Protein 3T7C (pdb70)

Structure (mmCIF, N/CA/C/O backbone):
data_3T7C
#
_entry.id   3T7C
#
_cell.length_a   69.550
_cell.length_b   108.410
_cell.length_c   148.300
_cell.angle_alpha   90.000
_cell.angle_beta   90.000
_cell.angle_gamma   90.000
#
_symmetry.space_group_name_H-M   'P 21 21 21'
#
loop_
_entity.id
_entity.type
_entity.pdbx_description
1 polymer 'Carveol dehydrogenase'
2 non-polymer NICOTINAMIDE-ADENINE-DINUCLEOTIDE
3 water water
#
loop_
_atom_site.group_PDB
_atom_site.id
_atom_site.type_symbol
_atom_site.label_atom_id
_atom_site.label_alt_id
_atom_site.label_comp_id
_atom_site.label_asym_id
_atom_site.label_entity_id
_atom_site.label_seq_id
_atom_site.pdbx_PDB_ins_code
_atom_site.Cartn_x
_atom_site.Cartn_y
_atom_site.Cartn_z
_atom_site.occupancy
_atom_site.B_iso_or_equiv
_atom_site.auth_seq_id
_atom_site.auth_comp_id
_atom_site.auth_asym_id
_atom_site.auth_atom_id
_atom_site.pdbx_PDB_model_num
ATOM 1 N N . MET A 1 22 ? 48.093 -14.927 -13.494 1.00 30.37 1 MET A N 1
ATOM 2 C CA . MET A 1 22 ? 47.317 -13.861 -14.206 1.00 29.40 1 MET A CA 1
ATOM 3 C C . MET A 1 22 ? 46.058 -13.456 -13.416 1.00 28.20 1 MET A C 1
ATOM 4 O O . MET A 1 22 ? 45.325 -14.316 -12.940 1.00 28.72 1 MET A O 1
ATOM 6 N N . ALA A 1 23 ? 45.812 -12.152 -13.286 1.00 25.15 2 ALA A N 1
ATOM 7 C CA . ALA A 1 23 ? 44.707 -11.634 -12.477 1.00 24.04 2 ALA A CA 1
ATOM 8 C C . ALA A 1 23 ? 43.322 -12.037 -13.017 1.00 22.16 2 ALA A C 1
ATOM 9 O O . ALA A 1 23 ? 43.063 -11.913 -14.207 1.00 22.53 2 ALA A O 1
ATOM 11 N N . GLY A 1 24 ? 42.432 -12.516 -12.154 1.00 21.15 3 GLY A N 1
ATOM 12 C CA . GLY A 1 24 ? 41.052 -12.759 -12.592 1.00 18.70 3 GLY A CA 1
ATOM 13 C C . GLY A 1 24 ? 40.277 -11.451 -12.700 1.00 18.03 3 GLY A C 1
ATOM 14 O O . GLY A 1 24 ? 40.792 -10.372 -12.367 1.00 17.44 3 GLY A O 1
ATOM 15 N N . LYS A 1 25 ? 39.026 -11.534 -13.131 1.00 16.95 4 LYS A N 1
ATOM 16 C CA . LYS A 1 25 ? 38.232 -10.328 -13.373 1.00 18.01 4 LYS A CA 1
ATOM 17 C C . LYS A 1 25 ? 37.840 -9.516 -12.139 1.00 16.80 4 LYS A C 1
ATOM 18 O O . LYS A 1 25 ? 37.474 -8.351 -12.259 1.00 16.38 4 LYS A O 1
ATOM 24 N N . VAL A 1 26 ? 37.896 -10.131 -10.958 1.00 15.69 5 VAL A N 1
ATOM 25 C CA . VAL A 1 26 ? 37.639 -9.385 -9.705 1.00 15.20 5 VAL A CA 1
ATOM 26 C C . VAL A 1 26 ? 38.811 -9.598 -8.722 1.00 15.35 5 VAL A C 1
ATOM 27 O O . VAL A 1 26 ? 38.634 -9.675 -7.491 1.00 14.84 5 VAL A O 1
ATOM 31 N N . GLU A 1 27 ? 40.013 -9.705 -9.280 1.00 15.44 6 GLU A N 1
ATOM 32 C CA . GLU A 1 27 ? 41.195 -10.040 -8.485 1.00 16.63 6 GLU A CA 1
ATOM 33 C C . GLU A 1 27 ? 41.330 -9.084 -7.313 1.00 16.69 6 GLU A C 1
ATOM 34 O O . GLU A 1 27 ? 41.293 -7.894 -7.528 1.00 17.46 6 GLU A O 1
ATOM 40 N N . GLY A 1 28 ? 41.507 -9.597 -6.105 1.00 16.68 7 GLY A N 1
ATOM 41 C CA . GLY A 1 28 ? 41.768 -8.728 -4.953 1.00 17.03 7 GLY A CA 1
ATOM 42 C C . GLY A 1 28 ? 40.571 -8.048 -4.329 1.00 16.63 7 GLY A C 1
ATOM 43 O O . GLY A 1 28 ? 40.695 -7.374 -3.309 1.00 17.02 7 GLY A O 1
ATOM 44 N N . LYS A 1 29 ? 39.396 -8.280 -4.883 1.00 15.80 8 LYS A N 1
ATOM 45 C CA . LYS A 1 29 ? 38.178 -7.648 -4.389 1.00 16.20 8 LYS A CA 1
ATOM 46 C C . LYS A 1 29 ? 37.503 -8.553 -3.369 1.00 15.86 8 LYS A C 1
ATOM 47 O O . LYS A 1 29 ? 37.883 -9.719 -3.234 1.00 14.87 8 LYS A O 1
ATOM 53 N N . VAL A 1 30 ? 36.535 -7.979 -2.651 1.00 15.69 9 VAL A N 1
ATOM 54 C CA . VAL A 1 30 ? 35.662 -8.716 -1.710 1.00 15.80 9 VAL A CA 1
ATOM 55 C C . VAL A 1 30 ? 34.176 -8.565 -2.092 1.00 15.21 9 VAL A C 1
ATOM 56 O O . VAL A 1 30 ? 33.681 -7.438 -2.304 1.00 15.55 9 VAL A O 1
ATOM 60 N N . ALA A 1 31 ? 33.459 -9.689 -2.137 1.00 14.84 10 ALA A N 1
ATOM 61 C CA . ALA A 1 31 ? 32.026 -9.682 -2.421 1.00 14.45 10 ALA A CA 1
ATOM 62 C C . ALA A 1 31 ? 31.217 -10.178 -1.245 1.00 14.57 10 ALA A C 1
ATOM 63 O O . ALA A 1 31 ? 31.541 -11.193 -0.643 1.00 14.70 10 ALA A O 1
ATOM 65 N N . PHE A 1 32 ? 30.185 -9.416 -0.900 1.00 14.10 11 PHE A N 1
ATOM 66 C CA . PHE A 1 32 ? 29.215 -9.782 0.102 1.00 13.80 11 PHE A CA 1
ATOM 67 C C . PHE A 1 32 ? 28.041 -10.433 -0.648 1.00 13.21 11 PHE A C 1
ATOM 68 O O . PHE A 1 32 ? 27.420 -9.804 -1.508 1.00 13.16 11 PHE A O 1
ATOM 76 N N . ILE A 1 33 ? 27.721 -11.690 -0.340 1.00 12.76 12 ILE A N 1
ATOM 77 C CA . ILE A 1 33 ? 26.686 -12.406 -1.109 1.00 12.26 12 ILE A CA 1
ATOM 78 C C . ILE A 1 33 ? 25.691 -12.971 -0.129 1.00 12.24 12 ILE A C 1
ATOM 79 O O . ILE A 1 33 ? 26.068 -13.687 0.808 1.00 12.69 12 ILE A O 1
ATOM 84 N N . THR A 1 34 ? 24.429 -12.591 -0.292 1.00 11.88 13 THR A N 1
ATOM 85 C CA . THR A 1 34 ? 23.370 -13.140 0.552 1.00 12.18 13 THR A CA 1
ATOM 86 C C . THR A 1 34 ? 22.743 -14.353 -0.155 1.00 12.28 13 THR A C 1
ATOM 87 O O . THR A 1 34 ? 22.762 -14.446 -1.404 1.00 11.53 13 THR A O 1
ATOM 91 N N . GLY A 1 35 ? 22.200 -15.277 0.634 1.00 12.06 14 GLY A N 1
ATOM 92 C CA . GLY A 1 35 ? 21.621 -16.513 0.083 1.00 12.27 14 GLY A CA 1
ATOM 93 C C . GLY A 1 35 ? 22.689 -17.399 -0.521 1.00 12.38 14 GLY A C 1
ATOM 94 O O . GLY A 1 35 ? 22.441 -18.108 -1.498 1.00 12.08 14 GLY A O 1
ATOM 95 N N . ALA A 1 36 ? 23.891 -17.344 0.055 1.00 12.52 15 ALA A N 1
ATOM 96 C CA . ALA A 1 36 ? 25.041 -18.076 -0.476 1.00 13.29 15 ALA A CA 1
ATOM 97 C C . ALA A 1 36 ? 25.100 -19.608 -0.214 1.00 13.36 15 ALA A C 1
ATOM 98 O O . ALA A 1 36 ? 26.032 -20.277 -0.671 1.00 13.14 15 ALA A O 1
ATOM 100 N N . ALA A 1 37 ? 24.132 -20.170 0.504 1.00 13.89 16 ALA A N 1
ATOM 101 C CA . ALA A 1 37 ? 24.225 -21.594 0.892 1.00 14.36 16 ALA A CA 1
ATOM 102 C C . ALA A 1 37 ? 24.044 -22.615 -0.258 1.00 14.27 16 ALA A C 1
ATOM 103 O O . ALA A 1 37 ? 24.554 -23.728 -0.167 1.00 14.89 16 ALA A O 1
ATOM 105 N N . ARG A 1 38 ? 23.358 -22.236 -1.338 1.00 14.14 17 ARG A N 1
ATOM 106 C CA . ARG A 1 38 ? 23.098 -23.170 -2.451 1.00 13.81 17 ARG A CA 1
ATOM 107 C C . ARG A 1 38 ? 22.641 -22.395 -3.697 1.00 13.35 17 ARG A C 1
ATOM 108 O O . ARG A 1 38 ? 22.632 -21.179 -3.692 1.00 13.25 17 ARG A O 1
ATOM 116 N N . GLY A 1 39 ? 22.213 -23.087 -4.753 1.00 12.87 18 GLY A N 1
ATOM 117 C CA . GLY A 1 39 ? 21.579 -22.363 -5.866 1.00 12.58 18 GLY A CA 1
ATOM 118 C C . GLY A 1 39 ? 22.452 -21.235 -6.453 1.00 12.01 18 GLY A C 1
ATOM 119 O O . GLY A 1 39 ? 23.674 -21.368 -6.567 1.00 11.49 18 GLY A O 1
ATOM 120 N N . GLN A 1 40 ? 21.827 -20.123 -6.814 1.00 11.70 19 GLN A N 1
ATOM 121 C CA . GLN A 1 40 ? 22.533 -19.049 -7.500 1.00 11.96 19 GLN A CA 1
ATOM 122 C C . GLN A 1 40 ? 23.617 -18.399 -6.604 1.00 12.23 19 GLN A C 1
ATOM 123 O O . GLN A 1 40 ? 24.696 -18.052 -7.089 1.00 12.78 19 GLN A O 1
ATOM 129 N N . GLY A 1 41 ? 23.326 -18.247 -5.318 1.00 12.66 20 GLY A N 1
ATOM 130 C CA . GLY A 1 41 ? 24.253 -17.559 -4.386 1.00 12.87 20 GLY A CA 1
ATOM 131 C C . GLY A 1 41 ? 25.547 -18.345 -4.257 1.00 13.45 20 GLY A C 1
ATOM 132 O O . GLY A 1 41 ? 26.629 -17.766 -4.257 1.00 14.04 20 GLY A O 1
ATOM 133 N N . ARG A 1 42 ? 25.435 -19.660 -4.129 1.00 13.13 21 ARG A N 1
ATOM 134 C CA . ARG A 1 42 ? 26.638 -20.510 -4.183 1.00 13.36 21 ARG A CA 1
ATOM 135 C C . ARG A 1 42 ? 27.388 -20.346 -5.512 1.00 13.26 21 ARG A C 1
ATOM 136 O O . ARG A 1 42 ? 28.609 -20.199 -5.525 1.00 13.69 21 ARG A O 1
ATOM 144 N N . SER A 1 43 ? 26.669 -20.449 -6.611 1.00 12.65 22 SER A N 1
ATOM 145 C CA . SER A 1 43 ? 27.271 -20.276 -7.943 1.00 12.78 22 SER A CA 1
ATOM 146 C C . SER A 1 43 ? 28.019 -18.923 -8.076 1.00 11.90 22 SER A C 1
ATOM 147 O O . SER A 1 43 ? 29.125 -18.882 -8.632 1.00 12.08 22 SER A O 1
ATOM 150 N N . HIS A 1 44 ? 27.439 -17.838 -7.561 1.00 11.78 23 HIS A N 1
ATOM 151 C CA . HIS A 1 44 ? 28.116 -16.538 -7.601 1.00 11.64 23 HIS A CA 1
ATOM 152 C C . HIS A 1 44 ? 29.361 -16.572 -6.758 1.00 11.82 23 HIS A C 1
ATOM 153 O O . HIS A 1 44 ? 30.376 -15.988 -7.116 1.00 11.47 23 HIS A O 1
ATOM 160 N N . ALA A 1 45 ? 29.263 -17.187 -5.574 1.00 12.32 24 ALA A N 1
ATOM 161 C CA . ALA A 1 45 ? 30.437 -17.220 -4.648 1.00 12.45 24 ALA A CA 1
ATOM 162 C C . ALA A 1 45 ? 31.615 -17.924 -5.343 1.00 12.92 24 ALA A C 1
ATOM 163 O O . ALA A 1 45 ? 32.733 -17.422 -5.312 1.00 12.22 24 ALA A O 1
ATOM 165 N N . ILE A 1 46 ? 31.361 -19.069 -5.997 1.00 13.52 25 ILE A N 1
ATOM 166 C CA . ILE A 1 46 ? 32.449 -19.825 -6.630 1.00 14.76 25 ILE A CA 1
ATOM 167 C C . ILE A 1 46 ? 32.955 -19.157 -7.913 1.00 14.94 25 ILE A C 1
ATOM 168 O O . ILE A 1 46 ? 34.156 -19.200 -8.196 1.00 14.71 25 ILE A O 1
ATOM 173 N N . THR A 1 47 ? 32.053 -18.518 -8.662 1.00 14.14 26 THR A N 1
ATOM 174 C CA . THR A 1 47 ? 32.461 -17.825 -9.865 1.00 13.61 26 THR A CA 1
ATOM 175 C C . THR A 1 47 ? 33.357 -16.657 -9.496 1.00 14.13 26 THR A C 1
ATOM 176 O O . THR A 1 47 ? 34.428 -16.499 -10.085 1.00 14.63 26 THR A O 1
ATOM 180 N N . LEU A 1 48 ? 32.927 -15.825 -8.540 1.00 13.40 27 LEU A N 1
ATOM 181 C CA . LEU A 1 48 ? 33.765 -14.669 -8.150 1.00 13.62 27 LEU A CA 1
ATOM 182 C C . LEU A 1 48 ? 35.077 -15.120 -7.469 1.00 13.51 27 LEU A C 1
ATOM 183 O O . LEU A 1 48 ? 36.104 -14.497 -7.655 1.00 13.56 27 LEU A O 1
ATOM 188 N N . ALA A 1 49 ? 35.024 -16.189 -6.675 1.00 13.33 28 ALA A N 1
ATOM 189 C CA . ALA A 1 49 ? 36.252 -16.761 -6.088 1.00 14.16 28 ALA A CA 1
ATOM 190 C C . ALA A 1 49 ? 37.214 -17.276 -7.168 1.00 14.82 28 ALA A C 1
ATOM 191 O O . ALA A 1 49 ? 38.435 -17.015 -7.109 1.00 15.58 28 ALA A O 1
ATOM 193 N N . ARG A 1 50 ? 36.677 -17.967 -8.173 1.00 15.14 29 ARG A N 1
ATOM 194 C CA . ARG A 1 50 ? 37.516 -18.412 -9.285 1.00 16.37 29 ARG A CA 1
ATOM 195 C C . ARG A 1 50 ? 38.197 -17.200 -9.941 1.00 15.68 29 ARG A C 1
ATOM 196 O O . ARG A 1 50 ? 39.298 -17.310 -10.447 1.00 15.96 29 ARG A O 1
ATOM 204 N N . GLU A 1 51 ? 37.523 -16.060 -9.958 1.00 14.84 30 GLU A N 1
ATOM 205 C CA . GLU A 1 51 ? 38.029 -14.859 -10.626 1.00 15.21 30 GLU A CA 1
ATOM 206 C C . GLU A 1 51 ? 38.750 -13.881 -9.668 1.00 14.56 30 GLU A C 1
ATOM 207 O O . GLU A 1 51 ? 38.998 -12.717 -10.023 1.00 14.17 30 GLU A O 1
ATOM 213 N N . GLY A 1 52 ? 39.094 -14.356 -8.474 1.00 14.20 31 GLY A N 1
ATOM 214 C CA . GLY A 1 52 ? 40.086 -13.642 -7.634 1.00 14.27 31 GLY A CA 1
ATOM 215 C C . GLY A 1 52 ? 39.528 -12.896 -6.435 1.00 14.23 31 GLY A C 1
ATOM 216 O O . GLY A 1 52 ? 40.271 -12.169 -5.766 1.00 14.44 31 GLY A O 1
ATOM 217 N N . ALA A 1 53 ? 38.235 -13.085 -6.128 1.00 14.25 32 ALA A N 1
ATOM 218 C CA . ALA A 1 53 ? 37.618 -12.381 -5.008 1.00 14.48 32 ALA A CA 1
ATOM 219 C C . ALA A 1 53 ? 37.549 -13.246 -3.753 1.00 15.14 32 ALA A C 1
ATOM 220 O O . ALA A 1 53 ? 37.274 -14.447 -3.827 1.00 14.71 32 ALA A O 1
ATOM 222 N N . ASP A 1 54 ? 37.746 -12.613 -2.600 1.00 15.98 33 ASP A N 1
ATOM 223 C CA . ASP A 1 54 ? 37.316 -13.198 -1.335 1.00 16.73 33 ASP A CA 1
ATOM 224 C C . ASP A 1 54 ? 35.839 -12.876 -1.073 1.00 16.13 33 ASP A C 1
ATOM 225 O O . ASP A 1 54 ? 35.290 -11.922 -1.665 1.00 15.64 33 ASP A O 1
ATOM 230 N N . ILE A 1 55 ? 35.199 -13.657 -0.195 1.00 15.24 34 ILE A N 1
ATOM 231 C CA . ILE A 1 55 ? 33.738 -13.681 -0.066 1.00 14.91 34 ILE A CA 1
ATOM 232 C C . ILE A 1 55 ? 33.272 -13.479 1.373 1.00 15.39 34 ILE A C 1
ATOM 233 O O . ILE A 1 55 ? 33.809 -14.071 2.304 1.00 15.23 34 ILE A O 1
ATOM 238 N N . ILE A 1 56 ? 32.284 -12.606 1.564 1.00 15.13 35 ILE A N 1
ATOM 239 C CA . ILE A 1 56 ? 31.561 -12.595 2.802 1.00 15.51 35 ILE A CA 1
ATOM 240 C C . ILE A 1 56 ? 30.225 -13.199 2.410 1.00 15.93 35 ILE A C 1
ATOM 241 O O . ILE A 1 56 ? 29.510 -12.662 1.517 1.00 15.01 35 ILE A O 1
ATOM 246 N N . ALA A 1 57 ? 29.887 -14.315 3.048 1.00 15.38 36 ALA A N 1
ATOM 247 C CA . ALA A 1 57 ? 28.728 -15.075 2.625 1.00 16.32 36 ALA A CA 1
ATOM 248 C C . ALA A 1 57 ? 27.764 -15.254 3.782 1.00 16.12 36 ALA A C 1
ATOM 249 O O . ALA A 1 57 ? 28.174 -15.683 4.863 1.00 17.46 36 ALA A O 1
ATOM 251 N N . ILE A 1 58 ? 26.483 -14.945 3.564 1.00 16.20 37 ILE A N 1
ATOM 252 C CA . ILE A 1 58 ? 25.483 -15.209 4.597 1.00 16.08 37 ILE A CA 1
ATOM 253 C C . ILE A 1 58 ? 24.293 -15.954 4.020 1.00 16.28 37 ILE A C 1
ATOM 254 O O . ILE A 1 58 ? 23.985 -15.873 2.796 1.00 14.51 37 ILE A O 1
ATOM 259 N N . ASP A 1 59 ? 23.649 -16.713 4.907 1.00 16.08 38 ASP A N 1
ATOM 260 C CA . ASP A 1 59 ? 22.418 -17.371 4.558 1.00 16.68 38 ASP A CA 1
ATOM 261 C C . ASP A 1 59 ? 21.756 -17.677 5.875 1.00 17.11 38 ASP A C 1
ATOM 262 O O . ASP A 1 59 ? 22.420 -17.875 6.889 1.00 18.20 38 ASP A O 1
ATOM 267 N N . VAL A 1 60 ? 20.442 -17.682 5.870 1.00 17.61 39 VAL A N 1
ATOM 268 C CA . VAL A 1 60 ? 19.677 -17.890 7.089 1.00 18.57 39 VAL A CA 1
ATOM 269 C C . VAL A 1 60 ? 19.795 -19.316 7.599 1.00 19.63 39 VAL A C 1
ATOM 270 O O . VAL A 1 60 ? 19.754 -19.526 8.813 1.00 20.21 39 VAL A O 1
ATOM 274 N N . CYS A 1 61 ? 19.921 -20.283 6.685 1.00 19.11 40 CYS A N 1
ATOM 275 C CA . CYS A 1 61 ? 20.205 -21.705 7.044 1.00 21.35 40 CYS A CA 1
ATOM 276 C C . CYS A 1 61 ? 19.213 -22.282 8.075 1.00 23.47 40 CYS A C 1
ATOM 277 O O . CYS A 1 61 ? 19.618 -23.013 8.989 1.00 22.48 40 CYS A O 1
ATOM 280 N N . LYS A 1 62 ? 17.940 -21.920 7.959 1.00 24.25 41 LYS A N 1
ATOM 281 C CA . LYS A 1 62 ? 16.902 -22.540 8.769 1.00 26.03 41 LYS A CA 1
ATOM 282 C C . LYS A 1 62 ? 15.570 -22.456 8.055 1.00 26.36 41 LYS A C 1
ATOM 283 O O . LYS A 1 62 ? 15.359 -21.602 7.175 1.00 24.60 41 LYS A O 1
ATOM 289 N N . GLN A 1 63 ? 14.666 -23.341 8.439 1.00 25.22 42 GLN A N 1
ATOM 290 C CA . GLN A 1 63 ? 13.370 -23.395 7.808 1.00 27.63 42 GLN A CA 1
ATOM 291 C C . GLN A 1 63 ? 12.550 -22.310 8.461 1.00 29.31 42 GLN A C 1
ATOM 292 O O . GLN A 1 63 ? 12.194 -22.439 9.629 1.00 31.41 42 GLN A O 1
ATOM 298 N N . LEU A 1 64 ? 12.256 -21.238 7.725 1.00 30.08 43 LEU A N 1
ATOM 299 C CA . LEU A 1 64 ? 11.461 -20.124 8.265 1.00 28.92 43 LEU A CA 1
ATOM 300 C C . LEU A 1 64 ? 9.991 -20.485 8.377 1.00 31.74 43 LEU A C 1
ATOM 301 O O . LEU A 1 64 ? 9.437 -21.188 7.507 1.00 30.20 43 LEU A O 1
ATOM 306 N N . ASP A 1 65 ? 9.366 -19.935 9.417 1.00 32.84 44 ASP A N 1
ATOM 307 C CA . ASP A 1 65 ? 7.933 -20.041 9.695 1.00 36.42 44 ASP A CA 1
ATOM 308 C C . ASP A 1 65 ? 7.075 -19.873 8.480 1.00 34.64 44 ASP A C 1
ATOM 309 O O . ASP A 1 65 ? 7.126 -18.853 7.796 1.00 37.26 44 ASP A O 1
ATOM 314 N N . GLY A 1 66 ? 6.249 -20.863 8.220 1.00 33.91 45 GLY A N 1
ATOM 315 C CA . GLY A 1 66 ? 5.285 -20.715 7.151 1.00 31.61 45 GLY A CA 1
ATOM 316 C C . GLY A 1 66 ? 5.874 -20.935 5.770 1.00 30.02 45 GLY A C 1
ATOM 317 O O . GLY A 1 66 ? 5.137 -20.931 4.818 1.00 28.04 45 GLY A O 1
ATOM 318 N N . VAL A 1 67 ? 7.188 -21.134 5.649 1.00 29.14 46 VAL A N 1
ATOM 319 C CA . VAL A 1 67 ? 7.772 -21.486 4.342 1.00 27.94 46 VAL A CA 1
ATOM 320 C C . VAL A 1 67 ? 7.589 -22.980 4.049 1.00 28.78 46 VAL A C 1
ATOM 321 O O . VAL A 1 67 ? 7.987 -23.819 4.849 1.00 29.18 46 VAL A O 1
ATOM 325 N N . LYS A 1 68 ? 6.967 -23.312 2.914 1.00 31.64 47 LYS A N 1
ATOM 326 C CA . LYS A 1 68 ? 6.564 -24.724 2.626 1.00 33.23 47 LYS A CA 1
ATOM 327 C C . LYS A 1 68 ? 7.536 -25.530 1.733 1.00 33.59 47 LYS A C 1
ATOM 328 O O . LYS A 1 68 ? 7.334 -26.726 1.487 1.00 34.35 47 LYS A O 1
ATOM 330 N N . LEU A 1 69 ? 8.584 -24.866 1.254 1.00 31.86 48 LEU A N 1
ATOM 331 C CA . LEU A 1 69 ? 9.644 -25.500 0.463 1.00 30.89 48 LEU A CA 1
ATOM 332 C C . LEU A 1 69 ? 10.890 -25.640 1.345 1.00 30.45 48 LEU A C 1
ATOM 333 O O . LEU A 1 69 ? 11.137 -24.750 2.159 1.00 31.04 48 LEU A O 1
ATOM 338 N N . PRO A 1 70 ? 11.663 -26.746 1.212 1.00 30.34 49 PRO A N 1
ATOM 339 C CA . PRO A 1 70 ? 12.845 -26.868 2.072 1.00 30.64 49 PRO A CA 1
ATOM 340 C C . PRO A 1 70 ? 13.902 -25.789 1.768 1.00 29.39 49 PRO A C 1
ATOM 341 O O . PRO A 1 70 ? 14.296 -25.567 0.602 1.00 28.75 49 PRO A O 1
ATOM 345 N N . MET A 1 71 ? 14.293 -25.087 2.828 1.00 27.95 50 MET A N 1
ATOM 346 C CA . MET A 1 71 ? 15.312 -24.053 2.754 1.00 25.71 50 MET A CA 1
ATOM 347 C C . MET A 1 71 ? 16.690 -24.651 3.046 1.00 24.04 50 MET A C 1
ATOM 348 O O . MET A 1 71 ? 16.812 -25.784 3.507 1.00 23.83 50 MET A O 1
ATOM 353 N N . SER A 1 72 ? 17.728 -23.876 2.782 1.00 22.46 51 SER A N 1
ATOM 354 C CA . SER A 1 72 ? 19.099 -24.322 3.019 1.00 21.58 51 SER A CA 1
ATOM 355 C C . SER A 1 72 ? 19.355 -24.680 4.476 1.00 21.32 51 SER A C 1
ATOM 356 O O . SER A 1 72 ? 18.726 -24.140 5.379 1.00 20.20 51 SER A O 1
ATOM 359 N N . THR A 1 73 ? 20.319 -25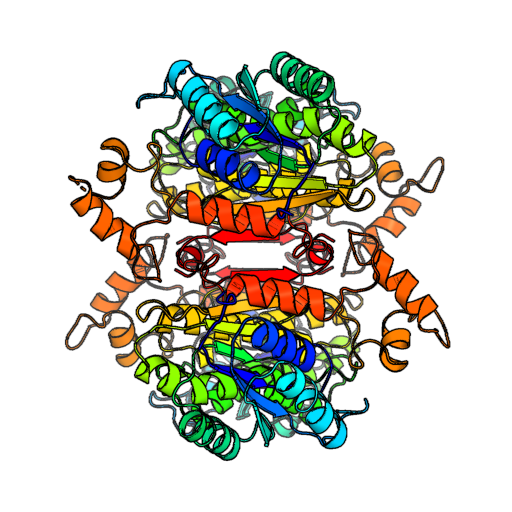.568 4.677 1.00 20.70 52 THR A N 1
ATOM 360 C CA . THR A 1 73 ? 20.756 -25.993 6.009 1.00 21.70 52 THR A CA 1
ATOM 361 C C . THR A 1 73 ? 22.180 -25.452 6.271 1.00 21.27 52 THR A C 1
ATOM 362 O O . THR A 1 73 ? 22.841 -24.966 5.344 1.00 19.91 52 THR A O 1
ATOM 366 N N . PRO A 1 74 ? 22.671 -25.550 7.531 1.00 22.49 53 PRO A N 1
ATOM 367 C CA . PRO A 1 74 ? 24.068 -25.204 7.839 1.00 22.40 53 PRO A CA 1
ATOM 368 C C . PRO A 1 74 ? 25.039 -26.034 7.001 1.00 22.66 53 PRO A C 1
ATOM 369 O O . PRO A 1 74 ? 26.054 -25.511 6.560 1.00 23.19 53 PRO A O 1
ATOM 373 N N . ASP A 1 75 ? 24.699 -27.287 6.729 1.00 23.13 54 ASP A N 1
ATOM 374 C CA . ASP A 1 75 ? 25.523 -28.128 5.842 1.00 24.11 54 ASP A CA 1
ATOM 375 C C . ASP A 1 75 ? 25.657 -27.546 4.426 1.00 21.62 54 ASP A C 1
ATOM 376 O O . ASP A 1 75 ? 26.720 -27.643 3.827 1.00 20.65 54 ASP A O 1
ATOM 381 N N . ASP A 1 76 ? 24.595 -26.952 3.895 1.00 19.39 55 ASP A N 1
ATOM 382 C CA . ASP A 1 76 ? 24.655 -26.351 2.565 1.00 18.30 55 ASP A CA 1
ATOM 383 C C . ASP A 1 76 ? 25.669 -25.213 2.548 1.00 16.84 55 ASP A C 1
ATOM 384 O O . ASP A 1 76 ? 26.489 -25.108 1.653 1.00 15.83 55 ASP A O 1
ATOM 389 N N . LEU A 1 77 ? 25.594 -24.339 3.538 1.00 16.03 56 LEU A N 1
ATOM 390 C CA . LEU A 1 77 ? 26.513 -23.213 3.592 1.00 16.55 56 LEU A CA 1
ATOM 391 C C . LEU A 1 77 ? 27.959 -23.699 3.753 1.00 17.03 56 LEU A C 1
ATOM 392 O O . LEU A 1 77 ? 28.881 -23.131 3.149 1.00 16.16 56 LEU A O 1
ATOM 397 N N . ALA A 1 78 ? 28.139 -24.765 4.562 1.00 17.48 57 ALA A N 1
ATOM 398 C CA . ALA A 1 78 ? 29.458 -25.398 4.751 1.00 17.72 57 ALA A CA 1
ATOM 399 C C . ALA A 1 78 ? 30.025 -25.911 3.403 1.00 18.11 57 ALA A C 1
ATOM 400 O O . ALA A 1 78 ? 31.242 -25.881 3.203 1.00 18.92 57 ALA A O 1
ATOM 402 N N . GLU A 1 79 ? 29.148 -26.396 2.504 1.00 17.61 58 GLU A N 1
ATOM 403 C CA . GLU A 1 79 ? 29.545 -26.843 1.176 1.00 17.38 58 GLU A CA 1
ATOM 404 C C . GLU A 1 79 ? 29.987 -25.653 0.262 1.00 16.53 58 GLU A C 1
ATOM 405 O O . GLU A 1 79 ? 30.995 -25.753 -0.455 1.00 15.07 58 GLU A O 1
ATOM 411 N N . THR A 1 80 ? 29.263 -24.526 0.321 1.00 15.42 59 THR A N 1
ATOM 412 C CA . THR A 1 80 ? 29.724 -23.326 -0.396 1.00 15.04 59 THR A CA 1
ATOM 413 C C . THR A 1 80 ? 31.129 -22.936 0.078 1.00 15.68 59 THR A C 1
ATOM 414 O O . THR A 1 80 ? 32.024 -22.621 -0.738 1.00 14.76 59 THR A O 1
ATOM 418 N N . VAL A 1 81 ? 31.326 -22.993 1.399 1.00 15.75 60 VAL A N 1
ATOM 419 C CA . VAL A 1 81 ? 32.614 -22.649 1.969 1.00 17.54 60 VAL A CA 1
ATOM 420 C C . VAL A 1 81 ? 33.739 -23.545 1.414 1.00 18.75 60 VAL A C 1
ATOM 421 O O . VAL A 1 81 ? 34.801 -23.046 0.986 1.00 18.36 60 VAL A O 1
ATOM 425 N N . ARG A 1 82 ? 33.476 -24.853 1.417 1.00 19.56 61 ARG A N 1
ATOM 426 C CA A ARG A 1 82 ? 34.437 -25.844 0.940 0.50 20.62 61 ARG A CA 1
ATOM 427 C CA B ARG A 1 82 ? 34.446 -25.841 0.955 0.50 20.53 61 ARG A CA 1
ATOM 428 C C . ARG A 1 82 ? 34.874 -25.560 -0.496 1.00 20.11 61 ARG A C 1
ATOM 429 O O . ARG A 1 82 ? 36.060 -25.563 -0.804 1.00 19.34 61 ARG A O 1
ATOM 444 N N . GLN A 1 83 ? 33.906 -25.295 -1.364 1.00 19.45 62 GLN A N 1
ATOM 445 C CA . GLN A 1 83 ? 34.175 -25.010 -2.774 1.00 19.54 62 GLN A CA 1
ATOM 446 C C . GLN A 1 83 ? 34.925 -23.692 -2.979 1.00 18.05 62 GLN A C 1
ATOM 447 O O . GLN A 1 83 ? 35.814 -23.609 -3.802 1.00 17.47 62 GLN A O 1
ATOM 453 N N . VAL A 1 84 ? 34.567 -22.655 -2.224 1.00 16.80 63 VAL A N 1
ATOM 454 C CA . VAL A 1 84 ? 35.314 -21.406 -2.282 1.00 16.44 63 VAL A CA 1
ATOM 455 C C . VAL A 1 84 ? 36.755 -21.584 -1.783 1.00 17.55 63 VAL A C 1
ATOM 456 O O . VAL A 1 84 ? 37.708 -21.095 -2.394 1.00 17.97 63 VAL A O 1
ATOM 460 N N . GLU A 1 85 ? 36.938 -22.326 -0.699 1.00 18.18 64 GLU A N 1
ATOM 461 C CA . GLU A 1 85 ? 38.302 -22.480 -0.185 1.00 18.99 64 GLU A CA 1
ATOM 462 C C . GLU A 1 85 ? 39.146 -23.387 -1.095 1.00 19.48 64 GLU A C 1
ATOM 463 O O . GLU A 1 85 ? 40.354 -23.151 -1.208 1.00 19.29 64 GLU A O 1
ATOM 469 N N . ALA A 1 86 ? 38.505 -24.342 -1.799 1.00 18.16 65 ALA A N 1
ATOM 470 C CA . ALA A 1 86 ? 39.202 -25.164 -2.805 1.00 18.86 65 ALA A CA 1
ATOM 471 C C . ALA A 1 86 ? 39.788 -24.324 -3.956 1.00 18.97 65 ALA A C 1
ATOM 472 O O . ALA A 1 86 ? 40.737 -24.740 -4.609 1.00 19.04 65 ALA A O 1
ATOM 474 N N . LEU A 1 87 ? 39.219 -23.144 -4.185 1.00 18.34 66 LEU A N 1
ATOM 475 C CA . LEU A 1 87 ? 39.722 -22.199 -5.176 1.00 18.94 66 LEU A CA 1
ATOM 476 C C . LEU A 1 87 ? 40.824 -21.278 -4.614 1.00 19.58 66 LEU A C 1
ATOM 477 O O . LEU A 1 87 ? 41.291 -20.386 -5.306 1.00 20.24 66 LEU A O 1
ATOM 482 N N . GLY A 1 88 ? 41.243 -21.492 -3.365 1.00 19.50 67 GLY A N 1
ATOM 483 C CA . GLY A 1 88 ? 42.366 -20.773 -2.807 1.00 19.33 67 GLY A CA 1
ATOM 484 C C . GLY A 1 88 ? 41.982 -19.380 -2.339 1.00 20.13 67 GLY A C 1
ATOM 485 O O . GLY A 1 88 ? 42.851 -18.541 -2.192 1.00 21.15 67 GLY A O 1
ATOM 486 N N . ARG A 1 89 ? 40.692 -19.130 -2.116 1.00 19.34 68 ARG A N 1
ATOM 487 C CA . ARG A 1 89 ? 40.227 -17.837 -1.640 1.00 19.89 68 ARG A CA 1
ATOM 488 C C . ARG A 1 89 ? 39.768 -17.923 -0.197 1.00 19.64 68 ARG A C 1
ATOM 489 O O . ARG A 1 89 ? 39.442 -19.007 0.295 1.00 19.92 68 ARG A O 1
ATOM 497 N N . ARG A 1 90 ? 39.736 -16.775 0.467 1.00 19.37 69 ARG A N 1
ATOM 498 C CA . ARG A 1 90 ? 39.123 -16.643 1.786 1.00 19.53 69 ARG A CA 1
ATOM 499 C C . ARG A 1 90 ? 37.615 -16.380 1.722 1.00 18.87 69 ARG A C 1
ATOM 500 O O . ARG A 1 90 ? 37.112 -15.669 0.812 1.00 17.34 69 ARG A O 1
ATOM 508 N N . ILE A 1 91 ? 36.898 -16.988 2.667 1.00 17.81 70 ILE A N 1
ATOM 509 C CA . ILE A 1 91 ? 35.440 -16.789 2.801 1.00 17.70 70 ILE A CA 1
ATOM 510 C C . ILE A 1 91 ? 35.100 -16.676 4.290 1.00 17.87 70 ILE A C 1
ATOM 511 O O . ILE A 1 91 ? 35.561 -17.497 5.101 1.00 18.77 70 ILE A O 1
ATOM 516 N N . ILE A 1 92 ? 34.338 -15.653 4.645 1.00 18.15 71 ILE A N 1
ATOM 517 C CA . ILE A 1 92 ? 33.781 -15.512 5.997 1.00 18.44 71 ILE A CA 1
ATOM 518 C C . ILE A 1 92 ? 32.292 -15.756 5.824 1.00 18.85 71 ILE A C 1
ATOM 519 O O . ILE A 1 92 ? 31.624 -14.993 5.127 1.00 17.99 71 ILE A O 1
ATOM 524 N N . ALA A 1 93 ? 31.784 -16.824 6.428 1.00 18.26 72 ALA A N 1
ATOM 525 C CA . ALA A 1 93 ? 30.402 -17.220 6.205 1.00 18.47 72 ALA A CA 1
ATOM 526 C C . ALA A 1 93 ? 29.681 -17.199 7.522 1.00 18.85 72 ALA A C 1
ATOM 527 O O . ALA A 1 93 ? 30.248 -17.606 8.540 1.00 19.04 72 ALA A O 1
ATOM 529 N N . SER A 1 94 ? 28.434 -16.733 7.523 1.00 18.39 73 SER A N 1
ATOM 530 C CA . SER A 1 94 ? 27.651 -16.832 8.746 1.00 18.82 73 SER A CA 1
ATOM 531 C C . SER A 1 94 ? 26.165 -16.958 8.514 1.00 18.42 73 SER A C 1
ATOM 532 O O . SER A 1 94 ? 25.658 -16.629 7.459 1.00 16.74 73 SER A O 1
ATOM 535 N N . GLN A 1 95 ? 25.463 -17.415 9.545 1.00 19.36 74 GLN A N 1
ATOM 536 C CA . GLN A 1 95 ? 24.051 -17.699 9.426 1.00 19.80 74 GLN A CA 1
ATOM 537 C C . GLN A 1 95 ? 23.342 -16.469 9.916 1.00 19.22 74 GLN A C 1
ATOM 538 O O . GLN A 1 95 ? 23.413 -16.154 11.095 1.00 19.30 74 GLN A O 1
ATOM 544 N N . VAL A 1 96 ? 22.737 -15.727 8.986 1.00 17.90 75 VAL A N 1
ATOM 545 C CA . VAL A 1 96 ? 22.142 -14.416 9.291 1.00 17.58 75 VAL A CA 1
ATOM 546 C C . VAL A 1 96 ? 20.855 -14.328 8.479 1.00 16.56 75 VAL A C 1
ATOM 547 O O . VAL A 1 96 ? 20.852 -14.716 7.317 1.00 15.95 75 VAL A O 1
ATOM 551 N N . ASP A 1 97 ? 19.781 -13.824 9.092 1.00 16.36 76 ASP A N 1
ATOM 552 C CA . ASP A 1 97 ? 18.546 -13.533 8.351 1.00 16.78 76 ASP A CA 1
ATOM 553 C C . ASP A 1 97 ? 18.672 -12.105 7.776 1.00 16.40 76 ASP A C 1
ATOM 554 O O . ASP A 1 97 ? 18.958 -11.154 8.538 1.00 16.25 76 ASP A O 1
ATOM 559 N N . VAL A 1 98 ? 18.494 -11.947 6.459 1.00 15.37 77 VAL A N 1
ATOM 560 C CA . VAL A 1 98 ? 18.591 -10.608 5.870 1.00 15.62 77 VAL A CA 1
ATOM 561 C C . VAL A 1 98 ? 17.590 -9.609 6.475 1.00 16.16 77 VAL A C 1
ATOM 562 O O . VAL A 1 98 ? 17.762 -8.417 6.284 1.00 15.27 77 VAL A O 1
ATOM 566 N N . ARG A 1 99 ? 16.557 -10.080 7.186 1.00 17.04 78 ARG A N 1
ATOM 567 C CA . ARG A 1 99 ? 15.598 -9.141 7.835 1.00 17.52 78 ARG A CA 1
ATOM 568 C C . ARG A 1 99 ? 16.150 -8.498 9.089 1.00 18.78 78 ARG A C 1
ATOM 569 O O . ARG A 1 99 ? 15.596 -7.504 9.578 1.00 19.10 78 ARG A O 1
ATOM 577 N N . ASP A 1 100 ? 17.228 -9.081 9.620 1.00 19.18 79 ASP A N 1
ATOM 578 C CA . ASP A 1 100 ? 17.720 -8.736 10.945 1.00 20.96 79 ASP A CA 1
ATOM 579 C C . ASP A 1 100 ? 18.829 -7.711 10.772 1.00 20.59 79 ASP A C 1
ATOM 580 O O . ASP A 1 100 ? 20.006 -8.046 10.540 1.00 19.93 79 ASP A O 1
ATOM 585 N N . PHE A 1 101 ? 18.436 -6.453 10.864 1.00 20.88 80 PHE A N 1
ATOM 586 C CA . PHE A 1 101 ? 19.334 -5.361 10.543 1.00 20.14 80 PHE A CA 1
ATOM 587 C C . PHE A 1 101 ? 20.593 -5.398 11.398 1.00 20.19 80 PHE A C 1
ATOM 588 O O . PHE A 1 101 ? 21.702 -5.244 10.865 1.00 19.81 80 PHE A O 1
ATOM 596 N N . ASP A 1 102 ? 20.422 -5.585 12.710 1.00 21.67 81 ASP A N 1
ATOM 597 C CA . ASP A 1 102 ? 21.572 -5.596 13.628 1.00 22.61 81 ASP A CA 1
ATOM 598 C C . ASP A 1 102 ? 22.516 -6.732 13.316 1.00 21.55 81 ASP A C 1
ATOM 599 O O . ASP A 1 102 ? 23.733 -6.554 13.359 1.00 22.27 81 ASP A O 1
ATOM 604 N N . ALA A 1 103 ? 21.978 -7.907 12.996 1.00 20.58 82 ALA A N 1
ATOM 605 C CA . ALA A 1 103 ? 22.859 -9.039 12.697 1.00 19.83 82 ALA A CA 1
ATOM 606 C C . ALA A 1 103 ? 23.511 -8.924 11.324 1.00 19.10 82 ALA A C 1
ATOM 607 O O . ALA A 1 103 ? 24.651 -9.365 11.147 1.00 18.92 82 ALA A O 1
ATOM 609 N N . MET A 1 104 ? 22.792 -8.346 10.350 1.00 17.80 83 MET A N 1
ATOM 610 C CA . MET A 1 104 ? 23.377 -8.081 9.051 1.00 17.60 83 MET A CA 1
ATOM 611 C C . MET A 1 104 ? 24.511 -7.072 9.186 1.00 18.09 83 MET A C 1
ATOM 612 O O . MET A 1 104 ? 25.593 -7.256 8.593 1.00 17.54 83 MET A O 1
ATOM 617 N N . GLN A 1 105 ? 24.275 -6.007 9.949 1.00 18.48 84 GLN A N 1
ATOM 618 C CA . GLN A 1 105 ? 25.330 -5.014 10.191 1.00 20.12 84 GLN A CA 1
ATOM 619 C C . GLN A 1 105 ? 26.579 -5.632 10.866 1.00 20.17 84 GLN A C 1
ATOM 620 O O . GLN A 1 105 ? 27.706 -5.375 10.454 1.00 20.50 84 GLN A O 1
ATOM 626 N N . ALA A 1 106 ? 26.359 -6.423 11.900 1.00 19.92 85 ALA A N 1
ATOM 627 C CA . ALA A 1 106 ? 27.429 -7.100 12.590 1.00 21.30 85 ALA A CA 1
ATOM 628 C C . ALA A 1 106 ? 28.211 -8.015 11.647 1.00 21.13 85 ALA A C 1
ATOM 629 O O . ALA A 1 106 ? 29.436 -7.985 11.662 1.00 22.02 85 ALA A O 1
ATOM 631 N N . ALA A 1 107 ? 27.503 -8.820 10.832 1.00 20.72 86 ALA A N 1
ATOM 632 C CA . ALA A 1 107 ? 28.132 -9.758 9.902 1.00 20.46 86 ALA A CA 1
ATOM 633 C C . ALA A 1 107 ? 29.053 -9.072 8.899 1.00 20.11 86 ALA A C 1
ATOM 634 O O . ALA A 1 107 ? 30.193 -9.481 8.742 1.00 20.56 86 ALA A O 1
ATOM 636 N N . VAL A 1 108 ? 28.535 -8.065 8.195 1.00 19.28 87 VAL A N 1
ATOM 637 C CA . VAL A 1 108 ? 29.322 -7.297 7.243 1.00 19.75 87 VAL A CA 1
ATOM 638 C C . VAL A 1 108 ? 30.518 -6.575 7.913 1.00 20.36 87 VAL A C 1
ATOM 639 O O . VAL A 1 108 ? 31.631 -6.604 7.389 1.00 19.28 87 VAL A O 1
ATOM 643 N N . ASP A 1 109 ? 30.286 -5.921 9.048 1.00 20.58 88 ASP A N 1
ATOM 644 C CA . ASP A 1 109 ? 31.361 -5.235 9.764 1.00 23.37 88 ASP A CA 1
ATOM 645 C C . ASP A 1 109 ? 32.477 -6.230 10.134 1.00 23.72 88 ASP A C 1
ATOM 646 O O . ASP A 1 109 ? 33.653 -5.954 9.915 1.00 24.66 88 ASP A O 1
ATOM 651 N N . ASP A 1 110 ? 32.113 -7.376 10.710 1.00 24.46 89 ASP A N 1
ATOM 652 C CA A ASP A 1 110 ? 33.128 -8.371 11.092 0.50 25.35 89 ASP A CA 1
ATOM 653 C CA B ASP A 1 110 ? 33.100 -8.387 11.094 0.50 25.62 89 ASP A CA 1
ATOM 654 C C . ASP A 1 110 ? 33.823 -8.945 9.856 1.00 25.29 89 ASP A C 1
ATOM 655 O O . ASP A 1 110 ? 35.015 -9.224 9.891 1.00 26.38 89 ASP A O 1
ATOM 664 N N . GLY A 1 111 ? 33.088 -9.098 8.757 1.00 23.81 90 GLY A N 1
ATOM 665 C CA . GLY A 1 111 ? 33.660 -9.591 7.509 1.00 23.22 90 GLY A CA 1
ATOM 666 C C . GLY A 1 111 ? 34.692 -8.616 6.943 1.00 22.82 90 GLY A C 1
ATOM 667 O O . GLY A 1 111 ? 35.785 -9.018 6.518 1.00 21.77 90 GLY A O 1
ATOM 668 N N . VAL A 1 112 ? 34.365 -7.329 6.963 1.00 22.47 91 VAL A N 1
ATOM 669 C CA . VAL A 1 112 ? 35.309 -6.314 6.431 1.00 23.21 91 VAL A CA 1
ATOM 670 C C . VAL A 1 112 ? 36.528 -6.195 7.352 1.00 24.70 91 VAL A C 1
ATOM 671 O O . VAL A 1 112 ? 37.648 -6.023 6.885 1.00 25.28 91 VAL A O 1
ATOM 675 N N . THR A 1 113 ? 36.304 -6.368 8.650 1.00 25.47 92 THR A N 1
ATOM 676 C CA . THR A 1 113 ? 37.410 -6.399 9.624 1.00 28.41 92 THR A CA 1
ATOM 677 C C . THR A 1 113 ? 38.395 -7.516 9.297 1.00 28.44 92 THR A C 1
ATOM 678 O O . THR A 1 113 ? 39.609 -7.354 9.458 1.00 29.05 92 THR A O 1
ATOM 682 N N . GLN A 1 114 ? 37.876 -8.639 8.823 1.00 27.91 93 GLN A N 1
ATOM 683 C CA . GLN A 1 114 ? 38.716 -9.780 8.496 1.00 28.19 93 GLN A CA 1
ATOM 684 C C . GLN A 1 114 ? 39.378 -9.632 7.136 1.00 27.94 93 GLN A C 1
ATOM 685 O O . GLN A 1 114 ? 40.561 -9.956 6.982 1.00 29.62 93 GLN A O 1
ATOM 691 N N . LEU A 1 115 ? 38.625 -9.158 6.144 1.00 24.17 94 LEU A N 1
ATOM 692 C CA . LEU A 1 115 ? 39.113 -9.149 4.774 1.00 22.58 94 LEU A CA 1
ATOM 693 C C . LEU A 1 115 ? 39.650 -7.779 4.352 1.00 22.31 94 LEU A C 1
ATOM 694 O O . LEU A 1 115 ? 40.395 -7.691 3.390 1.00 23.21 94 LEU A O 1
ATOM 699 N N . GLY A 1 116 ? 39.299 -6.723 5.083 1.00 21.10 95 GLY A N 1
ATOM 700 C CA . GLY A 1 116 ? 39.887 -5.414 4.855 1.00 20.37 95 GLY A CA 1
ATOM 701 C C . GLY A 1 116 ? 39.211 -4.481 3.869 1.00 19.51 95 GLY A C 1
ATOM 702 O O . GLY A 1 116 ? 39.628 -3.320 3.738 1.00 19.55 95 GLY A O 1
ATOM 703 N N . ARG A 1 117 ? 38.173 -4.956 3.174 1.00 17.72 96 ARG A N 1
ATOM 704 C CA . ARG A 1 117 ? 37.484 -4.121 2.199 1.00 18.29 96 ARG A CA 1
ATOM 705 C C . ARG A 1 117 ? 36.172 -4.793 1.766 1.00 17.58 96 ARG A C 1
ATOM 706 O O . ARG A 1 117 ? 35.921 -5.959 2.109 1.00 17.45 96 ARG A O 1
ATOM 714 N N . LEU A 1 118 ? 35.349 -4.055 1.025 1.00 17.69 97 LEU A N 1
ATOM 715 C CA . LEU A 1 118 ? 34.096 -4.568 0.449 1.00 17.81 97 LEU A CA 1
ATOM 716 C C . LEU A 1 118 ? 33.881 -3.841 -0.880 1.00 17.94 97 LEU A C 1
ATOM 717 O O . LEU A 1 118 ? 33.835 -2.605 -0.914 1.00 17.85 97 LEU A O 1
ATOM 722 N N . ASP A 1 119 ? 33.749 -4.617 -1.966 1.00 15.83 98 ASP A N 1
ATOM 723 C CA . ASP A 1 119 ? 33.673 -4.036 -3.314 1.00 15.18 98 ASP A CA 1
ATOM 724 C C . ASP A 1 119 ? 32.383 -4.317 -4.036 1.00 14.40 98 ASP A C 1
ATOM 725 O O . ASP A 1 119 ? 31.954 -3.532 -4.898 1.00 14.13 98 ASP A O 1
ATOM 730 N N . ILE A 1 120 ? 31.798 -5.472 -3.733 1.00 13.47 99 ILE A N 1
ATOM 731 C CA . ILE A 1 120 ? 30.701 -5.982 -4.542 1.00 13.65 99 ILE A CA 1
ATOM 732 C C . ILE A 1 120 ? 29.653 -6.509 -3.603 1.00 13.26 99 ILE A C 1
ATOM 733 O O . ILE A 1 120 ? 29.999 -7.172 -2.626 1.00 13.48 99 ILE A O 1
ATOM 738 N N . VAL A 1 121 ? 28.395 -6.195 -3.882 1.00 13.13 100 VAL A N 1
ATOM 739 C CA . VAL A 1 121 ? 27.282 -6.724 -3.098 1.00 13.01 100 VAL A CA 1
ATOM 740 C C . VAL A 1 121 ? 26.316 -7.415 -4.063 1.00 12.63 100 VAL A C 1
ATOM 741 O O . VAL A 1 121 ? 25.842 -6.813 -5.014 1.00 12.47 100 VAL A O 1
ATOM 745 N N . LEU A 1 122 ? 26.024 -8.677 -3.795 1.00 12.27 101 LEU A N 1
ATOM 746 C CA . LEU A 1 122 ? 25.047 -9.409 -4.574 1.00 12.39 101 LEU A CA 1
ATOM 747 C C . LEU A 1 122 ? 23.892 -9.745 -3.645 1.00 12.72 101 LEU A C 1
ATOM 748 O O . LEU A 1 122 ? 23.986 -10.673 -2.815 1.00 12.26 101 LEU A O 1
ATOM 753 N N . ALA A 1 123 ? 22.821 -8.968 -3.771 1.00 13.22 102 ALA A N 1
ATOM 754 C CA . ALA A 1 123 ? 21.590 -9.165 -2.986 1.00 13.87 102 ALA A CA 1
ATOM 755 C C . ALA A 1 123 ? 20.733 -10.252 -3.645 1.00 14.04 102 ALA A C 1
ATOM 756 O O . ALA A 1 123 ? 19.881 -9.966 -4.483 1.00 14.59 102 ALA A O 1
ATOM 758 N N . ASN A 1 124 ? 20.960 -11.497 -3.232 1.00 13.81 103 ASN A N 1
ATOM 759 C CA . ASN A 1 124 ? 20.453 -12.675 -3.920 1.00 13.97 103 ASN A CA 1
ATOM 760 C C . ASN A 1 124 ? 19.417 -13.467 -3.114 1.00 14.24 103 ASN A C 1
ATOM 761 O O . ASN A 1 124 ? 18.564 -14.139 -3.700 1.00 15.38 103 ASN A O 1
ATOM 766 N N . ALA A 1 125 ? 19.493 -13.397 -1.790 1.00 13.87 104 ALA A N 1
ATOM 767 C CA . ALA A 1 125 ? 18.566 -14.118 -0.906 1.00 14.71 104 ALA A CA 1
ATOM 768 C C . ALA A 1 125 ? 17.092 -13.744 -1.174 1.00 15.20 104 ALA A C 1
ATOM 769 O O . ALA A 1 125 ? 16.767 -12.571 -1.328 1.00 15.30 104 ALA A O 1
ATOM 771 N N . ALA A 1 126 ? 16.220 -14.745 -1.225 1.00 15.72 105 ALA A N 1
ATOM 772 C CA . ALA A 1 126 ? 14.775 -14.511 -1.369 1.00 15.87 105 ALA A CA 1
ATOM 773 C C . ALA A 1 126 ? 14.006 -15.779 -1.017 1.00 16.64 105 ALA A C 1
ATOM 774 O O . ALA A 1 126 ? 14.593 -16.855 -0.941 1.00 16.58 105 ALA A O 1
ATOM 776 N N . LEU A 1 127 ? 12.695 -15.623 -0.818 1.00 17.59 106 LEU A N 1
ATOM 777 C CA . LEU A 1 127 ? 11.753 -16.719 -0.667 1.00 18.70 106 LEU A CA 1
ATOM 778 C C . LEU A 1 127 ? 10.907 -16.752 -1.904 1.00 18.58 106 LEU A C 1
ATOM 779 O O . LEU A 1 127 ? 10.637 -15.706 -2.499 1.00 17.66 106 LEU A O 1
ATOM 784 N N . ALA A 1 128 ? 10.494 -17.942 -2.303 1.00 18.46 107 ALA A N 1
ATOM 785 C CA . ALA A 1 128 ? 9.622 -18.081 -3.466 1.00 19.91 107 ALA A CA 1
ATOM 786 C C . ALA A 1 128 ? 8.204 -18.011 -2.935 1.00 20.78 107 ALA A C 1
ATOM 787 O O . ALA A 1 128 ? 7.974 -18.332 -1.782 1.00 21.73 107 ALA A O 1
ATOM 789 N N . SER A 1 129 ? 7.250 -17.621 -3.763 1.00 23.30 108 SER A N 1
ATOM 790 C CA . SER A 1 129 ? 5.857 -17.580 -3.305 1.00 26.67 108 SER A CA 1
ATOM 791 C C . SER A 1 129 ? 5.197 -18.955 -3.127 1.00 29.15 108 SER A C 1
ATOM 792 O O . SER A 1 129 ? 5.472 -19.913 -3.867 1.00 30.12 108 SER A O 1
ATOM 795 N N . GLU A 1 130 ? 4.326 -19.021 -2.123 1.00 32.38 109 GLU A N 1
ATOM 796 C CA . GLU A 1 130 ? 3.536 -20.209 -1.792 1.00 35.00 109 GLU A CA 1
ATOM 797 C C . GLU A 1 130 ? 2.423 -20.452 -2.801 1.00 36.43 109 GLU A C 1
ATOM 798 O O . GLU A 1 130 ? 1.808 -21.511 -2.812 1.00 38.96 109 GLU A O 1
ATOM 800 N N . GLY A 1 131 ? 2.141 -19.461 -3.640 1.00 37.80 110 GLY A N 1
ATOM 801 C CA . GLY A 1 131 ? 1.104 -19.617 -4.655 1.00 35.19 110 GLY A CA 1
ATOM 802 C C . GLY A 1 131 ? -0.297 -19.488 -4.089 1.00 34.32 110 GLY A C 1
ATOM 803 O O . GLY A 1 131 ? -0.999 -20.482 -3.956 1.00 41.28 110 GLY A O 1
ATOM 804 N N . THR A 1 132 ? -0.690 -18.274 -3.734 1.00 28.66 111 THR A N 1
ATOM 805 C CA . THR A 1 132 ? -2.045 -17.977 -3.261 1.00 26.31 111 THR A CA 1
ATOM 806 C C . THR A 1 132 ? -2.467 -16.728 -4.001 1.00 23.70 111 THR A C 1
ATOM 807 O O . THR A 1 132 ? -1.656 -15.823 -4.153 1.00 21.06 111 THR A O 1
ATOM 811 N N . ARG A 1 133 ? -3.724 -16.690 -4.444 1.00 21.85 112 ARG A N 1
ATOM 812 C CA . ARG A 1 133 ? -4.303 -15.507 -5.092 1.00 21.37 112 ARG A CA 1
ATOM 813 C C . ARG A 1 133 ? -4.263 -14.343 -4.109 1.00 20.01 112 ARG A C 1
ATOM 814 O O . ARG A 1 133 ? -4.491 -14.520 -2.918 1.00 19.32 112 ARG A O 1
ATOM 822 N N . LEU A 1 134 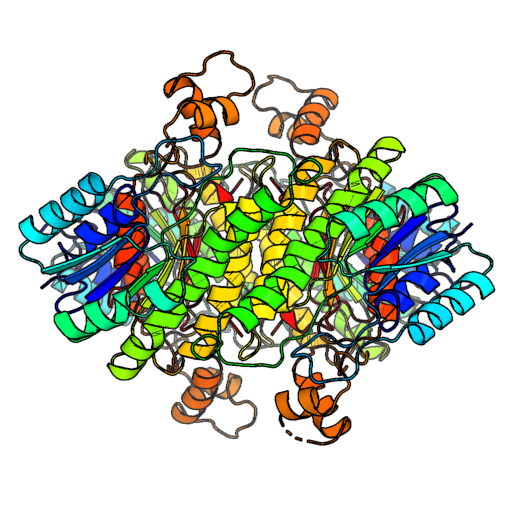? -4.023 -13.150 -4.621 1.00 18.43 113 LEU A N 1
ATOM 823 C CA . LEU A 1 134 ? -3.856 -11.984 -3.750 1.00 17.70 113 LEU A CA 1
ATOM 824 C C . LEU A 1 134 ? -5.122 -11.703 -2.960 1.00 17.89 113 LEU A C 1
ATOM 825 O O . LEU A 1 134 ? -5.056 -11.183 -1.847 1.00 17.84 113 LEU A O 1
ATOM 830 N N . ASN A 1 135 ? -6.267 -12.093 -3.504 1.00 17.42 114 ASN A N 1
ATOM 831 C CA . ASN A 1 135 ? -7.527 -11.830 -2.844 1.00 18.12 114 ASN A CA 1
ATOM 832 C C . ASN A 1 135 ? -7.881 -12.853 -1.751 1.00 18.37 114 ASN A C 1
ATOM 833 O O . ASN A 1 135 ? -8.891 -12.696 -1.038 1.00 18.43 114 ASN A O 1
ATOM 838 N N . ARG A 1 136 ? -7.043 -13.877 -1.610 1.00 18.61 115 ARG A N 1
ATOM 839 C CA . ARG A 1 136 ? -7.208 -14.912 -0.543 1.00 19.23 115 ARG A CA 1
ATOM 840 C C . ARG A 1 136 ? -6.029 -14.883 0.444 1.00 19.40 115 ARG A C 1
ATOM 841 O O . ARG A 1 136 ? -6.057 -15.536 1.479 1.00 19.65 115 ARG A O 1
ATOM 843 N N . MET A 1 137 ? -4.992 -14.122 0.136 1.00 18.99 116 MET A N 1
ATOM 844 C CA . MET A 1 137 ? -3.758 -14.142 0.959 1.00 18.94 116 MET A CA 1
ATOM 845 C C . MET A 1 137 ? -3.911 -13.549 2.375 1.00 19.90 116 MET A C 1
ATOM 846 O O . MET A 1 137 ? -4.641 -12.569 2.571 1.00 19.04 116 MET A O 1
ATOM 851 N N . ASP A 1 138 ? -3.243 -14.182 3.357 1.00 20.48 117 ASP A N 1
ATOM 852 C CA A ASP A 1 138 ? -3.152 -13.685 4.737 0.70 21.75 117 ASP A CA 1
ATOM 853 C CA B ASP A 1 138 ? -3.169 -13.664 4.718 0.30 20.51 117 ASP A CA 1
ATOM 854 C C . ASP A 1 138 ? -2.146 -12.513 4.799 1.00 20.52 117 ASP A C 1
ATOM 855 O O . ASP A 1 138 ? -1.166 -12.501 4.061 1.00 18.92 117 ASP A O 1
ATOM 864 N N . PRO A 1 139 ? -2.389 -11.518 5.682 1.00 19.72 118 PRO A N 1
ATOM 865 C CA . PRO A 1 139 ? -1.430 -10.424 5.761 1.00 19.58 118 PRO A CA 1
ATOM 866 C C . PRO A 1 139 ? -0.010 -10.853 6.157 1.00 19.27 118 PRO A C 1
ATOM 867 O O . PRO A 1 139 ? 0.929 -10.268 5.650 1.00 19.49 118 PRO A O 1
ATOM 871 N N . LYS A 1 140 ? 0.145 -11.886 6.994 1.00 19.77 119 LYS A N 1
ATOM 872 C CA . LYS A 1 140 ? 1.487 -12.400 7.347 1.00 20.49 119 LYS A CA 1
ATOM 873 C C . LYS A 1 140 ? 2.268 -12.956 6.129 1.00 19.44 119 LYS A C 1
ATOM 874 O O . LYS A 1 140 ? 3.483 -12.719 5.992 1.00 18.73 119 LYS A O 1
ATOM 880 N N . THR A 1 141 ? 1.561 -13.659 5.239 1.00 18.11 120 THR A N 1
ATOM 881 C CA . THR A 1 141 ? 2.137 -14.232 4.002 1.00 17.68 120 THR A CA 1
ATOM 882 C C . THR A 1 141 ? 2.606 -13.132 3.052 1.00 16.85 120 THR A C 1
ATOM 883 O O . THR A 1 141 ? 3.704 -13.223 2.460 1.00 17.49 120 THR A O 1
ATOM 887 N N . TRP A 1 142 ? 1.771 -12.113 2.887 1.00 15.51 121 TRP A N 1
ATOM 888 C CA . TRP A 1 142 ? 2.181 -10.913 2.163 1.00 14.70 121 TRP A CA 1
ATOM 889 C C . TRP A 1 142 ? 3.394 -10.248 2.785 1.00 14.61 121 TRP A C 1
ATOM 890 O O . TRP A 1 142 ? 4.421 -10.052 2.125 1.00 13.79 121 TRP A O 1
ATOM 901 N N . ARG A 1 143 ? 3.303 -9.886 4.068 1.00 15.15 122 ARG A N 1
ATOM 902 C CA . ARG A 1 143 ? 4.332 -9.062 4.708 1.00 15.75 122 ARG A CA 1
ATOM 903 C C . ARG A 1 143 ? 5.691 -9.743 4.784 1.00 15.78 122 ARG A C 1
ATOM 904 O O . ARG A 1 143 ? 6.734 -9.091 4.581 1.00 15.39 122 ARG A O 1
ATOM 912 N N . ASP A 1 144 ? 5.686 -11.036 5.079 1.00 15.52 123 ASP A N 1
ATOM 913 C CA . ASP A 1 144 ? 6.947 -11.752 5.242 1.00 16.06 123 ASP A CA 1
ATOM 914 C C . ASP A 1 144 ? 7.719 -11.795 3.916 1.00 15.36 123 ASP A C 1
ATOM 915 O O . ASP A 1 144 ? 8.943 -11.685 3.919 1.00 14.55 123 ASP A O 1
ATOM 920 N N . MET A 1 145 ? 6.999 -11.996 2.809 1.00 15.18 124 MET A N 1
ATOM 921 C CA . MET A 1 145 ? 7.596 -12.028 1.464 1.00 15.10 124 MET A CA 1
ATOM 922 C C . MET A 1 145 ? 8.237 -10.670 1.137 1.00 14.18 124 MET A C 1
ATOM 923 O O . MET A 1 145 ? 9.362 -10.584 0.629 1.00 13.50 124 MET A O 1
ATOM 928 N N . ILE A 1 146 ? 7.503 -9.601 1.412 1.00 13.80 125 ILE A N 1
ATOM 929 C CA . ILE A 1 146 ? 8.038 -8.270 1.164 1.00 13.83 125 ILE A CA 1
ATOM 930 C C . ILE A 1 146 ? 9.216 -8.021 2.104 1.00 13.39 125 ILE A C 1
ATOM 931 O O . ILE A 1 146 ? 10.223 -7.430 1.710 1.00 13.49 125 ILE A O 1
ATOM 936 N N . ASP A 1 147 ? 9.099 -8.474 3.341 1.00 13.75 126 ASP A N 1
ATOM 937 C CA . ASP A 1 147 ? 10.186 -8.213 4.301 1.00 14.38 126 ASP A CA 1
ATOM 938 C C . ASP A 1 147 ? 11.514 -8.870 3.879 1.00 14.11 126 ASP A C 1
ATOM 939 O O . ASP A 1 147 ? 12.598 -8.266 4.051 1.00 13.80 126 ASP A O 1
ATOM 944 N N . VAL A 1 148 ? 11.446 -10.093 3.332 1.00 13.71 127 VAL A N 1
ATOM 945 C CA . VAL A 1 148 ? 12.686 -10.812 2.921 1.00 14.04 127 VAL A CA 1
ATOM 946 C C . VAL A 1 148 ? 13.190 -10.256 1.607 1.00 13.52 127 VAL A C 1
ATOM 947 O O . VAL A 1 148 ? 14.342 -9.860 1.499 1.00 13.75 127 VAL A O 1
ATOM 951 N N . ASN A 1 149 ? 12.299 -10.171 0.622 1.00 13.57 128 ASN A N 1
ATOM 952 C CA . ASN A 1 149 ? 12.757 -10.021 -0.762 1.00 13.76 128 ASN A CA 1
ATOM 953 C C . ASN A 1 149 ? 13.057 -8.587 -1.122 1.00 14.04 128 ASN A C 1
ATOM 954 O O . ASN A 1 149 ? 13.918 -8.323 -1.979 1.00 13.95 128 ASN A O 1
ATOM 959 N N . LEU A 1 150 ? 12.347 -7.663 -0.475 1.00 13.27 129 LEU A N 1
ATOM 960 C CA . LEU A 1 150 ? 12.512 -6.243 -0.760 1.00 13.08 129 LEU A CA 1
ATOM 961 C C . LEU A 1 150 ? 13.228 -5.516 0.384 1.00 13.45 129 LEU A C 1
ATOM 962 O O . LEU A 1 150 ? 14.284 -4.932 0.176 1.00 14.08 129 LEU A O 1
ATOM 967 N N . ASN A 1 151 ? 12.639 -5.516 1.577 1.00 14.14 130 ASN A N 1
ATOM 968 C CA . ASN A 1 151 ? 13.288 -4.903 2.732 1.00 13.88 130 ASN A CA 1
ATOM 969 C C . ASN A 1 151 ? 14.648 -5.530 3.069 1.00 13.78 130 ASN A C 1
ATOM 970 O O . ASN A 1 151 ? 15.587 -4.809 3.399 1.00 13.82 130 ASN A O 1
ATOM 975 N N . GLY A 1 152 ? 14.746 -6.854 3.021 1.00 13.22 131 GLY A N 1
ATOM 976 C CA . GLY A 1 152 ? 16.031 -7.532 3.257 1.00 13.37 131 GLY A CA 1
ATOM 977 C C . GLY A 1 152 ? 17.105 -7.184 2.201 1.00 13.18 131 GLY A C 1
ATOM 978 O O . GLY A 1 152 ? 18.311 -7.125 2.488 1.00 13.60 131 GLY A O 1
ATOM 979 N N . ALA A 1 153 ? 16.650 -6.911 0.995 1.00 12.98 132 ALA A N 1
ATOM 980 C CA . ALA A 1 153 ? 17.523 -6.484 -0.106 1.00 12.87 132 ALA A CA 1
ATOM 981 C C . ALA A 1 153 ? 18.031 -5.081 0.200 1.00 12.99 132 ALA A C 1
ATOM 982 O O . ALA A 1 153 ? 19.220 -4.774 0.014 1.00 13.15 132 ALA A O 1
ATOM 984 N N . TRP A 1 154 ? 17.117 -4.212 0.610 1.00 13.20 133 TRP A N 1
ATOM 985 C CA . TRP A 1 154 ? 17.564 -2.908 1.079 1.00 14.10 133 TRP A CA 1
ATOM 986 C C . TRP A 1 154 ? 18.540 -3.014 2.245 1.00 13.94 133 TRP A C 1
ATOM 987 O O . TRP A 1 154 ? 19.598 -2.374 2.213 1.00 14.55 133 TRP A O 1
ATOM 998 N N . ILE A 1 155 ? 18.212 -3.810 3.260 1.00 13.03 134 ILE A N 1
ATOM 999 C CA . ILE A 1 155 ? 19.130 -3.983 4.404 1.00 13.68 134 ILE A CA 1
ATOM 1000 C C . ILE A 1 155 ? 20.529 -4.381 3.947 1.00 13.46 134 ILE A C 1
ATOM 1001 O O . ILE A 1 155 ? 21.535 -3.827 4.420 1.00 13.77 134 ILE A O 1
ATOM 1006 N N . THR A 1 156 ? 20.571 -5.331 3.013 1.00 13.47 135 THR A N 1
ATOM 1007 C CA . THR A 1 156 ? 21.811 -5.873 2.449 1.00 13.65 135 THR A CA 1
ATOM 1008 C C . THR A 1 156 ? 22.675 -4.740 1.902 1.00 14.17 135 THR A C 1
ATOM 1009 O O . THR A 1 156 ? 23.870 -4.622 2.244 1.00 14.14 135 THR A O 1
ATOM 1013 N N . ALA A 1 157 ? 22.084 -3.900 1.049 1.00 14.48 136 ALA A N 1
ATOM 1014 C CA . ALA A 1 157 ? 22.834 -2.780 0.464 1.00 14.95 136 ALA A CA 1
ATOM 1015 C C . ALA A 1 157 ? 23.197 -1.759 1.544 1.00 15.69 136 ALA A C 1
ATOM 1016 O O . ALA A 1 157 ? 24.331 -1.279 1.611 1.00 16.02 136 ALA A O 1
ATOM 1018 N N . ARG A 1 158 ? 22.244 -1.478 2.418 1.00 15.75 137 ARG A N 1
ATOM 1019 C CA . ARG A 1 158 ? 22.420 -0.457 3.429 1.00 16.15 137 ARG A CA 1
ATOM 1020 C C . ARG A 1 158 ? 23.609 -0.702 4.371 1.00 16.49 137 ARG A C 1
ATOM 1021 O O . ARG A 1 158 ? 24.346 0.259 4.685 1.00 16.51 137 ARG A O 1
ATOM 1029 N N . VAL A 1 159 ? 23.785 -1.951 4.831 1.00 15.70 138 VAL A N 1
ATOM 1030 C CA . VAL A 1 159 ? 24.885 -2.256 5.751 1.00 16.58 138 VAL A CA 1
ATOM 1031 C C . VAL A 1 159 ? 26.231 -2.266 5.003 1.00 16.80 138 VAL A C 1
ATOM 1032 O O . VAL A 1 159 ? 27.295 -2.069 5.636 1.00 16.97 138 VAL A O 1
ATOM 1036 N N . ALA A 1 160 ? 26.192 -2.515 3.684 1.00 15.56 139 ALA A N 1
ATOM 1037 C CA . ALA A 1 160 ? 27.431 -2.698 2.893 1.00 15.74 139 ALA A CA 1
ATOM 1038 C C . ALA A 1 160 ? 28.019 -1.394 2.353 1.00 16.14 139 ALA A C 1
ATOM 1039 O O . ALA A 1 160 ? 29.247 -1.230 2.304 1.00 16.94 139 ALA A O 1
ATOM 1041 N N . ILE A 1 161 ? 27.143 -0.466 1.955 1.00 16.41 140 ILE A N 1
ATOM 1042 C CA . ILE A 1 161 ? 27.542 0.744 1.243 1.00 17.25 140 ILE A CA 1
ATOM 1043 C C . ILE A 1 161 ? 28.592 1.609 2.012 1.00 18.13 140 ILE A C 1
ATOM 1044 O O . ILE A 1 161 ? 29.533 2.087 1.396 1.00 17.85 140 ILE A O 1
ATOM 1049 N N . PRO A 1 162 ? 28.430 1.806 3.337 1.00 18.95 141 PRO A N 1
ATOM 1050 C CA . PRO A 1 162 ? 29.447 2.553 4.096 1.00 19.48 141 PRO A CA 1
ATOM 1051 C C . PRO A 1 162 ? 30.858 1.966 3.934 1.00 20.05 141 PRO A C 1
ATOM 1052 O O . PRO A 1 162 ? 31.815 2.719 3.802 1.00 20.16 141 PRO A O 1
ATOM 1056 N N . HIS A 1 163 ? 30.964 0.633 3.881 1.00 20.10 142 HIS A N 1
ATOM 1057 C CA . HIS A 1 163 ? 32.249 -0.015 3.630 1.00 20.21 142 HIS A CA 1
ATOM 1058 C C . HIS A 1 163 ? 32.747 0.176 2.232 1.00 19.41 142 HIS A C 1
ATOM 1059 O O . HIS A 1 163 ? 33.931 0.356 2.041 1.00 19.21 142 HIS A O 1
ATOM 1066 N N . ILE A 1 164 ? 31.862 0.154 1.247 1.00 18.38 143 ILE A N 1
ATOM 1067 C CA . ILE A 1 164 ? 32.301 0.374 -0.125 1.00 18.10 143 ILE A CA 1
ATOM 1068 C C . ILE A 1 164 ? 32.839 1.803 -0.283 1.00 19.02 143 ILE A C 1
ATOM 1069 O O . ILE A 1 164 ? 33.889 2.017 -0.898 1.00 18.82 143 ILE A O 1
ATOM 1074 N N . MET A 1 165 ? 32.085 2.773 0.244 1.00 19.84 144 MET A N 1
ATOM 1075 C CA . MET A 1 165 ? 32.474 4.193 0.210 1.00 21.27 144 MET A CA 1
ATOM 1076 C C . MET A 1 165 ? 33.806 4.429 0.915 1.00 21.27 144 MET A C 1
ATOM 1077 O O . MET A 1 165 ? 34.671 5.129 0.385 1.00 20.94 144 MET A O 1
ATOM 1082 N N . ALA A 1 166 ? 33.969 3.818 2.088 1.00 20.73 145 ALA A N 1
ATOM 1083 C CA . ALA A 1 166 ? 35.192 3.962 2.860 1.00 21.61 145 ALA A CA 1
ATOM 1084 C C . ALA A 1 166 ? 36.397 3.501 2.051 1.00 21.93 145 ALA A C 1
ATOM 1085 O O . ALA A 1 166 ? 37.509 3.989 2.286 1.00 23.37 145 ALA A O 1
ATOM 1087 N N . GLY A 1 167 ? 36.194 2.580 1.102 1.00 20.93 146 GLY A N 1
ATOM 1088 C CA . GLY A 1 167 ? 37.313 2.044 0.308 1.00 20.84 146 GLY A CA 1
ATOM 1089 C C . GLY A 1 167 ? 37.801 2.962 -0.795 1.00 21.36 146 GLY A C 1
ATOM 1090 O O . GLY A 1 167 ? 38.900 2.784 -1.302 1.00 21.30 146 GLY A O 1
ATOM 1091 N N . LYS A 1 168 ? 36.967 3.943 -1.159 1.00 21.09 147 LYS A N 1
ATOM 1092 C CA . LYS A 1 168 ? 37.302 5.009 -2.110 1.00 21.83 147 LYS A CA 1
ATOM 1093 C C . LYS A 1 168 ? 37.704 4.496 -3.506 1.00 21.71 147 LYS A C 1
ATOM 1094 O O . LYS A 1 168 ? 38.378 5.205 -4.236 1.00 21.46 147 LYS A O 1
ATOM 1096 N N . ARG A 1 169 ? 37.236 3.291 -3.881 1.00 20.72 148 ARG A N 1
ATOM 1097 C CA A ARG A 1 169 ? 37.578 2.663 -5.175 0.60 21.55 148 ARG A CA 1
ATOM 1098 C CA B ARG A 1 169 ? 37.578 2.668 -5.177 0.40 20.52 148 ARG A CA 1
ATOM 1099 C C . ARG A 1 169 ? 36.330 2.364 -6.008 1.00 20.77 148 ARG A C 1
ATOM 1100 O O . ARG A 1 169 ? 36.390 1.657 -7.045 1.00 21.41 148 ARG A O 1
ATOM 1115 N N . GLY A 1 170 ? 35.199 2.908 -5.586 1.00 18.60 149 GLY A N 1
ATOM 1116 C CA . GLY A 1 170 ? 33.946 2.588 -6.223 1.00 17.45 149 GLY A CA 1
ATOM 1117 C C . GLY A 1 170 ? 33.562 1.146 -5.951 1.00 16.96 149 GLY A C 1
ATOM 1118 O O . GLY A 1 170 ? 34.133 0.494 -5.058 1.00 16.33 149 GLY A O 1
ATOM 1119 N N . GLY A 1 171 ? 32.625 0.609 -6.726 1.00 15.82 150 GLY A N 1
ATOM 1120 C CA . GLY A 1 171 ? 32.152 -0.708 -6.417 1.00 15.02 150 GLY A CA 1
ATOM 1121 C C . GLY A 1 171 ? 30.938 -1.062 -7.231 1.00 15.56 150 GLY A C 1
ATOM 1122 O O . GLY A 1 171 ? 30.588 -0.324 -8.178 1.00 15.44 150 GLY A O 1
ATOM 1123 N N . SER A 1 172 ? 30.326 -2.200 -6.898 1.00 15.17 151 SER A N 1
ATOM 1124 C CA . SER A 1 172 ? 29.200 -2.744 -7.684 1.00 16.09 151 SER A CA 1
ATOM 1125 C C . SER A 1 172 ? 28.176 -3.385 -6.798 1.00 16.36 151 SER A C 1
ATOM 1126 O O . SER A 1 172 ? 28.510 -4.222 -5.932 1.00 16.31 151 SER A O 1
ATOM 1129 N N . ILE A 1 173 ? 26.921 -3.038 -7.029 1.00 14.93 152 ILE A N 1
ATOM 1130 C CA . ILE A 1 173 ? 25.834 -3.697 -6.308 1.00 14.79 152 ILE A CA 1
ATOM 1131 C C . ILE A 1 173 ? 24.907 -4.291 -7.358 1.00 14.04 152 ILE A C 1
ATOM 1132 O O . ILE A 1 173 ? 24.514 -3.599 -8.282 1.00 13.41 152 ILE A O 1
ATOM 1137 N N . VAL A 1 174 ? 24.598 -5.576 -7.228 1.00 13.70 153 VAL A N 1
ATOM 1138 C CA . VAL A 1 174 ? 23.660 -6.213 -8.143 1.00 13.36 153 VAL A CA 1
ATOM 1139 C C . VAL A 1 174 ? 22.544 -6.822 -7.321 1.00 13.15 153 VAL A C 1
ATOM 1140 O O . VAL A 1 174 ? 22.805 -7.674 -6.442 1.00 12.96 153 VAL A O 1
ATOM 1144 N N . PHE A 1 175 ? 21.312 -6.404 -7.604 1.00 12.83 154 PHE A N 1
ATOM 1145 C CA . PHE A 1 175 ? 20.168 -7.083 -7.034 1.00 12.91 154 PHE A CA 1
ATOM 1146 C C . PHE A 1 175 ? 19.682 -8.166 -7.977 1.00 13.61 154 PHE A C 1
ATOM 1147 O O . PHE A 1 175 ? 19.553 -7.933 -9.184 1.00 13.83 154 PHE A O 1
ATOM 1155 N N . THR A 1 176 ? 19.358 -9.332 -7.425 1.00 13.34 155 THR A N 1
ATOM 1156 C CA . THR A 1 176 ? 18.683 -10.328 -8.232 1.00 13.84 155 THR A CA 1
ATOM 1157 C C . THR A 1 176 ? 17.167 -10.127 -8.195 1.00 14.07 155 THR A C 1
ATOM 1158 O O . THR A 1 176 ? 16.519 -10.320 -7.170 1.00 13.71 155 THR A O 1
ATOM 1162 N N . SER A 1 177 ? 16.617 -9.786 -9.349 1.00 14.14 156 SER A N 1
ATOM 1163 C CA . SER A 1 177 ? 15.190 -9.577 -9.481 1.00 15.03 156 SER A CA 1
ATOM 1164 C C . SER A 1 177 ? 14.681 -10.841 -10.149 1.00 15.78 156 SER A C 1
ATOM 1165 O O . SER A 1 177 ? 15.040 -11.950 -9.713 1.00 16.93 156 SER A O 1
ATOM 1168 N N . SER A 1 178 ? 13.908 -10.707 -11.224 1.00 15.90 157 SER A N 1
ATOM 1169 C CA . SER A 1 178 ? 13.261 -11.859 -11.868 1.00 15.54 157 SER A CA 1
ATOM 1170 C C . SER A 1 178 ? 12.569 -11.256 -13.089 1.00 15.84 157 SER A C 1
ATOM 1171 O O . SER A 1 178 ? 12.352 -10.044 -13.117 1.00 15.89 157 SER A O 1
ATOM 1174 N N . ILE A 1 179 ? 12.192 -12.058 -14.078 1.00 15.94 158 ILE A N 1
ATOM 1175 C CA . ILE A 1 179 ? 11.289 -11.518 -15.100 1.00 16.24 158 ILE A CA 1
ATOM 1176 C C . ILE A 1 179 ? 9.983 -11.059 -14.428 1.00 16.58 158 ILE A C 1
ATOM 1177 O O . ILE A 1 179 ? 9.275 -10.204 -14.947 1.00 17.36 158 ILE A O 1
ATOM 1182 N N . GLY A 1 180 ? 9.694 -11.643 -13.265 1.00 15.75 159 GLY A N 1
ATOM 1183 C CA . GLY A 1 180 ? 8.591 -11.214 -12.383 1.00 14.84 159 GLY A CA 1
ATOM 1184 C C . GLY A 1 180 ? 8.819 -9.878 -11.660 1.00 14.81 159 GLY A C 1
ATOM 1185 O O . GLY A 1 180 ? 7.919 -9.386 -10.970 1.00 14.67 159 GLY A O 1
ATOM 1186 N N . GLY A 1 181 ? 9.990 -9.263 -11.850 1.00 14.07 160 GLY A N 1
ATOM 1187 C CA . GLY A 1 181 ? 10.141 -7.855 -11.491 1.00 14.28 160 GLY A CA 1
ATOM 1188 C C . GLY A 1 181 ? 9.708 -6.912 -12.623 1.00 15.23 160 GLY A C 1
ATOM 1189 O O . GLY A 1 181 ? 9.656 -5.723 -12.420 1.00 14.05 160 GLY A O 1
ATOM 1190 N N . LEU A 1 182 ? 9.419 -7.464 -13.811 1.00 15.81 161 LEU A N 1
ATOM 1191 C CA . LEU A 1 182 ? 9.097 -6.667 -14.988 1.00 16.59 161 LEU A CA 1
ATOM 1192 C C . LEU A 1 182 ? 7.699 -6.977 -15.539 1.00 17.75 161 LEU A C 1
ATOM 1193 O O . LEU A 1 182 ? 7.182 -6.229 -16.369 1.00 18.72 161 LEU A O 1
ATOM 1198 N N . ARG A 1 183 ? 7.091 -8.075 -15.101 1.00 16.96 162 ARG A N 1
ATOM 1199 C CA . ARG A 1 183 ? 5.727 -8.369 -15.502 1.00 17.69 162 ARG A CA 1
ATOM 1200 C C . ARG A 1 183 ? 5.084 -9.208 -14.430 1.00 17.22 162 ARG A C 1
ATOM 1201 O O . ARG A 1 183 ? 5.789 -9.719 -13.551 1.00 17.29 162 ARG A O 1
ATOM 1209 N N . GLY A 1 184 ? 3.765 -9.348 -14.482 1.00 15.88 163 GLY A N 1
ATOM 1210 C CA . GLY A 1 184 ? 3.050 -10.054 -13.409 1.00 16.43 163 GLY A CA 1
ATOM 1211 C C . GLY A 1 184 ? 2.937 -11.536 -13.706 1.00 17.32 163 GLY A C 1
ATOM 1212 O O . GLY A 1 184 ? 3.311 -11.968 -14.797 1.00 17.57 163 GLY A O 1
ATOM 1213 N N . ALA A 1 185 ? 2.424 -12.308 -12.743 1.00 17.25 164 ALA A N 1
ATOM 1214 C CA . ALA A 1 185 ? 2.167 -13.741 -12.919 1.00 18.06 164 ALA A CA 1
ATOM 1215 C C . ALA A 1 185 ? 1.068 -14.038 -11.921 1.00 18.63 164 ALA A C 1
ATOM 1216 O O . ALA A 1 185 ? 1.094 -13.492 -10.833 1.00 19.04 164 ALA A O 1
ATOM 1218 N N . GLU A 1 186 ? 0.103 -14.880 -12.264 1.00 19.06 165 GLU A N 1
ATOM 1219 C CA . GLU A 1 186 ? -0.927 -15.284 -11.292 1.00 20.42 165 GLU A CA 1
ATOM 1220 C C . GLU A 1 186 ? -0.296 -16.131 -10.199 1.00 19.47 165 GLU A C 1
ATOM 1221 O O . GLU A 1 186 ? 0.708 -16.820 -10.437 1.00 19.05 165 GLU A O 1
ATOM 1227 N N . ASN A 1 187 ? -0.893 -16.063 -9.014 1.00 18.95 166 ASN A N 1
ATOM 1228 C CA . ASN A 1 187 ? -0.622 -16.954 -7.864 1.00 18.98 166 ASN A CA 1
ATOM 1229 C C . ASN A 1 187 ? 0.584 -16.608 -7.023 1.00 18.32 166 ASN A C 1
ATOM 1230 O O . ASN A 1 187 ? 0.700 -17.138 -5.932 1.00 17.87 166 ASN A O 1
ATOM 1235 N N . ILE A 1 188 ? 1.460 -15.730 -7.533 1.00 17.11 167 ILE A N 1
ATOM 1236 C CA . ILE A 1 188 ? 2.723 -15.402 -6.873 1.00 16.93 167 ILE A CA 1
ATOM 1237 C C . ILE A 1 188 ? 2.901 -13.881 -6.687 1.00 16.02 167 ILE A C 1
ATOM 1238 O O . ILE A 1 188 ? 4.008 -13.344 -6.728 1.00 16.29 167 ILE A O 1
ATOM 1243 N N . GLY A 1 189 ? 1.796 -13.193 -6.451 1.00 15.24 168 GLY A N 1
ATOM 1244 C CA . GLY A 1 189 ? 1.774 -11.739 -6.495 1.00 14.82 168 GLY A CA 1
ATOM 1245 C C . GLY A 1 189 ? 2.565 -11.066 -5.393 1.00 14.26 168 GLY A C 1
ATOM 1246 O O . GLY A 1 189 ? 3.063 -9.985 -5.610 1.00 13.60 168 GLY A O 1
ATOM 1247 N N . ASN A 1 190 ? 2.697 -11.688 -4.211 1.00 14.48 169 ASN A N 1
ATOM 1248 C CA . ASN A 1 190 ? 3.611 -11.134 -3.191 1.00 14.06 169 ASN A CA 1
ATOM 1249 C C . ASN A 1 190 ? 5.081 -11.102 -3.659 1.00 13.90 169 ASN A C 1
ATOM 1250 O O . ASN A 1 190 ? 5.825 -10.109 -3.461 1.00 12.38 169 ASN A O 1
ATOM 1255 N N . TYR A 1 191 ? 5.479 -12.199 -4.299 1.00 12.79 170 TYR A N 1
ATOM 1256 C CA . TYR A 1 191 ? 6.815 -12.282 -4.873 1.00 13.65 170 TYR A CA 1
ATOM 1257 C C . TYR A 1 191 ? 6.976 -11.261 -6.022 1.00 12.57 170 TYR A C 1
ATOM 1258 O O . TYR A 1 191 ? 7.978 -10.531 -6.057 1.00 11.66 170 TYR A O 1
ATOM 1267 N N . ILE A 1 192 ? 5.973 -11.179 -6.907 1.00 11.93 171 ILE A N 1
ATOM 1268 C CA . ILE A 1 192 ? 5.989 -10.202 -8.034 1.00 12.01 171 ILE A CA 1
ATOM 1269 C C . ILE A 1 192 ? 6.140 -8.745 -7.519 1.00 12.10 171 ILE A C 1
ATOM 1270 O O . ILE A 1 192 ? 7.013 -7.983 -7.972 1.00 11.36 171 ILE A O 1
ATOM 1275 N N . ALA A 1 193 ? 5.287 -8.361 -6.573 1.00 12.51 172 ALA A N 1
ATOM 1276 C CA . ALA A 1 193 ? 5.405 -7.043 -5.938 1.00 13.08 172 ALA A CA 1
ATOM 1277 C C . ALA A 1 193 ? 6.794 -6.783 -5.327 1.00 13.09 172 ALA A C 1
ATOM 1278 O O . ALA A 1 193 ? 7.386 -5.699 -5.521 1.00 12.63 172 ALA A O 1
ATOM 1280 N N . SER A 1 194 ? 7.334 -7.764 -4.595 1.00 12.88 173 SER A N 1
ATOM 1281 C CA . SER A 1 194 ? 8.628 -7.552 -3.942 1.00 13.03 173 SER A CA 1
ATOM 1282 C C . SER A 1 194 ? 9.697 -7.297 -5.011 1.00 12.97 173 SER A C 1
ATOM 1283 O O . SER A 1 194 ? 10.562 -6.403 -4.849 1.00 12.90 173 SER A O 1
ATOM 1286 N N . LYS A 1 195 ? 9.637 -8.056 -6.101 1.00 12.60 174 LYS A N 1
ATOM 1287 C CA . LYS A 1 195 ? 10.662 -7.944 -7.146 1.00 12.36 174 LYS A CA 1
ATOM 1288 C C . LYS A 1 195 ? 10.498 -6.655 -7.913 1.00 12.89 174 LYS A C 1
ATOM 1289 O O . LYS A 1 195 ? 11.493 -5.982 -8.228 1.00 14.04 174 LYS A O 1
ATOM 1295 N N . HIS A 1 196 ? 9.262 -6.257 -8.196 1.00 12.38 175 HIS A N 1
ATOM 1296 C CA . HIS A 1 196 ? 9.062 -4.929 -8.766 1.00 12.61 175 HIS A CA 1
ATOM 1297 C C . HIS A 1 196 ? 9.651 -3.848 -7.893 1.00 11.89 175 HIS A C 1
ATOM 1298 O O . HIS A 1 196 ? 10.203 -2.888 -8.411 1.00 11.18 175 HIS A O 1
ATOM 1305 N N . GLY A 1 197 ? 9.488 -3.966 -6.573 1.00 12.24 176 GLY A N 1
ATOM 1306 C CA . GLY A 1 197 ? 10.040 -2.986 -5.631 1.00 11.70 176 GLY A CA 1
ATOM 1307 C C . GLY A 1 197 ? 11.554 -2.814 -5.765 1.00 11.71 176 GLY A C 1
ATOM 1308 O O . GLY A 1 197 ? 12.070 -1.695 -5.609 1.00 11.35 176 GLY A O 1
ATOM 1309 N N . LEU A 1 198 ? 12.272 -3.914 -6.024 1.00 11.16 177 LEU A N 1
ATOM 1310 C CA . LEU A 1 198 ? 13.729 -3.861 -6.254 1.00 11.34 177 LEU A CA 1
ATOM 1311 C C . LEU A 1 198 ? 14.145 -2.909 -7.374 1.00 11.47 177 LEU A C 1
ATOM 1312 O O . LEU A 1 198 ? 15.204 -2.312 -7.307 1.00 11.29 177 LEU A O 1
ATOM 1317 N N . HIS A 1 199 ? 13.337 -2.809 -8.416 1.00 11.92 178 HIS A N 1
ATOM 1318 C CA . HIS A 1 199 ? 13.689 -1.897 -9.526 1.00 12.32 178 HIS A CA 1
ATOM 1319 C C . HIS A 1 199 ? 13.694 -0.457 -9.084 1.00 12.48 178 HIS A C 1
ATOM 1320 O O . HIS A 1 199 ? 14.532 0.339 -9.543 1.00 12.47 178 HIS A O 1
ATOM 1327 N N . GLY A 1 200 ? 12.811 -0.107 -8.137 1.00 12.18 179 GLY A N 1
ATOM 1328 C CA . GLY A 1 200 ? 12.836 1.250 -7.588 1.00 12.07 179 GLY A CA 1
ATOM 1329 C C . GLY A 1 200 ? 14.027 1.453 -6.659 1.00 12.63 179 GLY A C 1
ATOM 1330 O O . GLY A 1 200 ? 14.726 2.462 -6.751 1.00 12.08 179 GLY A O 1
ATOM 1331 N N . LEU A 1 201 ? 14.273 0.472 -5.794 1.00 12.42 180 LEU A N 1
ATOM 1332 C CA . LEU A 1 201 ? 15.465 0.467 -4.962 1.00 13.19 180 LEU A CA 1
ATOM 1333 C C . LEU A 1 201 ? 16.710 0.663 -5.804 1.00 13.30 180 LEU A C 1
ATOM 1334 O O . LEU A 1 201 ? 17.563 1.471 -5.453 1.00 13.77 180 LEU A O 1
ATOM 1339 N N . MET A 1 202 ? 16.822 -0.102 -6.892 1.00 12.83 181 MET A N 1
ATOM 1340 C CA . MET A 1 202 ? 18.039 -0.109 -7.716 1.00 13.43 181 MET A CA 1
ATOM 1341 C C . MET A 1 202 ? 18.205 1.291 -8.332 1.00 13.64 181 MET A C 1
ATOM 1342 O O . MET A 1 202 ? 19.315 1.842 -8.378 1.00 13.80 181 MET A O 1
ATOM 1347 N N . ARG A 1 203 ? 17.106 1.856 -8.834 1.00 14.22 182 ARG A N 1
ATOM 1348 C CA . ARG A 1 203 ? 17.192 3.133 -9.554 1.00 14.45 182 ARG A CA 1
ATOM 1349 C C . ARG A 1 203 ? 17.644 4.264 -8.640 1.00 14.95 182 ARG A C 1
ATOM 1350 O O . ARG A 1 203 ? 18.526 5.041 -9.014 1.00 14.19 182 ARG A O 1
ATOM 1358 N N . THR A 1 204 ? 17.062 4.327 -7.433 1.00 14.91 183 THR A N 1
ATOM 1359 C CA . THR A 1 204 ? 17.426 5.394 -6.506 1.00 15.38 183 THR A CA 1
ATOM 1360 C C . THR A 1 204 ? 18.859 5.241 -6.091 1.00 15.40 183 THR A C 1
ATOM 1361 O O . THR A 1 204 ? 19.617 6.213 -6.064 1.00 15.30 183 THR A O 1
ATOM 1365 N N . MET A 1 205 ? 19.231 4.009 -5.777 1.00 14.99 184 MET A N 1
ATOM 1366 C CA . MET A 1 205 ? 20.547 3.758 -5.295 1.00 16.07 184 MET A CA 1
ATOM 1367 C C . MET A 1 205 ? 21.598 4.059 -6.376 1.00 16.23 184 MET A C 1
ATOM 1368 O O . MET A 1 205 ? 22.649 4.678 -6.068 1.00 15.20 184 MET A O 1
ATOM 1373 N N . ALA A 1 206 ? 21.313 3.670 -7.635 1.00 14.70 185 ALA A N 1
ATOM 1374 C CA . ALA A 1 206 ? 22.194 4.012 -8.765 1.00 15.33 185 ALA A CA 1
ATOM 1375 C C . ALA A 1 206 ? 22.387 5.524 -8.897 1.00 15.76 185 ALA A C 1
ATOM 1376 O O . ALA A 1 206 ? 23.502 5.999 -9.139 1.00 15.67 185 ALA A O 1
ATOM 1378 N N . LEU A 1 207 ? 21.295 6.267 -8.725 1.00 15.73 186 LEU A N 1
ATOM 1379 C CA . LEU A 1 207 ? 21.354 7.722 -8.746 1.00 16.12 186 LEU A CA 1
ATOM 1380 C C . LEU A 1 207 ? 22.174 8.278 -7.600 1.00 16.20 186 LEU A C 1
ATOM 1381 O O . LEU A 1 207 ? 22.964 9.195 -7.809 1.00 16.22 186 LEU A O 1
ATOM 1386 N N . GLU A 1 208 ? 21.942 7.757 -6.389 1.00 15.95 187 GLU A N 1
ATOM 1387 C CA . GLU A 1 208 ? 22.613 8.255 -5.207 1.00 16.35 187 GLU A CA 1
ATOM 1388 C C . GLU A 1 208 ? 24.103 7.927 -5.188 1.00 16.72 187 GLU A C 1
ATOM 1389 O O . GLU A 1 208 ? 24.878 8.709 -4.645 1.00 16.14 187 GLU A O 1
ATOM 1395 N N . LEU A 1 209 ? 24.512 6.813 -5.796 1.00 15.90 188 LEU A N 1
ATOM 1396 C CA . LEU A 1 209 ? 25.870 6.324 -5.582 1.00 16.65 188 LEU A CA 1
ATOM 1397 C C . LEU A 1 209 ? 26.741 6.440 -6.800 1.00 17.25 188 LEU A C 1
ATOM 1398 O O . LEU A 1 209 ? 27.969 6.279 -6.701 1.00 18.29 188 LEU A O 1
ATOM 1403 N N . GLY A 1 210 ? 26.112 6.686 -7.950 1.00 17.38 189 GLY A N 1
ATOM 1404 C CA . GLY A 1 210 ? 26.827 6.870 -9.212 1.00 18.60 189 GLY A CA 1
ATOM 1405 C C . GLY A 1 210 ? 27.938 7.916 -9.175 1.00 19.22 189 GLY A C 1
ATOM 1406 O O . GLY A 1 210 ? 29.028 7.662 -9.695 1.00 19.62 189 GLY A O 1
ATOM 1407 N N . PRO A 1 211 ? 27.687 9.094 -8.567 1.00 20.73 190 PRO A N 1
ATOM 1408 C CA . PRO A 1 211 ? 28.794 10.067 -8.466 1.00 21.67 190 PRO A CA 1
ATOM 1409 C C . PRO A 1 211 ? 30.008 9.547 -7.679 1.00 22.90 190 PRO A C 1
ATOM 1410 O O . PRO A 1 211 ? 31.128 10.067 -7.849 1.00 23.95 190 PRO A O 1
ATOM 1414 N N . ARG A 1 212 ? 29.800 8.522 -6.849 1.00 20.79 191 ARG A N 1
ATOM 1415 C CA . ARG A 1 212 ? 30.904 7.876 -6.154 1.00 22.38 191 ARG A CA 1
ATOM 1416 C C . ARG A 1 212 ? 31.441 6.639 -6.876 1.00 20.52 191 ARG A C 1
ATOM 1417 O O . ARG A 1 212 ? 32.173 5.862 -6.292 1.00 20.87 191 ARG A O 1
ATOM 1425 N N . ASN A 1 213 ? 31.093 6.472 -8.153 1.00 19.18 192 ASN A N 1
ATOM 1426 C CA A ASN A 1 213 ? 31.570 5.336 -8.956 0.50 18.82 192 ASN A CA 1
ATOM 1427 C CA B ASN A 1 213 ? 31.591 5.347 -8.942 0.50 18.77 192 ASN A CA 1
ATOM 1428 C C . ASN A 1 213 ? 31.122 3.987 -8.387 1.00 18.06 192 ASN A C 1
ATOM 1429 O O . ASN A 1 213 ? 31.802 2.960 -8.530 1.00 17.65 192 ASN A O 1
ATOM 1438 N N . ILE A 1 214 ? 29.968 3.976 -7.717 1.00 16.80 193 ILE A N 1
ATOM 1439 C CA . ILE A 1 214 ? 29.374 2.684 -7.317 1.00 15.64 193 ILE A CA 1
ATOM 1440 C C . ILE A 1 214 ? 28.222 2.421 -8.290 1.00 14.63 193 ILE A C 1
ATOM 1441 O O . ILE A 1 214 ? 27.232 3.181 -8.317 1.00 14.28 193 ILE A O 1
ATOM 1446 N N . ARG A 1 215 ? 28.407 1.398 -9.120 1.00 13.79 194 ARG A N 1
ATOM 1447 C CA A ARG A 1 215 ? 27.391 1.038 -10.093 0.50 13.22 194 ARG A CA 1
ATOM 1448 C CA B ARG A 1 215 ? 27.431 0.945 -10.128 0.50 13.19 194 ARG A CA 1
ATOM 1449 C C . ARG A 1 215 ? 26.366 0.109 -9.425 1.00 12.75 194 ARG A C 1
ATOM 1450 O O . ARG A 1 215 ? 26.701 -0.696 -8.518 1.00 12.61 194 ARG A O 1
ATOM 1465 N N . VAL A 1 216 ? 25.109 0.265 -9.825 1.00 11.88 195 VAL A N 1
ATOM 1466 C CA . VAL A 1 216 ? 24.022 -0.483 -9.238 1.00 11.59 195 VAL A CA 1
ATOM 1467 C C . VAL A 1 216 ? 23.127 -1.009 -10.349 1.00 11.24 195 VAL A C 1
ATOM 1468 O O . VAL A 1 216 ? 22.599 -0.231 -11.141 1.00 11.03 195 VAL A O 1
ATOM 1472 N N . ASN A 1 217 ? 22.988 -2.335 -10.418 1.00 11.03 196 ASN A N 1
ATOM 1473 C CA . ASN A 1 217 ? 22.230 -2.974 -11.484 1.00 11.19 196 ASN A CA 1
ATOM 1474 C C . ASN A 1 217 ? 21.354 -4.106 -10.960 1.00 11.25 196 ASN A C 1
ATOM 1475 O O . ASN A 1 217 ? 21.454 -4.501 -9.783 1.00 12.09 196 ASN A O 1
ATOM 1480 N N . ILE A 1 218 ? 20.506 -4.615 -11.842 1.00 11.75 197 ILE A N 1
ATOM 1481 C CA . ILE A 1 218 ? 19.636 -5.738 -11.554 1.00 11.99 197 ILE A CA 1
ATOM 1482 C C . ILE A 1 218 ? 19.885 -6.805 -12.603 1.00 12.51 197 ILE A C 1
ATOM 1483 O O . ILE A 1 218 ? 20.138 -6.492 -13.774 1.00 12.86 197 ILE A O 1
ATOM 1488 N N . VAL A 1 219 ? 19.844 -8.067 -12.208 1.00 12.99 198 VAL A N 1
ATOM 1489 C CA . VAL A 1 219 ? 19.685 -9.128 -13.211 1.00 12.80 198 VAL A CA 1
ATOM 1490 C C . VAL A 1 219 ? 18.296 -9.735 -13.072 1.00 13.82 198 VAL A C 1
ATOM 1491 O O . VAL A 1 219 ? 17.835 -9.951 -11.942 1.00 14.93 198 VAL A O 1
ATOM 1495 N N . CYS A 1 220 ? 17.640 -10.024 -14.200 1.00 12.96 199 CYS A N 1
ATOM 1496 C CA . CYS A 1 220 ? 16.308 -10.621 -14.209 1.00 13.39 199 CYS A CA 1
ATOM 1497 C C . CYS A 1 220 ? 16.326 -12.012 -14.859 1.00 13.25 199 CYS A C 1
ATOM 1498 O O . CYS A 1 220 ? 16.102 -12.115 -16.053 1.00 13.29 199 CYS A O 1
ATOM 1501 N N . PRO A 1 221 ? 16.541 -13.084 -14.073 1.00 13.59 200 PRO A N 1
ATOM 1502 C CA . PRO A 1 221 ? 16.456 -14.462 -14.596 1.00 13.45 200 PRO A CA 1
ATOM 1503 C C . PRO A 1 221 ? 14.990 -14.833 -14.885 1.00 13.76 200 PRO A C 1
ATOM 1504 O O . PRO A 1 221 ? 14.074 -14.291 -14.232 1.00 13.93 200 PRO A O 1
ATOM 1508 N N . SER A 1 222 ? 14.757 -15.724 -15.842 1.00 14.24 201 SER A N 1
ATOM 1509 C CA . SER A 1 222 ? 13.426 -16.311 -16.011 1.00 16.27 201 SER A CA 1
ATOM 1510 C C . SER A 1 222 ? 13.164 -17.416 -14.971 1.00 17.39 201 SER A C 1
ATOM 1511 O O . SER A 1 222 ? 12.411 -17.218 -13.998 1.00 20.30 201 SER A O 1
ATOM 1514 N N . SER A 1 223 ? 13.693 -18.595 -15.235 1.00 16.66 202 SER A N 1
ATOM 1515 C CA . SER A 1 223 ? 13.611 -19.748 -14.315 1.00 15.73 202 SER A CA 1
ATOM 1516 C C . SER A 1 223 ? 15.027 -20.271 -14.267 1.00 14.30 202 SER A C 1
ATOM 1517 O O . SER A 1 223 ? 15.699 -20.285 -15.298 1.00 14.01 202 SER A O 1
ATOM 1520 N N . VAL A 1 224 ? 15.492 -20.668 -13.086 1.00 13.07 203 VAL A N 1
ATOM 1521 C CA . VAL A 1 224 ? 16.870 -21.088 -12.907 1.00 12.96 203 VAL A CA 1
ATOM 1522 C C . VAL A 1 224 ? 16.852 -22.478 -12.235 1.00 13.20 203 VAL A C 1
ATOM 1523 O O . VAL A 1 224 ? 16.053 -22.699 -11.344 1.00 12.16 203 VAL A O 1
ATOM 1527 N N . ALA A 1 225 ? 17.711 -23.399 -12.700 1.00 13.41 204 ALA A N 1
ATOM 1528 C CA . ALA A 1 225 ? 17.744 -24.747 -12.152 1.00 14.10 204 ALA A CA 1
ATOM 1529 C C . ALA A 1 225 ? 18.301 -24.803 -10.733 1.00 14.31 204 ALA A C 1
ATOM 1530 O O . ALA A 1 225 ? 19.491 -25.108 -10.545 1.00 15.30 204 ALA A O 1
ATOM 1532 N N . THR A 1 226 ? 17.461 -24.487 -9.741 1.00 14.11 205 THR A N 1
ATOM 1533 C CA . THR A 1 226 ? 17.848 -24.536 -8.318 1.00 14.72 205 THR A CA 1
ATOM 1534 C C . THR A 1 226 ? 16.689 -25.185 -7.527 1.00 14.59 205 THR A C 1
ATOM 1535 O O . THR A 1 226 ? 15.630 -25.440 -8.095 1.00 15.47 205 THR A O 1
ATOM 1539 N N . PRO A 1 227 ? 16.880 -25.477 -6.230 1.00 14.99 206 PRO A N 1
ATOM 1540 C CA . PRO A 1 227 ? 15.734 -26.104 -5.515 1.00 15.45 206 PRO A CA 1
ATOM 1541 C C . PRO A 1 227 ? 14.498 -25.194 -5.414 1.00 16.11 206 PRO A C 1
ATOM 1542 O O . PRO A 1 227 ? 13.378 -25.704 -5.187 1.00 16.54 206 PRO A O 1
ATOM 1546 N N . MET A 1 228 ? 14.670 -23.885 -5.619 1.00 15.55 207 MET A N 1
ATOM 1547 C CA . MET A 1 228 ? 13.525 -22.939 -5.583 1.00 16.75 207 MET A CA 1
ATOM 1548 C C . MET A 1 228 ? 12.545 -23.255 -6.706 1.00 16.87 207 MET A C 1
ATOM 1549 O O . MET A 1 228 ? 11.334 -23.045 -6.547 1.00 16.57 207 MET A O 1
ATOM 1554 N N . LEU A 1 229 ? 13.073 -23.748 -7.828 1.00 16.50 208 LEU A N 1
ATOM 1555 C CA . LEU A 1 229 ? 12.283 -24.055 -9.020 1.00 16.59 208 LEU A CA 1
ATOM 1556 C C . LEU A 1 229 ? 11.892 -25.546 -9.115 1.00 17.12 208 LEU A C 1
ATOM 1557 O O . LEU A 1 229 ? 10.770 -25.918 -9.523 1.00 16.77 208 LEU A O 1
ATOM 1562 N N . LEU A 1 230 ? 12.850 -26.401 -8.787 1.00 16.65 209 LEU A N 1
ATOM 1563 C CA . LEU A 1 230 ? 12.729 -27.802 -9.155 1.00 16.61 209 LEU A CA 1
ATOM 1564 C C . LEU A 1 230 ? 12.094 -28.541 -7.995 1.00 17.03 209 LEU A C 1
ATOM 1565 O O . LEU A 1 230 ? 12.764 -29.261 -7.268 1.00 17.73 209 LEU A O 1
ATOM 1570 N N . ASN A 1 231 ? 10.809 -28.287 -7.781 1.00 17.03 210 ASN A N 1
ATOM 1571 C CA . ASN A 1 231 ? 10.076 -28.939 -6.697 1.00 18.40 210 ASN A CA 1
ATOM 1572 C C . ASN A 1 231 ? 8.647 -29.190 -7.167 1.00 18.38 210 ASN A C 1
ATOM 1573 O O . ASN A 1 231 ? 8.145 -28.505 -8.056 1.00 16.46 210 ASN A O 1
ATOM 1578 N N . GLU A 1 232 ? 8.006 -30.191 -6.581 1.00 18.80 211 GLU A N 1
ATOM 1579 C CA . GLU A 1 232 ? 6.668 -30.567 -7.013 1.00 19.52 211 GLU A CA 1
ATOM 1580 C C . GLU A 1 232 ? 5.624 -29.439 -6.938 1.00 19.23 211 GLU A C 1
ATOM 1581 O O . GLU A 1 232 ? 4.875 -29.263 -7.885 1.00 19.56 211 GLU A O 1
ATOM 1587 N N . PRO A 1 233 ? 5.581 -28.646 -5.843 1.00 19.88 212 PRO A N 1
ATOM 1588 C CA . PRO A 1 233 ? 4.603 -27.536 -5.885 1.00 20.75 212 PRO A CA 1
ATOM 1589 C C . PRO A 1 233 ? 4.761 -26.612 -7.100 1.00 19.80 212 PRO A C 1
ATOM 1590 O O . PRO A 1 233 ? 3.760 -26.106 -7.622 1.00 20.24 212 PRO A O 1
ATOM 1594 N N . THR A 1 234 ? 6.006 -26.393 -7.559 1.00 19.31 213 THR A N 1
ATOM 1595 C CA . THR A 1 234 ? 6.232 -25.563 -8.755 1.00 18.55 213 THR A CA 1
ATOM 1596 C C . THR A 1 234 ? 5.721 -26.274 -10.018 1.00 17.85 213 THR A C 1
ATOM 1597 O O . THR A 1 234 ? 5.063 -25.657 -10.863 1.00 18.26 213 THR A O 1
ATOM 1601 N N . TYR A 1 235 ? 5.976 -27.572 -10.132 1.00 17.64 214 TYR A N 1
ATOM 1602 C CA . TYR A 1 235 ? 5.550 -28.309 -11.330 1.00 17.87 214 TYR A CA 1
ATOM 1603 C C . TYR A 1 235 ? 4.004 -28.272 -11.448 1.00 19.46 214 TYR A C 1
ATOM 1604 O O . TYR A 1 235 ? 3.445 -28.138 -12.570 1.00 17.76 214 TYR A O 1
ATOM 1613 N N . ARG A 1 236 ? 3.351 -28.382 -10.286 1.00 19.03 215 ARG A N 1
ATOM 1614 C CA . ARG A 1 236 ? 1.887 -28.298 -10.169 1.00 21.87 215 ARG A CA 1
ATOM 1615 C C . ARG A 1 236 ? 1.363 -26.935 -10.555 1.00 23.87 215 ARG A C 1
ATOM 1616 O O . ARG A 1 236 ? 0.334 -26.834 -11.233 1.00 25.60 215 ARG A O 1
ATOM 1624 N N . MET A 1 237 ? 2.093 -25.895 -10.161 1.00 27.41 216 MET A N 1
ATOM 1625 C CA . MET A 1 237 ? 1.746 -24.530 -10.545 1.00 31.18 216 MET A CA 1
ATOM 1626 C C . MET A 1 237 ? 1.887 -24.284 -12.042 1.00 30.61 216 MET A C 1
ATOM 1627 O O . MET A 1 237 ? 1.082 -23.563 -12.609 1.00 34.52 216 MET A O 1
ATOM 1632 N N . PHE A 1 238 ? 2.905 -24.869 -12.669 1.00 29.25 217 PHE A N 1
ATOM 1633 C CA . PHE A 1 238 ? 3.131 -24.737 -14.119 1.00 27.93 217 PHE A CA 1
ATOM 1634 C C . PHE A 1 238 ? 2.218 -25.607 -14.955 1.00 27.98 217 PHE A C 1
ATOM 1635 O O . PHE A 1 238 ? 2.063 -25.354 -16.160 1.00 26.45 217 PHE A O 1
ATOM 1643 N N . ARG A 1 239 ? 1.677 -26.679 -14.372 1.00 26.96 218 ARG A N 1
ATOM 1644 C CA . ARG A 1 239 ? 0.814 -27.551 -15.158 1.00 28.36 218 ARG A CA 1
ATOM 1645 C C . ARG A 1 239 ? -0.519 -27.754 -14.492 1.00 30.65 218 ARG A C 1
ATOM 1646 O O . ARG A 1 239 ? -0.823 -28.873 -14.081 1.00 31.49 218 ARG A O 1
ATOM 1654 N N . PRO A 1 240 ? -1.334 -26.687 -14.411 1.00 31.78 219 PRO A N 1
ATOM 1655 C CA . PRO A 1 240 ? -2.677 -26.826 -13.840 1.00 32.00 219 PRO A CA 1
ATOM 1656 C C . PRO A 1 240 ? -3.602 -27.707 -14.710 1.00 31.20 219 PRO A C 1
ATOM 1657 O O . PRO A 1 240 ? -4.696 -28.064 -14.301 1.00 31.64 219 PRO A O 1
ATOM 1661 N N . ASP A 1 241 ? -3.152 -28.081 -15.892 1.00 31.35 220 ASP A N 1
ATOM 1662 C CA . ASP A 1 241 ? -3.914 -28.993 -16.727 1.00 30.98 220 ASP A CA 1
ATOM 1663 C C . ASP A 1 241 ? -3.666 -30.461 -16.389 1.00 31.38 220 ASP A C 1
ATOM 1664 O O . ASP A 1 241 ? -4.355 -31.336 -16.917 1.00 31.30 220 ASP A O 1
ATOM 1669 N N . LEU A 1 242 ? -2.670 -30.746 -15.548 1.00 28.39 221 LEU A N 1
ATOM 1670 C CA . LEU A 1 242 ? -2.359 -32.144 -15.199 1.00 27.81 221 LEU A CA 1
ATOM 1671 C C . LEU A 1 242 ? -2.582 -32.377 -13.700 1.00 25.16 221 LEU A C 1
ATOM 1672 O O . LEU A 1 242 ? -2.356 -31.490 -12.906 1.00 24.93 221 LEU A O 1
ATOM 1677 N N . GLU A 1 243 ? -2.986 -33.585 -13.333 1.00 24.71 222 GLU A N 1
ATOM 1678 C CA . GLU A 1 243 ? -3.319 -33.890 -11.950 1.00 24.23 222 GLU A CA 1
ATOM 1679 C C . GLU A 1 243 ? -2.075 -34.062 -11.054 1.00 23.21 222 GLU A C 1
ATOM 1680 O O . GLU A 1 243 ? -2.065 -33.610 -9.910 1.00 22.71 222 GLU A O 1
ATOM 1686 N N . ASN A 1 244 ? -1.034 -34.711 -11.568 1.00 21.96 223 ASN A N 1
ATOM 1687 C CA . ASN A 1 244 ? 0.208 -34.905 -10.803 1.00 21.42 223 ASN A CA 1
ATOM 1688 C C . ASN A 1 244 ? 1.477 -34.781 -11.661 1.00 20.96 223 ASN A C 1
ATOM 1689 O O . ASN A 1 244 ? 2.147 -35.779 -11.903 1.00 20.90 223 ASN A O 1
ATOM 1694 N N . PRO A 1 245 ? 1.825 -33.551 -12.089 1.00 20.88 224 PRO A N 1
ATOM 1695 C CA . PRO A 1 245 ? 2.912 -33.362 -13.060 1.00 21.21 224 PRO A CA 1
ATOM 1696 C C . PRO A 1 245 ? 4.308 -33.817 -12.558 1.00 21.32 224 PRO A C 1
ATOM 1697 O O . PRO A 1 245 ? 4.624 -33.673 -11.381 1.00 21.74 224 PRO A O 1
ATOM 1701 N N . THR A 1 246 ? 5.138 -34.348 -13.453 1.00 21.05 225 THR A N 1
ATOM 1702 C CA . THR A 1 246 ? 6.519 -34.648 -13.122 1.00 20.19 225 THR A CA 1
ATOM 1703 C C . THR A 1 246 ? 7.392 -33.443 -13.553 1.00 19.10 225 THR A C 1
ATOM 1704 O O . THR A 1 246 ? 6.895 -32.488 -14.190 1.00 16.97 225 THR A O 1
ATOM 1708 N N . VAL A 1 247 ? 8.685 -33.478 -13.200 1.00 18.65 226 VAL A N 1
ATOM 1709 C CA . VAL A 1 247 ? 9.645 -32.483 -13.709 1.00 18.77 226 VAL A CA 1
ATOM 1710 C C . VAL A 1 247 ? 9.607 -32.387 -15.242 1.00 19.09 226 VAL A C 1
ATOM 1711 O O . VAL A 1 247 ? 9.727 -31.301 -15.794 1.00 18.09 226 VAL A O 1
ATOM 1715 N N . GLU A 1 248 ? 9.400 -33.514 -15.930 1.00 20.55 227 GLU A N 1
ATOM 1716 C CA . GLU A 1 248 ? 9.348 -33.491 -17.388 1.00 20.98 227 GLU A CA 1
ATOM 1717 C C . GLU A 1 248 ? 8.138 -32.717 -17.932 1.00 20.54 227 GLU A C 1
ATOM 1718 O O . GLU A 1 248 ? 8.264 -31.948 -18.883 1.00 18.47 227 GLU A O 1
ATOM 1724 N N . ASP A 1 249 ? 6.979 -32.895 -17.295 1.00 20.90 228 ASP A N 1
ATOM 1725 C CA . ASP A 1 249 ? 5.767 -32.152 -17.613 1.00 20.61 228 ASP A CA 1
ATOM 1726 C C . ASP A 1 249 ? 5.961 -30.639 -17.407 1.00 19.33 228 ASP A C 1
ATOM 1727 O O . ASP A 1 249 ? 5.562 -29.806 -18.235 1.00 18.86 228 ASP A O 1
ATOM 1732 N N . PHE A 1 250 ? 6.615 -30.288 -16.309 1.00 18.45 229 PHE A N 1
ATOM 1733 C CA . PHE A 1 250 ? 7.064 -28.935 -16.087 1.00 17.26 229 PHE A CA 1
ATOM 1734 C C . PHE A 1 250 ? 8.005 -28.419 -17.207 1.00 16.67 229 PHE A C 1
ATOM 1735 O O . PHE A 1 250 ? 7.778 -27.337 -17.773 1.00 15.72 229 PHE A O 1
ATOM 1743 N N . GLN A 1 251 ? 9.040 -29.186 -17.533 1.00 15.77 230 GLN A N 1
ATOM 1744 C CA . GLN A 1 251 ? 9.982 -28.749 -18.577 1.00 15.91 230 GLN A CA 1
ATOM 1745 C C . GLN A 1 251 ? 9.291 -28.474 -19.912 1.00 15.88 230 GLN A C 1
ATOM 1746 O O . GLN A 1 251 ? 9.660 -27.537 -20.617 1.00 14.70 230 GLN A O 1
ATOM 1752 N N . VAL A 1 252 ? 8.316 -29.317 -20.262 1.00 15.65 231 VAL A N 1
ATOM 1753 C CA . VAL A 1 252 ? 7.528 -29.090 -21.466 1.00 16.61 231 VAL A CA 1
ATOM 1754 C C . VAL A 1 252 ? 6.852 -27.714 -21.508 1.00 16.85 231 VAL A C 1
ATOM 1755 O O . VAL A 1 252 ? 7.024 -26.976 -22.479 1.00 18.34 231 VAL A O 1
ATOM 1759 N N . ALA A 1 253 ? 6.085 -27.376 -20.482 1.00 17.01 232 ALA A N 1
ATOM 1760 C CA . ALA A 1 253 ? 5.430 -26.075 -20.424 1.00 17.63 232 ALA A CA 1
ATOM 1761 C C . ALA A 1 253 ? 6.474 -24.976 -20.365 1.00 17.47 232 ALA A C 1
ATOM 1762 O O . ALA A 1 253 ? 6.340 -23.953 -21.041 1.00 19.04 232 ALA A O 1
ATOM 1764 N N . SER A 1 254 ? 7.498 -25.164 -19.532 1.00 16.97 233 SER A N 1
ATOM 1765 C CA . SER A 1 254 ? 8.489 -24.106 -19.331 1.00 16.12 233 SER A CA 1
ATOM 1766 C C . SER A 1 254 ? 9.240 -23.795 -20.624 1.00 16.73 233 SER A C 1
ATOM 1767 O O . SER A 1 254 ? 9.534 -22.650 -20.920 1.00 16.71 233 SER A O 1
ATOM 1770 N N . ARG A 1 255 ? 9.499 -24.825 -21.424 1.00 17.00 234 ARG A N 1
ATOM 1771 C CA . ARG A 1 255 ? 10.134 -24.619 -22.704 1.00 17.94 234 ARG A CA 1
ATOM 1772 C C . ARG A 1 255 ? 9.258 -23.769 -23.657 1.00 18.14 234 ARG A C 1
ATOM 1773 O O . ARG A 1 255 ? 9.764 -22.916 -24.412 1.00 16.81 234 ARG A O 1
ATOM 1781 N N . GLN A 1 256 ? 7.949 -23.986 -23.600 1.00 18.48 235 GLN A N 1
ATOM 1782 C CA . GLN A 1 256 ? 7.023 -23.173 -24.348 1.00 19.11 235 GLN A CA 1
ATOM 1783 C C . GLN A 1 256 ? 6.985 -21.723 -23.860 1.00 18.65 235 GLN A C 1
ATOM 1784 O O . GLN A 1 256 ? 6.702 -20.847 -24.630 1.00 17.95 235 GLN A O 1
ATOM 1790 N N . MET A 1 257 ? 7.282 -21.466 -22.592 1.00 19.30 236 MET A N 1
ATOM 1791 C CA . MET A 1 257 ? 7.307 -20.094 -22.118 1.00 20.15 236 MET A CA 1
ATOM 1792 C C . MET A 1 257 ? 8.553 -19.322 -22.553 1.00 18.50 236 MET A C 1
ATOM 1793 O O . MET A 1 257 ? 8.568 -18.111 -22.415 1.00 17.54 236 MET A O 1
ATOM 1798 N N . HIS A 1 258 ? 9.594 -20.012 -23.027 1.00 17.28 237 HIS A N 1
ATOM 1799 C CA . HIS A 1 258 ? 10.817 -19.339 -23.448 1.00 16.45 237 HIS A CA 1
ATOM 1800 C C . HIS A 1 258 ? 10.811 -19.200 -24.931 1.00 16.42 237 HIS A C 1
ATOM 1801 O O . HIS A 1 258 ? 10.026 -19.856 -25.606 1.00 17.92 237 HIS A O 1
ATOM 1808 N N . VAL A 1 259 ? 11.705 -18.377 -25.449 1.00 15.14 238 VAL A N 1
ATOM 1809 C CA . VAL A 1 259 ? 11.863 -18.198 -26.884 1.00 15.19 238 VAL A CA 1
ATOM 1810 C C . VAL A 1 259 ? 12.991 -19.101 -27.404 1.00 15.65 238 VAL A C 1
ATOM 1811 O O . VAL A 1 259 ? 12.826 -19.833 -28.395 1.00 15.18 238 VAL A O 1
ATOM 1815 N N . LEU A 1 260 ? 14.139 -19.068 -26.745 1.00 14.68 239 LEU A N 1
ATOM 1816 C CA . LEU A 1 260 ? 15.108 -20.147 -26.944 1.00 15.25 239 LEU A CA 1
ATOM 1817 C C . LEU A 1 260 ? 14.465 -21.379 -26.317 1.00 15.69 239 LEU A C 1
ATOM 1818 O O . LEU A 1 260 ? 13.897 -21.282 -25.258 1.00 14.89 239 LEU A O 1
ATOM 1823 N N . PRO A 1 261 ? 14.537 -22.542 -26.998 1.00 17.13 240 PRO A N 1
ATOM 1824 C CA . PRO A 1 261 ? 13.715 -23.650 -26.490 1.00 17.45 240 PRO A CA 1
ATOM 1825 C C . PRO A 1 261 ? 14.397 -24.333 -25.284 1.00 18.04 240 PRO A C 1
ATOM 1826 O O . PRO A 1 261 ? 14.876 -25.466 -25.390 1.00 19.07 240 PRO A O 1
ATOM 1830 N N . ILE A 1 262 ? 14.451 -23.636 -24.153 1.00 16.23 241 ILE A N 1
ATOM 1831 C CA . ILE A 1 262 ? 15.045 -24.194 -22.928 1.00 15.65 241 ILE A CA 1
ATOM 1832 C C . ILE A 1 262 ? 13.988 -24.092 -21.826 1.00 14.77 241 ILE A C 1
ATOM 1833 O O . ILE A 1 262 ? 13.105 -23.221 -21.898 1.00 13.68 241 ILE A O 1
ATOM 1838 N N . PRO A 1 263 ? 14.045 -24.996 -20.819 1.00 14.44 242 PRO A N 1
ATOM 1839 C CA . PRO A 1 263 ? 13.076 -24.947 -19.728 1.00 14.30 242 PRO A CA 1
ATOM 1840 C C . PRO A 1 263 ? 13.497 -23.961 -18.622 1.00 14.70 242 PRO A C 1
ATOM 1841 O O . PRO A 1 263 ? 12.686 -23.611 -17.758 1.00 13.80 242 PRO A O 1
ATOM 1845 N N . TYR A 1 264 ? 14.773 -23.554 -18.623 1.00 14.59 243 TYR A N 1
ATOM 1846 C CA . TYR A 1 264 ? 15.349 -22.733 -17.534 1.00 14.95 243 TYR A CA 1
ATOM 1847 C C . TYR A 1 264 ? 16.790 -22.454 -17.899 1.00 14.41 243 TYR A C 1
ATOM 1848 O O . TYR A 1 264 ? 17.360 -23.166 -18.721 1.00 14.90 243 TYR A O 1
ATOM 1857 N N . VAL A 1 265 ? 17.397 -21.489 -17.247 1.00 13.88 244 VAL A N 1
ATOM 1858 C CA . VAL A 1 265 ? 18.842 -21.287 -17.375 1.00 14.02 244 VAL A CA 1
ATOM 1859 C C . VAL A 1 265 ? 19.534 -22.022 -16.200 1.00 14.15 244 VAL A C 1
ATOM 1860 O O . VAL A 1 265 ? 18.840 -22.543 -15.316 1.00 13.78 244 VAL A O 1
ATOM 1864 N N . GLU A 1 266 ? 20.866 -22.057 -16.200 1.00 13.55 245 GLU A N 1
ATOM 1865 C CA . GLU A 1 266 ? 21.635 -22.644 -15.084 1.00 14.69 245 GLU A CA 1
ATOM 1866 C C . GLU A 1 266 ? 22.056 -21.525 -14.129 1.00 12.94 245 GLU A C 1
ATOM 1867 O O . GLU A 1 266 ? 22.110 -20.374 -14.547 1.00 11.70 245 GLU A O 1
ATOM 1873 N N . PRO A 1 267 ? 22.349 -21.865 -12.854 1.00 12.89 246 PRO A N 1
ATOM 1874 C CA . PRO A 1 267 ? 22.914 -20.838 -11.984 1.00 12.93 246 PRO A CA 1
ATOM 1875 C C . PRO A 1 267 ? 24.136 -20.162 -12.614 1.00 12.60 246 PRO A C 1
ATOM 1876 O O . PRO A 1 267 ? 24.228 -18.951 -12.512 1.00 12.51 246 PRO A O 1
ATOM 1880 N N . ALA A 1 268 ? 24.990 -20.917 -13.325 1.00 13.01 247 ALA A N 1
ATOM 1881 C CA . ALA A 1 268 ? 26.180 -20.367 -14.010 1.00 12.81 247 ALA A CA 1
ATOM 1882 C C . ALA A 1 268 ? 25.854 -19.264 -15.042 1.00 12.80 247 ALA A C 1
ATOM 1883 O O . ALA A 1 268 ? 26.653 -18.334 -15.248 1.00 11.73 247 ALA A O 1
ATOM 1885 N N . ASP A 1 269 ? 24.686 -19.343 -15.691 1.00 11.70 248 ASP A N 1
ATOM 1886 C CA . ASP A 1 269 ? 24.313 -18.270 -16.630 1.00 11.46 248 ASP A CA 1
ATOM 1887 C C . ASP A 1 269 ? 24.072 -16.984 -15.880 1.00 10.80 248 ASP A C 1
ATOM 1888 O O . ASP A 1 269 ? 24.476 -15.911 -16.332 1.00 10.93 248 ASP A O 1
ATOM 1893 N N . ILE A 1 270 ? 23.436 -17.065 -14.725 1.00 10.12 249 ILE A N 1
ATOM 1894 C CA . ILE A 1 270 ? 23.277 -15.846 -13.926 1.00 10.60 249 ILE A CA 1
ATOM 1895 C C . ILE A 1 270 ? 24.623 -15.338 -13.371 1.00 10.56 249 ILE A C 1
ATOM 1896 O O . ILE A 1 270 ? 24.919 -14.142 -13.403 1.00 10.25 249 ILE A O 1
ATOM 1901 N N . SER A 1 271 ? 25.439 -16.261 -12.871 1.00 11.05 250 SER A N 1
ATOM 1902 C CA . SER A 1 271 ? 26.775 -15.890 -12.397 1.00 11.82 250 SER A CA 1
ATOM 1903 C C . SER A 1 271 ? 27.616 -15.230 -13.481 1.00 11.94 250 SER A C 1
ATOM 1904 O O . SER A 1 271 ? 28.337 -14.298 -13.185 1.00 11.65 250 SER A O 1
ATOM 1907 N N . ASN A 1 272 ? 27.490 -15.681 -14.738 1.00 12.27 251 ASN A N 1
ATOM 1908 C CA . ASN A 1 272 ? 28.286 -15.136 -15.818 1.00 12.63 251 ASN A CA 1
ATOM 1909 C C . ASN A 1 272 ? 27.871 -13.714 -16.202 1.00 12.64 251 ASN A C 1
ATOM 1910 O O . ASN A 1 272 ? 28.734 -12.898 -16.546 1.00 11.70 251 ASN A O 1
ATOM 1915 N N . ALA A 1 273 ? 26.554 -13.442 -16.152 1.00 12.48 252 ALA A N 1
ATOM 1916 C CA . ALA A 1 273 ? 26.018 -12.115 -16.358 1.00 13.02 252 ALA A CA 1
ATOM 1917 C C . ALA A 1 273 ? 26.465 -11.193 -15.216 1.00 13.02 252 ALA A C 1
ATOM 1918 O O . ALA A 1 273 ? 26.896 -10.074 -15.455 1.00 13.41 252 ALA A O 1
ATOM 1920 N N . ILE A 1 274 ? 26.411 -11.674 -13.989 1.00 12.81 253 ILE A N 1
ATOM 1921 C CA . ILE A 1 274 ? 26.874 -10.868 -12.860 1.00 13.23 253 ILE A CA 1
ATOM 1922 C C . ILE A 1 274 ? 28.364 -10.582 -12.994 1.00 13.81 253 ILE A C 1
ATOM 1923 O O . ILE A 1 274 ? 28.809 -9.457 -12.738 1.00 13.89 253 ILE A O 1
ATOM 1928 N N . LEU A 1 275 ? 29.138 -11.614 -13.365 1.00 13.59 254 LEU A N 1
ATOM 1929 C CA . LEU A 1 275 ? 30.575 -11.448 -13.517 1.00 14.18 254 LEU A CA 1
ATOM 1930 C C . LEU A 1 275 ? 30.898 -10.348 -14.559 1.00 13.99 254 LEU A C 1
ATOM 1931 O O . LEU A 1 275 ? 31.794 -9.509 -14.345 1.00 13.94 254 LEU A O 1
ATOM 1936 N N . PHE A 1 276 ? 30.202 -10.375 -15.689 1.00 13.92 255 PHE A N 1
ATOM 1937 C CA . PHE A 1 276 ? 30.308 -9.265 -16.659 1.00 13.61 255 PHE A CA 1
ATOM 1938 C C . PHE A 1 276 ? 30.037 -7.916 -15.974 1.00 13.79 255 PHE A C 1
ATOM 1939 O O . PHE A 1 276 ? 30.865 -7.004 -16.063 1.00 13.97 255 PHE A O 1
ATOM 1947 N N . LEU A 1 277 ? 28.895 -7.809 -15.276 1.00 13.30 256 LEU A N 1
ATOM 1948 C CA . LEU A 1 277 ? 28.452 -6.528 -14.702 1.00 14.00 256 LEU A CA 1
ATOM 1949 C C . LEU A 1 277 ? 29.420 -5.959 -13.667 1.00 15.11 256 LEU A C 1
ATOM 1950 O O . LEU A 1 277 ? 29.616 -4.739 -13.612 1.00 15.51 256 LEU A O 1
ATOM 1955 N N . VAL A 1 278 ? 30.045 -6.832 -12.870 1.00 14.62 257 VAL A N 1
ATOM 1956 C CA . VAL A 1 278 ? 31.001 -6.357 -11.856 1.00 15.73 257 VAL A CA 1
ATOM 1957 C C . VAL A 1 278 ? 32.427 -6.186 -12.390 1.00 15.87 257 VAL A C 1
ATOM 1958 O O . VAL A 1 278 ? 33.292 -5.677 -11.683 1.00 17.33 257 VAL A O 1
ATOM 1962 N N . SER A 1 279 ? 32.677 -6.629 -13.610 1.00 15.81 258 SER A N 1
ATOM 1963 C CA . SER A 1 279 ? 34.015 -6.574 -14.201 1.00 16.36 258 SER A CA 1
ATOM 1964 C C . SER A 1 279 ? 34.302 -5.194 -14.837 1.00 17.18 258 SER A C 1
ATOM 1965 O O . SER A 1 279 ? 33.390 -4.394 -15.077 1.00 15.53 258 SER A O 1
ATOM 1968 N N . ASP A 1 280 ? 35.581 -4.946 -15.125 1.00 18.43 259 ASP A N 1
ATOM 1969 C CA . ASP A 1 280 ? 35.997 -3.715 -15.835 1.00 20.81 259 ASP A CA 1
ATOM 1970 C C . ASP A 1 280 ? 35.401 -3.577 -17.233 1.00 20.84 259 ASP A C 1
ATOM 1971 O O . ASP A 1 280 ? 35.229 -2.464 -17.728 1.00 20.81 259 ASP A O 1
ATOM 1976 N N . ASP A 1 281 ? 35.065 -4.694 -17.871 1.00 20.43 260 ASP A N 1
ATOM 1977 C CA . ASP A 1 281 ? 34.397 -4.619 -19.168 1.00 21.46 260 ASP A CA 1
ATOM 1978 C C . ASP A 1 281 ? 33.033 -3.909 -19.100 1.00 20.07 260 ASP A C 1
ATOM 1979 O O . ASP A 1 281 ? 32.521 -3.502 -20.142 1.00 20.88 260 ASP A O 1
ATOM 1984 N N . ALA A 1 282 ? 32.430 -3.837 -17.906 1.00 17.64 261 ALA A N 1
ATOM 1985 C CA . ALA A 1 282 ? 31.131 -3.170 -17.712 1.00 16.48 261 ALA A CA 1
ATOM 1986 C C . ALA A 1 282 ? 31.251 -1.924 -16.830 1.00 16.36 261 ALA A C 1
ATOM 1987 O O . ALA A 1 282 ? 30.284 -1.500 -16.176 1.00 16.13 261 ALA A O 1
ATOM 1989 N N . ARG A 1 283 ? 32.426 -1.291 -16.863 1.00 15.83 262 ARG A N 1
ATOM 1990 C CA . ARG A 1 283 ? 32.734 -0.156 -16.018 1.00 15.89 262 ARG A CA 1
ATOM 1991 C C . ARG A 1 283 ? 31.739 1.002 -16.067 1.00 16.37 262 ARG A C 1
ATOM 1992 O O . ARG A 1 283 ? 31.594 1.706 -15.084 1.00 15.99 262 ARG A O 1
ATOM 2000 N N . TYR A 1 284 ? 31.062 1.205 -17.199 1.00 15.78 263 TYR A N 1
ATOM 2001 C CA . TYR A 1 284 ? 30.117 2.315 -17.287 1.00 16.31 263 TYR A CA 1
ATOM 2002 C C . TYR A 1 284 ? 28.654 1.921 -17.358 1.00 15.58 263 TYR A C 1
ATOM 2003 O O . TYR A 1 284 ? 27.814 2.749 -17.755 1.00 16.37 263 TYR A O 1
ATOM 2012 N N . ILE A 1 285 ? 28.351 0.680 -17.003 1.00 14.16 264 ILE A N 1
ATOM 2013 C CA . ILE A 1 285 ? 26.977 0.210 -16.977 1.00 13.51 264 ILE A CA 1
ATOM 2014 C C . ILE A 1 285 ? 26.384 0.371 -15.569 1.00 13.42 264 ILE A C 1
ATOM 2015 O O . ILE A 1 285 ? 26.878 -0.223 -14.594 1.00 12.72 264 ILE A O 1
ATOM 2020 N N . THR A 1 286 ? 25.345 1.194 -15.451 1.00 13.10 265 THR A N 1
ATOM 2021 C CA . THR A 1 286 ? 24.637 1.332 -14.177 1.00 12.72 265 THR A CA 1
ATOM 2022 C C . THR A 1 286 ? 23.180 1.670 -14.445 1.00 12.51 265 THR A C 1
ATOM 2023 O O . THR A 1 286 ? 22.843 2.286 -15.475 1.00 12.19 265 THR A O 1
ATOM 2027 N N . GLY A 1 287 ? 22.328 1.301 -13.500 1.00 11.95 266 GLY A N 1
ATOM 2028 C CA . GLY A 1 287 ? 20.895 1.542 -13.623 1.00 12.89 266 GLY A CA 1
ATOM 2029 C C . GLY A 1 287 ? 20.150 0.570 -14.536 1.00 13.09 266 GLY A C 1
ATOM 2030 O O . GLY A 1 287 ? 18.980 0.791 -14.859 1.00 13.37 266 GLY A O 1
ATOM 2031 N N . VAL A 1 288 ? 20.803 -0.506 -14.942 1.00 13.13 267 VAL A N 1
ATOM 2032 C CA . VAL A 1 288 ? 20.159 -1.442 -15.873 1.00 13.94 267 VAL A CA 1
ATOM 2033 C C . VAL A 1 288 ? 19.544 -2.677 -15.196 1.00 13.96 267 VAL A C 1
ATOM 2034 O O . VAL A 1 288 ? 20.008 -3.137 -14.143 1.00 13.63 267 VAL A O 1
ATOM 2038 N N . SER A 1 289 ? 18.479 -3.168 -15.815 1.00 14.20 268 SER A N 1
ATOM 2039 C CA . SER A 1 289 ? 17.934 -4.486 -15.537 1.00 15.97 268 SER A CA 1
ATOM 2040 C C . SER A 1 289 ? 18.272 -5.396 -16.704 1.00 16.36 268 SER A C 1
ATOM 2041 O O . SER A 1 289 ? 17.780 -5.218 -17.809 1.00 17.74 268 SER A O 1
ATOM 2044 N N . LEU A 1 290 ? 19.111 -6.376 -16.464 1.00 15.89 269 LEU A N 1
ATOM 2045 C CA . LEU A 1 290 ? 19.545 -7.264 -17.523 1.00 16.13 269 LEU A CA 1
ATOM 2046 C C . LEU A 1 290 ? 18.796 -8.613 -17.442 1.00 15.79 269 LEU A C 1
ATOM 2047 O O . LEU A 1 290 ? 19.107 -9.427 -16.564 1.00 15.29 269 LEU A O 1
ATOM 2052 N N . PRO A 1 291 ? 17.814 -8.846 -18.356 1.00 15.70 270 PRO A N 1
ATOM 2053 C CA . PRO A 1 291 ? 17.132 -10.140 -18.339 1.00 14.98 270 PRO A CA 1
ATOM 2054 C C . PRO A 1 291 ? 18.091 -11.236 -18.806 1.00 15.03 270 PRO A C 1
ATOM 2055 O O . PRO A 1 291 ? 18.811 -11.043 -19.785 1.00 15.45 270 PRO A O 1
ATOM 2059 N N . VAL A 1 292 ? 18.139 -12.347 -18.065 1.00 13.50 271 VAL A N 1
ATOM 2060 C CA . VAL A 1 292 ? 18.827 -13.550 -18.499 1.00 13.35 271 VAL A CA 1
ATOM 2061 C C . VAL A 1 292 ? 17.754 -14.629 -18.548 1.00 13.60 271 VAL A C 1
ATOM 2062 O O . VAL A 1 292 ? 17.548 -15.409 -17.580 1.00 13.37 271 VAL A O 1
ATOM 2066 N N . ASP A 1 293 ? 17.030 -14.635 -19.662 1.00 12.83 272 ASP A N 1
ATOM 2067 C CA . ASP A 1 293 ? 15.695 -15.199 -19.625 1.00 12.88 272 ASP A CA 1
ATOM 2068 C C . ASP A 1 293 ? 15.305 -16.021 -20.816 1.00 11.94 272 ASP A C 1
ATOM 2069 O O . ASP A 1 293 ? 14.124 -16.366 -20.954 1.00 12.04 272 ASP A O 1
ATOM 2074 N N . GLY A 1 294 ? 16.254 -16.323 -21.692 1.00 11.42 273 GLY A N 1
ATOM 2075 C CA . GLY A 1 294 ? 15.914 -17.162 -22.860 1.00 11.92 273 GLY A CA 1
ATOM 2076 C C . GLY A 1 294 ? 14.820 -16.526 -23.713 1.00 11.99 273 GLY A C 1
ATOM 2077 O O . GLY A 1 294 ? 14.120 -17.222 -24.481 1.00 11.98 273 GLY A O 1
ATOM 2078 N N . GLY A 1 295 ? 14.699 -15.202 -23.617 1.00 12.04 274 GLY A N 1
ATOM 2079 C CA . GLY A 1 295 ? 13.699 -14.426 -24.390 1.00 12.29 274 GLY A CA 1
ATOM 2080 C C . GLY A 1 295 ? 12.270 -14.488 -23.808 1.00 12.74 274 GLY A C 1
ATOM 2081 O O . GLY A 1 295 ? 11.319 -14.048 -24.462 1.00 12.77 274 GLY A O 1
ATOM 2082 N N . ALA A 1 296 ? 12.102 -15.035 -22.592 1.00 12.63 275 ALA A N 1
ATOM 2083 C CA . ALA A 1 296 ? 10.740 -15.204 -21.991 1.00 13.32 275 ALA A CA 1
ATOM 2084 C C . ALA A 1 296 ? 9.900 -13.932 -21.992 1.00 14.33 275 ALA A C 1
ATOM 2085 O O . ALA A 1 296 ? 8.676 -13.996 -22.224 1.00 14.78 275 ALA A O 1
ATOM 2087 N N . LEU A 1 297 ? 10.573 -12.793 -21.769 1.00 14.96 276 LEU A N 1
ATOM 2088 C CA . LEU A 1 297 ? 9.911 -11.486 -21.736 1.00 16.33 276 LEU A CA 1
ATOM 2089 C C . LEU A 1 297 ? 9.361 -11.062 -23.087 1.00 16.39 276 LEU A C 1
ATOM 2090 O O . LEU A 1 297 ? 8.545 -10.142 -23.156 1.00 16.16 276 LEU A O 1
ATOM 2095 N N . LEU A 1 298 ? 9.818 -11.700 -24.168 1.00 15.91 277 LEU A N 1
ATOM 2096 C CA . LEU A 1 298 ? 9.328 -11.344 -25.523 1.00 16.67 277 LEU A CA 1
ATOM 2097 C C . LEU A 1 298 ? 7.903 -11.770 -25.778 1.00 18.59 277 LEU A C 1
ATOM 2098 O O . LEU A 1 298 ? 7.255 -11.289 -26.729 1.00 17.81 277 LEU A O 1
ATOM 2103 N N . LYS A 1 299 ? 7.403 -12.700 -24.968 1.00 18.90 278 LYS A N 1
ATOM 2104 C CA . LYS A 1 299 ? 6.034 -13.135 -25.192 1.00 21.59 278 LYS A CA 1
ATOM 2105 C C . LYS A 1 299 ? 5.167 -13.214 -23.943 1.00 23.69 278 LYS A C 1
ATOM 2106 O O . LYS A 1 299 ? 5.619 -12.983 -22.833 1.00 24.48 278 LYS A O 1
ATOM 2113 N N . ALA B 1 23 ? -23.057 21.142 -23.510 1.00 41.61 2 ALA B N 1
ATOM 2114 C CA . ALA B 1 23 ? -22.048 21.233 -24.612 1.00 38.19 2 ALA B CA 1
ATOM 2115 C C . ALA B 1 23 ? -21.050 20.050 -24.572 1.00 35.18 2 ALA B C 1
ATOM 2116 O O . ALA B 1 23 ? -20.611 19.630 -23.505 1.00 35.21 2 ALA B O 1
ATOM 2118 N N . GLY B 1 24 ? -20.707 19.521 -25.740 1.00 31.33 3 GLY B N 1
ATOM 2119 C CA . GLY B 1 24 ? -19.900 18.324 -25.823 1.00 27.30 3 GLY B CA 1
ATOM 2120 C C . GLY B 1 24 ? -18.444 18.509 -25.486 1.00 25.64 3 GLY B C 1
ATOM 2121 O O . GLY B 1 24 ? -17.946 19.626 -25.388 1.00 25.29 3 GLY B O 1
ATOM 2122 N N . LYS B 1 25 ? -17.743 17.391 -25.370 1.00 23.72 4 LYS B N 1
ATOM 2123 C CA . LYS B 1 25 ? -16.346 17.404 -24.971 1.00 23.36 4 LYS B CA 1
ATOM 2124 C C . LYS B 1 25 ? -15.369 18.142 -25.923 1.00 21.77 4 LYS B C 1
ATOM 2125 O O . LYS B 1 25 ? -14.296 18.573 -25.493 1.00 21.75 4 LYS B O 1
ATOM 2131 N N . VAL B 1 26 ? -15.735 18.322 -27.185 1.00 20.27 5 VAL B N 1
ATOM 2132 C CA . VAL B 1 26 ? -14.811 18.972 -28.137 1.00 19.35 5 VAL B CA 1
ATOM 2133 C C . VAL B 1 26 ? -15.579 20.010 -28.935 1.00 19.78 5 VAL B C 1
ATOM 2134 O O . VAL B 1 26 ? -15.339 20.209 -30.132 1.00 18.49 5 VAL B O 1
ATOM 2138 N N . GLU B 1 27 ? -16.517 20.653 -28.244 1.00 21.41 6 GLU B N 1
ATOM 2139 C CA . GLU B 1 27 ? -17.356 21.692 -28.824 1.00 23.52 6 GLU B CA 1
ATOM 2140 C C . GLU B 1 27 ? -16.502 22.799 -29.420 1.00 22.54 6 GLU B C 1
ATOM 2141 O O . GLU B 1 27 ? -15.559 23.269 -28.788 1.00 22.18 6 GLU B O 1
ATOM 2147 N N . GLY B 1 28 ? -16.848 23.197 -30.630 1.00 22.93 7 GLY B N 1
ATOM 2148 C CA . GLY B 1 28 ? -16.167 24.275 -31.357 1.00 22.71 7 GLY B CA 1
ATOM 2149 C C . GLY B 1 28 ? -14.823 23.898 -31.949 1.00 22.04 7 GLY B C 1
ATOM 2150 O O . GLY B 1 28 ? -14.164 24.736 -32.575 1.00 22.65 7 GLY B O 1
ATOM 2151 N N . LYS B 1 29 ? -14.379 22.659 -31.754 1.00 19.97 8 LYS B N 1
ATOM 2152 C CA . LYS B 1 29 ? -13.049 22.295 -32.264 1.00 18.79 8 LYS B CA 1
ATOM 2153 C C . LYS B 1 29 ? -13.087 21.601 -33.625 1.00 17.66 8 LYS B C 1
ATOM 2154 O O . LYS B 1 29 ? -14.156 21.279 -34.160 1.00 16.72 8 LYS B O 1
ATOM 2160 N N . VAL B 1 30 ? -11.898 21.381 -34.171 1.00 16.94 9 VAL B N 1
ATOM 2161 C CA . VAL B 1 30 ? -11.732 20.763 -35.481 1.00 16.69 9 VAL B CA 1
ATOM 2162 C C . VAL B 1 30 ? -10.688 19.654 -35.342 1.00 16.51 9 VAL B C 1
ATOM 2163 O O . VAL B 1 30 ? -9.616 19.880 -34.745 1.00 16.01 9 VAL B O 1
ATOM 2167 N N . ALA B 1 31 ? -11.013 18.453 -35.844 1.00 15.78 10 ALA B N 1
ATOM 2168 C CA . ALA B 1 31 ? -10.052 17.343 -35.847 1.00 15.82 10 ALA B CA 1
ATOM 2169 C C . ALA B 1 31 ? -9.732 16.864 -37.258 1.00 15.93 10 ALA B C 1
ATOM 2170 O O . ALA B 1 31 ? -10.636 16.670 -38.046 1.00 17.76 10 ALA B O 1
ATOM 2172 N N . PHE B 1 32 ? -8.453 16.633 -37.526 1.00 15.51 11 PHE B N 1
ATOM 2173 C CA . PHE B 1 32 ? -7.950 16.039 -38.739 1.00 15.51 11 PHE B CA 1
ATOM 2174 C C . PHE B 1 32 ? -7.734 14.537 -38.490 1.00 15.43 11 PHE B C 1
ATOM 2175 O O . PHE B 1 32 ? -7.033 14.155 -37.564 1.00 15.54 11 PHE B O 1
ATOM 2183 N N . ILE B 1 33 ? -8.354 13.683 -39.312 1.00 15.40 12 ILE B N 1
ATOM 2184 C CA . ILE B 1 33 ? -8.394 12.232 -39.053 1.00 14.83 12 ILE B CA 1
ATOM 2185 C C . ILE B 1 33 ? -7.995 11.522 -40.342 1.00 14.97 12 ILE B C 1
ATOM 2186 O O . ILE B 1 33 ? -8.597 11.764 -41.408 1.00 15.60 12 ILE B O 1
ATOM 2191 N N . THR B 1 34 ? -6.964 10.685 -40.264 1.00 14.47 13 THR B N 1
ATOM 2192 C CA . THR B 1 34 ? -6.547 9.894 -41.432 1.00 14.29 13 THR B CA 1
ATOM 2193 C C . THR B 1 34 ? -7.155 8.507 -41.359 1.00 14.44 13 THR B C 1
ATOM 2194 O O . THR B 1 34 ? -7.496 8.020 -40.266 1.00 15.35 13 THR B O 1
ATOM 2198 N N . GLY B 1 35 ? -7.349 7.901 -42.525 1.00 15.40 14 GLY B N 1
ATOM 2199 C CA . GLY B 1 35 ? -8.050 6.631 -42.654 1.00 15.48 14 GLY B CA 1
ATOM 2200 C C . GLY B 1 35 ? -9.463 6.689 -42.102 1.00 15.62 14 GLY B C 1
ATOM 2201 O O . GLY B 1 35 ? -9.929 5.748 -41.448 1.00 15.46 14 GLY B O 1
ATOM 2202 N N . ALA B 1 36 ? -10.151 7.781 -42.407 1.00 15.52 15 ALA B N 1
ATOM 2203 C CA . ALA B 1 36 ? -11.499 8.013 -41.886 1.00 15.57 15 ALA B CA 1
ATOM 2204 C C . ALA B 1 36 ? -12.620 7.327 -42.704 1.00 15.84 15 ALA B C 1
ATOM 2205 O O . ALA B 1 36 ? -13.793 7.514 -42.385 1.00 16.00 15 ALA B O 1
ATOM 2207 N N . ALA B 1 37 ? -12.283 6.556 -43.743 1.00 15.38 16 ALA B N 1
ATOM 2208 C CA . ALA B 1 37 ? -13.330 5.943 -44.553 1.00 16.32 16 ALA B CA 1
ATOM 2209 C C . ALA B 1 37 ? -14.124 4.811 -43.875 1.00 16.62 16 ALA B C 1
ATOM 2210 O O . ALA B 1 37 ? -15.273 4.563 -44.262 1.00 16.89 16 ALA B O 1
ATOM 2212 N N . ARG B 1 38 ? -13.552 4.145 -42.857 1.00 15.69 17 ARG B N 1
ATOM 2213 C CA . ARG B 1 38 ? -14.217 2.990 -42.243 1.00 16.07 17 ARG B CA 1
ATOM 2214 C C . ARG B 1 38 ? -13.481 2.685 -40.965 1.00 15.74 17 ARG B C 1
ATOM 2215 O O . ARG B 1 38 ? -12.523 3.391 -40.644 1.00 15.15 17 ARG B O 1
ATOM 2223 N N . GLY B 1 39 ? -13.935 1.645 -40.246 1.00 15.21 18 GLY B N 1
ATOM 2224 C CA . GLY B 1 39 ? -13.140 1.079 -39.174 1.00 13.74 18 GLY B CA 1
ATOM 2225 C C . GLY B 1 39 ? -12.999 2.122 -38.085 1.00 13.34 18 GLY B C 1
ATOM 2226 O O . GLY B 1 39 ? -13.944 2.901 -37.796 1.00 12.44 18 GLY B O 1
ATOM 2227 N N . GLN B 1 40 ? -11.845 2.108 -37.433 1.00 13.02 19 GLN B N 1
ATOM 2228 C CA . GLN B 1 40 ? -11.613 3.019 -36.342 1.00 13.42 19 GLN B CA 1
ATOM 2229 C C . GLN B 1 40 ? -11.660 4.492 -36.786 1.00 13.45 19 GLN B C 1
ATOM 2230 O O . GLN B 1 40 ? -12.224 5.335 -36.086 1.00 14.14 19 GLN B O 1
ATOM 2236 N N . GLY B 1 41 ? -11.098 4.808 -37.944 1.00 13.57 20 GLY B N 1
ATOM 2237 C CA . GLY B 1 41 ? -11.111 6.224 -38.432 1.00 13.46 20 GLY B CA 1
ATOM 2238 C C . GLY B 1 41 ? -12.550 6.753 -38.496 1.00 14.04 20 GLY B C 1
ATOM 2239 O O . GLY B 1 41 ? -12.854 7.861 -37.974 1.00 13.65 20 GLY B O 1
ATOM 2240 N N . ARG B 1 42 ? -13.453 5.973 -39.091 1.00 13.32 21 ARG B N 1
ATOM 2241 C CA . ARG B 1 42 ? -14.870 6.417 -39.140 1.00 13.99 21 ARG B CA 1
ATOM 2242 C C . ARG B 1 42 ? -15.503 6.587 -37.762 1.00 13.82 21 ARG B C 1
ATOM 2243 O O . ARG B 1 42 ? -16.232 7.577 -37.507 1.00 13.77 21 ARG B O 1
ATOM 2251 N N . SER B 1 43 ? -15.211 5.636 -36.868 1.00 13.28 22 SER B N 1
ATOM 2252 C CA . SER B 1 43 ? -15.690 5.686 -35.495 1.00 13.85 22 SER B CA 1
ATOM 2253 C C . SER B 1 43 ? -15.186 6.968 -34.801 1.00 14.34 22 SER B C 1
ATOM 2254 O O . SER B 1 43 ? -15.955 7.658 -34.074 1.00 14.94 22 SER B O 1
ATOM 2257 N N . HIS B 1 44 ? -13.902 7.282 -34.997 1.00 13.64 23 HIS B N 1
ATOM 2258 C CA . HIS B 1 44 ? -13.371 8.525 -34.403 1.00 14.15 23 HIS B CA 1
ATOM 2259 C C . HIS B 1 44 ? -14.110 9.767 -34.892 1.00 14.42 23 HIS B C 1
ATOM 2260 O O . HIS B 1 44 ? -14.457 10.650 -34.087 1.00 14.54 23 HIS B O 1
ATOM 2267 N N . ALA B 1 45 ? -14.286 9.856 -36.204 1.00 14.07 24 ALA B N 1
ATOM 2268 C CA . ALA B 1 45 ? -14.996 10.972 -36.814 1.00 15.16 24 ALA B CA 1
ATOM 2269 C C . ALA B 1 45 ? -16.392 11.148 -36.192 1.00 15.38 24 ALA B C 1
ATOM 2270 O O . ALA B 1 45 ? -16.760 12.249 -35.740 1.00 14.52 24 ALA B O 1
ATOM 2272 N N . ILE B 1 46 ? -17.162 10.059 -36.135 1.00 16.09 25 ILE B N 1
ATOM 2273 C CA . ILE B 1 46 ? -18.522 10.193 -35.637 1.00 17.13 25 ILE B CA 1
ATOM 2274 C C . ILE B 1 46 ? -18.571 10.479 -34.130 1.00 17.04 25 ILE B C 1
ATOM 2275 O O . ILE B 1 46 ? -19.431 11.222 -33.684 1.00 17.63 25 ILE B O 1
ATOM 2280 N N . THR B 1 47 ? -17.644 9.899 -33.363 1.00 15.90 26 THR B N 1
ATOM 2281 C CA . THR B 1 47 ? -17.560 10.147 -31.916 1.00 15.99 26 THR B CA 1
ATOM 2282 C C . THR B 1 47 ? -17.206 11.607 -31.639 1.00 15.87 26 THR B C 1
ATOM 2283 O O . THR B 1 47 ? -17.849 12.250 -30.796 1.00 16.98 26 THR B O 1
ATOM 2287 N N . LEU B 1 48 ? -16.183 12.121 -32.323 1.00 15.33 27 LEU B N 1
ATOM 2288 C CA . LEU B 1 48 ? -15.802 13.529 -32.112 1.00 16.20 27 LEU B CA 1
ATOM 2289 C C . LEU B 1 48 ? -16.884 14.463 -32.676 1.00 16.52 27 LEU B C 1
ATOM 2290 O O . LEU B 1 48 ? -17.212 15.487 -32.044 1.00 17.48 27 LEU B O 1
ATOM 2295 N N . ALA B 1 49 ? -17.491 14.096 -33.807 1.00 16.47 28 ALA B N 1
ATOM 2296 C CA . ALA B 1 49 ? -18.622 14.921 -34.335 1.00 17.31 28 ALA B CA 1
ATOM 2297 C C . ALA B 1 49 ? -19.787 14.953 -33.331 1.00 18.35 28 ALA B C 1
ATOM 2298 O O . ALA B 1 49 ? -20.344 16.020 -33.079 1.00 18.27 28 ALA B O 1
ATOM 2300 N N . ARG B 1 50 ? -20.110 13.803 -32.716 1.00 18.64 29 ARG B N 1
ATOM 2301 C CA A ARG B 1 50 ? -21.184 13.762 -31.733 0.50 19.29 29 ARG B CA 1
ATOM 2302 C CA B ARG B 1 50 ? -21.162 13.721 -31.696 0.50 18.90 29 ARG B CA 1
ATOM 2303 C C . ARG B 1 50 ? -20.877 14.714 -30.583 1.00 19.09 29 ARG B C 1
ATOM 2304 O O . ARG B 1 50 ? -21.791 15.396 -30.072 1.00 18.24 29 ARG B O 1
ATOM 2319 N N . GLU B 1 51 ? -19.588 14.801 -30.223 1.00 17.83 30 GLU B N 1
ATOM 2320 C CA . GLU B 1 51 ? -19.120 15.634 -29.125 1.00 18.17 30 GLU B CA 1
ATOM 2321 C C . GLU B 1 51 ? -18.744 17.068 -29.508 1.00 17.92 30 GLU B C 1
ATOM 2322 O O . GLU B 1 51 ? -18.159 17.775 -28.715 1.00 18.88 30 GLU B O 1
ATOM 2328 N N . GLY B 1 52 ? -19.053 17.483 -30.729 1.00 18.36 31 GLY B N 1
ATOM 2329 C CA . GLY B 1 52 ? -19.069 18.901 -31.083 1.00 19.38 31 GLY B CA 1
ATOM 2330 C C . GLY B 1 52 ? -18.038 19.335 -32.095 1.00 19.26 31 GLY B C 1
ATOM 2331 O O . GLY B 1 52 ? -18.035 20.471 -32.484 1.00 19.58 31 GLY B O 1
ATOM 2332 N N . ALA B 1 53 ? -17.171 18.430 -32.535 1.00 19.20 32 ALA B N 1
ATOM 2333 C CA . ALA B 1 53 ? -16.100 18.814 -33.449 1.00 18.99 32 ALA B CA 1
ATOM 2334 C C . ALA B 1 53 ? -16.486 18.700 -34.915 1.00 18.98 32 ALA B C 1
ATOM 2335 O O . ALA B 1 53 ? -17.198 17.771 -35.312 1.00 19.08 32 ALA B O 1
ATOM 2337 N N . ASP B 1 54 ? -15.999 19.630 -35.732 1.00 18.29 33 ASP B N 1
ATOM 2338 C CA . ASP B 1 54 ? -16.033 19.444 -37.158 1.00 18.19 33 ASP B CA 1
ATOM 2339 C C . ASP B 1 54 ? -14.781 18.668 -37.584 1.00 17.19 33 ASP B C 1
ATOM 2340 O O . ASP B 1 54 ? -13.806 18.565 -36.830 1.00 16.91 33 ASP B O 1
ATOM 2345 N N . ILE B 1 55 ? -14.808 18.106 -38.788 1.00 16.32 34 ILE B N 1
ATOM 2346 C CA . ILE B 1 55 ? -13.854 17.065 -39.161 1.00 16.20 34 ILE B CA 1
ATOM 2347 C C . ILE B 1 55 ? -13.227 17.348 -40.515 1.00 15.68 34 ILE B C 1
ATOM 2348 O O . ILE B 1 55 ? -13.927 17.760 -41.425 1.00 16.08 34 ILE B O 1
ATOM 2353 N N . ILE B 1 56 ? -11.905 17.178 -40.610 1.00 15.38 35 ILE B N 1
ATOM 2354 C CA . ILE B 1 56 ? -11.181 17.103 -41.882 1.00 15.48 35 ILE B CA 1
ATOM 2355 C C . ILE B 1 56 ? -10.809 15.636 -42.025 1.00 15.49 35 ILE B C 1
ATOM 2356 O O . ILE B 1 56 ? -9.976 15.119 -41.274 1.00 16.56 35 ILE B O 1
ATOM 2361 N N . ALA B 1 57 ? -11.443 14.959 -42.956 1.00 15.21 36 ALA B N 1
ATOM 2362 C CA . ALA B 1 57 ? -11.284 13.505 -43.084 1.00 15.07 36 ALA B CA 1
ATOM 2363 C C . ALA B 1 57 ? -10.507 13.174 -44.348 1.00 15.23 36 ALA B C 1
ATOM 2364 O O . ALA B 1 57 ? -10.851 13.684 -45.430 1.00 14.74 36 ALA B O 1
ATOM 2366 N N . ILE B 1 58 ? -9.489 12.306 -44.238 1.00 15.01 37 ILE B N 1
ATOM 2367 C CA . ILE B 1 58 ? -8.861 11.753 -45.453 1.00 15.96 37 ILE B CA 1
ATOM 2368 C C . ILE B 1 58 ? -8.777 10.242 -45.436 1.00 16.17 37 ILE B C 1
ATOM 2369 O O . ILE B 1 58 ? -8.725 9.612 -44.371 1.00 15.65 37 ILE B O 1
ATOM 2374 N N . ASP B 1 59 ? -8.736 9.663 -46.630 1.00 16.96 38 ASP B N 1
ATOM 2375 C CA . ASP B 1 59 ? -8.481 8.244 -46.764 1.00 17.35 38 ASP B CA 1
ATOM 2376 C C . ASP B 1 59 ? -7.969 8.019 -48.176 1.00 17.50 38 ASP B C 1
ATOM 2377 O O . ASP B 1 59 ? -8.314 8.769 -49.088 1.00 17.78 38 ASP B O 1
ATOM 2382 N N . VAL B 1 60 ? -7.175 6.983 -48.379 1.00 17.12 39 VAL B N 1
ATOM 2383 C CA . VAL B 1 60 ? -6.568 6.783 -49.716 1.00 18.64 39 VAL B CA 1
ATOM 2384 C C . VAL B 1 60 ? -7.632 6.328 -50.717 1.00 19.78 39 VAL B C 1
ATOM 2385 O O . VAL B 1 60 ? -7.527 6.629 -51.925 1.00 19.12 39 VAL B O 1
ATOM 2389 N N . CYS B 1 61 ? -8.661 5.626 -50.215 1.00 20.09 40 CYS B N 1
ATOM 2390 C CA . CYS B 1 61 ? -9.822 5.179 -51.049 1.00 22.12 40 CYS B CA 1
ATOM 2391 C C . CYS B 1 61 ? -9.426 4.474 -52.340 1.00 23.49 40 CYS B C 1
ATOM 2392 O O . CYS B 1 61 ? -10.044 4.694 -53.393 1.00 23.96 40 CYS B O 1
ATOM 2395 N N . LYS B 1 62 ? -8.418 3.619 -52.260 1.00 25.84 41 LYS B N 1
ATOM 2396 C CA . LYS B 1 62 ? -7.861 3.004 -53.445 1.00 28.84 41 LYS B CA 1
ATOM 2397 C C . LYS B 1 62 ? -7.239 1.692 -53.013 1.00 29.16 41 LYS B C 1
ATOM 2398 O O . LYS B 1 62 ? -6.731 1.576 -51.901 1.00 27.29 41 LYS B O 1
ATOM 2404 N N . GLN B 1 63 ? -7.270 0.700 -53.900 1.00 30.39 42 GLN B N 1
ATOM 2405 C CA . GLN B 1 63 ? -6.609 -0.564 -53.634 1.00 31.83 42 GLN B CA 1
ATOM 2406 C C . GLN B 1 63 ? -5.114 -0.429 -53.915 1.00 32.59 42 GLN B C 1
ATOM 2407 O O . GLN B 1 63 ? -4.709 -0.365 -55.073 1.00 33.26 42 GLN B O 1
ATOM 2413 N N . LEU B 1 64 ? -4.308 -0.377 -52.865 1.00 32.39 43 LEU B N 1
ATOM 2414 C CA . LEU B 1 64 ? -2.860 -0.203 -53.001 1.00 36.03 43 LEU B CA 1
ATOM 2415 C C . LEU B 1 64 ? -2.129 -1.473 -53.474 1.00 39.09 43 LEU B C 1
ATOM 2416 O O . LEU B 1 64 ? -2.460 -2.587 -53.041 1.00 37.71 43 LEU B O 1
ATOM 2421 N N . ASP B 1 65 ? -1.144 -1.292 -54.365 1.00 42.64 44 ASP B N 1
ATOM 2422 C CA . ASP B 1 65 ? -0.411 -2.417 -54.971 1.00 42.65 44 ASP B CA 1
ATOM 2423 C C . ASP B 1 65 ? 0.231 -3.226 -53.856 1.00 42.17 44 ASP B C 1
ATOM 2424 O O . ASP B 1 65 ? 0.903 -2.661 -52.998 1.00 44.77 44 ASP B O 1
ATOM 2426 N N . GLY B 1 66 ? -0.024 -4.531 -53.835 1.00 40.56 45 GLY B N 1
ATOM 2427 C CA . GLY B 1 66 ? 0.577 -5.413 -52.832 1.00 39.98 45 GLY B CA 1
ATOM 2428 C C . GLY B 1 66 ? -0.283 -5.751 -51.625 1.00 39.43 45 GLY B C 1
ATOM 2429 O O . GLY B 1 66 ? 0.111 -6.561 -50.792 1.00 39.16 45 GLY B O 1
ATOM 2430 N N . VAL B 1 67 ? -1.454 -5.130 -51.517 1.00 37.36 46 VAL B N 1
ATOM 2431 C CA . VAL B 1 67 ? -2.396 -5.438 -50.434 1.00 36.37 46 VAL B CA 1
ATOM 2432 C C . VAL B 1 67 ? -3.451 -6.392 -50.986 1.00 37.13 46 VAL B C 1
ATOM 2433 O O . VAL B 1 67 ? -4.055 -6.099 -52.023 1.00 36.92 46 VAL B O 1
ATOM 2437 N N . LYS B 1 68 ? -3.676 -7.515 -50.303 1.00 37.50 47 LYS B N 1
ATOM 2438 C CA . LYS B 1 68 ? -4.618 -8.550 -50.782 1.00 39.44 47 LYS B CA 1
ATOM 2439 C C . LYS B 1 68 ? -6.070 -8.256 -50.353 1.00 40.62 47 LYS B C 1
ATOM 2440 O O . LYS B 1 68 ? -6.999 -8.463 -51.134 1.00 40.88 47 LYS B O 1
ATOM 2442 N N . LEU B 1 69 ? -6.260 -7.762 -49.130 1.00 40.67 48 LEU B N 1
ATOM 2443 C CA . LEU B 1 69 ? -7.629 -7.498 -48.620 1.00 41.92 48 LEU B CA 1
ATOM 2444 C C . LEU B 1 69 ? -8.261 -6.185 -49.133 1.00 40.25 48 LEU B C 1
ATOM 2445 O O . LEU B 1 69 ? -7.543 -5.200 -49.361 1.00 38.28 48 LEU B O 1
ATOM 2450 N N . PRO B 1 70 ? -9.601 -6.177 -49.331 1.00 39.67 49 PRO B N 1
ATOM 2451 C CA . PRO B 1 70 ? -10.234 -5.008 -49.972 1.00 37.25 49 PRO B CA 1
ATOM 2452 C C . PRO B 1 70 ? -10.067 -3.745 -49.121 1.00 34.59 49 PRO B C 1
ATOM 2453 O O . PRO B 1 70 ? -10.374 -3.744 -47.916 1.00 32.98 49 PRO B O 1
ATOM 2457 N N . MET B 1 71 ? -9.539 -2.693 -49.733 1.00 31.26 50 MET B N 1
ATOM 2458 C CA . MET B 1 71 ? -9.339 -1.449 -49.022 1.00 28.79 50 MET B CA 1
ATOM 2459 C C . MET B 1 71 ? -10.588 -0.603 -49.167 1.00 27.21 50 MET B C 1
ATOM 2460 O O . MET B 1 71 ? -11.478 -0.957 -49.926 1.00 27.05 50 MET B O 1
ATOM 2465 N N . SER B 1 72 ? -10.652 0.509 -48.437 1.00 26.49 51 SER B N 1
ATOM 2466 C CA . SER B 1 72 ? -11.812 1.380 -48.485 1.00 25.96 51 SER B CA 1
ATOM 2467 C C . SER B 1 72 ? -11.995 1.982 -49.872 1.00 25.46 51 SER B C 1
ATOM 2468 O O . SER B 1 72 ? -11.015 2.182 -50.586 1.00 25.18 51 SER B O 1
ATOM 2471 N N . THR B 1 73 ? -13.247 2.262 -50.233 1.00 24.71 52 THR B N 1
ATOM 2472 C CA . THR B 1 73 ? -13.604 2.842 -51.527 1.00 24.20 52 THR B CA 1
ATOM 2473 C C . THR B 1 73 ? -13.975 4.318 -51.372 1.00 23.96 52 THR B C 1
ATOM 2474 O O . THR B 1 73 ? -14.214 4.770 -50.250 1.00 22.35 52 THR B O 1
ATOM 2478 N N . PRO B 1 74 ? -14.076 5.072 -52.512 1.00 23.73 53 PRO B N 1
ATOM 2479 C CA . PRO B 1 74 ? -14.675 6.415 -52.390 1.00 23.70 53 PRO B CA 1
ATOM 2480 C C . PRO B 1 74 ? -16.074 6.413 -51.710 1.00 23.52 53 PRO B C 1
ATOM 2481 O O . PRO B 1 74 ? -16.385 7.320 -50.934 1.00 22.95 53 PRO B O 1
ATOM 2485 N N . ASP B 1 75 ? -16.908 5.421 -52.005 1.00 23.54 54 ASP B N 1
ATOM 2486 C CA . ASP B 1 75 ? -18.238 5.327 -51.359 1.00 24.65 54 ASP B CA 1
ATOM 2487 C C . ASP B 1 75 ? -18.135 5.199 -49.841 1.00 22.47 54 ASP B C 1
ATOM 2488 O O . ASP B 1 75 ? -18.990 5.710 -49.104 1.00 22.09 54 ASP B O 1
ATOM 2493 N N . ASP B 1 76 ? -17.100 4.500 -49.380 1.00 21.69 55 ASP B N 1
ATOM 2494 C CA . ASP B 1 76 ? -16.867 4.345 -47.942 1.00 20.87 55 ASP B CA 1
ATOM 2495 C C . ASP B 1 76 ? -16.645 5.700 -47.276 1.00 19.09 55 ASP B C 1
ATOM 2496 O O . ASP B 1 76 ? -17.235 6.013 -46.257 1.00 18.34 55 ASP B O 1
ATOM 2501 N N . LEU B 1 77 ? -15.785 6.511 -47.868 1.00 19.08 56 LEU B N 1
ATOM 2502 C CA . LEU B 1 77 ? -15.532 7.850 -47.311 1.00 18.23 56 LEU B CA 1
ATOM 2503 C C . LEU B 1 77 ? -16.791 8.723 -47.362 1.00 17.75 56 LEU B C 1
ATOM 2504 O O . LEU B 1 77 ? -17.068 9.511 -46.434 1.00 17.06 56 LEU B O 1
ATOM 2509 N N . ALA B 1 78 ? -17.562 8.587 -48.438 1.00 18.16 57 ALA B N 1
ATOM 2510 C CA . ALA B 1 78 ? -18.837 9.338 -48.559 1.00 18.45 57 ALA B CA 1
ATOM 2511 C C . ALA B 1 78 ? -19.839 8.940 -47.437 1.00 18.07 57 ALA B C 1
ATOM 2512 O O . ALA B 1 78 ? -20.618 9.762 -46.965 1.00 17.83 57 ALA B O 1
ATOM 2514 N N . GLU B 1 79 ? -19.813 7.677 -47.031 1.00 18.71 58 GLU B N 1
ATOM 2515 C CA . GLU B 1 79 ? -20.653 7.206 -45.894 1.00 18.39 58 GLU B CA 1
ATOM 2516 C C . GLU B 1 79 ? -20.207 7.861 -44.565 1.00 18.17 58 GLU B C 1
ATOM 2517 O O . GLU B 1 79 ? -21.024 8.346 -43.777 1.00 17.62 58 GLU B O 1
ATOM 2523 N N . THR B 1 80 ? -18.900 7.910 -44.312 1.00 17.35 59 THR B N 1
ATOM 2524 C CA . THR B 1 80 ? -18.428 8.659 -43.137 1.00 16.57 59 THR B CA 1
ATOM 2525 C C . THR B 1 80 ? -18.950 10.114 -43.145 1.00 16.69 59 THR B C 1
ATOM 2526 O O . THR B 1 80 ? -19.463 10.641 -42.136 1.00 16.00 59 THR B O 1
ATOM 2530 N N . VAL B 1 81 ? -18.788 10.780 -44.284 1.00 16.86 60 VAL B N 1
ATOM 2531 C CA . VAL B 1 81 ? -19.344 12.123 -44.476 1.00 17.92 60 VAL B CA 1
ATOM 2532 C C . VAL B 1 81 ? -20.847 12.203 -44.148 1.00 18.34 60 VAL B C 1
ATOM 2533 O O . VAL B 1 81 ? -21.295 13.068 -43.380 1.00 18.84 60 VAL B O 1
ATOM 2537 N N . ARG B 1 82 ? -21.615 11.310 -44.754 1.00 18.78 61 ARG B N 1
ATOM 2538 C CA . ARG B 1 82 ? -23.052 11.268 -44.509 1.00 20.18 61 ARG B CA 1
ATOM 2539 C C . ARG B 1 82 ? -23.337 11.124 -43.011 1.00 20.17 61 ARG B C 1
ATOM 2540 O O . ARG B 1 82 ? -24.223 11.811 -42.467 1.00 20.94 61 ARG B O 1
ATOM 2548 N N . GLN B 1 83 ? -22.615 10.232 -42.327 1.00 19.44 62 GLN B N 1
ATOM 2549 C CA . GLN B 1 83 ? -22.907 10.046 -40.904 1.00 20.12 62 GLN B CA 1
ATOM 2550 C C . GLN B 1 83 ? -22.508 11.282 -40.077 1.00 19.02 62 GLN B C 1
ATOM 2551 O O . GLN B 1 83 ? -23.189 11.636 -39.110 1.00 18.11 62 GLN B O 1
ATOM 2557 N N . VAL B 1 84 ? -21.403 11.934 -40.451 1.00 17.93 63 VAL B N 1
ATOM 2558 C CA . VAL B 1 84 ? -21.005 13.158 -39.752 1.00 17.51 63 VAL B CA 1
ATOM 2559 C C . VAL B 1 84 ? -22.018 14.285 -40.016 1.00 17.74 63 VAL B C 1
ATOM 2560 O O . VAL B 1 84 ? -22.434 14.969 -39.098 1.00 17.52 63 VAL B O 1
ATOM 2564 N N . GLU B 1 85 ? -22.419 14.462 -41.266 1.00 19.10 64 GLU B N 1
ATOM 2565 C CA . GLU B 1 85 ? -23.408 15.491 -41.585 1.00 20.36 64 GLU B CA 1
ATOM 2566 C C . GLU B 1 85 ? -24.766 15.213 -40.891 1.00 21.11 64 GLU B C 1
ATOM 2567 O O . GLU B 1 85 ? -25.428 16.151 -40.408 1.00 21.15 64 GLU B O 1
ATOM 2573 N N . ALA B 1 86 ? -25.139 13.939 -40.760 1.00 21.20 65 ALA B N 1
ATOM 2574 C CA . ALA B 1 86 ? -26.370 13.580 -40.021 1.00 21.83 65 ALA B CA 1
ATOM 2575 C C . ALA B 1 86 ? -26.351 14.076 -38.569 1.00 22.24 65 ALA B C 1
ATOM 2576 O O . ALA B 1 86 ? -27.387 14.415 -38.027 1.00 23.06 65 ALA B O 1
ATOM 2578 N N . LEU B 1 87 ? -25.174 14.145 -37.953 1.00 22.61 66 LEU B N 1
ATOM 2579 C CA . LEU B 1 87 ? -25.031 14.688 -36.615 1.00 23.42 66 LEU B CA 1
ATOM 2580 C C . LEU B 1 87 ? -25.031 16.216 -36.538 1.00 24.66 66 LEU B C 1
ATOM 2581 O O . LEU B 1 87 ? -24.870 16.761 -35.457 1.00 24.95 66 LEU B O 1
ATOM 2586 N N . GLY B 1 88 ? -25.196 16.892 -37.681 1.00 25.22 67 GLY B N 1
ATOM 2587 C CA . GLY B 1 88 ? -25.252 18.351 -37.785 1.00 24.22 67 GLY B CA 1
ATOM 2588 C C . GLY B 1 88 ? -23.883 19.009 -37.736 1.00 23.89 67 GLY B C 1
ATOM 2589 O O . GLY B 1 88 ? -23.757 20.162 -37.342 1.00 22.55 67 GLY B O 1
ATOM 2590 N N . ARG B 1 89 ? -22.846 18.279 -38.124 1.00 21.91 68 ARG B N 1
ATOM 2591 C CA . ARG B 1 89 ? -21.505 18.812 -38.024 1.00 21.97 68 ARG B CA 1
ATOM 2592 C C . ARG B 1 89 ? -20.950 18.948 -39.417 1.00 20.78 68 ARG B C 1
ATOM 2593 O O . ARG B 1 89 ? -21.465 18.323 -40.334 1.00 20.39 68 ARG B O 1
ATOM 2601 N N . ARG B 1 90 ? -19.892 19.734 -39.574 1.00 19.66 69 ARG B N 1
ATOM 2602 C CA . ARG B 1 90 ? -19.292 19.930 -40.883 1.00 20.27 69 ARG B CA 1
ATOM 2603 C C . ARG B 1 90 ? -18.093 19.003 -41.064 1.00 19.60 69 ARG B C 1
ATOM 2604 O O . ARG B 1 90 ? -17.342 18.734 -40.113 1.00 19.57 69 ARG B O 1
ATOM 2612 N N . ILE B 1 91 ? -17.920 18.510 -42.285 1.00 18.93 70 ILE B N 1
ATOM 2613 C CA . ILE B 1 91 ? -16.827 17.606 -42.613 1.00 18.13 70 ILE B CA 1
ATOM 2614 C C . ILE B 1 91 ? -16.336 17.895 -44.025 1.00 18.71 70 ILE B C 1
ATOM 2615 O O . ILE B 1 91 ? -17.139 18.103 -44.935 1.00 19.51 70 ILE B O 1
ATOM 2620 N N . ILE B 1 92 ? -15.022 17.998 -44.169 1.00 17.79 71 ILE B N 1
ATOM 2621 C CA . ILE B 1 92 ? -14.381 18.248 -45.439 1.00 17.90 71 ILE B CA 1
ATOM 2622 C C . ILE B 1 92 ? -13.566 16.991 -45.685 1.00 17.58 71 ILE B C 1
ATOM 2623 O O . ILE B 1 92 ? -12.601 16.703 -44.956 1.00 17.16 71 ILE B O 1
ATOM 2628 N N . ALA B 1 93 ? -13.935 16.225 -46.698 1.00 17.76 72 ALA B N 1
ATOM 2629 C CA . ALA B 1 93 ? -13.293 14.934 -46.879 1.00 17.79 72 ALA B CA 1
ATOM 2630 C C . ALA B 1 93 ? -12.601 14.889 -48.206 1.00 18.38 72 ALA B C 1
ATOM 2631 O O . ALA B 1 93 ? -13.078 15.499 -49.129 1.00 17.74 72 ALA B O 1
ATOM 2633 N N . SER B 1 94 ? -11.482 14.171 -48.313 1.00 18.33 73 SER B N 1
ATOM 2634 C CA . SER B 1 94 ? -10.830 13.981 -49.618 1.00 19.10 73 SER B CA 1
ATOM 2635 C C . SER B 1 94 ? -10.020 12.700 -49.681 1.00 18.73 73 SER B C 1
ATOM 2636 O O . SER B 1 94 ? -9.737 12.079 -48.643 1.00 17.90 73 SER B O 1
ATOM 2639 N N . GLN B 1 95 ? -9.631 12.302 -50.891 1.00 18.92 74 GLN B N 1
ATOM 2640 C CA . GLN B 1 95 ? -8.878 11.066 -51.099 1.00 18.88 74 GLN B CA 1
ATOM 2641 C C . GLN B 1 95 ? -7.384 11.382 -51.201 1.00 19.29 74 GLN B C 1
ATOM 2642 O O . GLN B 1 95 ? -6.945 12.029 -52.135 1.00 18.66 74 GLN B O 1
ATOM 2648 N N . VAL B 1 96 ? -6.612 10.949 -50.203 1.00 18.66 75 VAL B N 1
ATOM 2649 C CA . VAL B 1 96 ? -5.238 11.395 -50.035 1.00 18.53 75 VAL B CA 1
ATOM 2650 C C . VAL B 1 96 ? -4.497 10.197 -49.467 1.00 18.64 75 VAL B C 1
ATOM 2651 O O . VAL B 1 96 ? -5.017 9.520 -48.567 1.00 17.44 75 VAL B O 1
ATOM 2655 N N . ASP B 1 97 ? -3.333 9.900 -50.041 1.00 18.84 76 ASP B N 1
ATOM 2656 C CA . ASP B 1 97 ? -2.422 8.917 -49.471 1.00 18.70 76 ASP B CA 1
ATOM 2657 C C . ASP B 1 97 ? -1.557 9.613 -48.418 1.00 18.23 76 ASP B C 1
ATOM 2658 O O . ASP B 1 97 ? -0.957 10.659 -48.702 1.00 18.73 76 ASP B O 1
ATOM 2663 N N . VAL B 1 98 ? -1.478 9.041 -47.211 1.00 16.78 77 VAL B N 1
ATOM 2664 C CA . VAL B 1 98 ? -0.662 9.636 -46.152 1.00 16.65 77 VAL B CA 1
ATOM 2665 C C . VAL B 1 98 ? 0.820 9.741 -46.515 1.00 17.18 77 VAL B C 1
ATOM 2666 O O . VAL B 1 98 ? 1.537 10.542 -45.890 1.00 16.41 77 VAL B O 1
ATOM 2670 N N . ARG B 1 99 ? 1.282 8.982 -47.527 1.00 16.80 78 ARG B N 1
ATOM 2671 C CA . ARG B 1 99 ? 2.681 9.114 -47.966 1.00 18.78 78 ARG B CA 1
ATOM 2672 C C . ARG B 1 99 ? 2.966 10.364 -48.822 1.00 20.25 78 ARG B C 1
ATOM 2673 O O . ARG B 1 99 ? 4.136 10.741 -49.057 1.00 20.89 78 ARG B O 1
ATOM 2681 N N . ASP B 1 100 ? 1.896 10.984 -49.307 1.00 20.67 79 ASP B N 1
ATOM 2682 C CA . ASP B 1 100 ? 1.993 12.032 -50.319 1.00 20.83 79 ASP B CA 1
ATOM 2683 C C . ASP B 1 100 ? 2.043 13.389 -49.612 1.00 21.49 79 ASP B C 1
ATOM 2684 O O . ASP B 1 100 ? 0.991 13.996 -49.313 1.00 21.19 79 ASP B O 1
ATOM 2689 N N . PHE B 1 101 ? 3.262 13.855 -49.331 1.00 21.16 80 PHE B N 1
ATOM 2690 C CA . PHE B 1 101 ? 3.441 15.036 -48.511 1.00 21.94 80 PHE B CA 1
ATOM 2691 C C . PHE B 1 101 ? 2.660 16.273 -49.052 1.00 22.44 80 PHE B C 1
ATOM 2692 O O . PHE B 1 101 ? 1.906 16.923 -48.323 1.00 22.42 80 PHE B O 1
ATOM 2700 N N . ASP B 1 102 ? 2.827 16.604 -50.318 1.00 22.94 81 ASP B N 1
ATOM 2701 C CA . ASP B 1 102 ? 2.138 17.782 -50.841 1.00 24.57 81 ASP B CA 1
ATOM 2702 C C . ASP B 1 102 ? 0.632 17.665 -50.801 1.00 22.89 81 ASP B C 1
ATOM 2703 O O . ASP B 1 102 ? -0.073 18.650 -50.490 1.00 22.52 81 ASP B O 1
ATOM 2708 N N . ALA B 1 103 ? 0.129 16.468 -51.082 1.00 21.63 82 ALA B N 1
ATOM 2709 C CA . ALA B 1 103 ? -1.329 16.270 -51.056 1.00 20.76 82 ALA B CA 1
ATOM 2710 C C . ALA B 1 103 ? -1.884 16.332 -49.629 1.00 19.58 82 ALA B C 1
ATOM 2711 O O . ALA B 1 103 ? -2.989 16.843 -49.405 1.00 19.17 82 ALA B O 1
ATOM 2713 N N . MET B 1 104 ? -1.128 15.810 -48.661 1.00 18.88 83 MET B N 1
ATOM 2714 C CA . MET B 1 104 ? -1.495 15.951 -47.256 1.00 18.17 83 MET B CA 1
ATOM 2715 C C . MET B 1 104 ? -1.491 17.424 -46.777 1.00 18.20 83 MET B C 1
ATOM 2716 O O . MET B 1 104 ? -2.419 17.887 -46.064 1.00 17.54 83 MET B O 1
ATOM 2721 N N . GLN B 1 105 ? -0.453 18.155 -47.176 1.00 18.66 84 GLN B N 1
ATOM 2722 C CA A GLN B 1 105 ? -0.325 19.586 -46.901 0.50 19.39 84 GLN B CA 1
ATOM 2723 C CA B GLN B 1 105 ? -0.372 19.571 -46.825 0.50 19.29 84 GLN B CA 1
ATOM 2724 C C . GLN B 1 105 ? -1.582 20.313 -47.393 1.00 19.62 84 GLN B C 1
ATOM 2725 O O . GLN B 1 105 ? -2.228 21.063 -46.652 1.00 19.35 84 GLN B O 1
ATOM 2736 N N . ALA B 1 106 ? -1.917 20.080 -48.671 1.00 19.90 85 ALA B N 1
ATOM 2737 C CA . ALA B 1 106 ? -3.065 20.723 -49.317 1.00 20.46 85 ALA B CA 1
ATOM 2738 C C . ALA B 1 106 ? -4.369 20.397 -48.588 1.00 20.85 85 ALA B C 1
ATOM 2739 O O . ALA B 1 106 ? -5.232 21.277 -48.420 1.00 21.33 85 ALA B O 1
ATOM 2741 N N . ALA B 1 107 ? -4.523 19.137 -48.170 1.00 20.21 86 ALA B N 1
ATOM 2742 C CA . ALA B 1 107 ? -5.812 18.697 -47.624 1.00 19.80 86 ALA B CA 1
ATOM 2743 C C . ALA B 1 107 ? -6.012 19.366 -46.279 1.00 19.94 86 ALA B C 1
ATOM 2744 O O . ALA B 1 107 ? -7.101 19.886 -45.984 1.00 19.40 86 ALA B O 1
ATOM 2746 N N . VAL B 1 108 ? -4.970 19.375 -45.462 1.00 18.89 87 VAL B N 1
ATOM 2747 C CA . VAL B 1 108 ? -5.134 20.027 -44.176 1.00 20.11 87 VAL B CA 1
ATOM 2748 C C . VAL B 1 108 ? -5.240 21.551 -44.322 1.00 20.23 87 VAL B C 1
ATOM 2749 O O . VAL B 1 108 ? -6.072 22.153 -43.656 1.00 20.98 87 VAL B O 1
ATOM 2753 N N . ASP B 1 109 ? -4.421 22.173 -45.177 1.00 19.59 88 ASP B N 1
ATOM 2754 C CA . ASP B 1 109 ? -4.579 23.626 -45.465 1.00 20.29 88 ASP B CA 1
ATOM 2755 C C . ASP B 1 109 ? -6.000 23.982 -45.881 1.00 19.46 88 ASP B C 1
ATOM 2756 O O . ASP B 1 109 ? -6.593 24.914 -45.340 1.00 19.68 88 ASP B O 1
ATOM 2761 N N . ASP B 1 110 ? -6.544 23.243 -46.844 1.00 19.78 89 ASP B N 1
ATOM 2762 C CA . ASP B 1 110 ? -7.884 23.502 -47.308 1.00 19.79 89 ASP B CA 1
ATOM 2763 C C . ASP B 1 110 ? -8.916 23.276 -46.212 1.00 18.91 89 ASP B C 1
ATOM 2764 O O . ASP B 1 110 ? -9.885 24.033 -46.104 1.00 18.57 89 ASP B O 1
ATOM 2769 N N . GLY B 1 111 ? -8.728 22.229 -45.405 1.00 17.76 90 GLY B N 1
ATOM 2770 C CA . GLY B 1 111 ? -9.709 21.950 -44.361 1.00 17.35 90 GLY B CA 1
ATOM 2771 C C . GLY B 1 111 ? -9.714 23.079 -43.324 1.00 17.57 90 GLY B C 1
ATOM 2772 O O . GLY B 1 111 ? -10.793 23.507 -42.872 1.00 17.42 90 GLY B O 1
ATOM 2773 N N . VAL B 1 112 ? -8.526 23.577 -42.972 1.00 17.25 91 VAL B N 1
ATOM 2774 C CA . VAL B 1 112 ? -8.422 24.667 -42.004 1.00 17.94 91 VAL B CA 1
ATOM 2775 C C . VAL B 1 112 ? -9.008 25.974 -42.587 1.00 19.11 91 VAL B C 1
ATOM 2776 O O . VAL B 1 112 ? -9.697 26.743 -41.871 1.00 19.53 91 VAL B O 1
ATOM 2780 N N . THR B 1 113 ? -8.786 26.182 -43.881 1.00 18.91 92 THR B N 1
ATOM 2781 C CA . THR B 1 113 ? -9.382 27.347 -44.589 1.00 19.75 92 THR B CA 1
ATOM 2782 C C . THR B 1 113 ? -10.901 27.317 -44.507 1.00 20.23 92 THR B C 1
ATOM 2783 O O . THR B 1 113 ? -11.535 28.333 -44.201 1.00 20.60 92 THR B O 1
ATOM 2787 N N . GLN B 1 114 ? -11.482 26.150 -44.755 1.00 19.72 93 GLN B N 1
ATOM 2788 C CA . GLN B 1 114 ? -12.921 26.044 -44.775 1.00 20.61 93 GLN B CA 1
ATOM 2789 C C . GLN B 1 114 ? -13.514 26.064 -43.382 1.00 20.99 93 GLN B C 1
ATOM 2790 O O . GLN B 1 114 ? -14.603 26.596 -43.202 1.00 21.42 93 GLN B O 1
ATOM 2796 N N . LEU B 1 115 ? -12.808 25.482 -42.407 1.00 19.62 94 LEU B N 1
ATOM 2797 C CA . LEU B 1 115 ? -13.372 25.290 -41.079 1.00 19.83 94 LEU B CA 1
ATOM 2798 C C . LEU B 1 115 ? -12.908 26.320 -40.042 1.00 20.12 94 LEU B C 1
ATOM 2799 O O . LEU B 1 115 ? -13.618 26.563 -39.052 1.00 22.95 94 LEU B O 1
ATOM 2804 N N . GLY B 1 116 ? -11.744 26.909 -40.254 1.00 19.78 95 GLY B N 1
ATOM 2805 C CA . GLY B 1 116 ? -11.269 28.051 -39.462 1.00 19.45 95 GLY B CA 1
ATOM 2806 C C . GLY B 1 116 ? -10.147 27.804 -38.461 1.00 19.40 95 GLY B C 1
ATOM 2807 O O . GLY B 1 116 ? -9.529 28.757 -37.988 1.00 18.90 95 GLY B O 1
ATOM 2808 N N . ARG B 1 117 ? -9.892 26.537 -38.100 1.00 18.32 96 ARG B N 1
ATOM 2809 C CA . ARG B 1 117 ? -8.934 26.240 -37.024 1.00 17.84 96 ARG B CA 1
ATOM 2810 C C . ARG B 1 117 ? -8.588 24.760 -37.085 1.00 17.35 96 ARG B C 1
ATOM 2811 O O . ARG B 1 117 ? -9.217 24.028 -37.835 1.00 16.75 96 ARG B O 1
ATOM 2819 N N . LEU B 1 118 ? -7.593 24.335 -36.304 1.00 16.88 97 LEU B N 1
ATOM 2820 C CA . LEU B 1 118 ? -7.266 22.916 -36.123 1.00 17.27 97 LEU B CA 1
ATOM 2821 C C . LEU B 1 118 ? -6.804 22.729 -34.691 1.00 17.25 97 LEU B C 1
ATOM 2822 O O . LEU B 1 118 ? -5.945 23.492 -34.197 1.00 16.83 97 LEU B O 1
ATOM 2827 N N . ASP B 1 119 ? -7.362 21.698 -34.064 1.00 16.95 98 ASP B N 1
ATOM 2828 C CA . ASP B 1 119 ? -7.169 21.431 -32.640 1.00 16.76 98 ASP B CA 1
ATOM 2829 C C . ASP B 1 119 ? -6.629 20.026 -32.368 1.00 16.93 98 ASP B C 1
ATOM 2830 O O . ASP B 1 119 ? -5.871 19.831 -31.400 1.00 16.53 98 ASP B O 1
ATOM 2835 N N . ILE B 1 120 ? -7.070 19.058 -33.185 1.00 16.28 99 ILE B N 1
ATOM 2836 C CA . ILE B 1 120 ? -6.892 17.623 -32.902 1.00 16.11 99 ILE B CA 1
ATOM 2837 C C . ILE B 1 120 ? -6.456 16.936 -34.193 1.00 15.49 99 ILE B C 1
ATOM 2838 O O . ILE B 1 120 ? -7.003 17.221 -35.261 1.00 15.80 99 ILE B O 1
ATOM 2843 N N . VAL B 1 121 ? -5.440 16.076 -34.091 1.00 15.40 100 VAL B N 1
ATOM 2844 C CA . VAL B 1 121 ? -4.960 15.244 -35.209 1.00 14.49 100 VAL B CA 1
ATOM 2845 C C . VAL B 1 121 ? -4.977 13.798 -34.750 1.00 14.48 100 VAL B C 1
ATOM 2846 O O . VAL B 1 121 ? -4.367 13.471 -33.723 1.00 14.79 100 VAL B O 1
ATOM 2850 N N . LEU B 1 122 ? -5.678 12.950 -35.496 1.00 14.18 101 LEU B N 1
ATOM 2851 C CA . LEU B 1 122 ? -5.691 11.531 -35.204 1.00 14.07 101 LEU B CA 1
ATOM 2852 C C . LEU B 1 122 ? -4.980 10.854 -36.355 1.00 14.14 101 LEU B C 1
ATOM 2853 O O . LEU B 1 122 ? -5.557 10.721 -37.420 1.00 13.68 101 LEU B O 1
ATOM 2858 N N . ALA B 1 123 ? -3.721 10.459 -36.130 1.00 14.51 102 ALA B N 1
ATOM 2859 C CA . ALA B 1 123 ? -2.947 9.684 -37.118 1.00 14.61 102 ALA B CA 1
ATOM 2860 C C . ALA B 1 123 ? -3.349 8.206 -37.057 1.00 15.02 102 ALA B C 1
ATOM 2861 O O . ALA B 1 123 ? -2.753 7.419 -36.313 1.00 14.40 102 ALA B O 1
ATOM 2863 N N . ASN B 1 124 ? -4.322 7.818 -37.881 1.00 15.34 103 ASN B N 1
ATOM 2864 C CA . ASN B 1 124 ? -4.961 6.516 -37.731 1.00 15.59 103 ASN B CA 1
ATOM 2865 C C . ASN B 1 124 ? -4.750 5.548 -38.902 1.00 16.61 103 ASN B C 1
ATOM 2866 O O . ASN B 1 124 ? -4.761 4.338 -38.672 1.00 17.64 103 ASN B O 1
ATOM 2871 N N . ALA B 1 125 ? -4.569 6.075 -40.118 1.00 15.69 104 ALA B N 1
ATOM 2872 C CA . ALA B 1 125 ? -4.323 5.265 -41.318 1.00 17.29 104 ALA B CA 1
ATOM 2873 C C . ALA B 1 125 ? -3.109 4.352 -41.176 1.00 17.33 104 ALA B C 1
ATOM 2874 O O . ALA B 1 125 ? -2.071 4.769 -40.647 1.00 16.52 104 ALA B O 1
ATOM 2876 N N . ALA B 1 126 ? -3.230 3.145 -41.728 1.00 17.53 105 ALA B N 1
ATOM 2877 C CA . ALA B 1 126 ? -2.183 2.146 -41.665 1.00 17.91 105 ALA B CA 1
ATOM 2878 C C . ALA B 1 126 ? -2.551 0.969 -42.528 1.00 18.81 105 ALA B C 1
ATOM 2879 O O . ALA B 1 126 ? -3.738 0.748 -42.811 1.00 17.81 105 ALA B O 1
ATOM 2881 N N . LEU B 1 127 ? -1.501 0.249 -42.955 1.00 20.23 106 LEU B N 1
ATOM 2882 C CA . LEU B 1 127 ? -1.599 -1.072 -43.611 1.00 22.56 106 LEU B CA 1
ATOM 2883 C C . LEU B 1 127 ? -1.328 -2.211 -42.629 1.00 22.99 106 LEU B C 1
ATOM 2884 O O . LEU B 1 127 ? -0.503 -2.064 -41.720 1.00 22.15 106 LEU B O 1
ATOM 2889 N N . ALA B 1 128 ? -2.031 -3.336 -42.802 1.00 23.56 107 ALA B N 1
ATOM 2890 C CA . ALA B 1 128 ? -1.801 -4.531 -41.991 1.00 24.61 107 ALA B CA 1
ATOM 2891 C C . ALA B 1 128 ? -0.667 -5.322 -42.649 1.00 25.72 107 ALA B C 1
ATOM 2892 O O . ALA B 1 128 ? -0.523 -5.238 -43.871 1.00 23.52 107 ALA B O 1
ATOM 2894 N N . SER B 1 129 ? 0.133 -6.072 -41.871 1.00 25.70 108 SER B N 1
ATOM 2895 C CA . SER B 1 129 ? 1.133 -6.951 -42.496 1.00 28.65 108 SER B CA 1
ATOM 2896 C C . SER B 1 129 ? 0.444 -8.179 -43.084 1.00 32.75 108 SER B C 1
ATOM 2897 O O . SER B 1 129 ? -0.478 -8.742 -42.486 1.00 32.89 108 SER B O 1
ATOM 2900 N N . GLU B 1 130 ? 0.886 -8.564 -44.274 1.00 36.01 109 GLU B N 1
ATOM 2901 C CA . GLU B 1 130 ? 0.403 -9.778 -44.908 1.00 39.64 109 GLU B CA 1
ATOM 2902 C C . GLU B 1 130 ? 0.951 -11.014 -44.177 1.00 40.19 109 GLU B C 1
ATOM 2903 O O . GLU B 1 130 ? 0.259 -12.024 -44.086 1.00 44.06 109 GLU B O 1
ATOM 2909 N N . GLY B 1 131 ? 2.170 -10.940 -43.643 1.00 34.92 110 GLY B N 1
ATOM 2910 C CA . GLY B 1 131 ? 2.724 -12.069 -42.907 1.00 31.66 110 GLY B CA 1
ATOM 2911 C C . GLY B 1 131 ? 3.838 -12.722 -43.699 1.00 31.46 110 GLY B C 1
ATOM 2912 O O . GLY B 1 131 ? 3.595 -13.413 -44.688 1.00 31.98 110 GLY B O 1
ATOM 2913 N N . THR B 1 132 ? 5.066 -12.461 -43.287 1.00 28.22 111 THR B N 1
ATOM 2914 C CA . THR B 1 132 ? 6.261 -12.985 -43.933 1.00 28.13 111 THR B CA 1
ATOM 2915 C C . THR B 1 132 ? 7.352 -12.808 -42.903 1.00 25.44 111 THR B C 1
ATOM 2916 O O . THR B 1 132 ? 7.447 -11.743 -42.298 1.00 23.96 111 THR B O 1
ATOM 2920 N N . ARG B 1 133 ? 8.110 -13.871 -42.661 1.00 24.88 112 ARG B N 1
ATOM 2921 C CA . ARG B 1 133 ? 9.317 -13.842 -41.819 1.00 23.90 112 ARG B CA 1
ATOM 2922 C C . ARG B 1 133 ? 10.278 -12.773 -42.319 1.00 22.76 112 ARG B C 1
ATOM 2923 O O . ARG B 1 133 ? 10.475 -12.624 -43.540 1.00 22.13 112 ARG B O 1
ATOM 2931 N N . LEU B 1 134 ? 10.922 -12.085 -41.380 1.00 21.32 113 LEU B N 1
ATOM 2932 C CA . LEU B 1 134 ? 11.820 -10.981 -41.723 1.00 21.17 113 LEU B CA 1
ATOM 2933 C C . LEU B 1 134 ? 13.030 -11.447 -42.532 1.00 21.94 113 LEU B C 1
ATOM 2934 O O . LEU B 1 134 ? 13.583 -10.679 -43.345 1.00 22.73 113 LEU B O 1
ATOM 2939 N N . ASN B 1 135 ? 13.438 -12.696 -42.338 1.00 21.90 114 ASN B N 1
ATOM 2940 C CA . ASN B 1 135 ? 14.556 -13.239 -43.086 1.00 22.80 114 ASN B CA 1
ATOM 2941 C C . ASN B 1 135 ? 14.173 -13.681 -44.502 1.00 23.68 114 ASN B C 1
ATOM 2942 O O . ASN B 1 135 ? 15.045 -14.045 -45.283 1.00 23.94 114 ASN B O 1
ATOM 2947 N N . ARG B 1 136 ? 12.884 -13.633 -44.828 1.00 23.45 115 ARG B N 1
ATOM 2948 C CA . ARG B 1 136 ? 12.404 -13.933 -46.196 1.00 24.77 115 ARG B CA 1
ATOM 2949 C C . ARG B 1 136 ? 11.748 -12.730 -46.907 1.00 23.46 115 ARG B C 1
ATOM 2950 O O . ARG B 1 136 ? 11.494 -12.777 -48.101 1.00 23.73 115 ARG B O 1
ATOM 2958 N N . MET B 1 137 ? 11.487 -11.655 -46.178 1.00 22.13 116 MET B N 1
ATOM 2959 C CA . MET B 1 137 ? 10.756 -10.510 -46.711 1.00 21.51 116 MET B CA 1
ATOM 2960 C C . MET B 1 137 ? 11.503 -9.771 -47.837 1.00 22.02 116 MET B C 1
ATOM 2961 O O . MET B 1 137 ? 12.740 -9.688 -47.831 1.00 21.92 116 MET B O 1
ATOM 2966 N N . ASP B 1 138 ? 10.749 -9.287 -48.822 1.00 23.03 117 ASP B N 1
ATOM 2967 C CA A ASP B 1 138 ? 11.263 -8.433 -49.907 0.50 23.79 117 ASP B CA 1
ATOM 2968 C CA B ASP B 1 138 ? 11.325 -8.450 -49.883 0.50 23.60 117 ASP B CA 1
ATOM 2969 C C . ASP B 1 138 ? 11.450 -6.987 -49.414 1.00 23.16 117 ASP B C 1
ATOM 2970 O O . ASP B 1 138 ? 10.672 -6.515 -48.587 1.00 22.22 117 ASP B O 1
ATOM 2979 N N . PRO B 1 139 ? 12.475 -6.271 -49.918 1.00 23.34 118 PRO B N 1
ATOM 2980 C CA . PRO B 1 139 ? 12.658 -4.902 -49.411 1.00 22.11 118 PRO B CA 1
ATOM 2981 C C . PRO B 1 139 ? 11.493 -3.930 -49.709 1.00 22.08 118 PRO B C 1
ATOM 2982 O O . PRO B 1 139 ? 11.271 -2.999 -48.937 1.00 20.71 118 PRO B O 1
ATOM 2986 N N . LYS B 1 140 ? 10.759 -4.130 -50.810 1.00 22.42 119 LYS B N 1
ATOM 2987 C CA . LYS B 1 140 ? 9.557 -3.316 -51.061 1.00 22.76 119 LYS B CA 1
ATOM 2988 C C . LYS B 1 140 ? 8.480 -3.603 -50.010 1.00 21.85 119 LYS B C 1
ATOM 2989 O O . LYS B 1 140 ? 7.838 -2.681 -49.463 1.00 22.25 119 LYS B O 1
ATOM 2995 N N . THR B 1 141 ? 8.295 -4.875 -49.690 1.00 21.35 120 THR B N 1
ATOM 2996 C CA . THR B 1 141 ? 7.321 -5.246 -48.666 1.00 20.67 120 THR B CA 1
ATOM 2997 C C . THR B 1 141 ? 7.643 -4.581 -47.327 1.00 19.54 120 THR B C 1
ATOM 2998 O O . THR B 1 141 ? 6.753 -4.076 -46.626 1.00 18.37 120 THR B O 1
ATOM 3002 N N . TRP B 1 142 ? 8.923 -4.600 -46.985 1.00 18.55 121 TRP B N 1
ATOM 3003 C CA . TRP B 1 142 ? 9.380 -3.920 -45.791 1.00 17.49 121 TRP B CA 1
ATOM 3004 C C . TRP B 1 142 ? 9.191 -2.404 -45.859 1.00 17.25 121 TRP B C 1
ATOM 3005 O O . TRP B 1 142 ? 8.566 -1.813 -44.960 1.00 16.96 121 TRP B O 1
ATOM 3016 N N . ARG B 1 143 ? 9.737 -1.765 -46.901 1.00 17.62 122 ARG B N 1
ATOM 3017 C CA . ARG B 1 143 ? 9.741 -0.308 -47.019 1.00 18.15 122 ARG B CA 1
ATOM 3018 C C . ARG B 1 143 ? 8.352 0.318 -47.156 1.00 18.46 122 ARG B C 1
ATOM 3019 O O . ARG B 1 143 ? 8.095 1.363 -46.557 1.00 18.47 122 ARG B O 1
ATOM 3027 N N . ASP B 1 144 ? 7.464 -0.298 -47.936 1.00 18.89 123 ASP B N 1
ATOM 3028 C CA . ASP B 1 144 ? 6.094 0.259 -48.099 1.00 19.89 123 ASP B CA 1
ATOM 3029 C C . ASP B 1 144 ? 5.373 0.326 -46.766 1.00 18.77 123 ASP B C 1
ATOM 3030 O O . ASP B 1 144 ? 4.571 1.234 -46.525 1.00 18.78 123 ASP B O 1
ATOM 3035 N N . MET B 1 145 ? 5.638 -0.659 -45.911 1.00 19.10 124 MET B N 1
ATOM 3036 C CA . MET B 1 145 ? 4.988 -0.744 -44.614 1.00 18.36 124 MET B CA 1
ATOM 3037 C C . MET B 1 145 ? 5.475 0.371 -43.686 1.00 18.19 124 MET B C 1
ATOM 3038 O O . MET B 1 145 ? 4.653 1.056 -43.040 1.00 17.61 124 MET B O 1
ATOM 3043 N N . ILE B 1 146 ? 6.793 0.575 -43.650 1.00 18.05 125 ILE B N 1
ATOM 3044 C CA . ILE B 1 146 ? 7.400 1.701 -42.922 1.00 17.42 125 ILE B CA 1
ATOM 3045 C C . ILE B 1 146 ? 6.860 3.028 -43.461 1.00 17.26 125 ILE B C 1
ATOM 3046 O O . ILE B 1 146 ? 6.521 3.960 -42.702 1.00 16.45 125 ILE B O 1
ATOM 3051 N N . ASP B 1 147 ? 6.778 3.119 -44.784 1.00 18.01 126 ASP B N 1
ATOM 3052 C CA . ASP B 1 147 ? 6.394 4.391 -45.411 1.00 18.17 126 ASP B CA 1
ATOM 3053 C C . ASP B 1 147 ? 4.988 4.820 -45.043 1.00 16.77 126 ASP B C 1
ATOM 3054 O O . ASP B 1 147 ? 4.749 5.990 -44.684 1.00 17.01 126 ASP B O 1
ATOM 3059 N N . VAL B 1 148 ? 4.054 3.881 -45.084 1.00 16.04 127 VAL B N 1
ATOM 3060 C CA . VAL B 1 148 ? 2.679 4.195 -44.704 1.00 15.79 127 VAL B CA 1
ATOM 3061 C C . VAL B 1 148 ? 2.559 4.404 -43.206 1.00 15.73 127 VAL B C 1
ATOM 3062 O O . VAL B 1 148 ? 2.051 5.456 -42.746 1.00 15.86 127 VAL B O 1
ATOM 3066 N N . ASN B 1 149 ? 3.025 3.412 -42.443 1.00 15.67 128 ASN B N 1
ATOM 3067 C CA . ASN B 1 149 ? 2.686 3.351 -41.020 1.00 15.10 128 ASN B CA 1
ATOM 3068 C C . ASN B 1 149 ? 3.496 4.310 -40.137 1.00 15.15 128 ASN B C 1
ATOM 3069 O O . ASN B 1 149 ? 2.985 4.792 -39.129 1.00 15.05 128 ASN B O 1
ATOM 3074 N N . LEU B 1 150 ? 4.744 4.576 -40.519 1.00 14.23 129 LEU B N 1
ATOM 3075 C CA . LEU B 1 150 ? 5.622 5.394 -39.723 1.00 14.02 129 LEU B CA 1
ATOM 3076 C C . LEU B 1 150 ? 5.822 6.753 -40.421 1.00 14.13 129 LEU B C 1
ATOM 3077 O O . LEU B 1 150 ? 5.485 7.780 -39.834 1.00 14.99 129 LEU B O 1
ATOM 3082 N N . ASN B 1 151 ? 6.352 6.762 -41.641 1.00 14.36 130 ASN B N 1
ATOM 3083 C CA . ASN B 1 151 ? 6.595 8.027 -42.363 1.00 15.04 130 ASN B CA 1
ATOM 3084 C C . ASN B 1 151 ? 5.301 8.808 -42.612 1.00 14.56 130 ASN B C 1
ATOM 3085 O O . ASN B 1 151 ? 5.259 10.013 -42.413 1.00 14.45 130 ASN B O 1
ATOM 3090 N N . GLY B 1 152 ? 4.233 8.093 -42.955 1.00 14.74 131 GLY B N 1
ATOM 3091 C CA . GLY B 1 152 ? 2.922 8.717 -43.153 1.00 14.35 131 GLY B CA 1
ATOM 3092 C C . GLY B 1 152 ? 2.351 9.307 -41.883 1.00 14.19 131 GLY B C 1
ATOM 3093 O O . GLY B 1 152 ? 1.604 10.292 -41.923 1.00 14.14 131 GLY B O 1
ATOM 3094 N N . ALA B 1 153 ? 2.686 8.699 -40.740 1.00 13.77 132 ALA B N 1
ATOM 3095 C CA . ALA B 1 153 ? 2.190 9.215 -39.466 1.00 14.13 132 ALA B CA 1
ATOM 3096 C C . ALA B 1 153 ? 2.938 10.519 -39.168 1.00 14.79 132 ALA B C 1
ATOM 3097 O O . ALA B 1 153 ? 2.348 11.487 -38.673 1.00 14.85 132 ALA B O 1
ATOM 3099 N N . TRP B 1 154 ? 4.242 10.523 -39.453 1.00 15.19 133 TRP B N 1
ATOM 3100 C CA . TRP B 1 154 ? 5.022 11.743 -39.289 1.00 15.47 133 TRP B CA 1
ATOM 3101 C C . TRP B 1 154 ? 4.486 12.861 -40.186 1.00 15.52 133 TRP B C 1
ATOM 3102 O O . TRP B 1 154 ? 4.270 13.976 -39.694 1.00 15.42 133 TRP B O 1
ATOM 3113 N N . ILE B 1 155 ? 4.284 12.570 -41.477 1.00 15.64 134 ILE B N 1
ATOM 3114 C CA . ILE B 1 155 ? 3.647 13.504 -42.444 1.00 15.66 134 ILE B CA 1
ATOM 3115 C C . ILE B 1 155 ? 2.329 14.073 -41.948 1.00 15.52 134 ILE B C 1
ATOM 3116 O O . ILE B 1 155 ? 2.119 15.279 -42.035 1.00 15.22 134 ILE B O 1
ATOM 3121 N N . THR B 1 156 ? 1.453 13.199 -41.438 1.00 14.76 135 THR B N 1
ATOM 3122 C CA . THR B 1 156 ? 0.186 13.604 -40.858 1.00 15.07 135 THR B CA 1
ATOM 3123 C C . THR B 1 156 ? 0.334 14.701 -39.798 1.00 15.74 135 THR B C 1
ATOM 3124 O O . THR B 1 156 ? -0.351 15.743 -39.872 1.00 16.18 135 THR B O 1
ATOM 3128 N N . ALA B 1 157 ? 1.210 14.466 -38.820 1.00 16.03 136 ALA B N 1
ATOM 3129 C CA . ALA B 1 157 ? 1.475 15.463 -37.771 1.00 16.50 136 ALA B CA 1
ATOM 3130 C C . ALA B 1 157 ? 2.168 16.733 -38.296 1.00 16.90 136 ALA B C 1
ATOM 3131 O O . ALA B 1 157 ? 1.778 17.858 -37.944 1.00 17.38 136 ALA B O 1
ATOM 3133 N N . ARG B 1 158 ? 3.208 16.532 -39.093 1.00 16.44 137 ARG B N 1
ATOM 3134 C CA . ARG B 1 158 ? 3.974 17.611 -39.676 1.00 17.27 137 ARG B CA 1
ATOM 3135 C C . ARG B 1 158 ? 3.142 18.637 -40.483 1.00 17.50 137 ARG B C 1
ATOM 3136 O O . ARG B 1 158 ? 3.341 19.840 -40.320 1.00 18.66 137 ARG B O 1
ATOM 3144 N N . VAL B 1 159 ? 2.204 18.199 -41.320 1.00 16.84 138 VAL B N 1
ATOM 3145 C CA . VAL B 1 159 ? 1.387 19.170 -42.071 1.00 17.77 138 VAL B CA 1
ATOM 3146 C C . VAL B 1 159 ? 0.327 19.896 -41.194 1.00 18.27 138 VAL B C 1
ATOM 3147 O O . VAL B 1 159 ? -0.136 20.991 -41.539 1.00 18.49 138 VAL B O 1
ATOM 3151 N N . ALA B 1 160 ? -0.029 19.296 -40.061 1.00 16.98 139 ALA B N 1
ATOM 3152 C CA . ALA B 1 160 ? -1.098 19.818 -39.209 1.00 17.49 139 ALA B CA 1
ATOM 3153 C C . ALA B 1 160 ? -0.574 20.787 -38.140 1.00 17.63 139 ALA B C 1
ATOM 3154 O O . ALA B 1 160 ? -1.230 21.794 -37.802 1.00 17.45 139 ALA B O 1
ATOM 3156 N N . ILE B 1 161 ? 0.598 20.466 -37.599 1.00 17.74 140 ILE B N 1
ATOM 3157 C CA . ILE B 1 161 ? 1.153 21.243 -36.474 1.00 18.60 140 ILE B CA 1
ATOM 3158 C C . ILE B 1 161 ? 1.154 22.762 -36.698 1.00 19.19 140 ILE B C 1
ATOM 3159 O O . ILE B 1 161 ? 0.770 23.519 -35.793 1.00 19.26 140 ILE B O 1
ATOM 3164 N N . PRO B 1 162 ? 1.585 23.224 -37.895 1.00 20.88 141 PRO B N 1
ATOM 3165 C CA . PRO B 1 162 ? 1.597 24.706 -38.074 1.00 20.81 141 PRO B CA 1
ATOM 3166 C C . PRO B 1 162 ? 0.258 25.387 -37.794 1.00 21.06 141 PRO B C 1
ATOM 3167 O O . PRO B 1 162 ? 0.224 26.483 -37.190 1.00 20.49 141 PRO B O 1
ATOM 3171 N N . HIS B 1 163 ? -0.829 24.734 -38.204 1.00 20.88 142 HIS B N 1
ATOM 3172 C CA . HIS B 1 163 ? -2.202 25.256 -38.000 1.00 20.81 142 HIS B CA 1
ATOM 3173 C C . HIS B 1 163 ? -2.648 25.172 -36.567 1.00 21.10 142 HIS B C 1
ATOM 3174 O O . HIS B 1 163 ? -3.386 26.049 -36.109 1.00 20.97 142 HIS B O 1
ATOM 3181 N N . ILE B 1 164 ? -2.241 24.103 -35.844 1.00 19.59 143 ILE B N 1
ATOM 3182 C CA . ILE B 1 164 ? -2.470 24.049 -34.400 1.00 19.31 143 ILE B CA 1
ATOM 3183 C C . ILE B 1 164 ? -1.676 25.153 -33.685 1.00 19.97 143 ILE B C 1
ATOM 3184 O O . ILE B 1 164 ? -2.239 25.906 -32.878 1.00 20.44 143 ILE B O 1
ATOM 3189 N N . MET B 1 165 ? -0.387 25.263 -33.999 1.00 21.09 144 MET B N 1
ATOM 3190 C CA . MET B 1 165 ? 0.467 26.338 -33.465 1.00 23.23 144 MET B CA 1
ATOM 3191 C C . MET B 1 165 ? -0.176 27.715 -33.656 1.00 22.93 144 MET B C 1
ATOM 3192 O O . MET B 1 165 ? -0.225 28.515 -32.719 1.00 22.57 144 MET B O 1
ATOM 3197 N N . ALA B 1 166 ? -0.677 27.979 -34.862 1.00 22.81 145 ALA B N 1
ATOM 3198 C CA . ALA B 1 166 ? -1.190 29.320 -35.189 1.00 23.79 145 ALA B CA 1
ATOM 3199 C C . ALA B 1 166 ? -2.494 29.637 -34.463 1.00 24.44 145 ALA B C 1
ATOM 3200 O O . ALA B 1 166 ? -2.840 30.799 -34.309 1.00 25.12 145 ALA B O 1
ATOM 3202 N N . GLY B 1 167 ? -3.232 28.605 -34.045 1.00 23.20 146 GLY B N 1
ATOM 3203 C CA . GLY B 1 167 ? -4.468 28.817 -33.320 1.00 24.15 146 GLY B CA 1
ATOM 3204 C C . GLY B 1 167 ? -4.228 29.389 -31.936 1.00 24.94 146 GLY B C 1
ATOM 3205 O O . GLY B 1 167 ? -5.119 30.039 -31.375 1.00 25.21 146 GLY B O 1
ATOM 3206 N N . LYS B 1 168 ? -3.024 29.159 -31.393 1.00 24.62 147 LYS B N 1
ATOM 3207 C CA . LYS B 1 168 ? -2.610 29.646 -30.053 1.00 26.04 147 LYS B CA 1
ATOM 3208 C C . LYS B 1 168 ? -3.493 29.171 -28.887 1.00 25.49 147 LYS B C 1
ATOM 3209 O O . LYS B 1 168 ? -3.617 29.865 -27.879 1.00 25.20 147 LYS B O 1
ATOM 3215 N N . ARG B 1 169 ? -4.145 28.024 -29.038 1.00 24.66 148 ARG B N 1
ATOM 3216 C CA . ARG B 1 169 ? -4.971 27.477 -27.954 1.00 24.12 148 ARG B CA 1
ATOM 3217 C C . ARG B 1 169 ? -4.519 26.088 -27.583 1.00 22.57 148 ARG B C 1
ATOM 3218 O O . ARG B 1 169 ? -5.240 25.375 -26.904 1.00 23.70 148 ARG B O 1
ATOM 3226 N N . GLY B 1 170 ? -3.337 25.684 -28.030 1.00 21.59 149 GLY B N 1
ATOM 3227 C CA . GLY B 1 170 ? -2.877 24.321 -27.795 1.00 20.06 149 GLY B CA 1
ATOM 3228 C C . GLY B 1 170 ? -3.645 23.327 -28.656 1.00 18.75 149 GLY B C 1
ATOM 3229 O O . GLY B 1 170 ? -4.378 23.696 -29.581 1.00 18.05 149 GLY B O 1
ATOM 3230 N N . GLY B 1 171 ? -3.493 22.055 -28.335 1.00 18.42 150 GLY B N 1
ATOM 3231 C CA . GLY B 1 171 ? -4.158 21.025 -29.102 1.00 17.44 150 GLY B CA 1
ATOM 3232 C C . GLY B 1 171 ? -3.708 19.653 -28.660 1.00 17.47 150 GLY B C 1
ATOM 3233 O O . GLY B 1 171 ? -2.960 19.516 -27.686 1.00 16.05 150 GLY B O 1
ATOM 3234 N N . SER B 1 172 ? -4.175 18.631 -29.385 1.00 18.06 151 SER B N 1
ATOM 3235 C CA . SER B 1 172 ? -3.802 17.254 -29.089 1.00 17.86 151 SER B CA 1
ATOM 3236 C C . SER B 1 172 ? -3.525 16.521 -30.386 1.00 17.64 151 SER B C 1
ATOM 3237 O O . SER B 1 172 ? -4.249 16.693 -31.372 1.00 18.53 151 SER B O 1
ATOM 3240 N N . ILE B 1 173 ? -2.507 15.674 -30.354 1.00 15.86 152 ILE B N 1
ATOM 3241 C CA . ILE B 1 173 ? -2.180 14.802 -31.457 1.00 14.74 152 ILE B CA 1
ATOM 3242 C C . ILE B 1 173 ? -2.168 13.389 -30.876 1.00 14.95 152 ILE B C 1
ATOM 3243 O O . ILE B 1 173 ? -1.492 13.158 -29.857 1.00 13.79 152 ILE B O 1
ATOM 3248 N N . VAL B 1 174 ? -2.882 12.455 -31.522 1.00 14.89 153 VAL B N 1
ATOM 3249 C CA . VAL B 1 174 ? -2.931 11.054 -31.042 1.00 14.54 153 VAL B CA 1
ATOM 3250 C C . VAL B 1 174 ? -2.527 10.130 -32.205 1.00 14.38 153 VAL B C 1
ATOM 3251 O O . VAL B 1 174 ? -3.143 10.165 -33.263 1.00 15.98 153 VAL B O 1
ATOM 3255 N N . PHE B 1 175 ? -1.465 9.353 -32.020 1.00 13.89 154 PHE B N 1
ATOM 3256 C CA . PHE B 1 175 ? -1.078 8.350 -32.987 1.00 14.07 154 PHE B CA 1
ATOM 3257 C C . PHE B 1 175 ? -1.696 7.035 -32.571 1.00 14.39 154 PHE B C 1
ATOM 3258 O O . PHE B 1 175 ? -1.696 6.686 -31.378 1.00 13.73 154 PHE B O 1
ATOM 3266 N N . THR B 1 176 ? -2.239 6.306 -33.539 1.00 14.62 155 THR B N 1
ATOM 3267 C CA . THR B 1 176 ? -2.721 4.961 -33.215 1.00 15.38 155 THR B CA 1
ATOM 3268 C C . THR B 1 176 ? -1.572 3.990 -33.458 1.00 15.49 155 THR B C 1
ATOM 3269 O O . THR B 1 176 ? -1.134 3.787 -34.587 1.00 15.69 155 THR B O 1
ATOM 3273 N N . SER B 1 177 ? -1.071 3.427 -32.364 1.00 16.51 156 SER B N 1
ATOM 3274 C CA . SER B 1 177 ? -0.030 2.401 -32.437 1.00 15.55 156 SER B CA 1
ATOM 3275 C C . SER B 1 177 ? -0.720 1.049 -32.409 1.00 15.83 156 SER B C 1
ATOM 3276 O O . SER B 1 177 ? -1.651 0.809 -33.187 1.00 16.87 156 SER B O 1
ATOM 3279 N N . SER B 1 178 ? -0.337 0.201 -31.464 1.00 15.38 157 SER B N 1
ATOM 3280 C CA . SER B 1 178 ? -0.737 -1.191 -31.461 1.00 16.21 157 SER B CA 1
ATOM 3281 C C . SER B 1 178 ? -0.059 -1.786 -30.237 1.00 15.76 157 SER B C 1
ATOM 3282 O O . SER B 1 178 ? 1.006 -1.314 -29.854 1.00 15.55 157 SER B O 1
ATOM 3285 N N . ILE B 1 179 ? -0.619 -2.829 -29.631 1.00 16.47 158 ILE B N 1
ATOM 3286 C CA . ILE B 1 179 ? 0.212 -3.580 -28.667 1.00 17.39 158 ILE B CA 1
ATOM 3287 C C . ILE B 1 179 ? 1.503 -4.056 -29.377 1.00 17.31 158 ILE B C 1
ATOM 3288 O O . ILE B 1 179 ? 2.506 -4.274 -28.730 1.00 18.16 158 ILE B O 1
ATOM 3293 N N . GLY B 1 180 ? 1.473 -4.155 -30.713 1.00 16.39 159 GLY B N 1
ATOM 3294 C CA . GLY B 1 180 ? 2.669 -4.413 -31.523 1.00 16.54 159 GLY B CA 1
ATOM 3295 C C . GLY B 1 180 ? 3.656 -3.239 -31.628 1.00 16.49 159 GLY B C 1
ATOM 3296 O O . GLY B 1 180 ? 4.694 -3.361 -32.248 1.00 16.89 159 GLY B O 1
ATOM 3297 N N . GLY B 1 181 ? 3.339 -2.112 -31.015 1.00 15.96 160 GLY B N 1
ATOM 3298 C CA . GLY B 1 181 ? 4.317 -1.026 -30.841 1.00 16.88 160 GLY B CA 1
ATOM 3299 C C . GLY B 1 181 ? 5.115 -1.192 -29.552 1.00 16.90 160 GLY B C 1
ATOM 3300 O O . GLY B 1 181 ? 6.079 -0.477 -29.317 1.00 16.32 160 GLY B O 1
ATOM 3301 N N . LEU B 1 182 ? 4.676 -2.109 -28.707 1.00 17.44 161 LEU B N 1
ATOM 3302 C CA . LEU B 1 182 ? 5.279 -2.318 -27.393 1.00 18.41 161 LEU B CA 1
ATOM 3303 C C . LEU B 1 182 ? 5.790 -3.740 -27.187 1.00 19.91 161 LEU B C 1
ATOM 3304 O O . LEU B 1 182 ? 6.395 -4.060 -26.137 1.00 20.46 161 LEU B O 1
ATOM 3309 N N . ARG B 1 183 ? 5.526 -4.608 -28.162 1.00 19.27 162 ARG B N 1
ATOM 3310 C CA . ARG B 1 183 ? 6.088 -5.955 -28.138 1.00 19.62 162 ARG B CA 1
ATOM 3311 C C . ARG B 1 183 ? 6.114 -6.533 -29.536 1.00 18.24 162 ARG B C 1
ATOM 3312 O O . ARG B 1 183 ? 5.375 -6.067 -30.404 1.00 16.78 162 ARG B O 1
ATOM 3320 N N . GLY B 1 184 ? 6.942 -7.561 -29.727 1.00 17.22 163 GLY B N 1
ATOM 3321 C CA . GLY B 1 184 ? 7.136 -8.165 -31.016 1.00 17.48 163 GLY B CA 1
ATOM 3322 C C . GLY B 1 184 ? 6.080 -9.215 -31.262 1.00 17.80 163 GLY B C 1
ATOM 3323 O O . GLY B 1 184 ? 5.387 -9.641 -30.323 1.00 17.71 163 GLY B O 1
ATOM 3324 N N . ALA B 1 185 ? 5.988 -9.648 -32.517 1.00 18.31 164 ALA B N 1
ATOM 3325 C CA . ALA B 1 185 ? 5.130 -10.783 -32.944 1.00 19.46 164 ALA B CA 1
ATOM 3326 C C . ALA B 1 185 ? 5.718 -11.403 -34.210 1.00 20.73 164 ALA B C 1
ATOM 3327 O O . ALA B 1 185 ? 6.182 -10.690 -35.085 1.00 19.54 164 ALA B O 1
ATOM 3329 N N . GLU B 1 186 ? 5.700 -12.729 -34.311 1.00 21.74 165 GLU B N 1
ATOM 3330 C CA . GLU B 1 186 ? 6.171 -13.389 -35.528 1.00 24.04 165 GLU B CA 1
ATOM 3331 C C . GLU B 1 186 ? 5.367 -12.962 -36.766 1.00 22.48 165 GLU B C 1
ATOM 3332 O O . GLU B 1 186 ? 4.178 -12.604 -36.651 1.00 22.17 165 GLU B O 1
ATOM 3338 N N . ASN B 1 187 ? 6.029 -13.009 -37.926 1.00 22.14 166 ASN B N 1
ATOM 3339 C CA . ASN B 1 187 ? 5.383 -12.892 -39.254 1.00 21.54 166 ASN B CA 1
ATOM 3340 C C . ASN B 1 187 ? 4.948 -11.490 -39.675 1.00 21.04 166 ASN B C 1
ATOM 3341 O O . ASN B 1 187 ? 4.604 -11.283 -40.850 1.00 22.27 166 ASN B O 1
ATOM 3346 N N . ILE B 1 188 ? 4.952 -10.540 -38.742 1.00 19.08 167 ILE B N 1
ATOM 3347 C CA . ILE B 1 188 ? 4.437 -9.194 -39.022 1.00 18.35 167 ILE B CA 1
ATOM 3348 C C . ILE B 1 188 ? 5.442 -8.124 -38.597 1.00 17.23 167 ILE B C 1
ATOM 3349 O O . ILE B 1 188 ? 5.061 -7.023 -38.272 1.00 17.50 167 ILE B O 1
ATOM 3354 N N . GLY B 1 189 ? 6.727 -8.466 -38.646 1.00 16.99 168 GLY B N 1
ATOM 3355 C CA . GLY B 1 189 ? 7.813 -7.612 -38.138 1.00 17.21 168 GLY B CA 1
ATOM 3356 C C . GLY B 1 189 ? 7.946 -6.249 -38.809 1.00 16.97 168 GLY B C 1
ATOM 3357 O O . GLY B 1 189 ? 8.426 -5.306 -38.164 1.00 15.66 168 GLY B O 1
ATOM 3358 N N . ASN B 1 190 ? 7.546 -6.135 -40.093 1.00 16.95 169 ASN B N 1
ATOM 3359 C CA . ASN B 1 190 ? 7.513 -4.795 -40.740 1.00 17.04 169 ASN B CA 1
ATOM 3360 C C . ASN B 1 190 ? 6.466 -3.912 -40.054 1.00 16.75 169 ASN B C 1
ATOM 3361 O O . ASN B 1 190 ? 6.719 -2.723 -39.793 1.00 17.21 169 ASN B O 1
ATOM 3366 N N . TYR B 1 191 ? 5.330 -4.505 -39.673 1.00 16.16 170 TYR B N 1
ATOM 3367 C CA . TYR B 1 191 ? 4.280 -3.759 -38.943 1.00 16.07 170 TYR B CA 1
ATOM 3368 C C . TYR B 1 191 ? 4.764 -3.446 -37.531 1.00 15.08 170 TYR B C 1
ATOM 3369 O O . TYR B 1 191 ? 4.638 -2.319 -37.069 1.00 16.01 170 TYR B O 1
ATOM 3378 N N . ILE B 1 192 ? 5.322 -4.443 -36.848 1.00 14.50 171 ILE B N 1
ATOM 3379 C CA . ILE B 1 192 ? 5.929 -4.238 -35.536 1.00 14.04 171 ILE B CA 1
ATOM 3380 C C . ILE B 1 192 ? 6.941 -3.078 -35.530 1.00 13.99 171 ILE B C 1
ATOM 3381 O O . ILE B 1 192 ? 6.889 -2.160 -34.686 1.00 13.68 171 ILE B O 1
ATOM 3386 N N . ALA B 1 193 ? 7.878 -3.110 -36.459 1.00 14.22 172 ALA B N 1
ATOM 3387 C CA . ALA B 1 193 ? 8.910 -2.046 -36.462 1.00 14.08 172 ALA B CA 1
ATOM 3388 C C . ALA B 1 193 ? 8.255 -0.690 -36.670 1.00 13.77 172 ALA B C 1
ATOM 3389 O O . ALA B 1 193 ? 8.624 0.267 -36.019 1.00 13.83 172 ALA B O 1
ATOM 3391 N N . SER B 1 194 ? 7.291 -0.617 -37.587 1.00 13.91 173 SER B N 1
ATOM 3392 C CA . SER B 1 194 ? 6.696 0.661 -37.922 1.00 14.44 173 SER B CA 1
ATOM 3393 C C . SER B 1 194 ? 5.949 1.253 -36.721 1.00 13.97 173 SER B C 1
ATOM 3394 O O . SER B 1 194 ? 6.028 2.460 -36.435 1.00 13.37 173 SER B O 1
ATOM 3397 N N . LYS B 1 195 ? 5.264 0.379 -35.991 1.00 14.27 174 LYS B N 1
ATOM 3398 C CA . LYS B 1 195 ? 4.518 0.784 -34.811 1.00 14.37 174 LYS B CA 1
ATOM 3399 C C . LYS B 1 195 ? 5.448 1.207 -33.654 1.00 14.27 174 LYS B C 1
ATOM 3400 O O . LYS B 1 195 ? 5.168 2.201 -32.974 1.00 14.09 174 LYS B O 1
ATOM 3406 N N . HIS B 1 196 ? 6.524 0.452 -33.416 1.00 14.07 175 HIS B N 1
ATOM 3407 C CA . HIS B 1 196 ? 7.583 0.854 -32.441 1.00 13.90 175 HIS B CA 1
ATOM 3408 C C . HIS B 1 196 ? 8.169 2.195 -32.772 1.00 14.07 175 HIS B C 1
ATOM 3409 O O . HIS B 1 196 ? 8.397 3.012 -31.874 1.00 14.25 175 HIS B O 1
ATOM 3416 N N . GLY B 1 197 ? 8.432 2.446 -34.061 1.00 14.18 176 GLY B N 1
ATOM 3417 C CA . GLY B 1 197 ? 8.923 3.780 -34.504 1.00 13.54 176 GLY B CA 1
ATOM 3418 C C . GLY B 1 197 ? 8.011 4.948 -34.074 1.00 13.51 176 GLY B C 1
ATOM 3419 O O . GLY B 1 197 ? 8.489 6.047 -33.769 1.00 12.75 176 GLY B O 1
ATOM 3420 N N . LEU B 1 198 ? 6.698 4.733 -34.071 1.00 13.26 177 LEU B N 1
ATOM 3421 C CA . LEU B 1 198 ? 5.742 5.794 -33.615 1.00 13.40 177 LEU B CA 1
ATOM 3422 C C . LEU B 1 198 ? 6.004 6.251 -32.205 1.00 13.69 177 LEU B C 1
ATOM 3423 O O . LEU B 1 198 ? 5.745 7.416 -31.864 1.00 13.51 177 LEU B O 1
ATOM 3428 N N . HIS B 1 199 ? 6.474 5.324 -31.357 1.00 13.84 178 HIS B N 1
ATOM 3429 C CA . HIS B 1 199 ? 6.723 5.686 -29.965 1.00 14.13 178 HIS B CA 1
ATOM 3430 C C . HIS B 1 199 ? 7.808 6.704 -29.835 1.00 14.98 178 HIS B C 1
ATOM 3431 O O . HIS B 1 199 ? 7.709 7.600 -29.008 1.00 16.63 178 HIS B O 1
ATOM 3438 N N . GLY B 1 200 ? 8.828 6.623 -30.674 1.00 14.60 179 GLY B N 1
ATOM 3439 C CA . GLY B 1 200 ? 9.887 7.622 -30.630 1.00 14.82 179 GLY B CA 1
ATOM 3440 C C . GLY B 1 200 ? 9.433 8.923 -31.308 1.00 14.87 179 GLY B C 1
ATOM 3441 O O . GLY B 1 200 ? 9.781 10.016 -30.848 1.00 14.85 179 GLY B O 1
ATOM 3442 N N . LEU B 1 201 ? 8.660 8.817 -32.394 1.00 14.53 180 LEU B N 1
ATOM 3443 C CA . LEU B 1 201 ? 8.101 10.018 -33.023 1.00 14.74 180 LEU B CA 1
ATOM 3444 C C . LEU B 1 201 ? 7.225 10.749 -31.997 1.00 15.37 180 LEU B C 1
ATOM 3445 O O . LEU B 1 201 ? 7.336 11.962 -31.827 1.00 16.50 180 LEU B O 1
ATOM 3450 N N . MET B 1 202 ? 6.414 9.993 -31.250 1.00 15.15 181 MET B N 1
ATOM 3451 C CA . MET B 1 202 ? 5.506 10.577 -30.274 1.00 15.72 181 MET B CA 1
ATOM 3452 C C . MET B 1 202 ? 6.305 11.280 -29.162 1.00 15.93 181 MET B C 1
ATOM 3453 O O . MET B 1 202 ? 5.989 12.400 -28.790 1.00 15.63 181 MET B O 1
ATOM 3458 N N . ARG B 1 203 ? 7.330 10.622 -28.616 1.00 15.79 182 ARG B N 1
ATOM 3459 C CA . ARG B 1 203 ? 8.081 11.208 -27.498 1.00 16.44 182 ARG B CA 1
ATOM 3460 C C . ARG B 1 203 ? 8.824 12.492 -27.908 1.00 16.80 182 ARG B C 1
ATOM 3461 O O . ARG B 1 203 ? 8.781 13.496 -27.183 1.00 16.89 182 ARG B O 1
ATOM 3469 N N . THR B 1 204 ? 9.527 12.456 -29.030 1.00 16.24 183 THR B N 1
ATOM 3470 C CA . THR B 1 204 ? 10.118 13.680 -29.566 1.00 17.11 183 THR B CA 1
ATOM 3471 C C . THR B 1 204 ? 9.113 14.804 -29.757 1.00 16.98 183 THR B C 1
ATOM 3472 O O . THR B 1 204 ? 9.326 15.928 -29.279 1.00 16.70 183 THR B O 1
ATOM 3476 N N . MET B 1 205 ? 8.021 14.511 -30.447 1.00 16.34 184 MET B N 1
ATOM 3477 C CA . MET B 1 205 ? 7.043 15.527 -30.690 1.00 16.93 184 MET B CA 1
ATOM 3478 C C . MET B 1 205 ? 6.377 16.049 -29.376 1.00 16.23 184 MET B C 1
ATOM 3479 O O . MET B 1 205 ? 6.171 17.261 -29.222 1.00 15.77 184 MET B O 1
ATOM 3484 N N . ALA B 1 206 ? 6.032 15.157 -28.441 1.00 14.07 185 ALA B N 1
ATOM 3485 C CA . ALA B 1 206 ? 5.600 15.604 -27.094 1.00 14.27 185 ALA B CA 1
ATOM 3486 C C . ALA B 1 206 ? 6.576 16.600 -26.427 1.00 14.07 185 ALA B C 1
ATOM 3487 O O . ALA B 1 206 ? 6.152 17.605 -25.863 1.00 13.43 185 ALA B O 1
ATOM 3489 N N . LEU B 1 207 ? 7.869 16.272 -26.438 1.00 14.16 186 LEU B N 1
ATOM 3490 C CA . LEU B 1 207 ? 8.897 17.173 -25.915 1.00 15.23 186 LEU B CA 1
ATOM 3491 C C . LEU B 1 207 ? 8.947 18.503 -26.688 1.00 15.93 186 LEU B C 1
ATOM 3492 O O . LEU B 1 207 ? 9.124 19.553 -26.077 1.00 15.99 186 LEU B O 1
ATOM 3497 N N . GLU B 1 208 ? 8.867 18.453 -28.016 1.00 16.34 187 GLU B N 1
ATOM 3498 C CA . GLU B 1 208 ? 9.061 19.706 -28.810 1.00 17.79 187 GLU B CA 1
ATOM 3499 C C . GLU B 1 208 ? 7.863 20.636 -28.725 1.00 18.07 187 GLU B C 1
ATOM 3500 O O . GLU B 1 208 ? 8.015 21.880 -28.773 1.00 18.82 187 GLU B O 1
ATOM 3506 N N . LEU B 1 209 ? 6.675 20.049 -28.604 1.00 16.97 188 LEU B N 1
ATOM 3507 C CA . LEU B 1 209 ? 5.437 20.843 -28.702 1.00 17.04 188 LEU B CA 1
ATOM 3508 C C . LEU B 1 209 ? 4.787 21.122 -27.357 1.00 17.04 188 LEU B C 1
ATOM 3509 O O . LEU B 1 209 ? 3.864 21.926 -27.273 1.00 16.57 188 LEU B O 1
ATOM 3514 N N . GLY B 1 210 ? 5.208 20.387 -26.326 1.00 17.09 189 GLY B N 1
ATOM 3515 C CA . GLY B 1 210 ? 4.683 20.565 -24.969 1.00 17.99 189 GLY B CA 1
ATOM 3516 C C . GLY B 1 210 ? 4.693 22.016 -24.467 1.00 19.13 189 GLY B C 1
ATOM 3517 O O . GLY B 1 210 ? 3.696 22.496 -23.882 1.00 19.12 189 GLY B O 1
ATOM 3518 N N . PRO B 1 211 ? 5.812 22.742 -24.694 1.00 19.70 190 PRO B N 1
ATOM 3519 C CA . PRO B 1 211 ? 5.806 24.123 -24.227 1.00 19.90 190 PRO B CA 1
ATOM 3520 C C . PRO B 1 211 ? 4.759 25.036 -24.884 1.00 19.76 190 PRO B C 1
ATOM 3521 O O . PRO B 1 211 ? 4.426 26.065 -24.307 1.00 20.40 190 PRO B O 1
ATOM 3525 N N . ARG B 1 212 ? 4.208 24.655 -26.035 1.00 18.70 191 ARG B N 1
ATOM 3526 C CA . ARG B 1 212 ? 3.099 25.412 -26.661 1.00 18.94 191 ARG B CA 1
ATOM 3527 C C . ARG B 1 212 ? 1.720 24.752 -26.383 1.00 18.91 191 ARG B C 1
ATOM 3528 O O . ARG B 1 212 ? 0.747 24.995 -27.098 1.00 18.54 191 ARG B O 1
ATOM 3530 N N . ASN B 1 213 ? 1.655 23.915 -25.335 1.00 18.68 192 ASN B N 1
ATOM 3531 C CA A ASN B 1 213 ? 0.413 23.273 -24.890 0.50 18.22 192 ASN B CA 1
ATOM 3532 C CA B ASN B 1 213 ? 0.399 23.284 -24.891 0.50 18.15 192 ASN B CA 1
ATOM 3533 C C . ASN B 1 213 ? -0.216 22.340 -25.934 1.00 17.39 192 ASN B C 1
ATOM 3534 O O . ASN B 1 213 ? -1.434 22.177 -25.989 1.00 17.70 192 ASN B O 1
ATOM 3543 N N . ILE B 1 214 ? 0.622 21.724 -26.761 1.00 16.33 193 ILE B N 1
ATOM 3544 C CA . ILE B 1 214 ? 0.151 20.726 -27.683 1.00 15.66 193 ILE B CA 1
ATOM 3545 C C . ILE B 1 214 ? 0.533 19.365 -27.093 1.00 15.41 193 ILE B C 1
ATOM 3546 O O . ILE B 1 214 ? 1.723 19.064 -26.954 1.00 15.99 193 ILE B O 1
ATOM 3551 N N . ARG B 1 215 ? -0.470 18.572 -26.714 1.00 14.75 194 ARG B N 1
ATOM 3552 C CA A ARG B 1 215 ? -0.190 17.297 -26.097 0.50 14.51 194 ARG B CA 1
ATOM 3553 C CA B ARG B 1 215 ? -0.266 17.246 -26.088 0.50 14.68 194 ARG B CA 1
ATOM 3554 C C . ARG B 1 215 ? -0.127 16.226 -27.194 1.00 14.52 194 ARG B C 1
ATOM 3555 O O . ARG B 1 215 ? -0.816 16.325 -28.203 1.00 15.11 194 ARG B O 1
ATOM 3570 N N . VAL B 1 216 ? 0.736 15.232 -26.999 1.00 13.71 195 VAL B N 1
ATOM 3571 C CA . VAL B 1 216 ? 1.007 14.230 -28.046 1.00 13.31 195 VAL B CA 1
ATOM 3572 C C . VAL B 1 216 ? 1.041 12.871 -27.364 1.00 12.60 195 VAL B C 1
ATOM 3573 O O . VAL B 1 216 ? 1.865 12.666 -26.472 1.00 12.24 195 VAL B O 1
ATOM 3577 N N . ASN B 1 217 ? 0.145 11.964 -27.777 1.00 12.15 196 ASN B N 1
ATOM 3578 C CA . ASN B 1 217 ? -0.015 10.693 -27.098 1.00 12.50 196 ASN B CA 1
ATOM 3579 C C . ASN B 1 217 ? -0.237 9.580 -28.077 1.00 12.51 196 ASN B C 1
ATOM 3580 O O . ASN B 1 217 ? -0.418 9.823 -29.274 1.00 12.24 196 ASN B O 1
ATOM 3585 N N . ILE B 1 218 ? -0.194 8.358 -27.552 1.00 12.57 197 ILE B N 1
ATOM 3586 C CA . ILE B 1 218 ? -0.418 7.191 -28.364 1.00 13.26 197 ILE B CA 1
ATOM 3587 C C . ILE B 1 218 ? -1.526 6.364 -27.747 1.00 13.52 197 ILE B C 1
ATOM 3588 O O . ILE B 1 218 ? -1.620 6.290 -26.529 1.00 13.95 197 ILE B O 1
ATOM 3593 N N . VAL B 1 219 ? -2.369 5.745 -28.582 1.00 14.39 198 VAL B N 1
ATOM 3594 C CA . VAL B 1 219 ? -3.214 4.642 -28.077 1.00 14.59 198 VAL B CA 1
ATOM 3595 C C . VAL B 1 219 ? -2.753 3.314 -28.730 1.00 14.91 198 VAL B C 1
ATOM 3596 O O . VAL B 1 219 ? -2.377 3.293 -29.914 1.00 16.09 198 VAL B O 1
ATOM 3600 N N . CYS B 1 220 ? -2.758 2.229 -27.948 1.00 14.29 199 CYS B N 1
ATOM 3601 C CA . CYS B 1 220 ? -2.258 0.922 -28.397 1.00 14.45 199 CYS B CA 1
ATOM 3602 C C . CYS B 1 220 ? -3.377 -0.097 -28.300 1.00 13.91 199 CYS B C 1
ATOM 3603 O O . CYS B 1 220 ? -3.519 -0.767 -27.276 1.00 13.72 199 CYS B O 1
ATOM 3606 N N . PRO B 1 221 ? -4.190 -0.232 -29.360 1.00 14.12 200 PRO B N 1
ATOM 3607 C CA . PRO B 1 221 ? -5.221 -1.301 -29.325 1.00 14.86 200 PRO B CA 1
ATOM 3608 C C . PRO B 1 221 ? -4.604 -2.702 -29.419 1.00 15.57 200 PRO B C 1
ATOM 3609 O O . PRO B 1 221 ? -3.532 -2.862 -30.004 1.00 15.97 200 PRO B O 1
ATOM 3613 N N . SER B 1 222 ? -5.279 -3.714 -28.865 1.00 16.51 201 SER B N 1
ATOM 3614 C CA . SER B 1 222 ? -4.858 -5.085 -29.106 1.00 17.96 201 SER B CA 1
ATOM 3615 C C . SER B 1 222 ? -5.351 -5.585 -30.486 1.00 19.14 201 SER B C 1
ATOM 3616 O O . SER B 1 222 ? -4.564 -5.692 -31.430 1.00 23.72 201 SER B O 1
ATOM 3619 N N . SER B 1 223 ? -6.615 -5.951 -30.560 1.00 17.51 202 SER B N 1
ATOM 3620 C CA . SER B 1 223 ? -7.302 -6.362 -31.800 1.00 16.89 202 SER B CA 1
ATOM 3621 C C . SER B 1 223 ? -8.633 -5.639 -31.753 1.00 15.89 202 SER B C 1
ATOM 3622 O O . SER B 1 223 ? -9.231 -5.529 -30.659 1.00 15.02 202 SER B O 1
ATOM 3625 N N . VAL B 1 224 ? -9.072 -5.124 -32.907 1.00 14.67 203 VAL B N 1
ATOM 3626 C CA . VAL B 1 224 ? -10.280 -4.276 -32.993 1.00 14.15 203 VAL B CA 1
ATOM 3627 C C . VAL B 1 224 ? -11.184 -4.818 -34.103 1.00 14.32 203 VAL B C 1
ATOM 3628 O O . VAL B 1 224 ? -10.696 -5.147 -35.188 1.00 14.02 203 VAL B O 1
ATOM 3632 N N . ALA B 1 225 ? -12.482 -4.924 -33.822 1.00 14.27 204 ALA B N 1
ATOM 3633 C CA . ALA B 1 225 ? -13.438 -5.473 -34.777 1.00 14.90 204 ALA B CA 1
ATOM 3634 C C . ALA B 1 225 ? -13.631 -4.486 -35.943 1.00 15.48 204 ALA B C 1
ATOM 3635 O O . ALA B 1 225 ? -14.504 -3.619 -35.898 1.00 16.04 204 ALA B O 1
ATOM 3637 N N . THR B 1 226 ? -12.755 -4.590 -36.940 1.00 16.01 205 THR B N 1
ATOM 3638 C CA . THR B 1 226 ? -12.805 -3.819 -38.197 1.00 16.77 205 THR B CA 1
ATOM 3639 C C . THR B 1 226 ? -12.408 -4.812 -39.308 1.00 18.18 205 THR B C 1
ATOM 3640 O O . THR B 1 226 ? -11.970 -5.942 -38.990 1.00 18.38 205 THR B O 1
ATOM 3644 N N . PRO B 1 227 ? -12.566 -4.434 -40.605 1.00 18.43 206 PRO B N 1
ATOM 3645 C CA . PRO B 1 227 ? -12.157 -5.309 -41.721 1.00 18.94 206 PRO B CA 1
ATOM 3646 C C . PRO B 1 227 ? -10.679 -5.679 -41.718 1.00 18.89 206 PRO B C 1
ATOM 3647 O O . PRO B 1 227 ? -10.330 -6.723 -42.258 1.00 18.80 206 PRO B O 1
ATOM 3651 N N . MET B 1 228 ? -9.829 -4.850 -41.109 1.00 18.39 207 MET B N 1
ATOM 3652 C CA . MET B 1 228 ? -8.396 -5.190 -40.931 1.00 19.29 207 MET B CA 1
ATOM 3653 C C . MET B 1 228 ? -8.179 -6.466 -40.071 1.00 19.03 207 MET B C 1
ATOM 3654 O O . MET B 1 228 ? -7.182 -7.151 -40.201 1.00 18.58 207 MET B O 1
ATOM 3659 N N . LEU B 1 229 ? -9.110 -6.777 -39.195 1.00 17.78 208 LEU B N 1
ATOM 3660 C CA . LEU B 1 229 ? -8.961 -7.936 -38.313 1.00 18.01 208 LEU B CA 1
ATOM 3661 C C . LEU B 1 229 ? -9.873 -9.093 -38.732 1.00 19.06 208 LEU B C 1
ATOM 3662 O O . LEU B 1 229 ? -9.462 -10.255 -38.717 1.00 19.00 208 LEU B O 1
ATOM 3667 N N . LEU B 1 230 ? -11.101 -8.774 -39.130 1.00 18.85 209 LEU B N 1
ATOM 3668 C CA . LEU B 1 230 ? -12.106 -9.798 -39.333 1.00 19.79 209 LEU B CA 1
ATOM 3669 C C . LEU B 1 230 ? -12.127 -10.226 -40.791 1.00 21.82 209 LEU B C 1
ATOM 3670 O O . LEU B 1 230 ? -12.974 -9.805 -41.567 1.00 22.81 209 LEU B O 1
ATOM 3675 N N . ASN B 1 231 ? -11.152 -11.041 -41.156 1.00 24.51 210 ASN B N 1
ATOM 3676 C CA . ASN B 1 231 ? -11.020 -11.570 -42.525 1.00 25.79 210 ASN B CA 1
ATOM 3677 C C . ASN B 1 231 ? -10.326 -12.935 -42.462 1.00 27.32 210 ASN B C 1
ATOM 3678 O O . ASN B 1 231 ? -9.590 -13.225 -41.497 1.00 24.89 210 ASN B O 1
ATOM 3683 N N . GLU B 1 232 ? -10.538 -13.767 -43.489 1.00 29.89 211 GLU B N 1
ATOM 3684 C CA . GLU B 1 232 ? -9.994 -15.126 -43.488 1.00 31.14 211 GLU B CA 1
ATOM 3685 C C . GLU B 1 232 ? -8.489 -15.196 -43.366 1.00 29.02 211 GLU B C 1
ATOM 3686 O O . GLU B 1 232 ? -7.972 -16.013 -42.594 1.00 27.24 211 GLU B O 1
ATOM 3692 N N . PRO B 1 233 ? -7.761 -14.347 -44.108 1.00 29.18 212 PRO B N 1
ATOM 3693 C CA . PRO B 1 233 ? -6.310 -14.441 -43.885 1.00 28.12 212 PRO B CA 1
ATOM 3694 C C . PRO B 1 233 ? -5.893 -14.241 -42.422 1.00 27.39 212 PRO B C 1
ATOM 3695 O O . PRO B 1 233 ? -4.922 -14.880 -41.969 1.00 27.99 212 PRO B O 1
ATOM 3699 N N . THR B 1 234 ? -6.590 -13.373 -41.684 1.00 24.87 213 THR B N 1
ATOM 3700 C CA . THR B 1 234 ? -6.272 -13.175 -40.252 1.00 24.33 213 THR B CA 1
ATOM 3701 C C . THR B 1 234 ? -6.639 -14.401 -39.437 1.00 22.33 213 THR B C 1
ATOM 3702 O O . THR B 1 234 ? -5.856 -14.823 -38.578 1.00 22.44 213 THR B O 1
ATOM 3706 N N . TYR B 1 235 ? -7.800 -14.997 -39.725 1.00 22.16 214 TYR B N 1
ATOM 3707 C CA . TYR B 1 235 ? -8.205 -16.211 -39.002 1.00 22.63 214 TYR B CA 1
ATOM 3708 C C . TYR B 1 235 ? -7.134 -17.325 -39.161 1.00 23.34 214 TYR B C 1
ATOM 3709 O O . TYR B 1 235 ? -6.756 -17.973 -38.185 1.00 22.99 214 TYR B O 1
ATOM 3718 N N . ARG B 1 236 ? -6.628 -17.481 -40.384 1.00 25.71 215 ARG B N 1
ATOM 3719 C CA . ARG B 1 236 ? -5.556 -18.431 -40.687 1.00 27.99 215 ARG B CA 1
ATOM 3720 C C . ARG B 1 236 ? -4.297 -18.164 -39.901 1.00 28.48 215 ARG B C 1
ATOM 3721 O O . ARG B 1 236 ? -3.668 -19.112 -39.429 1.00 30.41 215 ARG B O 1
ATOM 3729 N N . MET B 1 237 ? -3.912 -16.884 -39.768 1.00 27.22 216 MET B N 1
ATOM 3730 C CA . MET B 1 237 ? -2.742 -16.511 -38.978 1.00 26.04 216 MET B CA 1
ATOM 3731 C C . MET B 1 237 ? -2.933 -16.820 -37.487 1.00 25.64 216 MET B C 1
ATOM 3732 O O . MET B 1 237 ? -1.979 -17.250 -36.803 1.00 25.74 216 MET B O 1
ATOM 3734 N N . PHE B 1 238 ? -4.145 -16.619 -36.975 1.00 24.57 217 PHE B N 1
ATOM 3735 C CA . PHE B 1 238 ? -4.449 -17.009 -35.591 1.00 24.53 217 PHE B CA 1
ATOM 3736 C C . PHE B 1 238 ? -4.643 -18.516 -35.403 1.00 24.34 217 PHE B C 1
ATOM 3737 O O . PHE B 1 238 ? -4.428 -19.029 -34.300 1.00 24.12 217 PHE B O 1
ATOM 3745 N N . ARG B 1 239 ? -5.108 -19.208 -36.448 1.00 23.51 218 ARG B N 1
ATOM 3746 C CA . ARG B 1 239 ? -5.358 -20.639 -36.348 1.00 24.98 218 ARG B CA 1
ATOM 3747 C C . ARG B 1 239 ? -4.601 -21.413 -37.432 1.00 24.59 218 ARG B C 1
ATOM 3748 O O . ARG B 1 239 ? -5.219 -22.048 -38.282 1.00 24.99 218 ARG B O 1
ATOM 3756 N N . PRO B 1 240 ? -3.253 -21.353 -37.393 1.00 25.89 219 PRO B N 1
ATOM 3757 C CA . PRO B 1 240 ? -2.460 -22.031 -38.434 1.00 26.84 219 PRO B CA 1
ATOM 3758 C C . PRO B 1 240 ? -2.586 -23.573 -38.330 1.00 26.77 219 PRO B C 1
ATOM 3759 O O . PRO B 1 240 ? -2.121 -24.296 -39.206 1.00 27.87 219 PRO B O 1
ATOM 3763 N N . ASP B 1 241 ? -3.216 -24.053 -37.266 1.00 25.47 220 ASP B N 1
ATOM 3764 C CA . ASP B 1 241 ? -3.391 -25.488 -37.065 1.00 26.34 220 ASP B CA 1
ATOM 3765 C C . ASP B 1 241 ? -4.599 -26.038 -37.869 1.00 26.04 220 ASP B C 1
ATOM 3766 O O . ASP B 1 241 ? -4.715 -27.248 -38.053 1.00 26.19 220 ASP B O 1
ATOM 3771 N N . LEU B 1 242 ? -5.482 -25.150 -38.349 1.00 24.65 221 LEU B N 1
ATOM 3772 C CA . LEU B 1 242 ? -6.737 -25.592 -38.984 1.00 24.87 221 LEU B CA 1
ATOM 3773 C C . LEU B 1 242 ? -6.747 -25.255 -40.454 1.00 25.41 221 LEU B C 1
ATOM 3774 O O . LEU B 1 242 ? -6.101 -24.296 -40.868 1.00 25.75 221 LEU B O 1
ATOM 3779 N N . GLU B 1 243 ? -7.521 -26.014 -41.231 1.00 27.36 222 GLU B N 1
ATOM 3780 C CA . GLU B 1 243 ? -7.616 -25.822 -42.685 1.00 29.35 222 GLU B CA 1
ATOM 3781 C C . GLU B 1 243 ? -8.354 -24.565 -43.137 1.00 30.94 222 GLU B C 1
ATOM 3782 O O . GLU B 1 243 ? -7.790 -23.753 -43.880 1.00 33.32 222 GLU B O 1
ATOM 3788 N N . ASN B 1 244 ? -9.612 -24.421 -42.723 1.00 30.64 223 ASN B N 1
ATOM 3789 C CA . ASN B 1 244 ? -10.393 -23.245 -43.103 1.00 30.62 223 ASN B CA 1
ATOM 3790 C C . ASN B 1 244 ? -11.001 -22.596 -41.877 1.00 27.87 223 ASN B C 1
ATOM 3791 O O . ASN B 1 244 ? -12.214 -22.633 -41.711 1.00 27.11 223 ASN B O 1
ATOM 3796 N N . PRO B 1 245 ? -10.155 -21.997 -41.010 1.00 26.24 224 PRO B N 1
ATOM 3797 C CA . PRO B 1 245 ? -10.680 -21.518 -39.719 1.00 25.73 224 PRO B CA 1
ATOM 3798 C C . PRO B 1 245 ? -11.806 -20.482 -39.881 1.00 24.80 224 PRO B C 1
ATOM 3799 O O . PRO B 1 245 ? -11.689 -19.593 -40.708 1.00 25.32 224 PRO B O 1
ATOM 3803 N N . THR B 1 246 ? -12.886 -20.621 -39.109 1.00 24.70 225 THR B N 1
ATOM 3804 C CA . THR B 1 246 ? -13.977 -19.629 -39.073 1.00 24.62 225 THR B CA 1
ATOM 3805 C C . THR B 1 246 ? -13.675 -18.477 -38.054 1.00 24.08 225 THR B C 1
ATOM 3806 O O . THR B 1 246 ? -12.717 -18.573 -37.275 1.00 22.15 225 THR B O 1
ATOM 3810 N N . VAL B 1 247 ? -14.499 -17.421 -38.054 1.00 22.03 226 VAL B N 1
ATOM 3811 C CA . VAL B 1 247 ? -14.394 -16.346 -37.056 1.00 22.65 226 VAL B CA 1
ATOM 3812 C C . VAL B 1 247 ? -14.496 -16.895 -35.622 1.00 22.91 226 VAL B C 1
ATOM 3813 O O . VAL B 1 247 ? -13.850 -16.386 -34.706 1.00 22.82 226 VAL B O 1
ATOM 3817 N N . GLU B 1 248 ? -15.302 -17.932 -35.431 1.00 23.81 227 GLU B N 1
ATOM 3818 C CA . GLU B 1 248 ? -15.369 -18.623 -34.145 1.00 25.63 227 GLU B CA 1
ATOM 3819 C C . GLU B 1 248 ? -14.054 -19.273 -33.727 1.00 24.68 227 GLU B C 1
ATOM 3820 O O . GLU B 1 248 ? -13.610 -19.106 -32.578 1.00 24.86 227 GLU B O 1
ATOM 3826 N N . ASP B 1 249 ? -13.426 -20.013 -34.640 1.00 24.10 228 ASP B N 1
ATOM 3827 C CA . ASP B 1 249 ? -12.094 -20.587 -34.371 1.00 23.84 228 ASP B CA 1
ATOM 3828 C C . ASP B 1 249 ? -11.101 -19.498 -33.992 1.00 23.01 228 ASP B C 1
ATOM 3829 O O . ASP B 1 249 ? -10.296 -19.656 -33.060 1.00 21.60 228 ASP B O 1
ATOM 3834 N N . PHE B 1 250 ? -11.153 -18.404 -34.751 1.00 21.93 229 PHE B N 1
ATOM 3835 C CA . PHE B 1 250 ? -10.325 -17.252 -34.493 1.00 21.86 229 PHE B CA 1
ATOM 3836 C C . PHE B 1 250 ? -10.600 -16.699 -33.091 1.00 21.87 229 PHE B C 1
ATOM 3837 O O . PHE B 1 250 ? -9.666 -16.452 -32.300 1.00 20.46 229 PHE B O 1
ATOM 3845 N N . GLN B 1 251 ? -11.878 -16.544 -32.759 1.00 22.38 230 GLN B N 1
ATOM 3846 C CA . GLN B 1 251 ? -12.224 -15.965 -31.436 1.00 22.57 230 GLN B CA 1
ATOM 3847 C C . GLN B 1 251 ? -11.708 -16.771 -30.240 1.00 23.11 230 GLN B C 1
ATOM 3848 O O . GLN B 1 251 ? -11.312 -16.189 -29.236 1.00 22.96 230 GLN B O 1
ATOM 3854 N N . VAL B 1 252 ? -11.674 -18.089 -30.365 1.00 23.31 231 VAL B N 1
ATOM 3855 C CA . VAL B 1 252 ? -11.060 -18.947 -29.341 1.00 25.30 231 VAL B CA 1
ATOM 3856 C C . VAL B 1 252 ? -9.583 -18.580 -29.111 1.00 24.73 231 VAL B C 1
ATOM 3857 O O . VAL B 1 252 ? -9.180 -18.361 -27.955 1.00 24.93 231 VAL B O 1
ATOM 3861 N N . ALA B 1 253 ? -8.804 -18.503 -30.197 1.00 22.83 232 ALA B N 1
ATOM 3862 C CA . ALA B 1 253 ? -7.395 -18.163 -30.138 1.00 23.26 232 ALA B CA 1
ATOM 3863 C C . ALA B 1 253 ? -7.253 -16.781 -29.567 1.00 22.66 232 ALA B C 1
ATOM 3864 O O . ALA B 1 253 ? -6.440 -16.559 -28.670 1.00 23.04 232 ALA B O 1
ATOM 3866 N N . SER B 1 254 ? -8.071 -15.859 -30.086 1.00 22.25 233 SER B N 1
ATOM 3867 C CA . SER B 1 254 ? -7.978 -14.443 -29.728 1.00 22.94 233 SER B CA 1
ATOM 3868 C C . SER B 1 254 ? -8.299 -14.159 -28.255 1.00 21.08 233 SER B C 1
ATOM 3869 O O . SER B 1 254 ? -7.601 -13.376 -27.595 1.00 20.40 233 SER B O 1
ATOM 3872 N N . ARG B 1 255 ? -9.312 -14.846 -27.724 1.00 20.89 234 ARG B N 1
ATOM 3873 C CA . ARG B 1 255 ? -9.690 -14.735 -26.328 1.00 21.63 234 ARG B CA 1
ATOM 3874 C C . ARG B 1 255 ? -8.560 -15.177 -25.426 1.00 21.70 234 ARG B C 1
ATOM 3875 O O . ARG B 1 255 ? -8.379 -14.612 -24.358 1.00 19.57 234 ARG B O 1
ATOM 3883 N N . GLN B 1 256 ? -7.771 -16.145 -25.885 1.00 21.59 235 GLN B N 1
ATOM 3884 C CA . GLN B 1 256 ? -6.674 -16.640 -25.086 1.00 23.41 235 GLN B CA 1
ATOM 3885 C C . GLN B 1 256 ? -5.573 -15.617 -24.951 1.00 21.58 235 GLN B C 1
ATOM 3886 O O . GLN B 1 256 ? -4.848 -15.651 -23.955 1.00 21.69 235 GLN B O 1
ATOM 3892 N N . MET B 1 257 ? -5.466 -14.705 -25.918 1.00 20.41 236 MET B N 1
ATOM 3893 C CA . MET B 1 257 ? -4.484 -13.619 -25.847 1.00 21.50 236 MET B CA 1
ATOM 3894 C C . MET B 1 257 ? -4.872 -12.510 -24.871 1.00 18.74 236 MET B C 1
ATOM 3895 O O . MET B 1 257 ? -4.021 -11.686 -24.473 1.00 17.08 236 MET B O 1
ATOM 3900 N N . HIS B 1 258 ? -6.164 -12.422 -24.565 1.00 16.87 237 HIS B N 1
ATOM 3901 C CA . HIS B 1 258 ? -6.653 -11.359 -23.708 1.00 16.14 237 HIS B CA 1
ATOM 3902 C C . HIS B 1 258 ? -6.783 -11.798 -22.306 1.00 15.59 237 HIS B C 1
ATOM 3903 O O . HIS B 1 258 ? -6.871 -12.966 -22.039 1.00 16.19 237 HIS B O 1
ATOM 3910 N N . VAL B 1 259 ? -6.794 -10.841 -21.385 1.00 15.33 238 VAL B N 1
ATOM 3911 C CA . VAL B 1 259 ? -6.959 -11.151 -19.975 1.00 15.18 238 VAL B CA 1
ATOM 3912 C C . VAL B 1 259 ? -8.431 -10.984 -19.544 1.00 15.10 238 VAL B C 1
ATOM 3913 O O . VAL B 1 259 ? -9.000 -11.835 -18.847 1.00 14.64 238 VAL B O 1
ATOM 3917 N N . LEU B 1 260 ? -9.052 -9.899 -19.974 1.00 13.58 239 LEU B N 1
ATOM 3918 C CA . LEU B 1 260 ? -10.493 -9.807 -19.890 1.00 14.02 239 LEU B CA 1
ATOM 3919 C C . LEU B 1 260 ? -11.086 -10.811 -20.886 1.00 14.42 239 LEU B C 1
ATOM 3920 O O . LEU B 1 260 ? -10.429 -11.124 -21.883 1.00 14.03 239 LEU B O 1
ATOM 3925 N N . PRO B 1 261 ? -12.296 -11.343 -20.608 1.00 15.00 240 PRO B N 1
ATOM 3926 C CA . PRO B 1 261 ? -12.830 -12.436 -21.438 1.00 15.60 240 PRO B CA 1
ATOM 3927 C C . PRO B 1 261 ? -13.469 -11.910 -22.762 1.00 16.36 240 PRO B C 1
ATOM 3928 O O . PRO B 1 261 ? -14.694 -11.954 -22.960 1.00 17.31 240 PRO B O 1
ATOM 3932 N N . ILE B 1 262 ? -12.624 -11.410 -23.665 1.00 15.47 241 ILE B N 1
ATOM 3933 C CA . ILE B 1 262 ? -13.088 -10.788 -24.914 1.00 15.21 241 ILE B CA 1
ATOM 3934 C C . ILE B 1 262 ? -12.128 -11.237 -26.004 1.00 15.26 241 ILE B C 1
ATOM 3935 O O . ILE B 1 262 ? -10.965 -11.507 -25.697 1.00 14.45 241 ILE B O 1
ATOM 3940 N N . PRO B 1 263 ? -12.602 -11.319 -27.278 1.00 15.72 242 PRO B N 1
ATOM 3941 C CA . PRO B 1 263 ? -11.690 -11.721 -28.357 1.00 16.27 242 PRO B CA 1
ATOM 3942 C C . PRO B 1 263 ? -11.043 -10.511 -29.012 1.00 15.81 242 PRO B C 1
ATOM 3943 O O . PRO B 1 263 ? -10.107 -10.661 -29.792 1.00 16.00 242 PRO B O 1
ATOM 3947 N N . TYR B 1 264 ? -11.565 -9.325 -28.716 1.00 15.46 243 TYR B N 1
ATOM 3948 C CA . TYR B 1 264 ? -11.097 -8.063 -29.290 1.00 15.04 243 TYR B CA 1
ATOM 3949 C C . TYR B 1 264 ? -11.913 -6.916 -28.748 1.00 14.71 243 TYR B C 1
ATOM 3950 O O . TYR B 1 264 ? -12.959 -7.134 -28.111 1.00 14.18 243 TYR B O 1
ATOM 3959 N N . VAL B 1 265 ? -11.451 -5.699 -28.991 1.00 13.97 244 VAL B N 1
ATOM 3960 C CA . VAL B 1 265 ? -12.210 -4.524 -28.532 1.00 14.41 244 VAL B CA 1
ATOM 3961 C C . VAL B 1 265 ? -13.029 -3.964 -29.717 1.00 14.83 244 VAL B C 1
ATOM 3962 O O . VAL B 1 265 ? -12.841 -4.393 -30.851 1.00 15.14 244 VAL B O 1
ATOM 3966 N N . GLU B 1 266 ? -13.965 -3.061 -29.456 1.00 15.29 245 GLU B N 1
ATOM 3967 C CA . GLU B 1 266 ? -14.734 -2.460 -30.563 1.00 16.39 245 GLU B CA 1
ATOM 3968 C C . GLU B 1 266 ? -14.091 -1.164 -31.046 1.00 14.98 245 GLU B C 1
ATOM 3969 O O . GLU B 1 266 ? -13.386 -0.513 -30.276 1.00 13.80 245 GLU B O 1
ATOM 3975 N N . PRO B 1 267 ? -14.340 -0.764 -32.311 1.00 14.54 246 PRO B N 1
ATOM 3976 C CA . PRO B 1 267 ? -13.841 0.573 -32.660 1.00 14.30 246 PRO B CA 1
ATOM 3977 C C . PRO B 1 267 ? -14.243 1.638 -31.622 1.00 14.04 246 PRO B C 1
ATOM 3978 O O . PRO B 1 267 ? -13.421 2.508 -31.254 1.00 12.37 246 PRO B O 1
ATOM 3982 N N . ALA B 1 268 ? -15.478 1.553 -31.131 1.00 14.32 247 ALA B N 1
ATOM 3983 C CA . ALA B 1 268 ? -15.919 2.533 -30.139 1.00 14.60 247 ALA B CA 1
ATOM 3984 C C . ALA B 1 268 ? -14.991 2.582 -28.914 1.00 14.02 247 ALA B C 1
ATOM 3985 O O . ALA B 1 268 ? -14.773 3.666 -28.351 1.00 13.84 247 ALA B O 1
ATOM 3987 N N . ASP B 1 269 ? -14.407 1.447 -28.508 1.00 13.17 248 ASP B N 1
ATOM 3988 C CA . ASP B 1 269 ? -13.489 1.502 -27.322 1.00 12.68 248 ASP B CA 1
ATOM 3989 C C . ASP B 1 269 ? -12.252 2.378 -27.547 1.00 12.32 248 ASP B C 1
ATOM 3990 O O . ASP B 1 269 ? -11.794 3.077 -26.637 1.00 11.93 248 ASP B O 1
ATOM 3995 N N . ILE B 1 270 ? -11.728 2.318 -28.754 1.00 12.10 249 ILE B N 1
ATOM 3996 C CA . ILE B 1 270 ? -10.612 3.189 -29.171 1.00 12.21 249 ILE B CA 1
ATOM 3997 C C . ILE B 1 270 ? -11.067 4.638 -29.262 1.00 11.96 249 ILE B C 1
ATOM 3998 O O . ILE B 1 270 ? -10.422 5.536 -28.712 1.00 12.30 249 ILE B O 1
ATOM 4003 N N . SER B 1 271 ? -12.205 4.880 -29.911 1.00 12.04 250 SER B N 1
ATOM 4004 C CA . SER B 1 271 ? -12.716 6.265 -29.997 1.00 12.00 250 SER B CA 1
ATOM 4005 C C . SER B 1 271 ? -12.961 6.858 -28.615 1.00 11.89 250 SER B C 1
ATOM 4006 O O . SER B 1 271 ? -12.760 8.027 -28.419 1.00 11.84 250 SER B O 1
ATOM 4009 N N . ASN B 1 272 ? -13.414 6.050 -27.657 1.00 12.06 251 ASN B N 1
ATOM 4010 C CA . ASN B 1 272 ? -13.693 6.565 -26.311 1.00 12.37 251 ASN B CA 1
ATOM 4011 C C . ASN B 1 272 ? -12.408 6.939 -25.589 1.00 12.05 251 ASN B C 1
ATOM 4012 O O . ASN B 1 272 ? -12.373 7.938 -24.870 1.00 12.34 251 ASN B O 1
ATOM 4017 N N . ALA B 1 273 ? -11.350 6.148 -25.794 1.00 11.45 252 ALA B N 1
ATOM 4018 C CA . ALA B 1 273 ? -10.056 6.418 -25.184 1.00 11.42 252 ALA B CA 1
ATOM 4019 C C . ALA B 1 273 ? -9.497 7.723 -25.799 1.00 11.79 252 ALA B C 1
ATOM 4020 O O . ALA B 1 273 ? -8.987 8.618 -25.102 1.00 12.22 252 ALA B O 1
ATOM 4022 N N . ILE B 1 274 ? -9.629 7.831 -27.111 1.00 12.02 253 ILE B N 1
ATOM 4023 C CA . ILE B 1 274 ? -9.220 9.060 -27.831 1.00 12.03 253 ILE B CA 1
ATOM 4024 C C . ILE B 1 274 ? -9.998 10.306 -27.342 1.00 12.53 253 ILE B C 1
ATOM 4025 O O . ILE B 1 274 ? -9.400 11.374 -27.126 1.00 12.74 253 ILE B O 1
ATOM 4030 N N . LEU B 1 275 ? -11.298 10.159 -27.147 1.00 12.46 254 LEU B N 1
ATOM 4031 C CA . LEU B 1 275 ? -12.141 11.270 -26.700 1.00 13.55 254 LEU B CA 1
ATOM 4032 C C . LEU B 1 275 ? -11.649 11.768 -25.361 1.00 14.01 254 LEU B C 1
ATOM 4033 O O . LEU B 1 275 ? -11.542 12.981 -25.141 1.00 14.60 254 LEU B O 1
ATOM 4038 N N . PHE B 1 276 ? -11.356 10.833 -24.456 1.00 14.04 255 PHE B N 1
ATOM 4039 C CA . PHE B 1 276 ? -10.822 11.213 -23.162 1.00 14.37 255 PHE B CA 1
ATOM 4040 C C . PHE B 1 276 ? -9.540 12.008 -23.358 1.00 14.50 255 PHE B C 1
ATOM 4041 O O . PHE B 1 276 ? -9.425 13.113 -22.848 1.00 14.94 255 PHE B O 1
ATOM 4049 N N . LEU B 1 277 ? -8.590 11.448 -24.099 1.00 14.60 256 LEU B N 1
ATOM 4050 C CA . LEU B 1 277 ? -7.285 12.101 -24.314 1.00 15.45 256 LEU B CA 1
ATOM 4051 C C . LEU B 1 277 ? -7.375 13.503 -24.921 1.00 15.67 256 LEU B C 1
ATOM 4052 O O . LEU B 1 277 ? -6.592 14.377 -24.543 1.00 16.13 256 LEU B O 1
ATOM 4057 N N . VAL B 1 278 ? -8.348 13.732 -25.797 1.00 15.27 257 VAL B N 1
ATOM 4058 C CA . VAL B 1 278 ? -8.492 15.073 -26.395 1.00 16.64 257 VAL B CA 1
ATOM 4059 C C . VAL B 1 278 ? -9.397 16.043 -25.609 1.00 17.31 257 VAL B C 1
ATOM 4060 O O . VAL B 1 278 ? -9.497 17.203 -25.941 1.00 18.56 257 VAL B O 1
ATOM 4064 N N . SER B 1 279 ? -10.051 15.556 -24.572 1.00 17.55 258 SER B N 1
ATOM 4065 C CA . SER B 1 279 ? -10.961 16.369 -23.778 1.00 17.81 258 SER B CA 1
ATOM 4066 C C . SER B 1 279 ? -10.161 17.155 -22.736 1.00 18.68 258 SER B C 1
ATOM 4067 O O . SER B 1 279 ? -8.966 16.886 -22.511 1.00 17.81 258 SER B O 1
ATOM 4070 N N . ASP B 1 280 ? -10.825 18.124 -22.110 1.00 19.96 259 ASP B N 1
ATOM 4071 C CA . ASP B 1 280 ? -10.260 18.879 -20.981 1.00 21.52 259 ASP B CA 1
ATOM 4072 C C . ASP B 1 280 ? -9.959 17.967 -19.789 1.00 21.28 259 ASP B C 1
ATOM 4073 O O . ASP B 1 280 ? -9.117 18.313 -18.951 1.00 21.75 259 ASP B O 1
ATOM 4078 N N . ASP B 1 281 ? -10.619 16.808 -19.697 1.00 20.14 260 ASP B N 1
ATOM 4079 C CA . ASP B 1 281 ? -10.339 15.884 -18.582 1.00 21.64 260 ASP B CA 1
ATOM 4080 C C . ASP B 1 281 ? -8.946 15.261 -18.640 1.00 19.42 260 ASP B C 1
ATOM 4081 O O . ASP B 1 281 ? -8.503 14.680 -17.654 1.00 20.31 260 ASP B O 1
ATOM 4086 N N . ALA B 1 282 ? -8.284 15.369 -19.789 1.00 17.56 261 ALA B N 1
ATOM 4087 C CA . ALA B 1 282 ? -6.919 14.858 -19.992 1.00 16.79 261 ALA B CA 1
ATOM 4088 C C . ALA B 1 282 ? -5.967 16.008 -20.365 1.00 15.99 261 ALA B C 1
ATOM 4089 O O . ALA B 1 282 ? -4.954 15.785 -21.036 1.00 16.20 261 ALA B O 1
ATOM 4091 N N . ARG B 1 283 ? -6.283 17.226 -19.909 1.00 16.04 262 ARG B N 1
ATOM 4092 C CA . ARG B 1 283 ? -5.528 18.446 -20.279 1.00 16.19 262 ARG B CA 1
ATOM 4093 C C . ARG B 1 283 ? -4.010 18.365 -19.991 1.00 16.21 262 ARG B C 1
ATOM 4094 O O . ARG B 1 283 ? -3.197 18.973 -20.704 1.00 16.75 262 ARG B O 1
ATOM 4102 N N . TYR B 1 284 ? -3.618 17.604 -18.982 1.00 15.42 263 TYR B N 1
ATOM 4103 C CA . TYR B 1 284 ? -2.180 17.534 -18.649 1.00 16.28 263 TYR B CA 1
ATOM 4104 C C . TYR B 1 284 ? -1.538 16.189 -18.962 1.00 15.37 263 TYR B C 1
ATOM 4105 O O . TYR B 1 284 ? -0.460 15.884 -18.453 1.00 14.84 263 TYR B O 1
ATOM 4114 N N . ILE B 1 285 ? -2.204 15.377 -19.783 1.00 14.15 264 ILE B N 1
ATOM 4115 C CA . ILE B 1 285 ? -1.645 14.082 -20.150 1.00 14.14 264 ILE B CA 1
ATOM 4116 C C . ILE B 1 285 ? -0.899 14.232 -21.484 1.00 14.23 264 ILE B C 1
ATOM 4117 O O . ILE B 1 285 ? -1.488 14.581 -22.509 1.00 14.07 264 ILE B O 1
ATOM 4122 N N . THR B 1 286 ? 0.410 13.994 -21.463 1.00 13.96 265 THR B N 1
ATOM 4123 C CA . THR B 1 286 ? 1.149 13.999 -22.700 1.00 14.54 265 THR B CA 1
ATOM 4124 C C . THR B 1 286 ? 2.324 13.015 -22.656 1.00 14.71 265 THR B C 1
ATOM 4125 O O . THR B 1 286 ? 2.828 12.692 -21.567 1.00 14.86 265 THR B O 1
ATOM 4129 N N . GLY B 1 287 ? 2.715 12.520 -23.828 1.00 14.43 266 GLY B N 1
ATOM 4130 C CA . GLY B 1 287 ? 3.841 11.586 -23.918 1.00 14.76 266 GLY B CA 1
ATOM 4131 C C . GLY B 1 287 ? 3.488 10.185 -23.442 1.00 14.84 266 GLY B C 1
ATOM 4132 O O . GLY B 1 287 ? 4.370 9.397 -23.204 1.00 15.61 266 GLY B O 1
ATOM 4133 N N . VAL B 1 288 ? 2.208 9.842 -23.351 1.00 15.09 267 VAL B N 1
ATOM 4134 C CA . VAL B 1 288 ? 1.865 8.501 -22.848 1.00 15.70 267 VAL B CA 1
ATOM 4135 C C . VAL B 1 288 ? 1.454 7.546 -23.980 1.00 15.79 267 VAL B C 1
ATOM 4136 O O . VAL B 1 288 ? 0.957 7.956 -25.050 1.00 16.02 267 VAL B O 1
ATOM 4140 N N . SER B 1 289 ? 1.653 6.270 -23.724 1.00 15.69 268 SER B N 1
ATOM 4141 C CA . SER B 1 289 ? 1.117 5.229 -24.593 1.00 16.75 268 SER B CA 1
ATOM 4142 C C . SER B 1 289 ? 0.017 4.548 -23.773 1.00 16.36 268 SER B C 1
ATOM 4143 O O . SER B 1 289 ? 0.315 3.933 -22.746 1.00 15.59 268 SER B O 1
ATOM 4146 N N . LEU B 1 290 ? -1.222 4.615 -24.253 1.00 15.92 269 LEU B N 1
ATOM 4147 C CA . LEU B 1 290 ? -2.356 4.054 -23.528 1.00 15.70 269 LEU B CA 1
ATOM 4148 C C . LEU B 1 290 ? -2.854 2.763 -24.203 1.00 15.53 269 LEU B C 1
ATOM 4149 O O . LEU B 1 290 ? -3.458 2.824 -25.264 1.00 15.10 269 LEU B O 1
ATOM 4154 N N . PRO B 1 291 ? -2.535 1.573 -23.619 1.00 15.29 270 PRO B N 1
ATOM 4155 C CA . PRO B 1 291 ? -3.117 0.330 -24.149 1.00 14.79 270 PRO B CA 1
ATOM 4156 C C . PRO B 1 291 ? -4.622 0.282 -23.929 1.00 14.64 270 PRO B C 1
ATOM 4157 O O . PRO B 1 291 ? -5.102 0.707 -22.873 1.00 14.30 270 PRO B O 1
ATOM 4161 N N . VAL B 1 292 ? -5.351 -0.173 -24.945 1.00 14.10 271 VAL B N 1
ATOM 4162 C CA . VAL B 1 292 ? -6.786 -0.492 -24.852 1.00 13.80 271 VAL B CA 1
ATOM 4163 C C . VAL B 1 292 ? -6.829 -1.893 -25.418 1.00 13.77 271 VAL B C 1
ATOM 4164 O O . VAL B 1 292 ? -7.035 -2.084 -26.619 1.00 13.18 271 VAL B O 1
ATOM 4168 N N . ASP B 1 293 ? -6.575 -2.872 -24.567 1.00 13.15 272 ASP B N 1
ATOM 4169 C CA . ASP B 1 293 ? -6.067 -4.127 -25.082 1.00 14.27 272 ASP B CA 1
ATOM 4170 C C . ASP B 1 293 ? -6.575 -5.303 -24.269 1.00 13.55 272 ASP B C 1
ATOM 4171 O O . ASP B 1 293 ? -6.100 -6.406 -24.446 1.00 13.70 272 ASP B O 1
ATOM 4176 N N . GLY B 1 294 ? -7.511 -5.028 -23.349 1.00 13.25 273 GLY B N 1
ATOM 4177 C CA . GLY B 1 294 ? -8.139 -6.069 -22.529 1.00 12.56 273 GLY B CA 1
ATOM 4178 C C . GLY B 1 294 ? -7.108 -6.857 -21.744 1.00 12.55 273 GLY B C 1
ATOM 4179 O O . GLY B 1 294 ? -7.332 -8.033 -21.467 1.00 12.30 273 GLY B O 1
ATOM 4180 N N . GLY B 1 295 ? -5.969 -6.207 -21.431 1.00 12.03 274 GLY B N 1
ATOM 4181 C CA . GLY B 1 295 ? -4.904 -6.826 -20.649 1.00 12.22 274 GLY B CA 1
ATOM 4182 C C . GLY B 1 295 ? -3.910 -7.658 -21.436 1.00 12.34 274 GLY B C 1
ATOM 4183 O O . GLY B 1 295 ? -3.035 -8.309 -20.857 1.00 12.09 274 GLY B O 1
ATOM 4184 N N . ALA B 1 296 ? -4.017 -7.639 -22.759 1.00 12.57 275 ALA B N 1
ATOM 4185 C CA . ALA B 1 296 ? -3.164 -8.511 -23.592 1.00 13.42 275 ALA B CA 1
ATOM 4186 C C . ALA B 1 296 ? -1.677 -8.324 -23.280 1.00 13.81 275 ALA B C 1
ATOM 4187 O O . ALA B 1 296 ? -0.893 -9.293 -23.328 1.00 14.41 275 ALA B O 1
ATOM 4189 N N . LEU B 1 297 ? -1.273 -7.093 -22.964 1.00 13.98 276 LEU B N 1
ATOM 4190 C CA . LEU B 1 297 ? 0.157 -6.851 -22.688 1.00 14.85 276 LEU B CA 1
ATOM 4191 C C . LEU B 1 297 ? 0.662 -7.477 -21.412 1.00 14.67 276 LEU B C 1
ATOM 4192 O O . LEU B 1 297 ? 1.877 -7.549 -21.223 1.00 14.02 276 LEU B O 1
ATOM 4197 N N . LEU B 1 298 ? -0.241 -7.936 -20.544 1.00 14.52 277 LEU B N 1
ATOM 4198 C CA . LEU B 1 298 ? 0.158 -8.474 -19.230 1.00 14.92 277 LEU B CA 1
ATOM 4199 C C . LEU B 1 298 ? 0.744 -9.870 -19.326 1.00 16.62 277 LEU B C 1
ATOM 4200 O O . LEU B 1 298 ? 1.343 -10.380 -18.354 1.00 16.95 277 LEU B O 1
ATOM 4205 N N . LYS B 1 299 ? 0.529 -10.525 -20.473 1.00 17.51 278 LYS B N 1
ATOM 4206 C CA . LYS B 1 299 ? 1.089 -11.864 -20.652 1.00 19.69 278 LYS B CA 1
ATOM 4207 C C . LYS B 1 299 ? 1.750 -12.105 -22.012 1.00 21.57 278 LYS B C 1
ATOM 4208 O O . LYS B 1 299 ? 1.644 -11.307 -22.947 1.00 20.66 278 LYS B O 1
ATOM 4215 N N . MET C 1 22 ? -29.224 12.987 -16.827 1.00 49.42 1 MET C N 1
ATOM 4216 C CA . MET C 1 22 ? -28.377 11.802 -17.115 1.00 47.06 1 MET C CA 1
ATOM 4217 C C . MET C 1 22 ? -28.213 10.947 -15.857 1.00 47.49 1 MET C C 1
ATOM 4218 O O . MET C 1 22 ? -28.352 11.437 -14.731 1.00 51.50 1 MET C O 1
ATOM 4220 N N . ALA C 1 23 ? -27.941 9.660 -16.044 1.00 43.93 2 ALA C N 1
ATOM 4221 C CA . ALA C 1 23 ? -27.315 8.892 -14.994 1.00 38.35 2 ALA C CA 1
ATOM 4222 C C . ALA C 1 23 ? -25.862 9.408 -15.042 1.00 33.98 2 ALA C C 1
ATOM 4223 O O . ALA C 1 23 ? -25.367 9.797 -16.107 1.00 33.64 2 ALA C O 1
ATOM 4225 N N . GLY C 1 24 ? -25.181 9.455 -13.904 1.00 30.37 3 GLY C N 1
ATOM 4226 C CA . GLY C 1 24 ? -23.746 9.734 -13.937 1.00 26.61 3 GLY C CA 1
ATOM 4227 C C . GLY C 1 24 ? -22.954 8.539 -14.457 1.00 23.81 3 GLY C C 1
ATOM 4228 O O . GLY C 1 24 ? -23.471 7.437 -14.565 1.00 22.37 3 GLY C O 1
ATOM 4229 N N . LYS C 1 25 ? -21.687 8.770 -14.750 1.00 22.85 4 LYS C N 1
ATOM 4230 C CA . LYS C 1 25 ? -20.778 7.734 -15.249 1.00 22.54 4 LYS C CA 1
ATOM 4231 C C . LYS C 1 25 ? -20.567 6.565 -14.258 1.00 20.81 4 LYS C C 1
ATOM 4232 O O . LYS C 1 25 ? -20.166 5.485 -14.664 1.00 19.89 4 LYS C O 1
ATOM 4238 N N . VAL C 1 26 ? -20.831 6.783 -12.974 1.00 18.88 5 VAL C N 1
ATOM 4239 C CA . VAL C 1 26 ? -20.732 5.692 -11.969 1.00 19.66 5 VAL C CA 1
ATOM 4240 C C . VAL C 1 26 ? -22.037 5.551 -11.154 1.00 19.87 5 VAL C C 1
ATOM 4241 O O . VAL C 1 26 ? -22.052 5.157 -9.962 1.00 19.14 5 VAL C O 1
ATOM 4245 N N . GLU C 1 27 ? -23.137 5.868 -11.829 1.00 20.89 6 GLU C N 1
ATOM 4246 C CA . GLU C 1 27 ? -24.458 5.860 -11.213 1.00 21.75 6 GLU C CA 1
ATOM 4247 C C . GLU C 1 27 ? -24.766 4.557 -10.489 1.00 20.59 6 GLU C C 1
ATOM 4248 O O . GLU C 1 27 ? -24.674 3.501 -11.070 1.00 19.88 6 GLU C O 1
ATOM 4254 N N . GLY C 1 28 ? -25.152 4.647 -9.227 1.00 20.04 7 GLY C N 1
ATOM 4255 C CA . GLY C 1 28 ? -25.541 3.475 -8.451 1.00 20.26 7 GLY C CA 1
ATOM 4256 C C . GLY C 1 28 ? -24.369 2.640 -7.937 1.00 20.45 7 GLY C C 1
ATOM 4257 O O . GLY C 1 28 ? -24.584 1.686 -7.182 1.00 21.02 7 GLY C O 1
ATOM 4258 N N . LYS C 1 29 ? -23.133 2.990 -8.320 1.00 19.34 8 LYS C N 1
ATOM 4259 C CA . LYS C 1 29 ? -21.969 2.214 -7.888 1.00 18.64 8 LYS C CA 1
ATOM 4260 C C . LYS C 1 29 ? -21.451 2.656 -6.499 1.00 18.22 8 LYS C C 1
ATOM 4261 O O . LYS C 1 29 ? -21.895 3.649 -5.962 1.00 18.10 8 LYS C O 1
ATOM 4267 N N . VAL C 1 30 ? -20.579 1.864 -5.895 1.00 16.96 9 VAL C N 1
ATOM 4268 C CA . VAL C 1 30 ? -20.060 2.164 -4.574 1.00 16.33 9 VAL C CA 1
ATOM 4269 C C . VAL C 1 30 ? -18.535 2.095 -4.690 1.00 15.66 9 VAL C C 1
ATOM 4270 O O . VAL C 1 30 ? -17.994 1.152 -5.295 1.00 15.12 9 VAL C O 1
ATOM 4274 N N . ALA C 1 31 ? -17.850 3.102 -4.142 1.00 14.51 10 ALA C N 1
ATOM 4275 C CA . ALA C 1 31 ? -16.411 3.156 -4.214 1.00 14.29 10 ALA C CA 1
ATOM 4276 C C . ALA C 1 31 ? -15.819 3.197 -2.825 1.00 14.46 10 ALA C C 1
ATOM 4277 O O . ALA C 1 31 ? -16.280 3.993 -1.969 1.00 15.06 10 ALA C O 1
ATOM 4279 N N . PHE C 1 32 ? -14.812 2.362 -2.612 1.00 13.68 11 PHE C N 1
ATOM 4280 C CA . PHE C 1 32 ? -14.027 2.332 -1.379 1.00 14.70 11 PHE C CA 1
ATOM 4281 C C . PHE C 1 32 ? -12.735 3.138 -1.619 1.00 14.57 11 PHE C C 1
ATOM 4282 O O . PHE C 1 32 ? -11.978 2.809 -2.523 1.00 14.58 11 PHE C O 1
ATOM 4290 N N . ILE C 1 33 ? -12.523 4.207 -0.844 1.00 14.07 12 ILE C N 1
ATOM 4291 C CA . ILE C 1 33 ? -11.400 5.131 -1.076 1.00 14.20 12 ILE C CA 1
ATOM 4292 C C . ILE C 1 33 ? -10.568 5.328 0.202 1.00 14.29 12 ILE C C 1
ATOM 4293 O O . ILE C 1 33 ? -11.085 5.768 1.223 1.00 14.27 12 ILE C O 1
ATOM 4298 N N . THR C 1 34 ? -9.278 5.029 0.131 1.00 14.00 13 THR C N 1
ATOM 4299 C CA . THR C 1 34 ? -8.412 5.266 1.288 1.00 13.94 13 THR C CA 1
ATOM 4300 C C . THR C 1 34 ? -7.781 6.631 1.225 1.00 14.11 13 THR C C 1
ATOM 4301 O O . THR C 1 34 ? -7.583 7.168 0.138 1.00 13.69 13 THR C O 1
ATOM 4305 N N . GLY C 1 35 ? -7.455 7.201 2.390 1.00 13.72 14 GLY C N 1
ATOM 4306 C CA . GLY C 1 35 ? -6.828 8.532 2.389 1.00 14.02 14 GLY C CA 1
ATOM 4307 C C . GLY C 1 35 ? -7.821 9.591 1.903 1.00 14.12 14 GLY C C 1
ATOM 4308 O O . GLY C 1 35 ? -7.456 10.588 1.256 1.00 13.77 14 GLY C O 1
ATOM 4309 N N . ALA C 1 36 ? -9.079 9.389 2.279 1.00 14.63 15 ALA C N 1
ATOM 4310 C CA . ALA C 1 36 ? -10.193 10.227 1.816 1.00 15.31 15 ALA C CA 1
ATOM 4311 C C . ALA C 1 36 ? -10.376 11.566 2.539 1.00 15.77 15 ALA C C 1
ATOM 4312 O O . ALA C 1 36 ? -11.246 12.359 2.163 1.00 16.22 15 ALA C O 1
ATOM 4314 N N . ALA C 1 37 ? -9.558 11.846 3.557 1.00 16.62 16 ALA C N 1
ATOM 4315 C CA . ALA C 1 37 ? -9.797 13.045 4.387 1.00 17.38 16 ALA C CA 1
ATOM 4316 C C . ALA C 1 37 ? -9.414 14.343 3.688 1.00 17.48 16 ALA C C 1
ATOM 4317 O O . ALA C 1 37 ? -9.910 15.416 4.061 1.00 17.44 16 ALA C O 1
ATOM 4319 N N . ARG C 1 38 ? -8.566 14.270 2.656 1.00 16.94 17 ARG C N 1
ATOM 4320 C CA . ARG C 1 38 ? -8.100 15.521 2.068 1.00 17.53 17 ARG C CA 1
ATOM 4321 C C . ARG C 1 38 ? -7.453 15.243 0.744 1.00 17.27 17 ARG C C 1
ATOM 4322 O O . ARG C 1 38 ? -7.389 14.082 0.324 1.00 16.84 17 ARG C O 1
ATOM 4330 N N . GLY C 1 39 ? -7.024 16.295 0.045 1.00 16.92 18 GLY C N 1
ATOM 4331 C CA . GLY C 1 39 ? -6.146 16.105 -1.099 1.00 15.57 18 GLY C CA 1
ATOM 4332 C C . GLY C 1 39 ? -6.784 15.269 -2.206 1.00 14.81 18 GLY C C 1
ATOM 4333 O O . GLY C 1 39 ? -7.966 15.429 -2.532 1.00 14.55 18 GLY C O 1
ATOM 4334 N N . GLN C 1 40 ? -6.023 14.359 -2.787 1.00 14.06 19 GLN C N 1
ATOM 4335 C CA . GLN C 1 40 ? -6.564 13.578 -3.908 1.00 13.44 19 GLN C CA 1
ATOM 4336 C C . GLN C 1 40 ? -7.723 12.685 -3.508 1.00 13.25 19 GLN C C 1
ATOM 4337 O O . GLN C 1 40 ? -8.690 12.561 -4.255 1.00 13.15 19 GLN C O 1
ATOM 4343 N N . GLY C 1 41 ? -7.609 12.016 -2.349 1.00 13.87 20 GLY C N 1
ATOM 4344 C CA . GLY C 1 41 ? -8.648 11.072 -1.913 1.00 13.41 20 GLY C CA 1
ATOM 4345 C C . GLY C 1 41 ? -9.978 11.799 -1.772 1.00 14.19 20 GLY C C 1
ATOM 4346 O O . GLY C 1 41 ? -11.059 11.289 -2.164 1.00 14.63 20 GLY C O 1
ATOM 4347 N N . ARG C 1 42 ? -9.924 12.995 -1.195 1.00 13.98 21 ARG C N 1
ATOM 4348 C CA . ARG C 1 42 ? -11.134 13.817 -1.101 1.00 14.52 21 ARG C CA 1
ATOM 4349 C C . ARG C 1 42 ? -11.687 14.175 -2.475 1.00 14.54 21 ARG C C 1
ATOM 4350 O O . ARG C 1 42 ? -12.892 14.098 -2.674 1.00 14.70 21 ARG C O 1
ATOM 4358 N N . SER C 1 43 ? -10.810 14.581 -3.393 1.00 14.29 22 SER C N 1
ATOM 4359 C CA . SER C 1 43 ? -11.199 14.900 -4.756 1.00 14.96 22 SER C CA 1
ATOM 4360 C C . SER C 1 43 ? -11.835 13.695 -5.467 1.00 14.31 22 SER C C 1
ATOM 4361 O O . SER C 1 43 ? -12.840 13.848 -6.139 1.00 14.48 22 SER C O 1
ATOM 4364 N N . HIS C 1 44 ? -11.259 12.492 -5.321 1.00 13.87 23 HIS C N 1
ATOM 4365 C CA . HIS C 1 44 ? -11.910 11.273 -5.864 1.00 13.65 23 HIS C CA 1
ATOM 4366 C C . HIS C 1 44 ? -13.305 11.049 -5.338 1.00 14.13 23 HIS C C 1
ATOM 4367 O O . HIS C 1 44 ? -14.217 10.751 -6.105 1.00 14.14 23 HIS C O 1
ATOM 4374 N N . ALA C 1 45 ? -13.479 11.216 -4.034 1.00 14.73 24 ALA C N 1
ATOM 4375 C CA . ALA C 1 45 ? -14.758 10.942 -3.384 1.00 15.88 24 ALA C CA 1
ATOM 4376 C C . ALA C 1 45 ? -15.838 11.873 -3.927 1.00 16.68 24 ALA C C 1
ATOM 4377 O O . ALA C 1 45 ? -16.922 11.406 -4.283 1.00 17.07 24 ALA C O 1
ATOM 4379 N N . ILE C 1 46 ? -15.541 13.176 -3.999 1.00 17.48 25 ILE C N 1
ATOM 4380 C CA . ILE C 1 46 ? -16.527 14.157 -4.527 1.00 18.43 25 ILE C CA 1
ATOM 4381 C C . ILE C 1 46 ? -16.774 13.974 -6.025 1.00 17.57 25 ILE C C 1
ATOM 4382 O O . ILE C 1 46 ? -17.908 14.094 -6.480 1.00 17.48 25 ILE C O 1
ATOM 4387 N N . THR C 1 47 ? -15.731 13.622 -6.781 1.00 16.91 26 THR C N 1
ATOM 4388 C CA . THR C 1 47 ? -15.880 13.431 -8.217 1.00 16.63 26 THR C CA 1
ATOM 4389 C C . THR C 1 47 ? -16.760 12.202 -8.500 1.00 16.60 26 THR C C 1
ATOM 4390 O O . THR C 1 47 ? -1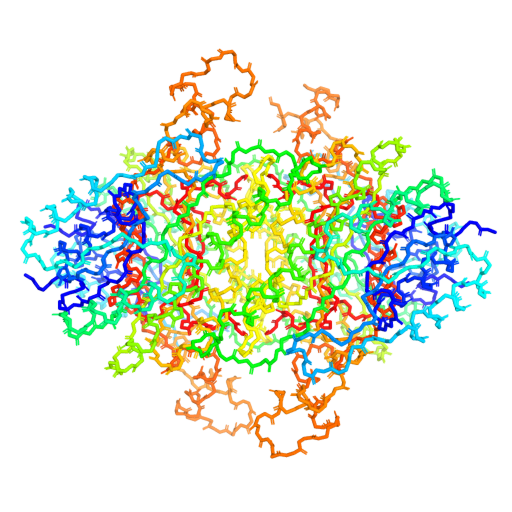7.652 12.248 -9.350 1.00 16.54 26 THR C O 1
ATOM 4394 N N . LEU C 1 48 ? -16.507 11.107 -7.798 1.00 16.19 27 LEU C N 1
ATOM 4395 C CA . LEU C 1 48 ? -17.332 9.909 -7.999 1.00 16.62 27 LEU C CA 1
ATOM 4396 C C . LEU C 1 48 ? -18.760 10.092 -7.520 1.00 16.54 27 LEU C C 1
ATOM 4397 O O . LEU C 1 48 ? -19.697 9.627 -8.201 1.00 16.61 27 LEU C O 1
ATOM 4402 N N . ALA C 1 49 ? -18.904 10.745 -6.358 1.00 16.59 28 ALA C N 1
ATOM 4403 C CA . ALA C 1 49 ? -20.200 11.198 -5.846 1.00 17.49 28 ALA C CA 1
ATOM 4404 C C . ALA C 1 49 ? -20.973 12.049 -6.875 1.00 18.25 28 ALA C C 1
ATOM 4405 O O . ALA C 1 49 ? -22.146 11.784 -7.130 1.00 19.21 28 ALA C O 1
ATOM 4407 N N . ARG C 1 50 ? -20.328 13.052 -7.465 1.00 18.76 29 ARG C N 1
ATOM 4408 C CA A ARG C 1 50 ? -20.999 13.895 -8.450 0.50 19.83 29 ARG C CA 1
ATOM 4409 C CA B ARG C 1 50 ? -20.965 13.899 -8.475 0.50 19.71 29 ARG C CA 1
ATOM 4410 C C . ARG C 1 50 ? -21.502 13.029 -9.610 1.00 19.95 29 ARG C C 1
ATOM 4411 O O . ARG C 1 50 ? -22.492 13.346 -10.225 1.00 19.25 29 ARG C O 1
ATOM 4426 N N . GLU C 1 51 ? -20.819 11.914 -9.875 1.00 19.03 30 GLU C N 1
ATOM 4427 C CA . GLU C 1 51 ? -21.156 11.042 -11.004 1.00 18.98 30 GLU C CA 1
ATOM 4428 C C . GLU C 1 51 ? -21.997 9.850 -10.595 1.00 17.98 30 GLU C C 1
ATOM 4429 O O . GLU C 1 51 ? -22.100 8.891 -11.331 1.00 17.78 30 GLU C O 1
ATOM 4435 N N . GLY C 1 52 ? -22.560 9.904 -9.393 1.00 18.22 31 GLY C N 1
ATOM 4436 C CA . GLY C 1 52 ? -23.584 8.960 -8.971 1.00 17.93 31 GLY C CA 1
ATOM 4437 C C . GLY C 1 52 ? -23.187 7.861 -7.999 1.00 17.72 31 GLY C C 1
ATOM 4438 O O . GLY C 1 52 ? -24.011 6.981 -7.718 1.00 17.77 31 GLY C O 1
ATOM 4439 N N . ALA C 1 53 ? -21.954 7.881 -7.493 1.00 16.25 32 ALA C N 1
ATOM 4440 C CA . ALA C 1 53 ? -21.506 6.791 -6.624 1.00 16.80 32 ALA C CA 1
ATOM 4441 C C . ALA C 1 53 ? -21.677 7.122 -5.150 1.00 17.25 32 ALA C C 1
ATOM 4442 O O . ALA C 1 53 ? -21.513 8.282 -4.749 1.00 17.40 32 ALA C O 1
ATOM 4444 N N . ASP C 1 54 ? -21.972 6.103 -4.343 1.00 17.62 33 ASP C N 1
ATOM 4445 C CA . ASP C 1 54 ? -21.843 6.232 -2.873 1.00 17.22 33 ASP C CA 1
ATOM 4446 C C . ASP C 1 54 ? -20.434 5.822 -2.446 1.00 16.63 33 ASP C C 1
ATOM 4447 O O . ASP C 1 54 ? -19.728 5.115 -3.201 1.00 15.63 33 ASP C O 1
ATOM 4452 N N . ILE C 1 55 ? -20.018 6.235 -1.241 1.00 15.72 34 ILE C N 1
ATOM 4453 C CA . ILE C 1 55 ? -18.606 6.141 -0.865 1.00 15.11 34 ILE C CA 1
ATOM 4454 C C . ILE C 1 55 ? -18.393 5.477 0.467 1.00 15.63 34 ILE C C 1
ATOM 4455 O O . ILE C 1 55 ? -19.062 5.831 1.476 1.00 16.19 34 ILE C O 1
ATOM 4460 N N . ILE C 1 56 ? -17.429 4.552 0.492 1.00 15.38 35 ILE C N 1
ATOM 4461 C CA . ILE C 1 56 ? -16.839 4.094 1.748 1.00 15.51 35 ILE C CA 1
ATOM 4462 C C . ILE C 1 56 ? -15.486 4.795 1.846 1.00 15.45 35 ILE C C 1
ATOM 4463 O O . ILE C 1 56 ? -14.580 4.551 1.039 1.00 15.38 35 ILE C O 1
ATOM 4468 N N . ALA C 1 57 ? -15.339 5.673 2.830 1.00 15.47 36 ALA C N 1
ATOM 4469 C CA . ALA C 1 57 ? -14.102 6.471 2.953 1.00 16.02 36 ALA C CA 1
ATOM 4470 C C . ALA C 1 57 ? -13.356 6.154 4.263 1.00 16.53 36 ALA C C 1
ATOM 4471 O O . ALA C 1 57 ? -13.963 6.131 5.324 1.00 16.67 36 ALA C O 1
ATOM 4473 N N . ILE C 1 58 ? -12.056 5.894 4.176 1.00 16.66 37 ILE C N 1
ATOM 4474 C CA . ILE C 1 58 ? -11.233 5.855 5.372 1.00 16.37 37 ILE C CA 1
ATOM 4475 C C . ILE C 1 58 ? -10.023 6.779 5.280 1.00 16.48 37 ILE C C 1
ATOM 4476 O O . ILE C 1 58 ? -9.600 7.173 4.191 1.00 15.62 37 ILE C O 1
ATOM 4481 N N . ASP C 1 59 ? -9.528 7.184 6.450 1.00 16.60 38 ASP C N 1
ATOM 4482 C CA . ASP C 1 59 ? -8.286 7.918 6.564 1.00 17.13 38 ASP C CA 1
ATOM 4483 C C . ASP C 1 59 ? -7.816 7.707 7.991 1.00 18.39 38 ASP C C 1
ATOM 4484 O O . ASP C 1 59 ? -8.637 7.541 8.884 1.00 18.40 38 ASP C O 1
ATOM 4489 N N . VAL C 1 60 ? -6.507 7.719 8.214 1.00 18.19 39 VAL C N 1
ATOM 4490 C CA . VAL C 1 60 ? -6.002 7.402 9.529 1.00 19.23 39 VAL C CA 1
ATOM 4491 C C . VAL C 1 60 ? -6.300 8.547 10.526 1.00 20.76 39 VAL C C 1
ATOM 4492 O O . VAL C 1 60 ? -6.468 8.287 11.722 1.00 20.89 39 VAL C O 1
ATOM 4496 N N . CYS C 1 61 ? -6.336 9.790 10.025 1.00 20.38 40 CYS C N 1
ATOM 4497 C CA . CYS C 1 61 ? -6.754 10.981 10.813 1.00 23.06 40 CYS C CA 1
ATOM 4498 C C . CYS C 1 61 ? -5.961 11.174 12.121 1.00 25.04 40 CYS C C 1
ATOM 4499 O O . CYS C 1 61 ? -6.517 11.579 13.137 1.00 24.12 40 CYS C O 1
ATOM 4502 N N . LYS C 1 62 ? -4.678 10.850 12.067 1.00 26.32 41 LYS C N 1
ATOM 4503 C CA . LYS C 1 62 ? -3.779 10.860 13.211 1.00 28.89 41 LYS C CA 1
ATOM 4504 C C . LYS C 1 62 ? -2.434 11.267 12.668 1.00 29.34 41 LYS C C 1
ATOM 4505 O O . LYS C 1 62 ? -2.099 10.946 11.512 1.00 27.81 41 LYS C O 1
ATOM 4511 N N . GLN C 1 63 ? -1.630 11.908 13.505 1.00 29.73 42 GLN C N 1
ATOM 4512 C CA . GLN C 1 63 ? -0.245 12.124 13.152 1.00 31.73 42 GLN C CA 1
ATOM 4513 C C . GLN C 1 63 ? 0.504 10.824 13.404 1.00 32.27 42 GLN C C 1
ATOM 4514 O O . GLN C 1 63 ? 0.577 10.357 14.538 1.00 32.34 42 GLN C O 1
ATOM 4520 N N . LEU C 1 64 ? 1.065 10.243 12.353 1.00 32.43 43 LEU C N 1
ATOM 4521 C CA . LEU C 1 64 ? 1.878 9.038 12.502 1.00 35.58 43 LEU C CA 1
ATOM 4522 C C . LEU C 1 64 ? 3.320 9.358 12.929 1.00 39.87 43 LEU C C 1
ATOM 4523 O O . LEU C 1 64 ? 3.902 10.365 12.502 1.00 40.38 43 LEU C O 1
ATOM 4528 N N . ASP C 1 65 ? 3.895 8.486 13.757 1.00 43.21 44 ASP C N 1
ATOM 4529 C CA . ASP C 1 65 ? 5.232 8.721 14.303 1.00 45.89 44 ASP C CA 1
ATOM 4530 C C . ASP C 1 65 ? 6.211 8.900 13.175 1.00 43.63 44 ASP C C 1
ATOM 4531 O O . ASP C 1 65 ? 6.073 8.270 12.129 1.00 42.38 44 ASP C O 1
ATOM 4536 N N . GLY C 1 66 ? 7.165 9.805 13.378 1.00 42.64 45 GLY C N 1
ATOM 4537 C CA . GLY C 1 66 ? 8.189 10.080 12.374 1.00 41.29 45 GLY C CA 1
ATOM 4538 C C . GLY C 1 66 ? 7.743 10.902 11.171 1.00 39.13 45 GLY C C 1
ATOM 4539 O O . GLY C 1 66 ? 8.554 11.193 10.303 1.00 39.93 45 GLY C O 1
ATOM 4540 N N . VAL C 1 67 ? 6.468 11.280 11.112 1.00 37.77 46 VAL C N 1
ATOM 4541 C CA . VAL C 1 67 ? 5.973 12.172 10.051 1.00 36.98 46 VAL C CA 1
ATOM 4542 C C . VAL C 1 67 ? 5.931 13.597 10.596 1.00 38.44 46 VAL C C 1
ATOM 4543 O O . VAL C 1 67 ? 5.304 13.851 11.633 1.00 36.19 46 VAL C O 1
ATOM 4547 N N . LYS C 1 68 ? 6.591 14.498 9.867 1.00 40.69 47 LYS C N 1
ATOM 4548 C CA . LYS C 1 68 ? 6.871 15.876 10.287 1.00 42.72 47 LYS C CA 1
ATOM 4549 C C . LYS C 1 68 ? 5.758 16.888 9.958 1.00 43.72 47 LYS C C 1
ATOM 4550 O O . LYS C 1 68 ? 5.415 17.744 10.786 1.00 44.90 47 LYS C O 1
ATOM 4552 N N . LEU C 1 69 ? 5.199 16.794 8.758 1.00 41.91 48 LEU C N 1
ATOM 4553 C CA . LEU C 1 69 ? 4.155 17.736 8.324 1.00 43.18 48 LEU C CA 1
ATOM 4554 C C . LEU C 1 69 ? 2.768 17.311 8.820 1.00 41.21 48 LEU C C 1
ATOM 4555 O O . LEU C 1 69 ? 2.519 16.130 9.003 1.00 41.73 48 LEU C O 1
ATOM 4560 N N . PRO C 1 70 ? 1.864 18.272 9.051 1.00 41.01 49 PRO C N 1
ATOM 4561 C CA . PRO C 1 70 ? 0.612 17.878 9.701 1.00 40.07 49 PRO C CA 1
ATOM 4562 C C . PRO C 1 70 ? -0.184 16.948 8.797 1.00 37.08 49 PRO C C 1
ATOM 4563 O O . PRO C 1 70 ? -0.333 17.228 7.612 1.00 35.67 49 PRO C O 1
ATOM 4567 N N . MET C 1 71 ? -0.664 15.837 9.347 1.00 34.53 50 MET C N 1
ATOM 4568 C CA . MET C 1 71 ? -1.487 14.918 8.565 1.00 31.15 50 MET C CA 1
ATOM 4569 C C . MET C 1 71 ? -2.956 15.274 8.757 1.00 29.07 50 MET C C 1
ATOM 4570 O O . MET C 1 71 ? -3.277 16.133 9.563 1.00 28.89 50 MET C O 1
ATOM 4575 N N . SER C 1 72 ? -3.839 14.626 8.005 1.00 25.99 51 SER C N 1
ATOM 4576 C CA . SER C 1 72 ? -5.279 14.847 8.138 1.00 24.60 51 SER C CA 1
ATOM 4577 C C . SER C 1 72 ? -5.816 14.671 9.548 1.00 24.06 51 SER C C 1
ATOM 4578 O O . SER C 1 72 ? -5.306 13.848 10.324 1.00 22.61 51 SER C O 1
ATOM 4581 N N . THR C 1 73 ? -6.882 15.415 9.843 1.00 24.22 52 THR C N 1
ATOM 4582 C CA . THR C 1 73 ? -7.552 15.337 11.139 1.00 25.10 52 THR C CA 1
ATOM 4583 C C . THR C 1 73 ? -8.933 14.727 10.953 1.00 25.37 52 THR C C 1
ATOM 4584 O O . THR C 1 73 ? -9.413 14.656 9.814 1.00 27.17 52 THR C O 1
ATOM 4588 N N . PRO C 1 74 ? -9.592 14.312 12.064 1.00 26.22 53 PRO C N 1
ATOM 4589 C CA . PRO C 1 74 ? -11.002 13.913 11.999 1.00 26.10 53 PRO C CA 1
ATOM 4590 C C . PRO C 1 74 ? -11.910 14.948 11.307 1.00 25.75 53 PRO C C 1
ATOM 4591 O O . PRO C 1 74 ? -12.839 14.581 10.572 1.00 24.74 53 PRO C O 1
ATOM 4595 N N . ASP C 1 75 ? -11.631 16.224 11.549 1.00 25.05 54 ASP C N 1
ATOM 4596 C CA . ASP C 1 75 ? -12.392 17.330 10.968 1.00 25.36 54 ASP C CA 1
ATOM 4597 C C . ASP C 1 75 ? -12.245 17.403 9.443 1.00 22.67 54 ASP C C 1
ATOM 4598 O O . ASP C 1 75 ? -13.197 17.740 8.766 1.00 21.14 54 ASP C O 1
ATOM 4603 N N . ASP C 1 76 ? -11.048 17.109 8.917 1.00 21.69 55 ASP C N 1
ATOM 4604 C CA . ASP C 1 76 ? -10.852 16.967 7.453 1.00 21.34 55 ASP C CA 1
ATOM 4605 C C . ASP C 1 76 ? -11.752 15.898 6.852 1.00 20.42 55 ASP C C 1
ATOM 4606 O O . ASP C 1 76 ? -12.344 16.109 5.792 1.00 21.39 55 ASP C O 1
ATOM 4611 N N . LEU C 1 77 ? -11.831 14.747 7.532 1.00 20.48 56 LEU C N 1
ATOM 4612 C CA . LEU C 1 77 ? -12.660 13.627 7.076 1.00 20.15 56 LEU C CA 1
ATOM 4613 C C . LEU C 1 77 ? -14.139 14.014 7.117 1.00 20.66 56 LEU C C 1
ATOM 4614 O O . LEU C 1 77 ? -14.874 13.714 6.188 1.00 20.03 56 LEU C O 1
ATOM 4619 N N . ALA C 1 78 ? -14.560 14.709 8.180 1.00 20.75 57 ALA C N 1
ATOM 4620 C CA . ALA C 1 78 ? -15.933 15.220 8.263 1.00 20.36 57 ALA C CA 1
ATOM 4621 C C . ALA C 1 78 ? -16.199 16.210 7.156 1.00 20.16 57 ALA C C 1
ATOM 4622 O O . ALA C 1 78 ? -17.322 16.326 6.722 1.00 20.70 57 ALA C O 1
ATOM 4624 N N . GLU C 1 79 ? -15.181 16.946 6.710 1.00 19.63 58 GLU C N 1
ATOM 4625 C CA . GLU C 1 79 ? -15.374 17.878 5.603 1.00 20.05 58 GLU C CA 1
ATOM 4626 C C . GLU C 1 79 ? -15.569 17.152 4.272 1.00 19.40 58 GLU C C 1
ATOM 4627 O O . GLU C 1 79 ? -16.335 17.596 3.398 1.00 19.76 58 GLU C O 1
ATOM 4633 N N . THR C 1 80 ? -14.862 16.039 4.091 1.00 18.12 59 THR C N 1
ATOM 4634 C CA . THR C 1 80 ? -15.105 15.210 2.906 1.00 17.17 59 THR C CA 1
ATOM 4635 C C . THR C 1 80 ? -16.542 14.683 2.937 1.00 17.30 59 THR C C 1
ATOM 4636 O O . THR C 1 80 ? -17.265 14.742 1.944 1.00 16.66 59 THR C O 1
ATOM 4640 N N . VAL C 1 81 ? -16.946 14.203 4.103 1.00 17.77 60 VAL C N 1
ATOM 4641 C CA . VAL C 1 81 ? -18.309 13.757 4.311 1.00 18.84 60 VAL C CA 1
ATOM 4642 C C . VAL C 1 81 ? -19.318 14.848 3.945 1.00 19.69 60 VAL C C 1
ATOM 4643 O O . VAL C 1 81 ? -20.278 14.584 3.208 1.00 19.40 60 VAL C O 1
ATOM 4647 N N . ARG C 1 82 ? -19.086 16.074 4.432 1.00 20.14 61 ARG C N 1
ATOM 4648 C CA . ARG C 1 82 ? -20.005 17.178 4.134 1.00 20.96 61 ARG C CA 1
ATOM 4649 C C . ARG C 1 82 ? -20.151 17.387 2.634 1.00 20.83 61 ARG C C 1
ATOM 4650 O O . ARG C 1 82 ? -21.264 17.515 2.129 1.00 20.25 61 ARG C O 1
ATOM 4658 N N . GLN C 1 83 ? -19.024 17.382 1.922 1.00 21.46 62 GLN C N 1
ATOM 4659 C CA . GLN C 1 83 ? -19.074 17.613 0.481 1.00 22.82 62 GLN C CA 1
ATOM 4660 C C . GLN C 1 83 ? -19.799 16.500 -0.285 1.00 22.05 62 GLN C C 1
ATOM 4661 O O . GLN C 1 83 ? -20.551 16.776 -1.216 1.00 22.74 62 GLN C O 1
ATOM 4667 N N . VAL C 1 84 ? -19.596 15.243 0.119 1.00 21.63 63 VAL C N 1
ATOM 4668 C CA . VAL C 1 84 ? -20.247 14.113 -0.562 1.00 20.67 63 VAL C CA 1
ATOM 4669 C C . VAL C 1 84 ? -21.767 14.155 -0.292 1.00 21.97 63 VAL C C 1
ATOM 4670 O O . VAL C 1 84 ? -22.594 14.024 -1.223 1.00 19.82 63 VAL C O 1
ATOM 4674 N N . GLU C 1 85 ? -22.135 14.371 0.967 1.00 21.61 64 GLU C N 1
ATOM 4675 C CA . GLU C 1 85 ? -23.559 14.490 1.311 1.00 23.84 64 GLU C CA 1
ATOM 4676 C C . GLU C 1 85 ? -24.259 15.706 0.649 1.00 24.33 64 GLU C C 1
ATOM 4677 O O . GLU C 1 85 ? -25.438 15.625 0.301 1.00 25.13 64 GLU C O 1
ATOM 4683 N N . ALA C 1 86 ? -23.538 16.810 0.453 1.00 24.09 65 ALA C N 1
ATOM 4684 C CA . ALA C 1 86 ? -24.071 17.969 -0.295 1.00 24.93 65 ALA C CA 1
ATOM 4685 C C . ALA C 1 86 ? -24.373 17.615 -1.746 1.00 25.13 65 ALA C C 1
ATOM 4686 O O . ALA C 1 86 ? -25.209 18.259 -2.393 1.00 25.19 65 ALA C O 1
ATOM 4688 N N . LEU C 1 87 ? -23.682 16.617 -2.278 1.00 25.24 66 LEU C N 1
ATOM 4689 C CA . LEU C 1 87 ? -23.968 16.157 -3.653 1.00 25.47 66 LEU C CA 1
ATOM 4690 C C . LEU C 1 87 ? -25.109 15.144 -3.663 1.00 26.15 66 LEU C C 1
ATOM 4691 O O . LEU C 1 87 ? -25.416 14.557 -4.702 1.00 26.80 66 LEU C O 1
ATOM 4696 N N . GLY C 1 88 ? -25.711 14.919 -2.501 1.00 25.83 67 GLY C N 1
ATOM 4697 C CA . GLY C 1 88 ? -26.856 14.018 -2.380 1.00 26.53 67 GLY C CA 1
ATOM 4698 C C . GLY C 1 88 ? -26.518 12.528 -2.328 1.00 26.69 67 GLY C C 1
ATOM 4699 O O . GLY C 1 88 ? -27.386 11.703 -2.512 1.00 28.42 67 GLY C O 1
ATOM 4700 N N . ARG C 1 89 ? -25.269 12.163 -2.069 1.00 25.85 68 ARG C N 1
ATOM 4701 C CA . ARG C 1 89 ? -24.908 10.743 -2.024 1.00 24.72 68 ARG C CA 1
ATOM 4702 C C . ARG C 1 89 ? -24.698 10.284 -0.583 1.00 24.48 68 ARG C C 1
ATOM 4703 O O . ARG C 1 89 ? -24.564 11.107 0.320 1.00 23.79 68 ARG C O 1
ATOM 4711 N N . ARG C 1 90 ? -24.605 8.967 -0.389 1.00 23.34 69 ARG C N 1
ATOM 4712 C CA . ARG C 1 90 ? -24.282 8.402 0.926 1.00 22.90 69 ARG C CA 1
ATOM 4713 C C . ARG C 1 90 ? -22.789 8.186 1.032 1.00 21.54 69 ARG C C 1
ATOM 4714 O O . ARG C 1 90 ? -22.116 7.882 0.018 1.00 20.25 69 ARG C O 1
ATOM 4722 N N . ILE C 1 91 ? -22.264 8.397 2.242 1.00 19.86 70 ILE C N 1
ATOM 4723 C CA . ILE C 1 91 ? -20.866 8.131 2.530 1.00 18.70 70 ILE C CA 1
ATOM 4724 C C . ILE C 1 91 ? -20.746 7.501 3.923 1.00 18.86 70 ILE C C 1
ATOM 4725 O O . ILE C 1 91 ? -21.387 7.961 4.865 1.00 19.75 70 ILE C O 1
ATOM 4730 N N . ILE C 1 92 ? -19.981 6.419 4.046 1.00 18.01 71 ILE C N 1
ATOM 4731 C CA . ILE C 1 92 ? -19.706 5.848 5.377 1.00 18.66 71 ILE C CA 1
ATOM 4732 C C . ILE C 1 92 ? -18.230 6.107 5.602 1.00 18.56 71 ILE C C 1
ATOM 4733 O O . ILE C 1 92 ? -17.404 5.550 4.895 1.00 18.27 71 ILE C O 1
ATOM 4738 N N . ALA C 1 93 ? -17.888 6.979 6.549 1.00 18.65 72 ALA C N 1
ATOM 4739 C CA . ALA C 1 93 ? -16.486 7.368 6.734 1.00 18.40 72 ALA C CA 1
ATOM 4740 C C . ALA C 1 93 ? -15.956 6.906 8.090 1.00 19.33 72 ALA C C 1
ATOM 4741 O O . ALA C 1 93 ? -16.682 6.923 9.099 1.00 19.60 72 ALA C O 1
ATOM 4743 N N . SER C 1 94 ? -14.704 6.469 8.139 1.00 19.08 73 SER C N 1
ATOM 4744 C CA . SER C 1 94 ? -14.128 6.144 9.452 1.00 20.22 73 SER C CA 1
ATOM 4745 C C . SER C 1 94 ? -12.625 6.267 9.521 1.00 19.54 73 SER C C 1
ATOM 4746 O O . SER C 1 94 ? -11.939 6.404 8.484 1.00 18.79 73 SER C O 1
ATOM 4749 N N . GLN C 1 95 ? -12.120 6.212 10.748 1.00 19.33 74 GLN C N 1
ATOM 4750 C CA . GLN C 1 95 ? -10.707 6.419 11.006 1.00 18.98 74 GLN C CA 1
ATOM 4751 C C . GLN C 1 95 ? -10.027 5.074 11.098 1.00 18.49 74 GLN C C 1
ATOM 4752 O O . GLN C 1 95 ? -10.193 4.351 12.071 1.00 18.33 74 GLN C O 1
ATOM 4758 N N . VAL C 1 96 ? -9.296 4.717 10.045 1.00 18.08 75 VAL C N 1
ATOM 4759 C CA . VAL C 1 96 ? -8.646 3.424 9.931 1.00 17.18 75 VAL C CA 1
ATOM 4760 C C . VAL C 1 96 ? -7.250 3.643 9.337 1.00 16.78 75 VAL C C 1
ATOM 4761 O O . VAL C 1 96 ? -7.083 4.470 8.458 1.00 15.87 75 VAL C O 1
ATOM 4765 N N . ASP C 1 97 ? -6.258 2.904 9.827 1.00 16.79 76 ASP C N 1
ATOM 4766 C CA . ASP C 1 97 ? -4.922 2.866 9.225 1.00 17.15 76 ASP C CA 1
ATOM 4767 C C . ASP C 1 97 ? -4.917 1.721 8.211 1.00 15.99 76 ASP C C 1
ATOM 4768 O O . ASP C 1 97 ? -5.269 0.594 8.558 1.00 16.18 76 ASP C O 1
ATOM 4773 N N . VAL C 1 98 ? -4.492 1.989 6.967 1.00 15.80 77 VAL C N 1
ATOM 4774 C CA . VAL C 1 98 ? -4.454 0.934 5.915 1.00 15.90 77 VAL C CA 1
ATOM 4775 C C . VAL C 1 98 ? -3.572 -0.272 6.273 1.00 16.18 77 VAL C C 1
ATOM 4776 O O . VAL C 1 98 ? -3.762 -1.355 5.716 1.00 15.89 77 VAL C O 1
ATOM 4780 N N . ARG C 1 99 ? -2.642 -0.080 7.210 1.00 17.25 78 ARG C N 1
ATOM 4781 C CA . ARG C 1 99 ? -1.769 -1.146 7.655 1.00 17.28 78 ARG C CA 1
ATOM 4782 C C . ARG C 1 99 ? -2.495 -2.141 8.569 1.00 18.30 78 ARG C C 1
ATOM 4783 O O . ARG C 1 99 ? -1.987 -3.243 8.801 1.00 17.40 78 ARG C O 1
ATOM 4791 N N . ASP C 1 100 ? -3.640 -1.720 9.114 1.00 19.28 79 ASP C N 1
ATOM 4792 C CA . ASP C 1 100 ? -4.405 -2.485 10.115 1.00 20.17 79 ASP C CA 1
ATOM 4793 C C . ASP C 1 100 ? -5.408 -3.416 9.422 1.00 19.70 79 ASP C C 1
ATOM 4794 O O . ASP C 1 100 ? -6.537 -3.023 9.108 1.00 18.52 79 ASP C O 1
ATOM 4799 N N . PHE C 1 101 ? -4.998 -4.660 9.205 1.00 19.41 80 PHE C N 1
ATOM 4800 C CA . PHE C 1 101 ? -5.803 -5.561 8.414 1.00 19.72 80 PHE C CA 1
ATOM 4801 C C . PHE C 1 101 ? -7.233 -5.768 8.951 1.00 19.78 80 PHE C C 1
ATOM 4802 O O . PHE C 1 101 ? -8.214 -5.627 8.217 1.00 18.82 80 PHE C O 1
ATOM 4810 N N . ASP C 1 102 ? -7.345 -6.115 10.225 1.00 20.67 81 ASP C N 1
ATOM 4811 C CA . ASP C 1 102 ? -8.685 -6.333 10.824 1.00 22.42 81 ASP C CA 1
ATOM 4812 C C . ASP C 1 102 ? -9.584 -5.089 10.757 1.00 21.40 81 ASP C C 1
ATOM 4813 O O . ASP C 1 102 ? -10.753 -5.193 10.395 1.00 20.85 81 ASP C O 1
ATOM 4818 N N . ALA C 1 103 ? -9.032 -3.930 11.090 1.00 20.06 82 ALA C N 1
ATOM 4819 C CA . ALA C 1 103 ? -9.801 -2.690 11.031 1.00 20.30 82 ALA C CA 1
ATOM 4820 C C . ALA C 1 103 ? -10.239 -2.345 9.606 1.00 19.17 82 ALA C C 1
ATOM 4821 O O . ALA C 1 103 ? -11.370 -1.894 9.389 1.00 18.10 82 ALA C O 1
ATOM 4823 N N . MET C 1 104 ? -9.336 -2.555 8.657 1.00 18.02 83 MET C N 1
ATOM 4824 C CA . MET C 1 104 ? -9.635 -2.378 7.229 1.00 18.20 83 MET C CA 1
ATOM 4825 C C . MET C 1 104 ? -10.720 -3.346 6.735 1.00 18.11 83 MET C C 1
ATOM 4826 O O . MET C 1 104 ? -11.648 -2.955 6.027 1.00 17.75 83 MET C O 1
ATOM 4831 N N . GLN C 1 105 ? -10.659 -4.587 7.189 1.00 19.06 84 GLN C N 1
ATOM 4832 C CA . GLN C 1 105 ? -11.701 -5.553 6.849 1.00 20.16 84 GLN C CA 1
ATOM 4833 C C . GLN C 1 105 ? -13.056 -5.150 7.446 1.00 19.92 84 GLN C C 1
ATOM 4834 O O . GLN C 1 105 ? -14.072 -5.197 6.758 1.00 19.62 84 GLN C O 1
ATOM 4840 N N . ALA C 1 106 ? -13.045 -4.740 8.715 1.00 19.81 85 ALA C N 1
ATOM 4841 C CA . ALA C 1 106 ? -14.279 -4.306 9.405 1.00 19.70 85 ALA C CA 1
ATOM 4842 C C . ALA C 1 106 ? -14.902 -3.076 8.720 1.00 19.59 85 ALA C C 1
ATOM 4843 O O . ALA C 1 106 ? -16.128 -3.017 8.559 1.00 20.10 85 ALA C O 1
ATOM 4845 N N . ALA C 1 107 ? -14.062 -2.123 8.268 1.00 18.74 86 ALA C N 1
ATOM 4846 C CA . ALA C 1 107 ? -14.552 -0.923 7.583 1.00 18.70 86 ALA C CA 1
ATOM 4847 C C . ALA C 1 107 ? -15.248 -1.250 6.283 1.00 18.35 86 ALA C C 1
ATOM 4848 O O . ALA C 1 107 ? -16.323 -0.726 5.988 1.00 18.50 86 ALA C O 1
ATOM 4850 N N . VAL C 1 108 ? -14.606 -2.058 5.453 1.00 17.92 87 VAL C N 1
ATOM 4851 C CA A VAL C 1 108 ? -15.215 -2.367 4.179 0.70 17.78 87 VAL C CA 1
ATOM 4852 C CA B VAL C 1 108 ? -15.193 -2.421 4.167 0.30 17.82 87 VAL C CA 1
ATOM 4853 C C . VAL C 1 108 ? -16.431 -3.277 4.368 1.00 18.22 87 VAL C C 1
ATOM 4854 O O . VAL C 1 108 ? -17.448 -3.086 3.679 1.00 18.35 87 VAL C O 1
ATOM 4861 N N . ASP C 1 109 ? -16.361 -4.236 5.304 1.00 18.90 88 ASP C N 1
ATOM 4862 C CA . ASP C 1 109 ? -17.539 -5.105 5.553 1.00 20.47 88 ASP C CA 1
ATOM 4863 C C . ASP C 1 109 ? -18.756 -4.275 6.006 1.00 21.76 88 ASP C C 1
ATOM 4864 O O . ASP C 1 109 ? -19.887 -4.483 5.526 1.00 22.32 88 ASP C O 1
ATOM 4869 N N . ASP C 1 110 ? -18.508 -3.341 6.917 1.00 22.24 89 ASP C N 1
ATOM 4870 C CA . ASP C 1 110 ? -19.554 -2.495 7.458 1.00 24.53 89 ASP C CA 1
ATOM 4871 C C . ASP C 1 110 ? -20.109 -1.561 6.366 1.00 22.93 89 ASP C C 1
ATOM 4872 O O . ASP C 1 110 ? -21.319 -1.352 6.284 1.00 22.65 89 ASP C O 1
ATOM 4877 N N . GLY C 1 111 ? -19.226 -1.020 5.515 1.00 22.01 90 GLY C N 1
ATOM 4878 C CA . GLY C 1 111 ? -19.634 -0.107 4.443 1.00 21.27 90 GLY C CA 1
ATOM 4879 C C . GLY C 1 111 ? -20.503 -0.792 3.412 1.00 22.05 90 GLY C C 1
ATOM 4880 O O . GLY C 1 111 ? -21.486 -0.228 2.937 1.00 22.26 90 GLY C O 1
ATOM 4881 N N . VAL C 1 112 ? -20.124 -2.010 3.038 1.00 22.39 91 VAL C N 1
ATOM 4882 C CA . VAL C 1 112 ? -20.921 -2.799 2.114 1.00 21.59 91 VAL C CA 1
ATOM 4883 C C . VAL C 1 112 ? -22.266 -3.207 2.743 1.00 22.81 91 VAL C C 1
ATOM 4884 O O . VAL C 1 112 ? -23.313 -3.117 2.096 1.00 23.81 91 VAL C O 1
ATOM 4888 N N . THR C 1 113 ? -22.258 -3.652 3.995 1.00 24.39 92 THR C N 1
ATOM 4889 C CA . THR C 1 113 ? -23.537 -3.897 4.684 1.00 24.62 92 THR C CA 1
ATOM 4890 C C . THR C 1 113 ? -24.470 -2.674 4.525 1.00 25.51 92 THR C C 1
ATOM 4891 O O . THR C 1 113 ? -25.630 -2.822 4.139 1.00 25.37 92 THR C O 1
ATOM 4895 N N . GLN C 1 114 ? -23.940 -1.475 4.760 1.00 25.56 93 GLN C N 1
ATOM 4896 C CA . GLN C 1 114 ? -24.751 -0.264 4.731 1.00 26.15 93 GLN C CA 1
ATOM 4897 C C . GLN C 1 114 ? -25.097 0.238 3.343 1.00 24.65 93 GLN C C 1
ATOM 4898 O O . GLN C 1 114 ? -26.182 0.766 3.150 1.00 23.10 93 GLN C O 1
ATOM 4904 N N . LEU C 1 115 ? -24.180 0.114 2.382 1.00 23.31 94 LEU C N 1
ATOM 4905 C CA . LEU C 1 115 ? -24.441 0.629 1.031 1.00 22.12 94 LEU C CA 1
ATOM 4906 C C . LEU C 1 115 ? -24.862 -0.414 -0.032 1.00 22.64 94 LEU C C 1
ATOM 4907 O O . LEU C 1 115 ? -25.269 -0.035 -1.147 1.00 23.31 94 LEU C O 1
ATOM 4912 N N . GLY C 1 116 ? -24.747 -1.698 0.297 1.00 21.94 95 GLY C N 1
ATOM 4913 C CA . GLY C 1 116 ? -25.328 -2.766 -0.544 1.00 21.39 95 GLY C CA 1
ATOM 4914 C C . GLY C 1 116 ? -24.442 -3.484 -1.570 1.00 21.13 95 GLY C C 1
ATOM 4915 O O . GLY C 1 116 ? -24.845 -4.505 -2.139 1.00 21.51 95 GLY C O 1
ATOM 4916 N N . ARG C 1 117 ? -23.244 -2.971 -1.837 1.00 18.80 96 ARG C N 1
ATOM 4917 C CA . ARG C 1 117 ? -22.407 -3.526 -2.898 1.00 18.19 96 ARG C CA 1
ATOM 4918 C C . ARG C 1 117 ? -21.045 -2.836 -2.852 1.00 17.50 96 ARG C C 1
ATOM 4919 O O . ARG C 1 117 ? -20.856 -1.915 -2.047 1.00 17.28 96 ARG C O 1
ATOM 4927 N N . LEU C 1 118 ? -20.117 -3.285 -3.707 1.00 16.54 97 LEU C N 1
ATOM 4928 C CA . LEU C 1 118 ? -18.812 -2.647 -3.885 1.00 16.73 97 LEU C CA 1
ATOM 4929 C C . LEU C 1 118 ? -18.321 -2.876 -5.319 1.00 16.31 97 LEU C C 1
ATOM 4930 O O . LEU C 1 118 ? -18.295 -4.010 -5.789 1.00 16.04 97 LEU C O 1
ATOM 4935 N N . ASP C 1 119 ? -17.961 -1.799 -6.002 1.00 15.69 98 ASP C N 1
ATOM 4936 C CA . ASP C 1 119 ? -17.586 -1.853 -7.427 1.00 15.91 98 ASP C CA 1
ATOM 4937 C C . ASP C 1 119 ? -16.200 -1.306 -7.728 1.00 14.83 98 ASP C C 1
ATOM 4938 O O . ASP C 1 119 ? -15.556 -1.687 -8.731 1.00 14.09 98 ASP C O 1
ATOM 4943 N N . ILE C 1 120 ? -15.751 -0.384 -6.876 1.00 14.49 99 ILE C N 1
ATOM 4944 C CA . ILE C 1 120 ? -14.558 0.422 -7.180 1.00 13.68 99 ILE C CA 1
ATOM 4945 C C . ILE C 1 120 ? -13.720 0.558 -5.932 1.00 14.13 99 ILE C C 1
ATOM 4946 O O . ILE C 1 120 ? -14.270 0.836 -4.833 1.00 13.50 99 ILE C O 1
ATOM 4951 N N . VAL C 1 121 ? -12.408 0.364 -6.104 1.00 13.12 100 VAL C N 1
ATOM 4952 C CA . VAL C 1 121 ? -11.423 0.620 -5.055 1.00 13.10 100 VAL C CA 1
ATOM 4953 C C . VAL C 1 121 ? -10.353 1.595 -5.545 1.00 12.78 100 VAL C C 1
ATOM 4954 O O . VAL C 1 121 ? -9.704 1.371 -6.587 1.00 12.72 100 VAL C O 1
ATOM 4958 N N . LEU C 1 122 ? -10.139 2.660 -4.762 1.00 12.08 101 LEU C N 1
ATOM 4959 C CA . LEU C 1 122 ? -9.058 3.595 -5.031 1.00 12.02 101 LEU C CA 1
ATOM 4960 C C . LEU C 1 122 ? -8.128 3.557 -3.838 1.00 12.50 101 LEU C C 1
ATOM 4961 O O . LEU C 1 122 ? -8.435 4.118 -2.781 1.00 12.70 101 LEU C O 1
ATOM 4966 N N . ALA C 1 123 ? -7.018 2.859 -4.008 1.00 12.89 102 ALA C N 1
ATOM 4967 C CA . ALA C 1 123 ? -5.959 2.829 -2.997 1.00 13.50 102 ALA C CA 1
ATOM 4968 C C . ALA C 1 123 ? -5.051 4.054 -3.171 1.00 14.35 102 ALA C C 1
ATOM 4969 O O . ALA C 1 123 ? -4.104 4.060 -3.996 1.00 14.60 102 ALA C O 1
ATOM 4971 N N . ASN C 1 124 ? -5.335 5.063 -2.355 1.00 14.59 103 ASN C N 1
ATOM 4972 C CA . ASN C 1 124 ? -4.785 6.391 -2.525 1.00 15.52 103 ASN C CA 1
ATOM 4973 C C . ASN C 1 124 ? -3.917 6.829 -1.316 1.00 16.61 103 ASN C C 1
ATOM 4974 O O . ASN C 1 124 ? -2.975 7.641 -1.480 1.00 17.19 103 ASN C O 1
ATOM 4979 N N . ALA C 1 125 ? -4.193 6.269 -0.141 1.00 16.39 104 ALA C N 1
ATOM 4980 C CA . ALA C 1 125 ? -3.464 6.663 1.081 1.00 17.20 104 ALA C CA 1
ATOM 4981 C C . ALA C 1 125 ? -1.966 6.386 0.881 1.00 18.66 104 ALA C C 1
ATOM 4982 O O . ALA C 1 125 ? -1.598 5.385 0.239 1.00 17.98 104 ALA C O 1
ATOM 4984 N N . ALA C 1 126 ? -1.117 7.268 1.420 1.00 17.74 105 ALA C N 1
ATOM 4985 C CA . ALA C 1 126 ? 0.313 7.073 1.357 1.00 18.68 105 ALA C CA 1
ATOM 4986 C C . ALA C 1 126 ? 1.004 8.095 2.250 1.00 20.25 105 ALA C C 1
ATOM 4987 O O . ALA C 1 126 ? 0.412 9.117 2.600 1.00 19.64 105 ALA C O 1
ATOM 4989 N N . LEU C 1 127 ? 2.247 7.780 2.619 1.00 20.93 106 LEU C N 1
ATOM 4990 C CA . LEU C 1 127 ? 3.146 8.723 3.285 1.00 23.34 106 LEU C CA 1
ATOM 4991 C C . LEU C 1 127 ? 4.155 9.235 2.281 1.00 23.03 106 LEU C C 1
ATOM 4992 O O . LEU C 1 127 ? 4.564 8.48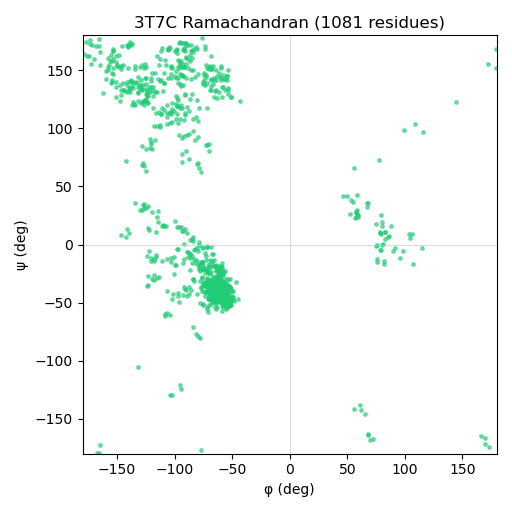8 1.382 1.00 21.34 106 LEU C O 1
ATOM 4997 N N . ALA C 1 128 ? 4.579 10.487 2.430 1.00 24.16 107 ALA C N 1
ATOM 4998 C CA . ALA C 1 128 ? 5.650 11.016 1.575 1.00 25.82 107 ALA C CA 1
ATOM 4999 C C . ALA C 1 128 ? 6.947 10.830 2.310 1.00 29.14 107 ALA C C 1
ATOM 5000 O O . ALA C 1 128 ? 6.970 10.959 3.531 1.00 29.54 107 ALA C O 1
ATOM 5002 N N . SER C 1 129 ? 8.031 10.555 1.578 1.00 31.31 108 SER C N 1
ATOM 5003 C CA . SER C 1 129 ? 9.329 10.351 2.217 1.00 32.68 108 SER C CA 1
ATOM 5004 C C . SER C 1 129 ? 9.825 11.643 2.883 1.00 35.21 108 SER C C 1
ATOM 5005 O O . SER C 1 129 ? 9.622 12.754 2.367 1.00 36.31 108 SER C O 1
ATOM 5008 N N . GLU C 1 130 ? 10.450 11.484 4.043 1.00 36.54 109 GLU C N 1
ATOM 5009 C CA . GLU C 1 130 ? 11.065 12.610 4.743 1.00 40.88 109 GLU C CA 1
ATOM 5010 C C . GLU C 1 130 ? 12.290 13.083 3.944 1.00 42.31 109 GLU C C 1
ATOM 5011 O O . GLU C 1 130 ? 12.481 14.279 3.709 1.00 47.53 109 GLU C O 1
ATOM 5013 N N . GLY C 1 131 ? 13.092 12.139 3.480 1.00 38.64 110 GLY C N 1
ATOM 5014 C CA . GLY C 1 131 ? 14.237 12.482 2.652 1.00 36.47 110 GLY C CA 1
ATOM 5015 C C . GLY C 1 131 ? 15.522 12.120 3.361 1.00 34.27 110 GLY C C 1
ATOM 5016 O O . GLY C 1 131 ? 16.000 12.864 4.214 1.00 32.74 110 GLY C O 1
ATOM 5017 N N . THR C 1 132 ? 16.055 10.955 3.020 1.00 30.95 111 THR C N 1
ATOM 5018 C CA . THR C 1 132 ? 17.290 10.433 3.580 1.00 29.33 111 THR C CA 1
ATOM 5019 C C . THR C 1 132 ? 17.919 9.558 2.500 1.00 27.58 111 THR C C 1
ATOM 5020 O O . THR C 1 132 ? 17.210 8.804 1.824 1.00 26.00 111 THR C O 1
ATOM 5024 N N . ARG C 1 133 ? 19.239 9.641 2.357 1.00 26.14 112 ARG C N 1
ATOM 5025 C CA . ARG C 1 133 ? 19.978 8.743 1.468 1.00 25.56 112 ARG C CA 1
ATOM 5026 C C . ARG C 1 133 ? 19.772 7.286 1.925 1.00 23.24 112 ARG C C 1
ATOM 5027 O O . ARG C 1 133 ? 19.696 7.010 3.133 1.00 21.64 112 ARG C O 1
ATOM 5035 N N . LEU C 1 134 ? 19.637 6.374 0.952 1.00 20.85 113 LEU C N 1
ATOM 5036 C CA . LEU C 1 134 ? 19.377 4.971 1.249 1.00 19.79 113 LEU C CA 1
ATOM 5037 C C . LEU C 1 134 ? 20.508 4.297 2.002 1.00 20.87 113 LEU C C 1
ATOM 5038 O O . LEU C 1 134 ? 20.269 3.293 2.663 1.00 20.76 113 LEU C O 1
ATOM 5043 N N . ASN C 1 135 ? 21.733 4.828 1.900 1.00 20.63 114 ASN C N 1
ATOM 5044 C CA . ASN C 1 135 ? 22.873 4.282 2.674 1.00 21.99 114 ASN C CA 1
ATOM 5045 C C . ASN C 1 135 ? 22.966 4.814 4.128 1.00 22.98 114 ASN C C 1
ATOM 5046 O O . ASN C 1 135 ? 23.798 4.338 4.934 1.00 22.51 114 ASN C O 1
ATOM 5051 N N . ARG C 1 136 ? 22.079 5.759 4.459 1.00 23.34 115 ARG C N 1
ATOM 5052 C CA . ARG C 1 136 ? 22.022 6.370 5.800 1.00 23.95 115 ARG C CA 1
ATOM 5053 C C . ARG C 1 136 ? 20.683 6.123 6.517 1.00 22.66 115 ARG C C 1
ATOM 5054 O O . ARG C 1 136 ? 20.563 6.329 7.730 1.00 22.67 115 ARG C O 1
ATOM 5062 N N . MET C 1 137 ? 19.691 5.634 5.782 1.00 20.84 116 MET C N 1
ATOM 5063 C CA . MET C 1 137 ? 18.338 5.490 6.313 1.00 20.44 116 MET C CA 1
ATOM 5064 C C . MET C 1 137 ? 18.287 4.411 7.374 1.00 21.49 116 MET C C 1
ATOM 5065 O O . MET C 1 137 ? 18.959 3.387 7.252 1.00 20.11 116 MET C O 1
ATOM 5070 N N . ASP C 1 138 ? 17.496 4.621 8.423 1.00 22.52 117 ASP C N 1
ATOM 5071 C CA . ASP C 1 138 ? 17.373 3.560 9.415 1.00 23.57 117 ASP C CA 1
ATOM 5072 C C . ASP C 1 138 ? 16.236 2.599 9.022 1.00 21.35 117 ASP C C 1
ATOM 5073 O O . ASP C 1 138 ? 15.367 2.983 8.236 1.00 20.34 117 ASP C O 1
ATOM 5078 N N . PRO C 1 139 ? 16.252 1.358 9.566 1.00 20.35 118 PRO C N 1
ATOM 5079 C CA . PRO C 1 139 ? 15.297 0.346 9.104 1.00 20.02 118 PRO C CA 1
ATOM 5080 C C . PRO C 1 139 ? 13.826 0.669 9.367 1.00 19.55 118 PRO C C 1
ATOM 5081 O O . PRO C 1 139 ? 12.983 0.268 8.560 1.00 18.15 118 PRO C O 1
ATOM 5085 N N . LYS C 1 140 ? 13.512 1.386 10.442 1.00 19.33 119 LYS C N 1
ATOM 5086 C CA . LYS C 1 140 ? 12.111 1.705 10.721 1.00 20.40 119 LYS C CA 1
ATOM 5087 C C . LYS C 1 140 ? 11.586 2.677 9.670 1.00 19.83 119 LYS C C 1
ATOM 5088 O O . LYS C 1 140 ? 10.444 2.564 9.243 1.00 20.41 119 LYS C O 1
ATOM 5094 N N . THR C 1 141 ? 12.426 3.632 9.266 1.00 19.21 120 THR C N 1
ATOM 5095 C CA . THR C 1 141 ? 12.079 4.636 8.246 1.00 18.71 120 THR C CA 1
ATOM 5096 C C . THR C 1 141 ? 11.788 3.966 6.889 1.00 17.60 120 THR C C 1
ATOM 5097 O O . THR C 1 141 ? 10.823 4.303 6.181 1.00 16.98 120 THR C O 1
ATOM 5101 N N . TRP C 1 142 ? 12.624 2.998 6.535 1.00 16.49 121 TRP C N 1
ATOM 5102 C CA . TRP C 1 142 ? 12.366 2.210 5.343 1.00 15.17 121 TRP C CA 1
ATOM 5103 C C . TRP C 1 142 ? 11.093 1.390 5.498 1.00 14.78 121 TRP C C 1
ATOM 5104 O O . TRP C 1 142 ? 10.196 1.463 4.645 1.00 14.24 121 TRP C O 1
ATOM 5115 N N . ARG C 1 143 ? 10.994 0.592 6.569 1.00 14.75 122 ARG C N 1
ATOM 5116 C CA . ARG C 1 143 ? 9.875 -0.357 6.717 1.00 15.92 122 ARG C CA 1
ATOM 5117 C C . ARG C 1 143 ? 8.506 0.302 6.815 1.00 15.99 122 ARG C C 1
ATOM 5118 O O . ARG C 1 143 ? 7.530 -0.202 6.253 1.00 15.67 122 ARG C O 1
ATOM 5126 N N . ASP C 1 144 ? 8.415 1.398 7.569 1.00 16.48 123 ASP C N 1
ATOM 5127 C CA . ASP C 1 144 ? 7.117 2.062 7.757 1.00 17.64 123 ASP C CA 1
ATOM 5128 C C . ASP C 1 144 ? 6.568 2.611 6.456 1.00 16.95 123 ASP C C 1
ATOM 5129 O O . ASP C 1 144 ? 5.348 2.646 6.260 1.00 17.25 123 ASP C O 1
ATOM 5134 N N . MET C 1 145 ? 7.459 3.100 5.590 1.00 16.86 124 MET C N 1
ATOM 5135 C CA . MET C 1 145 ? 7.082 3.603 4.270 1.00 16.29 124 MET C CA 1
ATOM 5136 C C . MET C 1 145 ? 6.547 2.460 3.354 1.00 15.76 124 MET C C 1
ATOM 5137 O O . MET C 1 145 ? 5.502 2.616 2.710 1.00 15.04 124 MET C O 1
ATOM 5142 N N . ILE C 1 146 ? 7.265 1.333 3.305 1.00 14.87 125 ILE C N 1
ATOM 5143 C CA . ILE C 1 146 ? 6.793 0.147 2.569 1.00 14.72 125 ILE C CA 1
ATOM 5144 C C . ILE C 1 146 ? 5.466 -0.360 3.157 1.00 14.36 125 ILE C C 1
ATOM 5145 O O . ILE C 1 146 ? 4.583 -0.777 2.430 1.00 12.99 125 ILE C O 1
ATOM 5150 N N . ASP C 1 147 ? 5.353 -0.337 4.489 1.00 15.01 126 ASP C N 1
ATOM 5151 C CA . ASP C 1 147 ? 4.176 -0.875 5.127 1.00 15.67 126 ASP C CA 1
ATOM 5152 C C . ASP C 1 147 ? 2.934 -0.028 4.777 1.00 15.90 126 ASP C C 1
ATOM 5153 O O . ASP C 1 147 ? 1.912 -0.582 4.388 1.00 15.42 126 ASP C O 1
ATOM 5158 N N . VAL C 1 148 ? 3.040 1.296 4.824 1.00 15.19 127 VAL C N 1
ATOM 5159 C CA . VAL C 1 148 ? 1.890 2.117 4.427 1.00 15.67 127 VAL C CA 1
ATOM 5160 C C . VAL C 1 148 ? 1.628 2.051 2.912 1.00 15.25 127 VAL C C 1
ATOM 5161 O O . VAL C 1 148 ? 0.508 1.777 2.470 1.00 14.47 127 VAL C O 1
ATOM 5165 N N . ASN C 1 149 ? 2.657 2.308 2.118 1.00 15.06 128 ASN C N 1
ATOM 5166 C CA . ASN C 1 149 ? 2.432 2.631 0.713 1.00 14.16 128 ASN C CA 1
ATOM 5167 C C . ASN C 1 149 ? 2.271 1.394 -0.140 1.00 14.36 128 ASN C C 1
ATOM 5168 O O . ASN C 1 149 ? 1.534 1.437 -1.137 1.00 13.91 128 ASN C O 1
ATOM 5173 N N . LEU C 1 150 ? 2.949 0.300 0.237 1.00 13.03 129 LEU C N 1
ATOM 5174 C CA . LEU C 1 150 ? 2.873 -0.920 -0.572 1.00 12.75 129 LEU C CA 1
ATOM 5175 C C . LEU C 1 150 ? 1.988 -1.979 0.147 1.00 12.61 129 LEU C C 1
ATOM 5176 O O . LEU C 1 150 ? 0.979 -2.422 -0.395 1.00 12.77 129 LEU C O 1
ATOM 5181 N N . ASN C 1 151 ? 2.350 -2.378 1.367 1.00 12.69 130 ASN C N 1
ATOM 5182 C CA . ASN C 1 151 ? 1.513 -3.356 2.092 1.00 12.44 130 ASN C CA 1
ATOM 5183 C C . ASN C 1 151 ? 0.069 -2.884 2.341 1.00 12.31 130 ASN C C 1
ATOM 5184 O O . ASN C 1 151 ? -0.874 -3.653 2.182 1.00 12.06 130 ASN C O 1
ATOM 5189 N N . GLY C 1 152 ? -0.079 -1.609 2.699 1.00 12.38 131 GLY C N 1
ATOM 5190 C CA . GLY C 1 152 ? -1.389 -1.012 2.964 1.00 12.98 131 GLY C CA 1
ATOM 5191 C C . GLY C 1 152 ? -2.240 -1.013 1.685 1.00 12.43 131 GLY C C 1
ATOM 5192 O O . GLY C 1 152 ? -3.455 -1.176 1.748 1.00 12.32 131 GLY C O 1
ATOM 5193 N N . ALA C 1 153 ? -1.592 -0.822 0.541 1.00 11.99 132 ALA C N 1
ATOM 5194 C CA . ALA C 1 153 ? -2.298 -0.820 -0.736 1.00 12.10 132 ALA C CA 1
ATOM 5195 C C . ALA C 1 153 ? -2.805 -2.223 -1.061 1.00 12.17 132 ALA C C 1
ATOM 5196 O O . ALA C 1 153 ? -3.947 -2.418 -1.571 1.00 12.67 132 ALA C O 1
ATOM 5198 N N . TRP C 1 154 ? -1.960 -3.214 -0.784 1.00 12.27 133 TRP C N 1
ATOM 5199 C CA . TRP C 1 154 ? -2.401 -4.602 -0.900 1.00 12.13 133 TRP C CA 1
ATOM 5200 C C . TRP C 1 154 ? -3.558 -4.886 0.046 1.00 12.21 133 TRP C C 1
ATOM 5201 O O . TRP C 1 154 ? -4.581 -5.506 -0.344 1.00 11.32 133 TRP C O 1
ATOM 5212 N N . ILE C 1 155 ? -3.420 -4.470 1.311 1.00 12.34 134 ILE C N 1
ATOM 5213 C CA . ILE C 1 155 ? -4.522 -4.683 2.288 1.00 12.50 134 ILE C CA 1
ATOM 5214 C C . ILE C 1 155 ? -5.829 -4.070 1.759 1.00 12.67 134 ILE C C 1
ATOM 5215 O O . ILE C 1 155 ? -6.916 -4.683 1.850 1.00 12.63 134 ILE C O 1
ATOM 5220 N N . THR C 1 156 ? -5.722 -2.876 1.183 1.00 12.65 135 THR C N 1
ATOM 5221 C CA . THR C 1 156 ? -6.886 -2.171 0.633 1.00 12.65 135 THR C CA 1
ATOM 5222 C C . THR C 1 156 ? -7.625 -3.038 -0.412 1.00 12.72 135 THR C C 1
ATOM 5223 O O . THR C 1 156 ? -8.859 -3.196 -0.338 1.00 12.67 135 THR C O 1
ATOM 5227 N N . ALA C 1 157 ? -6.881 -3.577 -1.389 1.00 12.92 136 ALA C N 1
ATOM 5228 C CA . ALA C 1 157 ? -7.468 -4.422 -2.436 1.00 12.94 136 ALA C CA 1
ATOM 5229 C C . ALA C 1 157 ? -7.941 -5.751 -1.849 1.00 13.26 136 ALA C C 1
ATOM 5230 O O . ALA C 1 157 ? -9.072 -6.199 -2.111 1.00 13.75 136 ALA C O 1
ATOM 5232 N N . ARG C 1 158 ? -7.096 -6.359 -1.009 1.00 13.48 137 ARG C N 1
ATOM 5233 C CA . ARG C 1 158 ? -7.402 -7.645 -0.389 1.00 13.48 137 ARG C CA 1
ATOM 5234 C C . ARG C 1 158 ? -8.761 -7.677 0.371 1.00 13.70 137 ARG C C 1
ATOM 5235 O O . ARG C 1 158 ? -9.549 -8.634 0.215 1.00 13.29 137 ARG C O 1
ATOM 5243 N N . VAL C 1 159 ? -9.054 -6.651 1.165 1.00 12.76 138 VAL C N 1
ATOM 5244 C CA . VAL C 1 159 ? -10.303 -6.690 1.941 1.00 13.61 138 VAL C CA 1
ATOM 5245 C C . VAL C 1 159 ? -11.525 -6.333 1.073 1.00 14.32 138 VAL C C 1
ATOM 5246 O O . VAL C 1 159 ? -12.661 -6.685 1.408 1.00 15.12 138 VAL C O 1
ATOM 5250 N N . ALA C 1 160 ? -11.290 -5.669 -0.065 1.00 13.52 139 ALA C N 1
ATOM 5251 C CA . ALA C 1 160 ? -12.366 -5.213 -0.918 1.00 13.92 139 ALA C CA 1
ATOM 5252 C C . ALA C 1 160 ? -12.757 -6.247 -1.964 1.00 14.21 139 ALA C C 1
ATOM 5253 O O . ALA C 1 160 ? -13.931 -6.388 -2.269 1.00 14.28 139 ALA C O 1
ATOM 5255 N N . ILE C 1 161 ? -11.774 -6.951 -2.535 1.00 14.19 140 ILE C N 1
ATOM 5256 C CA . ILE C 1 161 ? -12.025 -7.843 -3.671 1.00 14.54 140 ILE C CA 1
ATOM 5257 C C . ILE C 1 161 ? -13.175 -8.845 -3.461 1.00 15.47 140 ILE C C 1
ATOM 5258 O O . ILE C 1 161 ? -14.006 -8.986 -4.359 1.00 15.86 140 ILE C O 1
ATOM 5263 N N . PRO C 1 162 ? -13.241 -9.528 -2.290 1.00 16.00 141 PRO C N 1
ATOM 5264 C CA . PRO C 1 162 ? -14.348 -10.475 -2.088 1.00 16.09 141 PRO C CA 1
ATOM 5265 C C . PRO C 1 162 ? -15.754 -9.860 -2.332 1.00 16.86 141 PRO C C 1
ATOM 5266 O O . PRO C 1 162 ? -16.615 -10.533 -2.860 1.00 16.70 141 PRO C O 1
ATOM 5270 N N . HIS C 1 163 ? -15.963 -8.595 -1.950 1.00 16.63 142 HIS C N 1
ATOM 5271 C CA . HIS C 1 163 ? -17.244 -7.911 -2.162 1.00 16.54 142 HIS C CA 1
ATOM 5272 C C . HIS C 1 163 ? -17.511 -7.584 -3.617 1.00 16.68 142 HIS C C 1
ATOM 5273 O O . HIS C 1 163 ? -18.650 -7.687 -4.085 1.00 17.05 142 HIS C O 1
ATOM 5280 N N . ILE C 1 164 ? -16.473 -7.175 -4.350 1.00 16.18 143 ILE C N 1
ATOM 5281 C CA . ILE C 1 164 ? -16.609 -6.941 -5.791 1.00 15.88 143 ILE C CA 1
ATOM 5282 C C . ILE C 1 164 ? -16.935 -8.286 -6.492 1.00 16.44 143 ILE C C 1
ATOM 5283 O O . ILE C 1 164 ? -17.899 -8.373 -7.255 1.00 16.55 143 ILE C O 1
ATOM 5288 N N . MET C 1 165 ? -16.154 -9.337 -6.211 1.00 15.75 144 MET C N 1
ATOM 5289 C CA . MET C 1 165 ? -16.410 -10.627 -6.823 1.00 17.05 144 MET C CA 1
ATOM 5290 C C . MET C 1 165 ? -17.828 -11.129 -6.523 1.00 16.93 144 MET C C 1
ATOM 5291 O O . MET C 1 165 ? -18.512 -11.667 -7.413 1.00 17.14 144 MET C O 1
ATOM 5296 N N . ALA C 1 166 ? -18.278 -10.899 -5.287 1.00 17.17 145 ALA C N 1
ATOM 5297 C CA . ALA C 1 166 ? -19.620 -11.330 -4.859 1.00 17.24 145 ALA C CA 1
ATOM 5298 C C . ALA C 1 166 ? -20.710 -10.655 -5.690 1.00 17.72 145 ALA C C 1
ATOM 5299 O O . ALA C 1 166 ? -21.732 -11.262 -5.949 1.00 17.63 145 ALA C O 1
ATOM 5301 N N . GLY C 1 167 ? -20.476 -9.424 -6.147 1.00 16.80 146 GLY C N 1
ATOM 5302 C CA . GLY C 1 167 ? -21.468 -8.721 -6.975 1.00 17.25 146 GLY C CA 1
ATOM 5303 C C . GLY C 1 167 ? -21.620 -9.305 -8.377 1.00 17.60 146 GLY C C 1
ATOM 5304 O O . GLY C 1 167 ? -22.640 -9.062 -9.028 1.00 17.70 146 GLY C O 1
ATOM 5305 N N . LYS C 1 168 ? -20.618 -10.070 -8.835 1.00 17.14 147 LYS C N 1
ATOM 5306 C CA . LYS C 1 168 ? -20.623 -10.734 -10.153 1.00 18.31 147 LYS C CA 1
ATOM 5307 C C . LYS C 1 168 ? -20.824 -9.764 -11.309 1.00 18.19 147 LYS C C 1
ATOM 5308 O O . LYS C 1 168 ? -21.308 -10.160 -12.375 1.00 18.92 147 LYS C O 1
ATOM 5314 N N . ARG C 1 169 ? -20.501 -8.494 -11.094 1.00 17.78 148 ARG C N 1
ATOM 5315 C CA . ARG C 1 169 ? -20.700 -7.478 -12.146 1.00 18.55 148 ARG C CA 1
ATOM 5316 C C . ARG C 1 169 ? -19.366 -6.866 -12.614 1.00 17.14 148 ARG C C 1
ATOM 5317 O O . ARG C 1 169 ? -19.352 -5.869 -13.360 1.00 16.89 148 ARG C O 1
ATOM 5325 N N . GLY C 1 170 ? -18.259 -7.474 -12.187 1.00 14.89 149 GLY C N 1
ATOM 5326 C CA . GLY C 1 170 ? -16.926 -6.910 -12.398 1.00 14.36 149 GLY C CA 1
ATOM 5327 C C . GLY C 1 170 ? -16.737 -5.639 -11.590 1.00 14.13 149 GLY C C 1
ATOM 5328 O O . GLY C 1 170 ? -17.516 -5.359 -10.645 1.00 14.67 149 GLY C O 1
ATOM 5329 N N . GLY C 1 171 ? -15.727 -4.851 -11.944 1.00 13.03 150 GLY C N 1
ATOM 5330 C CA . GLY C 1 171 ? -15.439 -3.629 -11.201 1.00 12.98 150 GLY C CA 1
ATOM 5331 C C . GLY C 1 171 ? -14.068 -3.098 -11.571 1.00 12.88 150 GLY C C 1
ATOM 5332 O O . GLY C 1 171 ? -13.482 -3.515 -12.584 1.00 12.61 150 GLY C O 1
ATOM 5333 N N . SER C 1 172 ? -13.551 -2.189 -10.760 1.00 12.54 151 SER C N 1
ATOM 5334 C CA . SER C 1 172 ? -12.300 -1.531 -11.088 1.00 13.04 151 SER C CA 1
ATOM 5335 C C . SER C 1 172 ? -11.527 -1.268 -9.826 1.00 13.70 151 SER C C 1
ATOM 5336 O O . SER C 1 172 ? 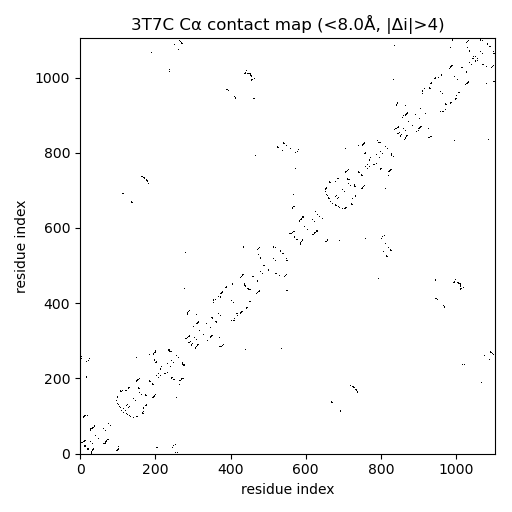-12.088 -0.740 -8.853 1.00 12.75 151 SER C O 1
ATOM 5339 N N . ILE C 1 173 ? -10.225 -1.495 -9.911 1.00 12.96 152 ILE C N 1
ATOM 5340 C CA . ILE C 1 173 ? -9.334 -1.160 -8.847 1.00 13.51 152 ILE C CA 1
ATOM 5341 C C . ILE C 1 173 ? -8.268 -0.235 -9.446 1.00 12.89 152 ILE C C 1
ATOM 5342 O O . ILE C 1 173 ? -7.738 -0.511 -10.510 1.00 13.75 152 ILE C O 1
ATOM 5347 N N . VAL C 1 174 ? -7.986 0.880 -8.784 1.00 12.31 153 VAL C N 1
ATOM 5348 C CA . VAL C 1 174 ? -6.968 1.829 -9.243 1.00 12.35 153 VAL C CA 1
ATOM 5349 C C . VAL C 1 174 ? -6.034 2.111 -8.071 1.00 12.75 153 VAL C C 1
ATOM 5350 O O . VAL C 1 174 ? -6.490 2.530 -6.991 1.00 13.14 153 VAL C O 1
ATOM 5354 N N . PHE C 1 175 ? -4.745 1.840 -8.278 1.00 12.10 154 PHE C N 1
ATOM 5355 C CA . PHE C 1 175 ? -3.741 2.196 -7.279 1.00 12.79 154 PHE C CA 1
ATOM 5356 C C . PHE C 1 175 ? -3.141 3.518 -7.703 1.00 13.18 154 PHE C C 1
ATOM 5357 O O . PHE C 1 175 ? -2.881 3.706 -8.901 1.00 13.05 154 PHE C O 1
ATOM 5365 N N . THR C 1 176 ? -2.903 4.439 -6.761 1.00 13.56 155 THR C N 1
ATOM 5366 C CA . THR C 1 176 ? -2.196 5.639 -7.115 1.00 13.22 155 THR C CA 1
ATOM 5367 C C . THR C 1 176 ? -0.722 5.423 -6.903 1.00 13.67 155 THR C C 1
ATOM 5368 O O . THR C 1 176 ? -0.255 5.248 -5.773 1.00 14.09 155 THR C O 1
ATOM 5372 N N . SER C 1 177 ? 0.017 5.421 -7.997 1.00 13.30 156 SER C N 1
ATOM 5373 C CA . SER C 1 177 ? 1.444 5.307 -7.922 1.00 14.30 156 SER C CA 1
ATOM 5374 C C . SER C 1 177 ? 2.000 6.753 -7.952 1.00 15.50 156 SER C C 1
ATOM 5375 O O . SER C 1 177 ? 1.585 7.593 -7.131 1.00 16.33 156 SER C O 1
ATOM 5378 N N . SER C 1 178 ? 2.838 7.058 -8.943 1.00 16.72 157 SER C N 1
ATOM 5379 C CA . SER C 1 178 ? 3.653 8.252 -8.994 1.00 16.86 157 SER C CA 1
ATOM 5380 C C . SER C 1 178 ? 4.580 8.052 -10.202 1.00 17.07 157 SER C C 1
ATOM 5381 O O . SER C 1 178 ? 4.884 6.901 -10.586 1.00 16.18 157 SER C O 1
ATOM 5384 N N . ILE C 1 179 ? 5.078 9.140 -10.803 1.00 16.77 158 ILE C N 1
ATOM 5385 C CA . ILE C 1 179 ? 6.164 8.980 -11.755 1.00 16.57 158 ILE C CA 1
ATOM 5386 C C . ILE C 1 179 ? 7.389 8.271 -11.083 1.00 16.55 158 ILE C C 1
ATOM 5387 O O . ILE C 1 179 ? 8.195 7.623 -11.754 1.00 16.10 158 ILE C O 1
ATOM 5392 N N . GLY C 1 180 ? 7.458 8.381 -9.764 1.00 16.06 159 GLY C N 1
ATOM 5393 C CA . GLY C 1 180 ? 8.428 7.664 -8.898 1.00 18.07 159 GLY C CA 1
ATOM 5394 C C . GLY C 1 180 ? 8.156 6.169 -8.752 1.00 17.58 159 GLY C C 1
ATOM 5395 O O . GLY C 1 180 ? 8.897 5.477 -8.075 1.00 17.44 159 GLY C O 1
ATOM 5396 N N . GLY C 1 181 ? 7.067 5.695 -9.367 1.00 17.84 160 GLY C N 1
ATOM 5397 C CA . GLY C 1 181 ? 6.806 4.256 -9.554 1.00 16.98 160 GLY C CA 1
ATOM 5398 C C . GLY C 1 181 ? 7.470 3.755 -10.835 1.00 17.89 160 GLY C C 1
ATOM 5399 O O . GLY C 1 181 ? 7.561 2.546 -11.044 1.00 17.94 160 GLY C O 1
ATOM 5400 N N . LEU C 1 182 ? 7.950 4.684 -11.677 1.00 18.76 161 LEU C N 1
ATOM 5401 C CA . LEU C 1 182 ? 8.531 4.362 -12.999 1.00 20.25 161 LEU C CA 1
ATOM 5402 C C . LEU C 1 182 ? 9.987 4.808 -13.169 1.00 21.04 161 LEU C C 1
ATOM 5403 O O . LEU C 1 182 ? 10.671 4.410 -14.143 1.00 20.56 161 LEU C O 1
ATOM 5408 N N . ARG C 1 183 ? 10.470 5.625 -12.241 1.00 20.13 162 ARG C N 1
ATOM 5409 C CA . ARG C 1 183 ? 11.858 6.060 -12.314 1.00 21.22 162 ARG C CA 1
ATOM 5410 C C . ARG C 1 183 ? 12.300 6.422 -10.904 1.00 20.75 162 ARG C C 1
ATOM 5411 O O . ARG C 1 183 ? 11.448 6.600 -10.053 1.00 20.75 162 ARG C O 1
ATOM 5419 N N . GLY C 1 184 ? 13.613 6.511 -10.672 1.00 19.14 163 GLY C N 1
ATOM 5420 C CA . GLY C 1 184 ? 14.146 6.771 -9.338 1.00 18.65 163 GLY C CA 1
ATOM 5421 C C . GLY C 1 184 ? 14.314 8.258 -9.103 1.00 18.13 163 GLY C C 1
ATOM 5422 O O . GLY C 1 184 ? 14.147 9.072 -10.018 1.00 18.78 163 GLY C O 1
ATOM 5423 N N . ALA C 1 185 ? 14.658 8.612 -7.881 1.00 18.68 164 ALA C N 1
ATOM 5424 C CA . ALA C 1 185 ? 14.963 10.010 -7.476 1.00 19.90 164 ALA C CA 1
ATOM 5425 C C . ALA C 1 185 ? 15.787 9.932 -6.205 1.00 21.22 164 ALA C C 1
ATOM 5426 O O . ALA C 1 185 ? 15.497 9.102 -5.326 1.00 19.46 164 ALA C O 1
ATOM 5428 N N . GLU C 1 186 ? 16.769 10.816 -6.053 1.00 21.14 165 GLU C N 1
ATOM 5429 C CA . GLU C 1 186 ? 17.604 10.775 -4.851 1.00 22.30 165 GLU C CA 1
ATOM 5430 C C . GLU C 1 186 ? 16.799 11.189 -3.623 1.00 22.26 165 GLU C C 1
ATOM 5431 O O . GLU C 1 186 ? 15.818 11.948 -3.731 1.00 21.84 165 GLU C O 1
ATOM 5437 N N . ASN C 1 187 ? 17.231 10.691 -2.473 1.00 20.23 166 ASN C N 1
ATOM 5438 C CA . ASN C 1 187 ? 16.695 11.061 -1.151 1.00 20.83 166 ASN C CA 1
ATOM 5439 C C . ASN C 1 187 ? 15.356 10.482 -0.753 1.00 19.51 166 ASN C C 1
ATOM 5440 O O . ASN C 1 187 ? 15.024 10.504 0.429 1.00 20.73 166 ASN C O 1
ATOM 5445 N N . ILE C 1 188 ? 14.599 9.932 -1.700 1.00 17.87 167 ILE C N 1
ATOM 5446 C CA . ILE C 1 188 ? 13.264 9.402 -1.381 1.00 16.49 167 ILE C CA 1
ATOM 5447 C C . ILE C 1 188 ? 13.100 7.911 -1.752 1.00 16.11 167 ILE C C 1
ATOM 5448 O O . ILE C 1 188 ? 11.989 7.449 -2.112 1.00 15.32 167 ILE C O 1
ATOM 5453 N N . GLY C 1 189 ? 14.203 7.161 -1.637 1.00 15.55 168 GLY C N 1
ATOM 5454 C CA . GLY C 1 189 ? 14.267 5.772 -2.093 1.00 15.16 168 GLY C CA 1
ATOM 5455 C C . GLY C 1 189 ? 13.235 4.826 -1.500 1.00 14.92 168 GLY C C 1
ATOM 5456 O O . GLY C 1 189 ? 12.786 3.904 -2.178 1.00 14.60 168 GLY C O 1
ATOM 5457 N N . ASN C 1 190 ? 12.863 5.032 -0.243 1.00 15.27 169 ASN C N 1
ATOM 5458 C CA . ASN C 1 190 ? 11.800 4.213 0.342 1.00 15.78 169 ASN C CA 1
ATOM 5459 C C . ASN C 1 190 ? 10.450 4.471 -0.347 1.00 15.46 169 ASN C C 1
ATOM 5460 O O . ASN C 1 190 ? 9.712 3.539 -0.687 1.00 15.22 169 ASN C O 1
ATOM 5465 N N . TYR C 1 191 ? 10.133 5.738 -0.575 1.00 15.29 170 TYR C N 1
ATOM 5466 C CA . TYR C 1 191 ? 8.942 6.062 -1.362 1.00 15.34 170 TYR C CA 1
ATOM 5467 C C . TYR C 1 191 ? 8.987 5.446 -2.781 1.00 14.69 170 TYR C C 1
ATOM 5468 O O . TYR C 1 191 ? 7.995 4.863 -3.243 1.00 14.42 170 TYR C O 1
ATOM 5477 N N . ILE C 1 192 ? 10.118 5.599 -3.468 1.00 13.91 171 ILE C N 1
ATOM 5478 C CA . ILE C 1 192 ? 10.282 5.106 -4.853 1.00 13.67 171 ILE C CA 1
ATOM 5479 C C . ILE C 1 192 ? 10.078 3.580 -4.931 1.00 13.04 171 ILE C C 1
ATOM 5480 O O . ILE C 1 192 ? 9.353 3.065 -5.811 1.00 13.07 171 ILE C O 1
ATOM 5485 N N . ALA C 1 193 ? 10.733 2.861 -4.022 1.00 12.63 172 ALA C N 1
ATOM 5486 C CA . ALA C 1 193 ? 10.615 1.391 -3.955 1.00 12.41 172 ALA C CA 1
ATOM 5487 C C . ALA C 1 193 ? 9.175 1.038 -3.714 1.00 11.88 172 ALA C C 1
ATOM 5488 O O . ALA C 1 193 ? 8.651 0.137 -4.357 1.00 11.63 172 ALA C O 1
ATOM 5490 N N . SER C 1 194 ? 8.520 1.730 -2.779 1.00 12.52 173 SER C N 1
ATOM 5491 C CA . SER C 1 194 ? 7.136 1.395 -2.464 1.00 12.41 173 SER C CA 1
ATOM 5492 C C . SER C 1 194 ? 6.214 1.566 -3.675 1.00 12.45 173 SER C C 1
ATOM 5493 O O . SER C 1 194 ? 5.348 0.720 -3.926 1.00 12.02 173 SER C O 1
ATOM 5496 N N . LYS C 1 195 ? 6.416 2.642 -4.433 1.00 12.67 174 LYS C N 1
ATOM 5497 C CA . LYS C 1 195 ? 5.589 2.899 -5.606 1.00 12.04 174 LYS C CA 1
ATOM 5498 C C . LYS C 1 195 ? 5.911 1.915 -6.731 1.00 12.17 174 LYS C C 1
ATOM 5499 O O . LYS C 1 195 ? 4.983 1.435 -7.406 1.00 12.47 174 LYS C O 1
ATOM 5505 N N . HIS C 1 196 ? 7.183 1.582 -6.939 1.00 12.00 175 HIS C N 1
ATOM 5506 C CA . HIS C 1 196 ? 7.520 0.540 -7.928 1.00 11.94 175 HIS C CA 1
ATOM 5507 C C . HIS C 1 196 ? 6.845 -0.767 -7.598 1.00 12.08 175 HIS C C 1
ATOM 5508 O O . HIS C 1 196 ? 6.318 -1.445 -8.476 1.00 11.40 175 HIS C O 1
ATOM 5515 N N . GLY C 1 197 ? 6.812 -1.122 -6.310 1.00 12.36 176 GLY C N 1
ATOM 5516 C CA . GLY C 1 197 ? 6.139 -2.366 -5.869 1.00 11.90 176 GLY C CA 1
ATOM 5517 C C . GLY C 1 197 ? 4.675 -2.419 -6.252 1.00 11.89 176 GLY C C 1
ATOM 5518 O O . GLY C 1 197 ? 4.152 -3.494 -6.578 1.00 12.42 176 GLY C O 1
ATOM 5519 N N . LEU C 1 198 ? 4.009 -1.265 -6.288 1.00 12.28 177 LEU C N 1
ATOM 5520 C CA . LEU C 1 198 ? 2.606 -1.205 -6.728 1.00 11.42 177 LEU C CA 1
ATOM 5521 C C . LEU C 1 198 ? 2.388 -1.760 -8.126 1.00 11.56 177 LEU C C 1
ATOM 5522 O O . LEU C 1 198 ? 1.343 -2.368 -8.416 1.00 10.76 177 LEU C O 1
ATOM 5527 N N . HIS C 1 199 ? 3.345 -1.511 -9.012 1.00 11.59 178 HIS C N 1
ATOM 5528 C CA . HIS C 1 199 ? 3.178 -1.949 -10.405 1.00 12.20 178 HIS C CA 1
ATOM 5529 C C . HIS C 1 199 ? 3.149 -3.438 -10.525 1.00 12.31 178 HIS C C 1
ATOM 5530 O O . HIS C 1 199 ? 2.457 -3.983 -11.395 1.00 13.09 178 HIS C O 1
ATOM 5537 N N . GLY C 1 200 ? 3.918 -4.111 -9.663 1.00 12.21 179 GLY C N 1
ATOM 5538 C CA . GLY C 1 200 ? 3.866 -5.566 -9.527 1.00 11.83 179 GLY C CA 1
ATOM 5539 C C . GLY C 1 200 ? 2.544 -6.063 -8.978 1.00 11.66 179 GLY C C 1
ATOM 5540 O O . GLY C 1 200 ? 1.960 -7.001 -9.511 1.00 11.15 179 GLY C O 1
ATOM 5541 N N . LEU C 1 201 ? 2.092 -5.457 -7.883 1.00 11.46 180 LEU C N 1
ATOM 5542 C CA . LEU C 1 201 ? 0.802 -5.764 -7.285 1.00 11.23 180 LEU C CA 1
ATOM 5543 C C . LEU C 1 201 ? -0.302 -5.590 -8.319 1.00 11.23 180 LEU C C 1
ATOM 5544 O O . LEU C 1 201 ? -1.152 -6.461 -8.469 1.00 11.08 180 LEU C O 1
ATOM 5549 N N . MET C 1 202 ? -0.253 -4.480 -9.056 1.00 11.55 181 MET C N 1
ATOM 5550 C CA . MET C 1 202 ? -1.268 -4.173 -10.060 1.00 12.07 181 MET C CA 1
ATOM 5551 C C . MET C 1 202 ? -1.313 -5.224 -11.175 1.00 12.41 181 MET C C 1
ATOM 5552 O O . MET C 1 202 ? -2.380 -5.718 -11.507 1.00 11.89 181 MET C O 1
ATOM 5557 N N . ARG C 1 203 ? -0.151 -5.569 -11.728 1.00 11.91 182 ARG C N 1
ATOM 5558 C CA . ARG C 1 203 ? -0.071 -6.572 -12.776 1.00 13.08 182 ARG C CA 1
ATOM 5559 C C . ARG C 1 203 ? -0.567 -7.928 -12.381 1.00 13.25 182 ARG C C 1
ATOM 5560 O O . ARG C 1 203 ? -1.342 -8.531 -13.120 1.00 13.19 182 ARG C O 1
ATOM 5568 N N . THR C 1 204 ? -0.147 -8.433 -11.220 1.00 13.21 183 THR C N 1
ATOM 5569 C CA . THR C 1 204 ? -0.656 -9.721 -10.798 1.00 13.06 183 THR C CA 1
ATOM 5570 C C . THR C 1 204 ? -2.164 -9.698 -10.556 1.00 13.07 183 THR C C 1
ATOM 5571 O O . THR C 1 204 ? -2.905 -10.617 -10.968 1.00 12.25 183 THR C O 1
ATOM 5575 N N . MET C 1 205 ? -2.627 -8.658 -9.878 1.00 12.76 184 MET C N 1
ATOM 5576 C CA . MET C 1 205 ? -4.048 -8.561 -9.604 1.00 13.04 184 MET C CA 1
ATOM 5577 C C . MET C 1 205 ? -4.874 -8.434 -10.895 1.00 12.12 184 MET C C 1
ATOM 5578 O O . MET C 1 205 ? -5.950 -9.042 -11.008 1.00 11.33 184 MET C O 1
ATOM 5583 N N . ALA C 1 206 ? -4.388 -7.630 -11.860 1.00 11.38 185 ALA C N 1
ATOM 5584 C CA . ALA C 1 206 ? -5.035 -7.547 -13.172 1.00 11.51 185 ALA C CA 1
ATOM 5585 C C . ALA C 1 206 ? -5.159 -8.924 -13.812 1.00 11.96 185 ALA C C 1
ATOM 5586 O O . ALA C 1 206 ? -6.231 -9.267 -14.371 1.00 12.54 185 ALA C O 1
ATOM 5588 N N . LEU C 1 207 ? -4.074 -9.713 -13.760 1.00 12.38 186 LEU C N 1
ATOM 5589 C CA . LEU C 1 207 ? -4.109 -11.066 -14.332 1.00 12.86 186 LEU C CA 1
ATOM 5590 C C . LEU C 1 207 ? -5.069 -11.982 -13.569 1.00 13.16 186 LEU C C 1
ATOM 5591 O O . LEU C 1 207 ? -5.818 -12.747 -14.183 1.00 13.73 186 LEU C O 1
ATOM 5596 N N . GLU C 1 208 ? -5.051 -11.917 -12.249 1.00 13.35 187 GLU C N 1
ATOM 5597 C CA . GLU C 1 208 ? -5.910 -12.801 -11.421 1.00 13.91 187 GLU C CA 1
ATOM 5598 C C . GLU C 1 208 ? -7.398 -12.485 -11.504 1.00 14.24 187 GLU C C 1
ATOM 5599 O O . GLU C 1 208 ? -8.223 -13.386 -11.373 1.00 14.06 187 GLU C O 1
ATOM 5605 N N . LEU C 1 209 ? -7.737 -11.209 -11.697 1.00 13.46 188 LEU C N 1
ATOM 5606 C CA . LEU C 1 209 ? -9.143 -10.770 -11.602 1.00 13.67 188 LEU C CA 1
ATOM 5607 C C . LEU C 1 209 ? -9.773 -10.453 -12.944 1.00 13.77 188 LEU C C 1
ATOM 5608 O O . LEU C 1 209 ? -10.974 -10.303 -13.037 1.00 14.77 188 LEU C O 1
ATOM 5613 N N . GLY C 1 210 ? -8.964 -10.353 -13.985 1.00 14.02 189 GLY C N 1
ATOM 5614 C CA . GLY C 1 210 ? -9.474 -10.055 -15.332 1.00 14.10 189 GLY C CA 1
ATOM 5615 C C . GLY C 1 210 ? -10.552 -11.037 -15.844 1.00 14.48 189 GLY C C 1
ATOM 5616 O O . GLY C 1 210 ? -11.543 -10.597 -16.392 1.00 14.60 189 GLY C O 1
ATOM 5617 N N . PRO C 1 211 ? -10.386 -12.357 -15.629 1.00 15.71 190 PRO C N 1
ATOM 5618 C CA . PRO C 1 211 ? -11.461 -13.269 -16.083 1.00 16.49 190 PRO C CA 1
ATOM 5619 C C . PRO C 1 211 ? -12.779 -13.013 -15.361 1.00 16.61 190 PRO C C 1
ATOM 5620 O O . PRO C 1 211 ? -13.827 -13.369 -15.890 1.00 17.74 190 PRO C O 1
ATOM 5624 N N . ARG C 1 212 ? -12.735 -12.364 -14.198 1.00 16.94 191 ARG C N 1
ATOM 5625 C CA . ARG C 1 212 ? -13.962 -11.889 -13.535 1.00 18.20 191 ARG C CA 1
ATOM 5626 C C . ARG C 1 212 ? -14.410 -10.473 -13.887 1.00 16.81 191 ARG C C 1
ATOM 5627 O O . ARG C 1 212 ? -15.261 -9.880 -13.178 1.00 16.71 191 ARG C O 1
ATOM 5635 N N . ASN C 1 213 ? -13.826 -9.905 -14.947 1.00 15.13 192 ASN C N 1
ATOM 5636 C CA A ASN C 1 213 ? -14.189 -8.566 -15.396 0.50 14.70 192 ASN C CA 1
ATOM 5637 C CA B ASN C 1 213 ? -14.236 -8.567 -15.389 0.50 14.56 192 ASN C CA 1
ATOM 5638 C C . ASN C 1 213 ? -13.891 -7.491 -14.343 1.00 14.18 192 ASN C C 1
ATOM 5639 O O . ASN C 1 213 ? -14.557 -6.436 -14.276 1.00 13.72 192 ASN C O 1
ATOM 5648 N N . ILE C 1 214 ? -12.879 -7.747 -13.516 1.00 12.48 193 ILE C N 1
ATOM 5649 C CA . ILE C 1 214 ? -12.388 -6.689 -12.629 1.00 12.46 193 ILE C CA 1
ATOM 5650 C C . ILE C 1 214 ? -11.099 -6.124 -13.230 1.00 12.02 193 ILE C C 1
ATOM 5651 O O . ILE C 1 214 ? -10.099 -6.850 -13.374 1.00 12.47 193 ILE C O 1
ATOM 5656 N N . ARG C 1 215 ? -11.148 -4.845 -13.586 1.00 11.51 194 ARG C N 1
ATOM 5657 C CA A ARG C 1 215 ? -10.009 -4.193 -14.181 0.70 11.44 194 ARG C CA 1
ATOM 5658 C CA B ARG C 1 215 ? -10.040 -4.110 -14.197 0.30 11.10 194 ARG C CA 1
ATOM 5659 C C . ARG C 1 215 ? -9.170 -3.576 -13.092 1.00 10.78 194 ARG C C 1
ATOM 5660 O O . ARG C 1 215 ? -9.702 -3.069 -12.073 1.00 10.23 194 ARG C O 1
ATOM 5675 N N . VAL C 1 216 ? -7.863 -3.631 -13.309 1.00 10.18 195 VAL C N 1
ATOM 5676 C CA . VAL C 1 216 ? -6.900 -3.175 -12.288 1.00 10.51 195 VAL C CA 1
ATOM 5677 C C . VAL C 1 216 ? -5.834 -2.346 -13.000 1.00 10.57 195 VAL C C 1
ATOM 5678 O O . VAL C 1 216 ? -5.192 -2.824 -13.986 1.00 10.80 195 VAL C O 1
ATOM 5682 N N . ASN C 1 217 ? -5.680 -1.094 -12.550 1.00 10.07 196 ASN C N 1
ATOM 5683 C CA . ASN C 1 217 ? -4.869 -0.123 -13.239 1.00 10.56 196 ASN C CA 1
ATOM 5684 C C . ASN C 1 217 ? -4.205 0.787 -12.207 1.00 11.02 196 ASN C C 1
ATOM 5685 O O . ASN C 1 217 ? -4.510 0.728 -10.985 1.00 10.28 196 ASN C O 1
ATOM 5690 N N . ILE C 1 218 ? -3.280 1.594 -12.698 1.00 10.76 197 ILE C N 1
ATOM 5691 C CA . ILE C 1 218 ? -2.503 2.478 -11.844 1.00 11.70 197 ILE C CA 1
ATOM 5692 C C . ILE C 1 218 ? -2.559 3.856 -12.508 1.00 11.98 197 ILE C C 1
ATOM 5693 O O . ILE C 1 218 ? -2.565 3.963 -13.738 1.00 11.35 197 ILE C O 1
ATOM 5698 N N . VAL C 1 219 ? -2.608 4.908 -11.697 1.00 13.09 198 VAL C N 1
ATOM 5699 C CA . VAL C 1 219 ? -2.377 6.238 -12.241 1.00 13.69 198 VAL C CA 1
ATOM 5700 C C . VAL C 1 219 ? -1.071 6.753 -11.669 1.00 14.13 198 VAL C C 1
ATOM 5701 O O . VAL C 1 219 ? -0.790 6.524 -10.472 1.00 14.55 198 VAL C O 1
ATOM 5705 N N . CYS C 1 220 ? -0.268 7.451 -12.483 1.00 14.58 199 CYS C N 1
ATOM 5706 C CA . CYS C 1 220 ? 1.057 7.926 -12.021 1.00 15.70 199 CYS C CA 1
ATOM 5707 C C . CYS C 1 220 ? 1.134 9.449 -12.130 1.00 15.48 199 CYS C C 1
ATOM 5708 O O . CYS C 1 220 ? 1.572 9.973 -13.142 1.00 15.46 199 CYS C O 1
ATOM 5711 N N . PRO C 1 221 ? 0.766 10.161 -11.070 1.00 15.27 200 PRO C N 1
ATOM 5712 C CA . PRO C 1 221 ? 0.850 11.635 -11.109 1.00 15.24 200 PRO C CA 1
ATOM 5713 C C . PRO C 1 221 ? 2.304 12.060 -11.025 1.00 15.82 200 PRO C C 1
ATOM 5714 O O . PRO C 1 221 ? 3.132 11.313 -10.483 1.00 15.25 200 PRO C O 1
ATOM 5718 N N . SER C 1 222 ? 2.620 13.244 -11.546 1.00 17.13 201 SER C N 1
ATOM 5719 C CA . SER C 1 222 ? 3.957 13.839 -11.318 1.00 18.02 201 SER C CA 1
ATOM 5720 C C . SER C 1 222 ? 3.981 14.529 -9.946 1.00 19.07 201 SER C C 1
ATOM 5721 O O . SER C 1 222 ? 4.540 13.990 -8.975 1.00 21.50 201 SER C O 1
ATOM 5724 N N . SER C 1 223 ? 3.384 15.701 -9.856 1.00 18.63 202 SER C N 1
ATOM 5725 C CA . SER C 1 223 ? 3.311 16.451 -8.606 1.00 17.73 202 SER C CA 1
ATOM 5726 C C . SER C 1 223 ? 1.907 16.950 -8.631 1.00 16.87 202 SER C C 1
ATOM 5727 O O . SER C 1 223 ? 1.419 17.347 -9.689 1.00 16.15 202 SER C O 1
ATOM 5730 N N . VAL C 1 224 ? 1.248 16.927 -7.473 1.00 16.31 203 VAL C N 1
ATOM 5731 C CA . VAL C 1 224 ? -0.168 17.307 -7.383 1.00 15.79 203 VAL C CA 1
ATOM 5732 C C . VAL C 1 224 ? -0.332 18.334 -6.263 1.00 16.27 203 VAL C C 1
ATOM 5733 O O . VAL C 1 224 ? 0.231 18.157 -5.175 1.00 15.69 203 VAL C O 1
ATOM 5737 N N . ALA C 1 225 ? -1.130 19.368 -6.518 1.00 16.46 204 ALA C N 1
ATOM 5738 C CA . ALA C 1 225 ? -1.291 20.484 -5.576 1.00 18.03 204 ALA C CA 1
ATOM 5739 C C . ALA C 1 225 ? -2.119 20.053 -4.337 1.00 18.77 204 ALA C C 1
ATOM 5740 O O . ALA C 1 225 ? -3.338 20.210 -4.324 1.00 19.95 204 ALA C O 1
ATOM 5742 N N . THR C 1 226 ? -1.452 19.482 -3.335 1.00 18.94 205 THR C N 1
ATOM 5743 C CA . THR C 1 226 ? -2.070 19.012 -2.082 1.00 18.30 205 THR C CA 1
ATOM 5744 C C . THR C 1 226 ? -1.057 19.362 -0.975 1.00 19.14 205 THR C C 1
ATOM 5745 O O . THR C 1 226 ? 0.078 19.756 -1.285 1.00 19.56 205 THR C O 1
ATOM 5749 N N . PRO C 1 227 ? -1.435 19.198 0.309 1.00 18.85 206 PRO C N 1
ATOM 5750 C CA . 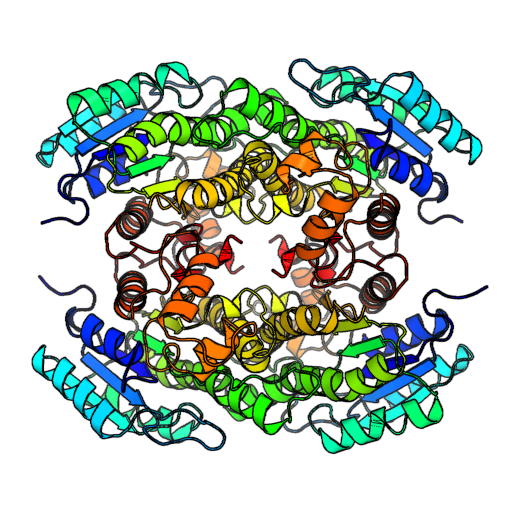PRO C 1 227 ? -0.453 19.424 1.388 1.00 19.69 206 PRO C CA 1
ATOM 5751 C C . PRO C 1 227 ? 0.780 18.530 1.322 1.00 19.30 206 PRO C C 1
ATOM 5752 O O . PRO C 1 227 ? 1.833 18.922 1.829 1.00 18.57 206 PRO C O 1
ATOM 5756 N N . MET C 1 228 ? 0.684 17.376 0.660 1.00 19.05 207 MET C N 1
ATOM 5757 C CA . MET C 1 228 ? 1.866 16.500 0.530 1.00 19.33 207 MET C CA 1
ATOM 5758 C C . MET C 1 228 ? 2.980 17.203 -0.285 1.00 19.67 207 MET C C 1
ATOM 5759 O O . MET C 1 228 ? 4.174 17.023 -0.007 1.00 20.67 207 MET C O 1
ATOM 5764 N N . LEU C 1 229 ? 2.583 17.945 -1.324 1.00 19.24 208 LEU C N 1
ATOM 5765 C CA . LEU C 1 229 ? 3.522 18.657 -2.201 1.00 19.34 208 LEU C CA 1
ATOM 5766 C C . LEU C 1 229 ? 3.851 20.097 -1.725 1.00 20.76 208 LEU C C 1
ATOM 5767 O O . LEU C 1 229 ? 5.009 20.543 -1.738 1.00 19.89 208 LEU C O 1
ATOM 5772 N N . LEU C 1 230 ? 2.824 20.839 -1.324 1.00 21.48 209 LEU C N 1
ATOM 5773 C CA . LEU C 1 230 ? 3.009 22.279 -1.085 1.00 22.37 209 LEU C CA 1
ATOM 5774 C C . LEU C 1 230 ? 3.407 22.567 0.365 1.00 23.44 209 LEU C C 1
ATOM 5775 O O . LEU C 1 230 ? 2.586 22.896 1.219 1.00 22.87 209 LEU C O 1
ATOM 5780 N N . ASN C 1 231 ? 4.690 22.384 0.626 1.00 24.89 210 ASN C N 1
ATOM 5781 C CA . ASN C 1 231 ? 5.255 22.568 1.952 1.00 26.00 210 ASN C CA 1
ATOM 5782 C C . ASN C 1 231 ? 6.748 22.854 1.830 1.00 26.73 210 ASN C C 1
ATOM 5783 O O . ASN C 1 231 ? 7.416 22.427 0.884 1.00 25.78 210 ASN C O 1
ATOM 5788 N N . GLU C 1 232 ? 7.271 23.540 2.837 1.00 28.75 211 GLU C N 1
ATOM 5789 C CA . GLU C 1 232 ? 8.627 24.043 2.815 1.00 30.41 211 GLU C CA 1
ATOM 5790 C C . GLU C 1 232 ? 9.717 22.959 2.671 1.00 28.51 211 GLU C C 1
ATOM 5791 O O . GLU C 1 232 ? 10.651 23.156 1.923 1.00 28.09 211 GLU C O 1
ATOM 5797 N N . PRO C 1 233 ? 9.568 21.788 3.323 1.00 28.68 212 PRO C N 1
ATOM 5798 C CA . PRO C 1 233 ? 10.546 20.711 3.064 1.00 28.13 212 PRO C CA 1
ATOM 5799 C C . PRO C 1 233 ? 10.592 20.228 1.601 1.00 27.81 212 PRO C C 1
ATOM 5800 O O . PRO C 1 233 ? 11.656 19.831 1.121 1.00 27.28 212 PRO C O 1
ATOM 5804 N N . THR C 1 234 ? 9.450 20.267 0.905 1.00 26.26 213 THR C N 1
ATOM 5805 C CA . THR C 1 234 ? 9.398 19.891 -0.503 1.00 24.71 213 THR C CA 1
ATOM 5806 C C . THR C 1 234 ? 10.013 21.003 -1.334 1.00 24.68 213 THR C C 1
ATOM 5807 O O . THR C 1 234 ? 10.768 20.733 -2.271 1.00 25.44 213 THR C O 1
ATOM 5811 N N . TYR C 1 235 ? 9.717 22.251 -0.976 1.00 24.92 214 TYR C N 1
ATOM 5812 C CA . TYR C 1 235 ? 10.361 23.379 -1.635 1.00 26.02 214 TYR C CA 1
ATOM 5813 C C . TYR C 1 235 ? 11.884 23.216 -1.554 1.00 26.97 214 TYR C C 1
ATOM 5814 O O . TYR C 1 235 ? 12.572 23.330 -2.576 1.00 27.48 214 TYR C O 1
ATOM 5823 N N . ARG C 1 236 ? 12.394 22.912 -0.356 1.00 28.00 215 ARG C N 1
ATOM 5824 C CA . ARG C 1 236 ? 13.831 22.730 -0.161 1.00 31.08 215 ARG C CA 1
ATOM 5825 C C . ARG C 1 236 ? 14.379 21.577 -1.002 1.00 31.07 215 ARG C C 1
ATOM 5826 O O . ARG C 1 236 ? 15.491 21.676 -1.538 1.00 29.54 215 ARG C O 1
ATOM 5834 N N . MET C 1 237 ? 13.612 20.490 -1.124 1.00 31.38 216 MET C N 1
ATOM 5835 C CA . MET C 1 237 ? 14.066 19.363 -1.955 1.00 32.84 216 MET C CA 1
ATOM 5836 C C . MET C 1 237 ? 14.190 19.759 -3.418 1.00 30.86 216 MET C C 1
ATOM 5837 O O . MET C 1 237 ? 15.128 19.353 -4.093 1.00 32.01 216 MET C O 1
ATOM 5842 N N . PHE C 1 238 ? 13.273 20.596 -3.895 1.00 29.69 217 PHE C N 1
ATOM 5843 C CA . PHE C 1 238 ? 13.307 21.030 -5.297 1.00 28.73 217 PHE C CA 1
ATOM 5844 C C . PHE C 1 238 ? 14.380 22.079 -5.595 1.00 28.53 217 PHE C C 1
ATOM 5845 O O . PHE C 1 238 ? 14.868 22.184 -6.713 1.00 26.78 217 PHE C O 1
ATOM 5853 N N . ARG C 1 239 ? 14.725 22.871 -4.587 1.00 28.61 218 ARG C N 1
ATOM 5854 C CA . ARG C 1 239 ? 15.713 23.933 -4.743 1.00 29.04 218 ARG C CA 1
ATOM 5855 C C . ARG C 1 239 ? 16.758 23.776 -3.675 1.00 28.84 218 ARG C C 1
ATOM 5856 O O . ARG C 1 239 ? 16.784 24.582 -2.736 1.00 29.64 218 ARG C O 1
ATOM 5864 N N . PRO C 1 240 ? 17.589 22.724 -3.772 1.00 29.69 219 PRO C N 1
ATOM 5865 C CA . PRO C 1 240 ? 18.596 22.560 -2.733 1.00 30.70 219 PRO C CA 1
ATOM 5866 C C . PRO C 1 240 ? 19.679 23.621 -2.911 1.00 32.41 219 PRO C C 1
ATOM 5867 O O . PRO C 1 240 ? 20.508 23.798 -2.028 1.00 35.52 219 PRO C O 1
ATOM 5871 N N . ASP C 1 241 ? 19.650 24.334 -4.040 1.00 32.94 220 ASP C N 1
ATOM 5872 C CA . ASP C 1 241 ? 20.558 25.470 -4.278 1.00 34.13 220 ASP C CA 1
ATOM 5873 C C . ASP C 1 241 ? 20.205 26.732 -3.473 1.00 33.81 220 ASP C C 1
ATOM 5874 O O . ASP C 1 241 ? 20.958 27.696 -3.481 1.00 35.10 220 ASP C O 1
ATOM 5879 N N . LEU C 1 242 ? 19.072 26.739 -2.779 1.00 32.02 221 LEU C N 1
ATOM 5880 C CA . LEU C 1 242 ? 18.559 27.994 -2.233 1.00 31.77 221 LEU C CA 1
ATOM 5881 C C . LEU C 1 242 ? 18.349 27.998 -0.718 1.00 31.55 221 LEU C C 1
ATOM 5882 O O . LEU C 1 242 ? 17.836 27.036 -0.153 1.00 33.46 221 LEU C O 1
ATOM 5887 N N . GLU C 1 243 ? 18.775 29.081 -0.079 1.00 32.15 222 GLU C N 1
ATOM 5888 C CA . GLU C 1 243 ? 18.416 29.380 1.292 1.00 31.99 222 GLU C CA 1
ATOM 5889 C C . GLU C 1 243 ? 16.947 29.799 1.282 1.00 31.83 222 GLU C C 1
ATOM 5890 O O . GLU C 1 243 ? 16.592 30.803 0.643 1.00 30.74 222 GLU C O 1
ATOM 5892 N N . ASN C 1 244 ? 16.106 29.016 1.973 1.00 31.55 223 ASN C N 1
ATOM 5893 C CA . ASN C 1 244 ? 14.676 29.336 2.187 1.00 31.96 223 ASN C CA 1
ATOM 5894 C C . ASN C 1 244 ? 13.879 29.574 0.892 1.00 29.76 223 ASN C C 1
ATOM 5895 O O . ASN C 1 244 ? 13.401 30.671 0.617 1.00 28.33 223 ASN C O 1
ATOM 5900 N N . PRO C 1 245 ? 13.741 28.512 0.087 1.00 28.76 224 PRO C N 1
ATOM 5901 C CA . PRO C 1 245 ? 13.018 28.616 -1.190 1.00 27.76 224 PRO C CA 1
ATOM 5902 C C . PRO C 1 245 ? 11.541 28.951 -0.970 1.00 26.94 224 PRO C C 1
ATOM 5903 O O . PRO C 1 245 ? 10.943 28.437 -0.024 1.00 26.83 224 PRO C O 1
ATOM 5907 N N . THR C 1 246 ? 10.960 29.799 -1.821 1.00 24.68 225 THR C N 1
ATOM 5908 C CA . THR C 1 246 ? 9.522 30.090 -1.732 1.00 24.73 225 THR C CA 1
ATOM 5909 C C . THR C 1 246 ? 8.725 29.067 -2.571 1.00 24.12 225 THR C C 1
ATOM 5910 O O . THR C 1 246 ? 9.323 28.279 -3.307 1.00 22.86 225 THR C O 1
ATOM 5914 N N . VAL C 1 247 ? 7.393 29.088 -2.464 1.00 24.14 226 VAL C N 1
ATOM 5915 C CA . VAL C 1 247 ? 6.542 28.289 -3.383 1.00 23.72 226 VAL C CA 1
ATOM 5916 C C . VAL C 1 247 ? 6.785 28.686 -4.856 1.00 24.43 226 VAL C C 1
ATOM 5917 O O . VAL C 1 247 ? 6.788 27.824 -5.745 1.00 24.02 226 VAL C O 1
ATOM 5921 N N . GLU C 1 248 ? 7.021 29.976 -5.112 1.00 25.23 227 GLU C N 1
ATOM 5922 C CA . GLU C 1 248 ? 7.368 30.419 -6.452 1.00 25.78 227 GLU C CA 1
ATOM 5923 C C . GLU C 1 248 ? 8.702 29.841 -6.949 1.00 25.06 227 GLU C C 1
ATOM 5924 O O . GLU C 1 248 ? 8.822 29.460 -8.134 1.00 24.60 227 GLU C O 1
ATOM 5930 N N . ASP C 1 249 ? 9.686 29.751 -6.058 1.00 24.67 228 ASP C N 1
ATOM 5931 C CA . ASP C 1 249 ? 10.979 29.147 -6.404 1.00 25.48 228 ASP C CA 1
ATOM 5932 C C . ASP C 1 249 ? 10.796 27.677 -6.715 1.00 24.51 228 ASP C C 1
ATOM 5933 O O . ASP C 1 249 ? 11.426 27.149 -7.625 1.00 24.77 228 ASP C O 1
ATOM 5938 N N . PHE C 1 250 ? 9.981 27.005 -5.912 1.00 23.55 229 PHE C N 1
ATOM 5939 C CA . PHE C 1 250 ? 9.649 25.621 -6.199 1.00 23.91 229 PHE C CA 1
ATOM 5940 C C . PHE C 1 250 ? 8.963 25.490 -7.577 1.00 23.56 229 PHE C C 1
ATOM 5941 O O . PHE C 1 250 ? 9.333 24.614 -8.369 1.00 23.41 229 PHE C O 1
ATOM 5949 N N . GLN C 1 251 ? 8.008 26.372 -7.865 1.00 23.41 230 GLN C N 1
ATOM 5950 C CA . GLN C 1 251 ? 7.232 26.281 -9.113 1.00 23.70 230 GLN C CA 1
ATOM 5951 C C . GLN C 1 251 ? 8.131 26.448 -10.330 1.00 24.04 230 GLN C C 1
ATOM 5952 O O . GLN C 1 251 ? 7.927 25.790 -11.338 1.00 23.74 230 GLN C O 1
ATOM 5958 N N . VAL C 1 252 ? 9.157 27.286 -10.209 1.00 24.69 231 VAL C N 1
ATOM 5959 C CA . VAL C 1 252 ? 10.135 27.474 -11.280 1.00 25.04 231 VAL C CA 1
ATOM 5960 C C . VAL C 1 252 ? 10.877 26.154 -11.567 1.00 25.03 231 VAL C C 1
ATOM 5961 O O . VAL C 1 252 ? 10.959 25.725 -12.719 1.00 25.67 231 VAL C O 1
ATOM 5965 N N . ALA C 1 253 ? 11.381 25.486 -10.528 1.00 23.91 232 ALA C N 1
ATOM 5966 C CA . ALA C 1 253 ? 12.096 24.227 -10.718 1.00 23.66 232 ALA C CA 1
ATOM 5967 C C . ALA C 1 253 ? 11.151 23.085 -11.125 1.00 23.65 232 ALA C C 1
ATOM 5968 O O . ALA C 1 253 ? 11.490 22.229 -11.950 1.00 23.99 232 ALA C O 1
ATOM 5970 N N . SER C 1 254 ? 9.967 23.074 -10.544 1.00 22.96 233 SER C N 1
ATOM 5971 C CA . SER C 1 254 ? 9.012 22.048 -10.898 1.00 23.53 233 SER C CA 1
ATOM 5972 C C . SER C 1 254 ? 8.559 22.152 -12.366 1.00 23.05 233 SER C C 1
ATOM 5973 O O . SER C 1 254 ? 8.517 21.139 -13.072 1.00 22.51 233 SER C O 1
ATOM 5976 N N . ARG C 1 255 ? 8.237 23.365 -12.822 1.00 24.06 234 ARG C N 1
ATOM 5977 C CA . ARG C 1 255 ? 7.981 23.612 -14.246 1.00 25.44 234 ARG C CA 1
ATOM 5978 C C . ARG C 1 255 ? 9.098 23.100 -15.158 1.00 25.43 234 ARG C C 1
ATOM 5979 O O . ARG C 1 255 ? 8.810 22.501 -16.207 1.00 25.02 234 ARG C O 1
ATOM 5987 N N . GLN C 1 256 ? 10.357 23.282 -14.759 1.00 26.68 235 GLN C N 1
ATOM 5988 C CA . GLN C 1 256 ? 11.480 22.772 -15.557 1.00 27.31 235 GLN C CA 1
ATOM 5989 C C . GLN C 1 256 ? 11.406 21.272 -15.779 1.00 26.59 235 GLN C C 1
ATOM 5990 O O . GLN C 1 256 ? 11.825 20.774 -16.820 1.00 26.61 235 GLN C O 1
ATOM 5996 N N . MET C 1 257 ? 10.873 20.566 -14.793 1.00 25.54 236 MET C N 1
ATOM 5997 C CA . MET C 1 257 ? 10.771 19.116 -14.817 1.00 26.57 236 MET C CA 1
ATOM 5998 C C . MET C 1 257 ? 9.545 18.620 -15.588 1.00 24.33 236 MET C C 1
ATOM 5999 O O . MET C 1 257 ? 9.452 17.440 -15.898 1.00 23.89 236 MET C O 1
ATOM 6004 N N . HIS C 1 258 ? 8.617 19.516 -15.904 1.00 21.68 237 HIS C N 1
ATOM 6005 C CA . HIS C 1 258 ? 7.489 19.168 -16.748 1.00 20.71 237 HIS C CA 1
ATOM 6006 C C . HIS C 1 258 ? 7.771 19.597 -18.156 1.00 20.88 237 HIS C C 1
ATOM 6007 O O . HIS C 1 258 ? 8.703 20.369 -18.412 1.00 21.63 237 HIS C O 1
ATOM 6014 N N . VAL C 1 259 ? 6.989 19.078 -19.096 1.00 20.03 238 VAL C N 1
ATOM 6015 C CA . VAL C 1 259 ? 7.139 19.426 -20.500 1.00 19.81 238 VAL C CA 1
ATOM 6016 C C . VAL C 1 259 ? 6.022 20.434 -20.860 1.00 20.18 238 VAL C C 1
ATOM 6017 O O . VAL C 1 259 ? 6.267 21.446 -21.489 1.00 20.23 238 VAL C O 1
ATOM 6021 N N . LEU C 1 260 ? 4.789 20.144 -20.458 1.00 19.48 239 LEU C N 1
ATOM 6022 C CA . LEU C 1 260 ? 3.755 21.175 -20.441 1.00 20.21 239 LEU C CA 1
ATOM 6023 C C . LEU C 1 260 ? 4.154 22.316 -19.475 1.00 20.88 239 LEU C C 1
ATOM 6024 O O . LEU C 1 260 ? 4.825 22.065 -18.474 1.00 21.05 239 LEU C O 1
ATOM 6029 N N . PRO C 1 261 ? 3.752 23.558 -19.778 1.00 21.81 240 PRO C N 1
ATOM 6030 C CA . PRO C 1 261 ? 4.220 24.678 -18.944 1.00 22.49 240 PRO C CA 1
ATOM 6031 C C . PRO C 1 261 ? 3.475 24.787 -17.595 1.00 22.19 240 PRO C C 1
ATOM 6032 O O . PRO C 1 261 ? 2.802 25.785 -17.346 1.00 22.93 240 PRO C O 1
ATOM 6036 N N . ILE C 1 262 ? 3.596 23.763 -16.747 1.00 22.01 241 ILE C N 1
ATOM 6037 C CA . ILE C 1 262 ? 2.886 23.688 -15.455 1.00 21.45 241 ILE C CA 1
ATOM 6038 C C . ILE C 1 262 ? 3.847 23.252 -14.352 1.00 20.88 241 ILE C C 1
ATOM 6039 O O . ILE C 1 262 ? 4.805 22.532 -14.630 1.00 21.87 241 ILE C O 1
ATOM 6044 N N . PRO C 1 263 ? 3.585 23.678 -13.096 1.00 20.77 242 PRO C N 1
ATOM 6045 C CA . PRO C 1 263 ? 4.421 23.245 -11.959 1.00 21.06 242 PRO C CA 1
ATOM 6046 C C . PRO C 1 263 ? 3.888 21.997 -11.249 1.00 20.79 242 PRO C C 1
ATOM 6047 O O . PRO C 1 263 ? 4.632 21.348 -10.497 1.00 20.79 242 PRO C O 1
ATOM 6051 N N . TYR C 1 264 ? 2.616 21.663 -11.507 1.00 20.04 243 TYR C N 1
ATOM 6052 C CA . TYR C 1 264 ? 1.959 20.485 -10.916 1.00 19.55 243 TYR C CA 1
ATOM 6053 C C . TYR C 1 264 ? 0.584 20.341 -11.568 1.00 18.99 243 TYR C C 1
ATOM 6054 O O . TYR C 1 264 ? 0.179 21.213 -12.385 1.00 17.76 243 TYR C O 1
ATOM 6063 N N . VAL C 1 265 ? -0.094 19.227 -11.265 1.00 16.98 244 VAL C N 1
ATOM 6064 C CA . VAL C 1 265 ? -1.464 19.044 -11.707 1.00 16.81 244 VAL C CA 1
ATOM 6065 C C . VAL C 1 265 ? -2.360 19.274 -10.480 1.00 17.72 244 VAL C C 1
ATOM 6066 O O . VAL C 1 265 ? -1.870 19.383 -9.359 1.00 17.73 244 VAL C O 1
ATOM 6070 N N . GLU C 1 266 ? -3.661 19.377 -10.699 1.00 18.19 245 GLU C N 1
ATOM 6071 C CA . GLU C 1 266 ? -4.607 19.613 -9.632 1.00 19.68 245 GLU C CA 1
ATOM 6072 C C . GLU C 1 266 ? -5.151 18.251 -9.207 1.00 18.09 245 GLU C C 1
ATOM 6073 O O . GLU C 1 266 ? -5.137 17.327 -10.004 1.00 17.50 245 GLU C O 1
ATOM 6079 N N . PRO C 1 267 ? -5.627 18.120 -7.957 1.00 18.40 246 PRO C N 1
ATOM 6080 C CA . PRO C 1 267 ? -6.276 16.854 -7.582 1.00 17.88 246 PRO C CA 1
ATOM 6081 C C . PRO C 1 267 ? -7.337 16.436 -8.611 1.00 17.25 246 PRO C C 1
ATOM 6082 O O . PRO C 1 267 ? -7.400 15.251 -8.980 1.00 17.20 246 PRO C O 1
ATOM 6086 N N . ALA C 1 268 ? -8.112 17.396 -9.123 1.00 16.37 247 ALA C N 1
ATOM 6087 C CA . ALA C 1 268 ? -9.159 17.082 -10.118 1.00 15.72 247 ALA C CA 1
ATOM 6088 C C . ALA C 1 268 ? -8.591 16.417 -11.385 1.00 15.30 247 ALA C C 1
ATOM 6089 O O . ALA C 1 268 ? -9.259 15.600 -11.999 1.00 14.50 247 ALA C O 1
ATOM 6091 N N . ASP C 1 269 ? -7.362 16.753 -11.785 1.00 15.26 248 ASP C N 1
ATOM 6092 C CA . ASP C 1 269 ? -6.774 16.037 -12.931 1.00 14.83 248 ASP C CA 1
ATOM 6093 C C . ASP C 1 269 ? -6.622 14.545 -12.657 1.00 13.98 248 ASP C C 1
ATOM 6094 O O . ASP C 1 269 ? -6.832 13.725 -13.544 1.00 13.86 248 ASP C O 1
ATOM 6099 N N . ILE C 1 270 ? -6.197 14.198 -11.446 1.00 13.15 249 ILE C N 1
ATOM 6100 C CA . ILE C 1 270 ? -6.085 12.793 -11.094 1.00 12.52 249 ILE C CA 1
ATOM 6101 C C . ILE C 1 270 ? -7.464 12.151 -10.989 1.00 12.42 249 ILE C C 1
ATOM 6102 O O . ILE C 1 270 ? -7.698 11.078 -11.570 1.00 11.82 249 ILE C O 1
ATOM 6107 N N . SER C 1 271 ? -8.398 12.823 -10.326 1.00 12.57 250 SER C N 1
ATOM 6108 C CA . SER C 1 271 ? -9.791 12.334 -10.256 1.00 13.34 250 SER C CA 1
ATOM 6109 C C . SER C 1 271 ? -10.416 12.137 -11.632 1.00 13.68 250 SER C C 1
ATOM 6110 O O . SER C 1 271 ? -11.211 11.199 -11.826 1.00 13.39 250 SER C O 1
ATOM 6113 N N . ASN C 1 272 ? -10.083 13.019 -12.589 1.00 14.14 251 ASN C N 1
ATOM 6114 C CA . ASN C 1 272 ? -10.699 12.895 -13.906 1.00 14.58 251 ASN C CA 1
ATOM 6115 C C . ASN C 1 272 ? -10.148 11.698 -14.679 1.00 14.10 251 ASN C C 1
ATOM 6116 O O . ASN C 1 272 ? -10.873 11.063 -15.466 1.00 14.70 251 ASN C O 1
ATOM 6121 N N . ALA C 1 273 ? -8.866 11.405 -14.478 1.00 13.60 252 ALA C N 1
ATOM 6122 C CA . ALA C 1 273 ? -8.277 10.202 -15.103 1.00 13.42 252 ALA C CA 1
ATOM 6123 C C . ALA C 1 273 ? -8.918 8.935 -14.508 1.00 13.61 252 ALA C C 1
ATOM 6124 O O . ALA C 1 273 ? -9.218 7.971 -15.235 1.00 14.48 252 ALA C O 1
ATOM 6126 N N . ILE C 1 274 ? -9.062 8.925 -13.197 1.00 13.24 253 ILE C N 1
ATOM 6127 C CA . ILE C 1 274 ? -9.703 7.833 -12.487 1.00 13.82 253 ILE C CA 1
ATOM 6128 C C . ILE C 1 274 ? -11.151 7.643 -12.893 1.00 14.04 253 ILE C C 1
ATOM 6129 O O . ILE C 1 274 ? -11.567 6.512 -13.112 1.00 15.14 253 ILE C O 1
ATOM 6134 N N . LEU C 1 275 ? -11.897 8.736 -13.009 1.00 14.51 254 LEU C N 1
ATOM 6135 C CA . LEU C 1 275 ? -13.294 8.706 -13.500 1.00 14.91 254 LEU C CA 1
ATOM 6136 C C . LEU C 1 275 ? -13.368 8.015 -14.873 1.00 14.93 254 LEU C C 1
ATOM 6137 O O . LEU C 1 275 ? -14.227 7.126 -15.111 1.00 14.53 254 LEU C O 1
ATOM 6142 N N . PHE C 1 276 ? -12.461 8.401 -15.768 1.00 14.72 255 PHE C N 1
ATOM 6143 C CA . PHE C 1 276 ? -12.356 7.700 -17.050 1.00 14.42 255 PHE C CA 1
ATOM 6144 C C . PHE C 1 276 ? -12.137 6.193 -16.865 1.00 13.83 255 PHE C C 1
ATOM 6145 O O . PHE C 1 276 ? -12.930 5.408 -17.348 1.00 13.84 255 PHE C O 1
ATOM 6153 N N . LEU C 1 277 ? -11.096 5.812 -16.122 1.00 13.73 256 LEU C N 1
ATOM 6154 C CA . LEU C 1 277 ? -10.740 4.408 -15.908 1.00 13.40 256 LEU C CA 1
ATOM 6155 C C . LEU C 1 277 ? -11.865 3.555 -15.302 1.00 13.52 256 LEU C C 1
ATOM 6156 O O . LEU C 1 277 ? -12.003 2.403 -15.661 1.00 12.97 256 LEU C O 1
ATOM 6161 N N . VAL C 1 278 ? -12.668 4.125 -14.405 1.00 12.69 257 VAL C N 1
ATOM 6162 C CA . VAL C 1 278 ? -13.730 3.336 -13.786 1.00 13.29 257 VAL C CA 1
ATOM 6163 C C . VAL C 1 278 ? -15.041 3.451 -14.554 1.00 13.56 257 VAL C C 1
ATOM 6164 O O . VAL C 1 278 ? -16.019 2.814 -14.184 1.00 14.96 257 VAL C O 1
ATOM 6168 N N . SER C 1 279 ? -15.058 4.208 -15.639 1.00 13.61 258 SER C N 1
ATOM 6169 C CA . SER C 1 279 ? -16.318 4.383 -16.390 1.00 15.37 258 SER C CA 1
ATOM 6170 C C . SER C 1 279 ? -16.454 3.316 -17.490 1.00 16.42 258 SER C C 1
ATOM 6171 O O . SER C 1 279 ? -15.472 2.659 -17.843 1.00 15.85 258 SER C O 1
ATOM 6174 N N . ASP C 1 280 ? -17.653 3.196 -18.055 1.00 17.97 259 ASP C N 1
ATOM 6175 C CA . ASP C 1 280 ? -17.911 2.270 -19.171 1.00 20.41 259 ASP C CA 1
ATOM 6176 C C . ASP C 1 280 ? -17.062 2.596 -20.403 1.00 20.84 259 ASP C C 1
ATOM 6177 O O . ASP C 1 280 ? -16.753 1.709 -21.206 1.00 19.20 259 ASP C O 1
ATOM 6182 N N . ASP C 1 281 ? -16.656 3.860 -20.530 1.00 20.57 260 ASP C N 1
ATOM 6183 C CA . ASP C 1 281 ? -15.764 4.290 -21.613 1.00 21.99 260 ASP C CA 1
ATOM 6184 C C . ASP C 1 281 ? -14.379 3.637 -21.608 1.00 19.52 260 ASP C C 1
ATOM 6185 O O . ASP C 1 281 ? -13.699 3.653 -22.638 1.00 17.76 260 ASP C O 1
ATOM 6190 N N . ALA C 1 282 ? -13.983 3.100 -20.455 1.00 16.49 261 ALA C N 1
ATOM 6191 C CA . ALA C 1 282 ? -12.691 2.403 -20.285 1.00 15.32 261 ALA C CA 1
ATOM 6192 C C . ALA C 1 282 ? -12.878 0.924 -19.953 1.00 14.02 261 ALA C C 1
ATOM 6193 O O . ALA C 1 282 ? -12.003 0.292 -19.404 1.00 13.52 261 ALA C O 1
ATOM 6195 N N . ARG C 1 283 ? -14.024 0.372 -20.332 1.00 14.51 262 ARG C N 1
ATOM 6196 C CA . ARG C 1 283 ? -14.416 -1.008 -19.972 1.00 14.55 262 ARG C CA 1
ATOM 6197 C C . ARG C 1 283 ? -13.357 -2.055 -20.295 1.00 14.52 262 ARG C C 1
ATOM 6198 O O . ARG C 1 283 ? -13.303 -3.056 -19.616 1.00 14.23 262 ARG C O 1
ATOM 6206 N N . TYR C 1 284 ? -12.527 -1.848 -21.326 1.00 13.97 263 TYR C N 1
ATOM 6207 C CA . TYR C 1 284 ? -11.580 -2.899 -21.671 1.00 13.78 263 TYR C CA 1
ATOM 6208 C C . TYR C 1 284 ? -10.134 -2.535 -21.336 1.00 13.19 263 TYR C C 1
ATOM 6209 O O . TYR C 1 284 ? -9.201 -3.176 -21.813 1.00 13.21 263 TYR C O 1
ATOM 6218 N N . ILE C 1 285 ? -9.941 -1.519 -20.512 1.00 12.53 264 ILE C N 1
ATOM 6219 C CA . ILE C 1 285 ? -8.567 -1.112 -20.169 1.00 12.42 264 ILE C CA 1
ATOM 6220 C C . ILE C 1 285 ? -8.217 -1.733 -18.823 1.00 11.91 264 ILE C C 1
ATOM 6221 O O . ILE C 1 285 ? -8.864 -1.452 -17.815 1.00 11.59 264 ILE C O 1
ATOM 6226 N N . THR C 1 286 ? -7.192 -2.573 -18.821 1.00 11.46 265 THR C N 1
ATOM 6227 C CA . THR C 1 286 ? -6.691 -3.161 -17.573 1.00 11.49 265 THR C CA 1
ATOM 6228 C C . THR C 1 286 ? -5.192 -3.436 -17.692 1.00 11.22 265 THR C C 1
ATOM 6229 O O . THR C 1 286 ? -4.659 -3.574 -18.779 1.00 10.58 265 THR C O 1
ATOM 6233 N N . GLY C 1 287 ? -4.511 -3.456 -16.550 1.00 11.53 266 GLY C N 1
ATOM 6234 C CA . GLY C 1 287 ? -3.079 -3.673 -16.500 1.00 11.65 266 GLY C CA 1
ATOM 6235 C C . GLY C 1 287 ? -2.264 -2.442 -16.835 1.00 12.48 266 GLY C C 1
ATOM 6236 O O . GLY C 1 287 ? -1.070 -2.579 -17.032 1.00 12.50 266 GLY C O 1
ATOM 6237 N N . VAL C 1 288 ? -2.876 -1.256 -16.955 1.00 12.44 267 VAL C N 1
ATOM 6238 C CA . VAL C 1 288 ? -2.105 -0.122 -17.524 1.00 13.05 267 VAL C CA 1
ATOM 6239 C C . VAL C 1 288 ? -1.655 0.824 -16.419 1.00 13.68 267 VAL C C 1
ATOM 6240 O O . VAL C 1 288 ? -2.307 0.890 -15.365 1.00 13.30 267 VAL C O 1
ATOM 6244 N N . SER C 1 289 ? -0.543 1.523 -16.651 1.00 13.97 268 SER C N 1
ATOM 6245 C CA . SER C 1 289 ? -0.068 2.582 -15.754 1.00 14.95 268 SER C CA 1
ATOM 6246 C C . SER C 1 289 ? -0.241 3.868 -16.538 1.00 15.97 268 SER C C 1
ATOM 6247 O O . SER C 1 289 ? 0.415 4.046 -17.569 1.00 16.60 268 SER C O 1
ATOM 6250 N N . LEU C 1 290 ? -1.149 4.720 -16.100 1.00 15.37 269 LEU C N 1
ATOM 6251 C CA . LEU C 1 290 ? -1.458 5.940 -16.847 1.00 16.02 269 LEU C CA 1
ATOM 6252 C C . LEU C 1 290 ? -0.806 7.169 -16.151 1.00 15.44 269 LEU C C 1
ATOM 6253 O O . LEU C 1 290 ? -1.307 7.617 -15.103 1.00 15.72 269 LEU C O 1
ATOM 6258 N N . PRO C 1 291 ? 0.309 7.702 -16.717 1.00 15.68 270 PRO C N 1
ATOM 6259 C CA . PRO C 1 291 ? 0.909 8.933 -16.169 1.00 15.60 270 PRO C CA 1
ATOM 6260 C C . PRO C 1 291 ? 0.010 10.137 -16.392 1.00 16.34 270 PRO C C 1
ATOM 6261 O O . PRO C 1 291 ? -0.508 10.295 -17.490 1.00 16.88 270 PRO C O 1
ATOM 6265 N N . VAL C 1 292 ? -0.193 10.948 -15.344 1.00 15.13 271 VAL C N 1
ATOM 6266 C CA . VAL C 1 292 ? -0.912 12.218 -15.437 1.00 15.78 271 VAL C CA 1
ATOM 6267 C C . VAL C 1 292 ? 0.146 13.199 -14.947 1.00 16.86 271 VAL C C 1
ATOM 6268 O O . VAL C 1 292 ? 0.205 13.513 -13.773 1.00 17.24 271 VAL C O 1
ATOM 6272 N N . ASP C 1 293 ? 1.036 13.605 -15.847 1.00 16.61 272 ASP C N 1
ATOM 6273 C CA . ASP C 1 293 ? 2.350 14.029 -15.397 1.00 17.56 272 ASP C CA 1
ATOM 6274 C C . ASP C 1 293 ? 2.943 15.218 -16.148 1.00 16.86 272 ASP C C 1
ATOM 6275 O O . ASP C 1 293 ? 4.105 15.580 -15.919 1.00 16.48 272 ASP C O 1
ATOM 6280 N N . GLY C 1 294 ? 2.138 15.818 -17.029 1.00 16.56 273 GLY C N 1
ATOM 6281 C CA . GLY C 1 294 ? 2.543 16.973 -17.804 1.00 17.01 273 GLY C CA 1
ATOM 6282 C C . GLY C 1 294 ? 3.790 16.674 -18.631 1.00 17.34 273 GLY C C 1
ATOM 6283 O O . GLY C 1 294 ? 4.532 17.592 -18.995 1.00 17.19 273 GLY C O 1
ATOM 6284 N N . GLY C 1 295 ? 4.010 15.389 -18.924 1.00 17.43 274 GLY C N 1
ATOM 6285 C CA . GLY C 1 295 ? 5.145 14.944 -19.716 1.00 17.30 274 GLY C CA 1
ATOM 6286 C C . GLY C 1 295 ? 6.448 14.775 -18.935 1.00 17.48 274 GLY C C 1
ATOM 6287 O O . GLY C 1 295 ? 7.483 14.561 -19.547 1.00 18.00 274 GLY C O 1
ATOM 6288 N N . ALA C 1 296 ? 6.396 14.826 -17.598 1.00 17.92 275 ALA C N 1
ATOM 6289 C CA . ALA C 1 296 ? 7.613 14.731 -16.758 1.00 18.44 275 ALA C CA 1
ATOM 6290 C C . ALA C 1 296 ? 8.459 13.502 -17.093 1.00 19.15 275 ALA C C 1
ATOM 6291 O O . ALA C 1 296 ? 9.691 13.556 -17.078 1.00 19.18 275 ALA C O 1
ATOM 6293 N N . LEU C 1 297 ? 7.780 12.403 -17.395 1.00 19.40 276 LEU C N 1
ATOM 6294 C CA . LEU C 1 297 ? 8.444 11.144 -17.716 1.00 19.51 276 LEU C CA 1
ATOM 6295 C C . LEU C 1 297 ? 9.252 11.197 -19.003 1.00 19.83 276 LEU C C 1
ATOM 6296 O O . LEU C 1 297 ? 10.118 10.355 -19.197 1.00 21.32 276 LEU C O 1
ATOM 6301 N N . LEU C 1 298 ? 8.986 12.176 -19.871 1.00 18.71 277 LEU C N 1
ATOM 6302 C CA . LEU C 1 298 ? 9.682 12.259 -21.172 1.00 19.11 277 LEU C CA 1
ATOM 6303 C C . LEU C 1 298 ? 11.124 12.673 -21.046 1.00 20.15 277 LEU C C 1
ATOM 6304 O O . LEU C 1 298 ? 11.925 12.391 -21.944 1.00 20.51 277 LEU C O 1
ATOM 6309 N N . LYS C 1 299 ? 11.467 13.347 -19.954 1.00 21.26 278 LYS C N 1
ATOM 6310 C CA . LYS C 1 299 ? 12.862 13.772 -19.789 1.00 24.87 278 LYS C CA 1
ATOM 6311 C C . LYS C 1 299 ? 13.541 13.378 -18.470 1.00 27.52 278 LYS C C 1
ATOM 6312 O O . LYS C 1 299 ? 12.970 12.697 -17.630 1.00 28.67 278 LYS C O 1
ATOM 6319 N N . ALA D 1 23 ? 42.617 -19.803 -26.686 1.00 37.87 2 ALA D N 1
ATOM 6320 C CA . ALA D 1 23 ? 41.296 -19.832 -27.394 1.00 35.37 2 ALA D CA 1
ATOM 6321 C C . ALA D 1 23 ? 40.461 -18.579 -27.115 1.00 35.00 2 ALA D C 1
ATOM 6322 O O . ALA D 1 23 ? 39.954 -18.386 -26.007 1.00 33.70 2 ALA D O 1
ATOM 6324 N N . GLY D 1 24 ? 40.307 -17.727 -28.128 1.00 33.18 3 GLY D N 1
ATOM 6325 C CA . GLY D 1 24 ? 39.495 -16.522 -27.974 1.00 29.46 3 GLY D CA 1
ATOM 6326 C C . GLY D 1 24 ? 38.004 -16.786 -27.821 1.00 25.98 3 GLY D C 1
ATOM 6327 O O . GLY D 1 24 ? 37.509 -17.847 -28.178 1.00 25.06 3 GLY D O 1
ATOM 6328 N N . LYS D 1 25 ? 37.284 -15.794 -27.319 1.00 24.25 4 LYS D N 1
ATOM 6329 C CA . LYS D 1 25 ? 35.838 -15.921 -27.091 1.00 22.90 4 LYS D CA 1
ATOM 6330 C C . LYS D 1 25 ? 34.979 -16.139 -28.343 1.00 21.66 4 LYS D C 1
ATOM 6331 O O . LYS D 1 25 ? 33.839 -16.558 -28.253 1.00 19.89 4 LYS D O 1
ATOM 6337 N N . VAL D 1 26 ? 35.501 -15.816 -29.515 1.00 20.45 5 VAL D N 1
ATOM 6338 C CA . VAL D 1 26 ? 34.744 -16.060 -30.745 1.00 19.94 5 VAL D CA 1
ATOM 6339 C C . VAL D 1 26 ? 35.617 -16.833 -31.747 1.00 21.16 5 VAL D C 1
ATOM 6340 O O . VAL D 1 26 ? 35.452 -16.690 -32.951 1.00 19.97 5 VAL D O 1
ATOM 6344 N N . GLU D 1 27 ? 36.541 -17.648 -31.226 1.00 21.83 6 GLU D N 1
ATOM 6345 C CA . GLU D 1 27 ? 37.499 -18.375 -32.058 1.00 24.15 6 GLU D CA 1
ATOM 6346 C C . GLU D 1 27 ? 36.783 -19.143 -33.175 1.00 23.82 6 GLU D C 1
ATOM 6347 O O . GLU D 1 27 ? 35.849 -19.890 -32.892 1.00 22.41 6 GLU D O 1
ATOM 6353 N N . GLY D 1 28 ? 37.215 -18.918 -34.421 1.00 23.13 7 GLY D N 1
ATOM 6354 C CA . GLY D 1 28 ? 36.719 -19.629 -35.602 1.00 23.41 7 GLY D CA 1
ATOM 6355 C C . GLY D 1 28 ? 35.401 -19.118 -36.176 1.00 22.39 7 GLY D C 1
ATOM 6356 O O . GLY D 1 28 ? 34.899 -19.663 -37.144 1.00 22.31 7 GLY D O 1
ATOM 6357 N N . LYS D 1 29 ? 34.829 -18.087 -35.577 1.00 20.82 8 LYS D N 1
ATOM 6358 C CA . LYS D 1 29 ? 33.551 -17.572 -36.077 1.00 20.66 8 LYS D CA 1
ATOM 6359 C C . LYS D 1 29 ? 33.765 -16.447 -37.096 1.00 19.97 8 LYS D C 1
ATOM 6360 O O . LYS D 1 29 ? 34.886 -15.942 -37.269 1.00 18.83 8 LYS D O 1
ATOM 6366 N N . VAL D 1 30 ? 32.689 -16.063 -37.772 1.00 19.59 9 VAL D N 1
ATOM 6367 C CA . VAL D 1 30 ? 32.756 -14.990 -38.748 1.00 18.97 9 VAL D CA 1
ATOM 6368 C C . VAL D 1 30 ? 31.712 -13.940 -38.364 1.00 18.85 9 VAL D C 1
ATOM 6369 O O . VAL D 1 30 ? 30.573 -14.270 -38.029 1.00 20.03 9 VAL D O 1
ATOM 6373 N N . ALA D 1 31 ? 32.114 -12.680 -38.385 1.00 18.14 10 ALA D N 1
ATOM 6374 C CA . ALA D 1 31 ? 31.189 -11.615 -38.087 1.00 17.23 10 ALA D CA 1
ATOM 6375 C C . ALA D 1 31 ? 31.052 -10.637 -39.263 1.00 17.28 10 ALA D C 1
ATOM 6376 O O . ALA D 1 31 ? 32.058 -10.197 -39.858 1.00 17.17 10 ALA D O 1
ATOM 6378 N N . PHE D 1 32 ? 29.801 -10.281 -39.548 1.00 16.74 11 PHE D N 1
ATOM 6379 C CA . PHE D 1 32 ? 29.451 -9.291 -40.566 1.00 16.62 11 PHE D CA 1
ATOM 6380 C C . PHE D 1 32 ? 29.210 -7.969 -39.822 1.00 16.68 11 PHE D C 1
ATOM 6381 O O . PHE D 1 32 ? 28.370 -7.902 -38.915 1.00 16.02 11 PHE D O 1
ATOM 6389 N N . ILE D 1 33 ? 29.981 -6.940 -40.175 1.00 16.57 12 ILE D N 1
ATOM 6390 C CA . ILE D 1 33 ? 29.908 -5.650 -39.492 1.00 16.60 12 ILE D CA 1
ATOM 6391 C C . ILE D 1 33 ? 29.707 -4.499 -40.475 1.00 17.49 12 ILE D C 1
ATOM 6392 O O . ILE D 1 33 ? 30.504 -4.309 -41.413 1.00 18.00 12 ILE D O 1
ATOM 6397 N N . THR D 1 34 ? 28.644 -3.727 -40.258 1.00 17.04 13 THR D N 1
ATOM 6398 C CA . THR D 1 34 ? 28.401 -2.555 -41.084 1.00 17.57 13 THR D CA 1
ATOM 6399 C C . THR D 1 34 ? 28.950 -1.300 -40.406 1.00 17.68 13 THR D C 1
ATOM 6400 O O . THR D 1 34 ? 29.041 -1.236 -39.173 1.00 18.33 13 THR D O 1
ATOM 6404 N N . GLY D 1 35 ? 29.324 -0.307 -41.209 1.00 18.09 14 GLY D N 1
ATOM 6405 C CA . GLY D 1 35 ? 29.937 0.903 -40.665 1.00 18.10 14 GLY D CA 1
ATOM 6406 C C . GLY D 1 35 ? 31.298 0.617 -40.073 1.00 18.33 14 GLY D C 1
ATOM 6407 O O . GLY D 1 35 ? 31.681 1.215 -39.069 1.00 18.31 14 GLY D O 1
ATOM 6408 N N . ALA D 1 36 ? 32.047 -0.301 -40.695 1.00 18.04 15 ALA D N 1
ATOM 6409 C CA . ALA D 1 36 ? 33.300 -0.740 -40.147 1.00 17.91 15 ALA D CA 1
ATOM 6410 C C . ALA D 1 36 ? 34.514 0.150 -40.481 1.00 19.24 15 ALA D C 1
ATOM 6411 O O . ALA D 1 36 ? 35.651 -0.198 -40.107 1.00 19.15 15 ALA D O 1
ATOM 6413 N N . ALA D 1 37 ? 34.308 1.301 -41.121 1.00 19.22 16 ALA D N 1
ATOM 6414 C CA . ALA D 1 37 ? 35.487 2.087 -41.549 1.00 20.12 16 ALA D CA 1
ATOM 6415 C C . ALA D 1 37 ? 36.142 2.893 -40.414 1.00 20.93 16 ALA D C 1
ATOM 6416 O O . ALA D 1 37 ? 37.300 3.269 -40.519 1.00 21.80 16 ALA D O 1
ATOM 6418 N N . ARG D 1 38 ? 35.415 3.164 -39.335 1.00 20.93 17 ARG D N 1
ATOM 6419 C CA . ARG D 1 38 ? 35.955 3.965 -38.233 1.00 21.24 17 ARG D CA 1
ATOM 6420 C C . ARG D 1 38 ? 35.044 3.805 -37.018 1.00 20.50 17 ARG D C 1
ATOM 6421 O O . ARG D 1 38 ? 34.039 3.109 -37.094 1.00 20.28 17 ARG D O 1
ATOM 6429 N N . GLY D 1 39 ? 35.378 4.472 -35.920 1.00 20.04 18 GLY D N 1
ATOM 6430 C CA . GLY D 1 39 ? 34.463 4.566 -34.797 1.00 19.37 18 GLY D CA 1
ATOM 6431 C C . GLY D 1 39 ? 34.124 3.215 -34.167 1.00 18.41 18 GLY D C 1
ATOM 6432 O O . GLY D 1 39 ? 34.980 2.327 -34.038 1.00 17.33 18 GLY D O 1
ATOM 6433 N N . GLN D 1 40 ? 32.875 3.060 -33.746 1.00 17.73 19 GLN D N 1
ATOM 6434 C CA . GLN D 1 40 ? 32.471 1.824 -33.075 1.00 17.04 19 GLN D CA 1
ATOM 6435 C C . GLN D 1 40 ? 32.643 0.592 -33.973 1.00 17.09 19 GLN D C 1
ATOM 6436 O O . GLN D 1 40 ? 33.108 -0.458 -33.513 1.00 16.32 19 GLN D O 1
ATOM 6442 N N . GLY D 1 41 ? 32.273 0.736 -35.251 1.00 17.22 20 GLY D N 1
ATOM 6443 C CA . GLY D 1 41 ? 32.353 -0.386 -36.230 1.00 16.39 20 GLY D CA 1
ATOM 6444 C C . GLY D 1 41 ? 33.785 -0.904 -36.330 1.00 16.97 20 GLY D C 1
ATOM 6445 O O . GLY D 1 41 ? 34.017 -2.117 -36.301 1.00 17.12 20 GLY D O 1
ATOM 6446 N N . ARG D 1 42 ? 34.766 0.006 -36.427 1.00 17.29 21 ARG D N 1
ATOM 6447 C CA . ARG D 1 42 ? 36.148 -0.415 -36.444 1.00 17.80 21 ARG D CA 1
ATOM 6448 C C . ARG D 1 42 ? 36.519 -1.111 -35.114 1.00 17.72 21 ARG D C 1
ATOM 6449 O O . ARG D 1 42 ? 37.201 -2.148 -35.107 1.00 17.15 21 ARG D O 1
ATOM 6457 N N . SER D 1 43 ? 36.067 -0.527 -34.013 1.00 17.71 22 SER D N 1
ATOM 6458 C CA . SER D 1 43 ? 36.383 -1.042 -32.688 1.00 17.66 22 SER D CA 1
ATOM 6459 C C . SER D 1 43 ? 35.843 -2.483 -32.533 1.00 17.38 22 SER D C 1
ATOM 6460 O O . SER D 1 43 ? 36.529 -3.373 -32.007 1.00 17.88 22 SER D O 1
ATOM 6463 N N . HIS D 1 44 ? 34.617 -2.715 -32.988 1.00 16.57 23 HIS D N 1
ATOM 6464 C CA . HIS D 1 44 ? 34.057 -4.062 -32.985 1.00 16.18 23 HIS D CA 1
ATOM 6465 C C . HIS D 1 44 ? 34.859 -5.021 -33.835 1.00 16.53 23 HIS D C 1
ATOM 6466 O O . HIS D 1 44 ? 35.093 -6.154 -33.420 1.00 15.88 23 HIS D O 1
ATOM 6473 N N . ALA D 1 45 ? 35.242 -4.594 -35.048 1.00 17.03 24 ALA D N 1
ATOM 6474 C CA . ALA D 1 45 ? 36.064 -5.421 -35.922 1.00 17.96 24 ALA D CA 1
ATOM 6475 C C . ALA D 1 45 ? 37.356 -5.927 -35.209 1.00 18.87 24 ALA D C 1
ATOM 6476 O O . ALA D 1 45 ? 37.621 -7.141 -35.162 1.00 18.66 24 ALA D O 1
ATOM 6478 N N . ILE D 1 46 ? 38.112 -5.009 -34.604 1.00 19.45 25 ILE D N 1
ATOM 6479 C CA . ILE D 1 46 ? 39.403 -5.364 -34.012 1.00 20.73 25 ILE D CA 1
ATOM 6480 C C . ILE D 1 46 ? 39.202 -6.150 -32.726 1.00 19.81 25 ILE D C 1
ATOM 6481 O O . ILE D 1 46 ? 39.999 -7.030 -32.408 1.00 20.02 25 ILE D O 1
ATOM 6486 N N . THR D 1 47 ? 38.136 -5.836 -31.997 1.00 18.45 26 THR D N 1
ATOM 6487 C CA . THR D 1 47 ? 37.791 -6.577 -30.764 1.00 18.80 26 THR D CA 1
ATOM 6488 C C . THR D 1 47 ? 37.460 -8.046 -31.075 1.00 18.07 26 THR D C 1
ATOM 6489 O O . THR D 1 47 ? 38.048 -8.971 -30.488 1.00 18.46 26 THR D O 1
ATOM 6493 N N . LEU D 1 48 ? 36.526 -8.253 -31.997 1.00 17.60 27 LEU D N 1
ATOM 6494 C CA . LEU D 1 48 ? 36.181 -9.623 -32.442 1.00 18.04 27 LEU D CA 1
ATOM 6495 C C . LEU D 1 48 ? 37.341 -10.379 -33.133 1.00 18.02 27 LEU D C 1
ATOM 6496 O O . LEU D 1 48 ? 37.498 -11.584 -32.963 1.00 18.29 27 LEU D O 1
ATOM 6501 N N . ALA D 1 49 ? 38.156 -9.671 -33.903 1.00 18.94 28 ALA D N 1
ATOM 6502 C CA . ALA D 1 49 ? 39.322 -10.276 -34.489 1.00 19.96 28 ALA D CA 1
ATOM 6503 C C . ALA D 1 49 ? 40.330 -10.701 -33.402 1.00 20.55 28 ALA D C 1
ATOM 6504 O O . ALA D 1 49 ? 40.866 -11.824 -33.451 1.00 21.07 28 ALA D O 1
ATOM 6506 N N . ARG D 1 50 ? 40.595 -9.817 -32.434 1.00 20.28 29 ARG D N 1
ATOM 6507 C CA A ARG D 1 50 ? 41.497 -10.133 -31.347 0.50 20.75 29 ARG D CA 1
ATOM 6508 C CA B ARG D 1 50 ? 41.490 -10.132 -31.319 0.50 20.28 29 ARG D CA 1
ATOM 6509 C C . ARG D 1 50 ? 41.006 -11.406 -30.640 1.00 20.74 29 ARG D C 1
ATOM 6510 O O . ARG D 1 50 ? 41.806 -12.198 -30.165 1.00 19.24 29 ARG D O 1
ATOM 6525 N N . GLU D 1 51 ? 39.685 -11.595 -30.601 1.00 20.28 30 GLU D N 1
ATOM 6526 C CA . GLU D 1 51 ? 39.089 -12.763 -29.937 1.00 20.82 30 GLU D CA 1
ATOM 6527 C C . GLU D 1 51 ? 38.832 -13.947 -30.891 1.00 20.68 30 GLU D C 1
ATOM 6528 O O . GLU D 1 51 ? 38.128 -14.899 -30.533 1.00 20.94 30 GLU D O 1
ATOM 6534 N N . GLY D 1 52 ? 39.391 -13.868 -32.103 1.00 20.72 31 GLY D N 1
ATOM 6535 C CA . GLY D 1 52 ? 39.495 -15.024 -32.989 1.00 20.41 31 GLY D CA 1
ATOM 6536 C C . GLY D 1 52 ? 38.519 -15.101 -34.154 1.00 20.80 31 GLY D C 1
ATOM 6537 O O . GLY D 1 52 ? 38.491 -16.108 -34.850 1.00 20.98 31 GLY D O 1
ATOM 6538 N N . ALA D 1 53 ? 37.754 -14.039 -34.410 1.00 19.98 32 ALA D N 1
ATOM 6539 C CA . ALA D 1 53 ? 36.805 -14.033 -35.523 1.00 20.46 32 ALA D CA 1
ATOM 6540 C C . ALA D 1 53 ? 37.413 -13.445 -36.760 1.00 20.37 32 ALA D C 1
ATOM 6541 O O . ALA D 1 53 ? 38.228 -12.533 -36.681 1.00 21.46 32 ALA D O 1
ATOM 6543 N N . ASP D 1 54 ? 37.010 -13.981 -37.908 1.00 20.83 33 ASP D N 1
ATOM 6544 C CA . ASP D 1 54 ? 37.253 -13.360 -39.206 1.00 20.69 33 ASP D CA 1
ATOM 6545 C C . ASP D 1 54 ? 36.071 -12.434 -39.521 1.00 19.87 33 ASP D C 1
ATOM 6546 O O . ASP D 1 54 ? 35.000 -12.572 -38.938 1.00 19.25 33 ASP D O 1
ATOM 6551 N N . ILE D 1 55 ? 36.271 -11.488 -40.432 1.00 18.82 34 ILE D N 1
ATOM 6552 C CA . ILE D 1 55 ? 35.384 -10.344 -40.535 1.00 18.24 34 ILE D CA 1
ATOM 6553 C C . ILE D 1 55 ? 34.936 -10.057 -41.956 1.00 18.94 34 ILE D C 1
ATOM 6554 O O . ILE D 1 55 ? 35.781 -10.015 -42.867 1.00 19.48 34 ILE D O 1
ATOM 6559 N N . ILE D 1 56 ? 33.620 -9.870 -42.147 1.00 18.34 35 ILE D N 1
ATOM 6560 C CA . ILE D 1 56 ? 33.063 -9.314 -43.383 1.00 18.49 35 ILE D CA 1
ATOM 6561 C C . ILE D 1 56 ? 32.664 -7.884 -43.033 1.00 19.15 35 ILE D C 1
ATOM 6562 O O . ILE D 1 56 ? 31.753 -7.662 -42.210 1.00 18.49 35 ILE D O 1
ATOM 6567 N N . ALA D 1 57 ? 33.361 -6.912 -43.632 1.00 19.68 36 ALA D N 1
ATOM 6568 C CA . ALA D 1 57 ? 33.182 -5.511 -43.236 1.00 19.81 36 ALA D CA 1
ATOM 6569 C C . ALA D 1 57 ? 32.658 -4.683 -44.382 1.00 20.41 36 ALA D C 1
ATOM 6570 O O . ALA D 1 57 ? 33.152 -4.780 -45.499 1.00 20.17 36 ALA D O 1
ATOM 6572 N N . ILE D 1 58 ? 31.626 -3.886 -44.120 1.00 20.89 37 ILE D N 1
ATOM 6573 C CA . ILE D 1 58 ? 31.177 -2.913 -45.094 1.00 20.99 37 ILE D CA 1
ATOM 6574 C C . ILE D 1 58 ? 31.104 -1.501 -44.496 1.00 21.77 37 ILE D C 1
ATOM 6575 O O . ILE D 1 58 ? 30.926 -1.318 -43.279 1.00 19.81 37 ILE D O 1
ATOM 6580 N N . ASP D 1 59 ? 31.283 -0.514 -45.374 1.00 21.86 38 ASP D N 1
ATOM 6581 C CA . ASP D 1 59 ? 31.008 0.867 -45.045 1.00 22.21 38 ASP D CA 1
ATOM 6582 C C . ASP D 1 59 ? 30.689 1.532 -46.379 1.00 22.35 38 ASP D C 1
ATOM 6583 O O . ASP D 1 59 ? 31.231 1.149 -47.422 1.00 22.44 38 ASP D O 1
ATOM 6588 N N . VAL D 1 60 ? 29.800 2.511 -46.352 1.00 22.65 39 VAL D N 1
ATOM 6589 C CA . VAL D 1 60 ? 29.455 3.276 -47.558 1.00 23.47 39 VAL D CA 1
ATOM 6590 C C . VAL D 1 60 ? 30.659 4.052 -48.135 1.00 24.85 39 VAL D C 1
ATOM 6591 O O . VAL D 1 60 ? 30.720 4.277 -49.354 1.00 24.90 39 VAL D O 1
ATOM 6595 N N . CYS D 1 61 ? 31.605 4.457 -47.282 1.00 25.26 40 CYS D N 1
ATOM 6596 C CA . CYS D 1 61 ? 32.842 5.158 -47.738 1.00 26.48 40 CYS D CA 1
ATOM 6597 C C . CYS D 1 61 ? 32.635 6.307 -48.752 1.00 28.58 40 CYS D C 1
ATOM 6598 O O . CYS D 1 61 ? 33.393 6.445 -49.734 1.00 28.79 40 CYS D O 1
ATOM 6601 N N . LYS D 1 62 ? 31.615 7.119 -48.535 1.00 30.03 41 LYS D N 1
ATOM 6602 C CA . LYS D 1 62 ? 31.411 8.278 -49.401 1.00 33.51 41 LYS D CA 1
ATOM 6603 C C . LYS D 1 62 ? 30.604 9.308 -48.643 1.00 34.44 41 LYS D C 1
ATOM 6604 O O . LYS D 1 62 ? 29.932 8.983 -47.665 1.00 32.32 41 LYS D O 1
ATOM 6610 N N . GLN D 1 63 ? 30.715 10.554 -49.083 1.00 36.83 42 GLN D N 1
ATOM 6611 C CA . GLN D 1 63 ? 30.043 11.679 -48.452 1.00 38.98 42 GLN D CA 1
ATOM 6612 C C . GLN D 1 63 ? 28.643 11.723 -49.013 1.00 41.17 42 GLN D C 1
ATOM 6613 O O . GLN D 1 63 ? 28.458 12.065 -50.180 1.00 40.91 42 GLN D O 1
ATOM 6619 N N . LEU D 1 64 ? 27.657 11.357 -48.202 1.00 40.77 43 LEU D N 1
ATOM 6620 C CA . LEU D 1 64 ? 26.275 11.319 -48.682 1.00 41.96 43 LEU D CA 1
ATOM 6621 C C . LEU D 1 64 ? 25.701 12.731 -48.831 1.00 42.74 43 LEU D C 1
ATOM 6622 O O . LEU D 1 64 ? 25.991 13.600 -48.008 1.00 42.77 43 LEU D O 1
ATOM 6627 N N . ASP D 1 65 ? 24.910 12.957 -49.887 1.00 46.98 44 ASP D N 1
ATOM 6628 C CA . ASP D 1 65 ? 24.238 14.254 -50.116 1.00 45.81 44 ASP D CA 1
ATOM 6629 C C . ASP D 1 65 ? 23.433 14.643 -48.873 1.00 46.27 44 ASP D C 1
ATOM 6630 O O . ASP D 1 65 ? 22.745 13.806 -48.290 1.00 45.80 44 ASP D O 1
ATOM 6632 N N . GLY D 1 66 ? 23.581 15.894 -48.430 1.00 47.91 45 GLY D N 1
ATOM 6633 C CA . GLY D 1 66 ? 22.875 16.384 -47.245 1.00 44.66 45 GLY D CA 1
ATOM 6634 C C . GLY D 1 66 ? 23.508 16.061 -45.897 1.00 45.35 45 GLY D C 1
ATOM 6635 O O . GLY D 1 66 ? 22.918 16.368 -44.861 1.00 46.98 45 GLY D O 1
ATOM 6636 N N . VAL D 1 67 ? 24.695 15.445 -45.894 1.00 44.28 46 VAL D N 1
ATOM 6637 C CA . VAL D 1 67 ? 25.439 15.168 -44.655 1.00 43.11 46 VAL D CA 1
ATOM 6638 C C . VAL D 1 67 ? 26.585 16.175 -44.458 1.00 44.20 46 VAL D C 1
ATOM 6639 O O . VAL D 1 67 ? 27.470 16.287 -45.303 1.00 42.82 46 VAL D O 1
ATOM 6643 N N . LYS D 1 68 ? 26.557 16.881 -43.325 1.00 45.58 47 LYS D N 1
ATOM 6644 C CA . LYS D 1 68 ? 27.406 18.058 -43.086 1.00 49.33 47 LYS D CA 1
ATOM 6645 C C . LYS D 1 68 ? 28.865 17.706 -42.785 1.00 49.60 47 LYS D C 1
ATOM 6646 O O . LYS D 1 68 ? 29.775 18.234 -43.412 1.00 51.72 47 LYS D O 1
ATOM 6648 N N . LEU D 1 69 ? 29.076 16.804 -41.833 1.00 49.02 48 LEU D N 1
ATOM 6649 C CA . LEU D 1 69 ? 30.418 16.485 -41.345 1.00 46.76 48 LEU D CA 1
ATOM 6650 C C . LEU D 1 69 ? 31.095 15.407 -42.192 1.00 45.65 48 LEU D C 1
ATOM 6651 O O . LEU D 1 69 ? 30.395 14.634 -42.854 1.00 43.37 48 LEU D O 1
ATOM 6656 N N . PRO D 1 70 ? 32.453 15.341 -42.159 1.00 44.03 49 PRO D N 1
ATOM 6657 C CA . PRO D 1 70 ? 33.176 14.407 -43.035 1.00 42.52 49 PRO D CA 1
ATOM 6658 C C . PRO D 1 70 ? 32.786 12.967 -42.742 1.00 40.11 49 PRO D C 1
ATOM 6659 O O . PRO D 1 70 ? 32.748 12.563 -41.575 1.00 40.15 49 PRO D O 1
ATOM 6663 N N . MET D 1 71 ? 32.462 12.208 -43.783 1.00 36.97 50 MET D N 1
ATOM 6664 C CA . MET D 1 71 ? 32.162 10.788 -43.598 1.00 35.10 50 MET D CA 1
ATOM 6665 C C . MET D 1 71 ? 33.396 9.963 -43.930 1.00 33.16 50 MET D C 1
ATOM 6666 O O . MET D 1 71 ? 34.361 10.484 -44.484 1.00 31.42 50 MET D O 1
ATOM 6671 N N . SER D 1 72 ? 33.360 8.677 -43.578 1.00 31.88 51 SER D N 1
ATOM 6672 C CA . SER D 1 72 ? 34.458 7.748 -43.873 1.00 30.69 51 SER D CA 1
ATOM 6673 C C . SER D 1 72 ? 34.827 7.701 -45.339 1.00 29.96 51 SER D C 1
ATOM 6674 O O . SER D 1 72 ? 33.965 7.818 -46.224 1.00 29.48 51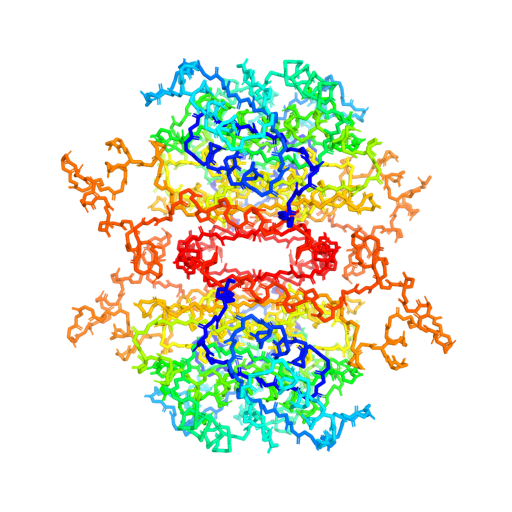 SER D O 1
ATOM 6677 N N . THR D 1 73 ? 36.117 7.528 -45.590 1.00 29.95 52 THR D N 1
ATOM 6678 C CA . THR D 1 73 ? 36.630 7.341 -46.948 1.00 29.01 52 THR D CA 1
ATOM 6679 C C . THR D 1 73 ? 37.028 5.868 -47.165 1.00 27.59 52 THR D C 1
ATOM 6680 O O . THR D 1 73 ? 37.101 5.097 -46.192 1.00 26.61 52 THR D O 1
ATOM 6684 N N . PRO D 1 74 ? 37.294 5.459 -48.427 1.00 27.52 53 PRO D N 1
ATOM 6685 C CA . PRO D 1 74 ? 37.854 4.107 -48.665 1.00 27.23 53 PRO D CA 1
ATOM 6686 C C . PRO D 1 74 ? 39.135 3.841 -47.861 1.00 26.87 53 PRO D C 1
ATOM 6687 O O . PRO D 1 74 ? 39.304 2.760 -47.290 1.00 26.38 53 PRO D O 1
ATOM 6691 N N . ASP D 1 75 ? 40.013 4.837 -47.789 1.00 27.32 54 ASP D N 1
ATOM 6692 C CA . ASP D 1 75 ? 41.250 4.677 -47.024 1.00 26.88 54 ASP D CA 1
ATOM 6693 C C . ASP D 1 75 ? 41.027 4.388 -45.545 1.00 25.16 54 ASP D C 1
ATOM 6694 O O . ASP D 1 75 ? 41.826 3.680 -44.938 1.00 23.96 54 ASP D O 1
ATOM 6699 N N . ASP D 1 76 ? 39.960 4.954 -44.970 1.00 24.70 55 ASP D N 1
ATOM 6700 C CA . ASP D 1 76 ? 39.530 4.589 -43.609 1.00 24.43 55 ASP D CA 1
ATOM 6701 C C . ASP D 1 76 ? 39.201 3.091 -43.517 1.00 22.91 55 ASP D C 1
ATOM 6702 O O . ASP D 1 76 ? 39.625 2.429 -42.595 1.00 22.13 55 ASP D O 1
ATOM 6707 N N . LEU D 1 77 ? 38.398 2.568 -44.443 1.00 22.00 56 LEU D N 1
ATOM 6708 C CA . LEU D 1 77 ? 38.087 1.147 -44.410 1.00 21.39 56 LEU D CA 1
ATOM 6709 C C . LEU D 1 77 ? 39.358 0.278 -44.581 1.00 22.38 56 LEU D C 1
ATOM 6710 O O . LEU D 1 77 ? 39.496 -0.765 -43.923 1.00 21.95 56 LEU D O 1
AT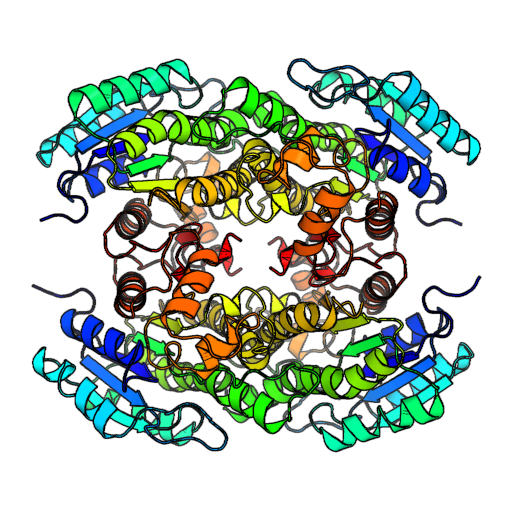OM 6715 N N . ALA D 1 78 ? 40.288 0.724 -45.438 1.00 23.03 57 ALA D N 1
ATOM 6716 C CA . ALA D 1 78 ? 41.540 0.018 -45.646 1.00 24.90 57 ALA D CA 1
ATOM 6717 C C . ALA D 1 78 ? 42.374 -0.020 -44.370 1.00 25.06 57 ALA D C 1
ATOM 6718 O O . ALA D 1 78 ? 43.090 -0.994 -44.134 1.00 25.83 57 ALA D O 1
ATOM 6720 N N . GLU D 1 79 ? 42.277 1.029 -43.542 1.00 25.38 58 GLU D N 1
ATOM 6721 C CA . GLU D 1 79 ? 42.961 1.034 -42.240 1.00 25.55 58 GLU D CA 1
ATOM 6722 C C . GLU D 1 79 ? 42.339 0.021 -41.267 1.00 23.47 58 GLU D C 1
ATOM 6723 O O . GLU D 1 79 ? 43.061 -0.688 -40.543 1.00 23.07 58 GLU D O 1
ATOM 6729 N N . THR D 1 80 ? 41.016 -0.074 -41.232 1.00 22.42 59 THR D N 1
ATOM 6730 C CA . THR D 1 80 ? 40.384 -1.172 -40.466 1.00 21.17 59 THR D CA 1
ATOM 6731 C C . THR D 1 80 ? 40.941 -2.522 -40.931 1.00 20.53 59 THR D C 1
ATOM 6732 O O . THR D 1 80 ? 41.294 -3.382 -40.124 1.00 19.60 59 THR D O 1
ATOM 6736 N N . VAL D 1 81 ? 41.044 -2.685 -42.243 1.00 20.71 60 VAL D N 1
ATOM 6737 C CA . VAL D 1 81 ? 41.570 -3.941 -42.819 1.00 21.99 60 VAL D CA 1
ATOM 6738 C C . VAL D 1 81 ? 42.970 -4.255 -42.329 1.00 21.89 60 VAL D C 1
ATOM 6739 O O . VAL D 1 81 ? 43.235 -5.372 -41.878 1.00 21.87 60 VAL D O 1
ATOM 6743 N N . ARG D 1 82 ? 43.874 -3.271 -42.419 1.00 22.57 61 ARG D N 1
ATOM 6744 C CA . ARG D 1 82 ? 45.257 -3.473 -41.981 1.00 22.77 61 ARG D CA 1
ATOM 6745 C C . ARG D 1 82 ? 45.300 -3.841 -40.485 1.00 22.78 61 ARG D C 1
ATOM 6746 O O . ARG D 1 82 ? 46.083 -4.708 -40.053 1.00 21.96 61 ARG D O 1
ATOM 6748 N N . GLN D 1 83 ? 44.430 -3.225 -39.692 1.00 22.44 62 GLN D N 1
ATOM 6749 C CA . GLN D 1 83 ? 44.425 -3.528 -38.269 1.00 23.20 62 GLN D CA 1
ATOM 6750 C C . GLN D 1 83 ? 43.944 -4.952 -37.968 1.00 22.69 62 GLN D C 1
ATOM 6751 O O . GLN D 1 83 ? 44.490 -5.633 -37.094 1.00 23.26 62 GLN D O 1
ATOM 6757 N N . VAL D 1 84 ? 42.924 -5.406 -38.692 1.00 21.87 63 VAL D N 1
ATOM 6758 C CA . VAL D 1 84 ? 42.411 -6.759 -38.486 1.00 21.06 63 VAL D CA 1
ATOM 6759 C C . VAL D 1 84 ? 43.470 -7.781 -38.929 1.00 21.96 63 VAL D C 1
ATOM 6760 O O . VAL D 1 84 ? 43.703 -8.789 -38.235 1.00 21.68 63 VAL D O 1
ATOM 6764 N N . GLU D 1 85 ? 44.105 -7.521 -40.077 1.00 22.82 64 GLU D N 1
ATOM 6765 C CA . GLU D 1 85 ? 45.122 -8.436 -40.597 1.00 24.94 64 GLU D CA 1
ATOM 6766 C C . GLU D 1 85 ? 46.344 -8.502 -39.711 1.00 25.24 64 GLU D C 1
ATOM 6767 O O . GLU D 1 85 ? 46.950 -9.567 -39.578 1.00 26.53 64 GLU D O 1
ATOM 6773 N N . ALA D 1 86 ? 46.676 -7.387 -39.070 1.00 25.13 65 ALA D N 1
ATOM 6774 C CA . ALA D 1 86 ? 47.811 -7.365 -38.124 1.00 26.93 65 ALA D CA 1
ATOM 6775 C C . ALA D 1 86 ? 47.577 -8.348 -36.968 1.00 27.23 65 ALA D C 1
ATOM 6776 O O . ALA D 1 86 ? 48.526 -8.928 -36.454 1.00 27.92 65 ALA D O 1
ATOM 6778 N N . LEU D 1 87 ? 46.310 -8.567 -36.592 1.00 27.28 66 LEU D N 1
ATOM 6779 C CA . LEU D 1 87 ? 45.971 -9.527 -35.530 1.00 27.31 66 LEU D CA 1
ATOM 6780 C C . LEU D 1 87 ? 45.988 -10.977 -36.015 1.00 27.90 66 LEU D C 1
ATOM 6781 O O . LEU D 1 87 ? 45.700 -11.890 -35.222 1.00 29.45 66 LEU D O 1
ATOM 6786 N N . GLY D 1 88 ? 46.282 -11.192 -37.297 1.00 27.15 67 GLY D N 1
ATOM 6787 C CA . GLY D 1 88 ? 46.311 -12.538 -37.865 1.00 27.25 67 GLY D CA 1
ATOM 6788 C C . GLY D 1 88 ? 44.991 -13.075 -38.413 1.00 26.03 67 GLY D C 1
ATOM 6789 O O . GLY D 1 88 ? 44.853 -14.275 -38.622 1.00 25.24 67 GLY D O 1
ATOM 6790 N N . ARG D 1 89 ? 44.017 -12.207 -38.643 1.00 25.99 68 ARG D N 1
ATOM 6791 C CA . ARG D 1 89 ? 42.695 -12.662 -39.081 1.00 26.01 68 ARG D CA 1
ATOM 6792 C C . ARG D 1 89 ? 42.405 -12.212 -40.493 1.00 25.77 68 ARG D C 1
ATOM 6793 O O . ARG D 1 89 ? 43.012 -11.263 -40.982 1.00 25.40 68 ARG D O 1
ATOM 6801 N N . ARG D 1 90 ? 41.459 -12.891 -41.135 1.00 24.67 69 ARG D N 1
ATOM 6802 C CA . ARG D 1 90 ? 41.020 -12.535 -42.467 1.00 25.47 69 ARG D CA 1
ATOM 6803 C C . ARG D 1 90 ? 39.892 -11.510 -42.366 1.00 24.81 69 ARG D C 1
ATOM 6804 O O . ARG D 1 90 ? 39.162 -11.475 -41.366 1.00 22.74 69 ARG D O 1
ATOM 6812 N N . ILE D 1 91 ? 39.781 -10.679 -43.403 1.00 23.77 70 ILE D N 1
ATOM 6813 C CA . ILE D 1 91 ? 38.738 -9.655 -43.500 1.00 22.78 70 ILE D CA 1
ATOM 6814 C C . ILE D 1 91 ? 38.455 -9.440 -44.977 1.00 23.74 70 ILE D C 1
ATOM 6815 O O . ILE D 1 91 ? 39.378 -9.422 -45.799 1.00 24.70 70 ILE D O 1
ATOM 6820 N N . ILE D 1 92 ? 37.175 -9.372 -45.317 1.00 23.03 71 ILE D N 1
ATOM 6821 C CA . ILE D 1 92 ? 36.759 -9.067 -46.654 1.00 25.40 71 ILE D CA 1
ATOM 6822 C C . ILE D 1 92 ? 35.969 -7.775 -46.500 1.00 25.81 71 ILE D C 1
ATOM 6823 O O . ILE D 1 92 ? 34.944 -7.748 -45.797 1.00 23.27 71 ILE D O 1
ATOM 6828 N N . ALA D 1 93 ? 36.449 -6.703 -47.131 1.00 25.49 72 ALA D N 1
ATOM 6829 C CA . ALA D 1 93 ? 35.817 -5.405 -46.911 1.00 25.06 72 ALA D CA 1
ATOM 6830 C C . ALA D 1 93 ? 35.308 -4.864 -48.209 1.00 25.09 72 ALA D C 1
ATOM 6831 O O . ALA D 1 93 ? 35.944 -5.047 -49.242 1.00 25.35 72 ALA D O 1
ATOM 6833 N N . SER D 1 94 ? 34.166 -4.195 -48.179 1.00 24.27 73 SER D N 1
ATOM 6834 C CA . SER D 1 94 ? 33.733 -3.502 -49.375 1.00 24.48 73 SER D CA 1
ATOM 6835 C C . SER D 1 94 ? 32.937 -2.245 -49.068 1.00 24.54 73 SER D C 1
ATOM 6836 O O . SER D 1 94 ? 32.488 -2.035 -47.931 1.00 24.27 73 SER D O 1
ATOM 6839 N N . GLN D 1 95 ? 32.819 -1.394 -50.093 1.00 24.27 74 GLN D N 1
ATOM 6840 C CA . GLN D 1 95 ? 32.107 -0.132 -50.006 1.00 24.07 74 GLN D CA 1
ATOM 6841 C C . GLN D 1 95 ? 30.673 -0.396 -50.430 1.00 23.31 74 GLN D C 1
ATOM 6842 O O . GLN D 1 95 ? 30.396 -0.687 -51.605 1.00 23.17 74 GLN D O 1
ATOM 6848 N N . VAL D 1 96 ? 29.771 -0.391 -49.452 1.00 22.74 75 VAL D N 1
ATOM 6849 C CA . VAL D 1 96 ? 28.361 -0.730 -49.688 1.00 22.21 75 VAL D CA 1
ATOM 6850 C C . VAL D 1 96 ? 27.506 0.195 -48.832 1.00 21.41 75 VAL D C 1
ATOM 6851 O O . VAL D 1 96 ? 27.862 0.493 -47.705 1.00 20.33 75 VAL D O 1
ATOM 6855 N N . ASP D 1 97 ? 26.392 0.657 -49.391 1.00 21.10 76 ASP D N 1
ATOM 6856 C CA . ASP D 1 97 ? 25.409 1.415 -48.639 1.00 20.31 76 ASP D CA 1
ATOM 6857 C C . ASP D 1 97 ? 24.414 0.394 -48.078 1.00 19.84 76 ASP D C 1
ATOM 6858 O O . ASP D 1 97 ? 23.895 -0.460 -48.845 1.00 18.82 76 ASP D O 1
ATOM 6863 N N . VAL D 1 98 ? 24.140 0.467 -46.768 1.00 18.93 77 VAL D N 1
ATOM 6864 C CA . VAL D 1 98 ? 23.178 -0.450 -46.142 1.00 18.97 77 VAL D CA 1
ATOM 6865 C C . VAL D 1 98 ? 21.786 -0.339 -46.749 1.00 19.78 77 VAL D C 1
ATOM 6866 O O . VAL D 1 98 ? 20.971 -1.244 -46.581 1.00 19.98 77 VAL D O 1
ATOM 6870 N N . ARG D 1 99 ? 21.496 0.763 -47.447 1.00 20.11 78 ARG D N 1
ATOM 6871 C CA . ARG D 1 99 ? 20.198 0.885 -48.116 1.00 20.64 78 ARG D CA 1
ATOM 6872 C C . ARG D 1 99 ? 20.085 0.106 -49.444 1.00 21.59 78 ARG D C 1
ATOM 6873 O O . ARG D 1 99 ? 18.974 -0.103 -49.929 1.00 22.01 78 ARG D O 1
ATOM 6881 N N . ASP D 1 100 ? 21.213 -0.322 -50.006 1.00 21.14 79 ASP D N 1
ATOM 6882 C CA . ASP D 1 100 ? 21.256 -0.980 -51.321 1.00 23.52 79 ASP D CA 1
ATOM 6883 C C . ASP D 1 100 ? 21.137 -2.467 -51.092 1.00 22.75 79 ASP D C 1
ATOM 6884 O O . ASP D 1 100 ? 22.140 -3.134 -50.852 1.00 21.94 79 ASP D O 1
ATOM 6889 N N . PHE D 1 101 ? 19.905 -2.977 -51.148 1.00 22.57 80 PHE D N 1
ATOM 6890 C CA . PHE D 1 101 ? 19.647 -4.392 -50.844 1.00 22.46 80 PHE D CA 1
ATOM 6891 C C . PHE D 1 101 ? 20.528 -5.345 -51.703 1.00 22.85 80 PHE D C 1
ATOM 6892 O O . PHE D 1 101 ? 21.199 -6.243 -51.172 1.00 22.37 80 PHE D O 1
ATOM 6900 N N . ASP D 1 102 ? 20.547 -5.140 -53.011 1.00 23.71 81 ASP D N 1
ATOM 6901 C CA . ASP D 1 102 ? 21.325 -6.029 -53.915 1.00 24.14 81 ASP D CA 1
ATOM 6902 C C . ASP D 1 102 ? 22.821 -5.998 -53.658 1.00 22.75 81 ASP D C 1
ATOM 6903 O O . ASP D 1 102 ? 23.477 -7.040 -53.687 1.00 21.69 81 ASP D O 1
ATOM 6908 N N . ALA D 1 103 ? 23.373 -4.808 -53.436 1.00 22.86 82 ALA D N 1
ATOM 6909 C CA . ALA D 1 103 ? 24.791 -4.696 -53.019 1.00 23.08 82 ALA D CA 1
ATOM 6910 C C . ALA D 1 103 ? 25.069 -5.360 -51.682 1.00 22.66 82 ALA D C 1
ATOM 6911 O O . ALA D 1 103 ? 26.112 -5.990 -51.499 1.00 23.24 82 ALA D O 1
ATOM 6913 N N . MET D 1 104 ? 24.170 -5.187 -50.723 1.00 21.70 83 MET D N 1
ATOM 6914 C CA . MET D 1 104 ? 24.358 -5.851 -49.407 1.00 21.96 83 MET D CA 1
ATOM 6915 C C . MET D 1 104 ? 24.327 -7.363 -49.525 1.00 21.88 83 MET D C 1
ATOM 6916 O O . MET D 1 104 ? 25.178 -8.071 -48.957 1.00 23.10 83 MET D O 1
ATOM 6921 N N . GLN D 1 105 ? 23.373 -7.853 -50.300 1.00 22.10 84 GLN D N 1
ATOM 6922 C CA . GLN D 1 105 ? 23.262 -9.266 -50.576 1.00 22.78 84 GLN D CA 1
ATOM 6923 C C . GLN D 1 105 ? 24.527 -9.807 -51.231 1.00 22.41 84 GLN D C 1
ATOM 6924 O O . GLN D 1 105 ? 25.045 -10.848 -50.835 1.00 20.99 84 GLN D O 1
ATOM 6930 N N . ALA D 1 106 ? 25.044 -9.083 -52.221 1.00 22.67 85 ALA D N 1
ATOM 6931 C CA . ALA D 1 106 ? 26.261 -9.518 -52.919 1.00 22.63 85 ALA D CA 1
ATOM 6932 C C . ALA D 1 106 ? 27.481 -9.509 -52.000 1.00 22.78 85 ALA D C 1
ATOM 6933 O O . ALA D 1 106 ? 28.331 -10.414 -52.073 1.00 22.27 85 ALA D O 1
ATOM 6935 N N . ALA D 1 107 ? 27.558 -8.521 -51.102 1.00 22.24 86 ALA D N 1
ATOM 6936 C CA . ALA D 1 107 ? 28.719 -8.423 -50.201 1.00 22.28 86 ALA D CA 1
ATOM 6937 C C . ALA D 1 107 ? 28.747 -9.574 -49.192 1.00 23.13 86 ALA D C 1
ATOM 6938 O O . ALA D 1 107 ? 29.773 -10.265 -49.036 1.00 23.12 86 ALA D O 1
ATOM 6940 N N . VAL D 1 108 ? 27.629 -9.806 -48.499 1.00 22.66 87 VAL D N 1
ATOM 6941 C CA . VAL D 1 108 ? 27.609 -10.899 -47.526 1.00 22.74 87 VAL D CA 1
ATOM 6942 C C . VAL D 1 108 ? 27.769 -12.260 -48.230 1.00 24.03 87 VAL D C 1
ATOM 6943 O O . VAL D 1 108 ? 28.458 -13.138 -47.731 1.00 24.09 87 VAL D O 1
ATOM 6947 N N . ASP D 1 109 ? 27.144 -12.412 -49.405 1.00 24.95 88 ASP D N 1
ATOM 6948 C CA . ASP D 1 109 ? 27.230 -13.652 -50.179 1.00 27.48 88 ASP D CA 1
ATOM 6949 C C . ASP D 1 109 ? 28.689 -13.939 -50.554 1.00 27.65 88 ASP D C 1
ATOM 6950 O O . ASP D 1 109 ? 29.179 -15.055 -50.378 1.00 27.30 88 ASP D O 1
ATOM 6955 N N . ASP D 1 110 ? 29.382 -12.930 -51.059 1.00 27.36 89 ASP D N 1
ATOM 6956 C CA . ASP D 1 110 ? 30.773 -13.111 -51.420 1.00 28.74 89 ASP D CA 1
ATOM 6957 C C . ASP D 1 110 ? 31.646 -13.356 -50.195 1.00 27.83 89 ASP D C 1
ATOM 6958 O O . ASP D 1 110 ? 32.598 -14.134 -50.264 1.00 27.27 89 ASP D O 1
ATOM 6963 N N . GLY D 1 111 ? 31.306 -12.695 -49.082 1.00 25.75 90 GLY D N 1
ATOM 6964 C CA . GLY D 1 111 ? 32.063 -12.830 -47.854 1.00 25.24 90 GLY D CA 1
ATOM 6965 C C . GLY D 1 111 ? 31.975 -14.243 -47.291 1.00 26.29 90 GLY D C 1
ATOM 6966 O O . GLY D 1 111 ? 33.000 -14.830 -46.918 1.00 26.92 90 GLY D O 1
ATOM 6967 N N . VAL D 1 112 ? 30.762 -14.799 -47.231 1.00 25.22 91 VAL D N 1
ATOM 6968 C CA . VAL D 1 112 ? 30.575 -16.180 -46.756 1.00 25.77 91 VAL D CA 1
ATOM 6969 C C . VAL D 1 112 ? 31.255 -17.192 -47.707 1.00 28.00 91 VAL D C 1
ATOM 6970 O O . VAL D 1 112 ? 31.875 -18.177 -47.253 1.00 28.09 91 VAL D O 1
ATOM 6974 N N . THR D 1 113 ? 31.182 -16.928 -49.013 1.00 28.26 92 THR D N 1
ATOM 6975 C CA . THR D 1 113 ? 31.885 -17.766 -49.998 1.00 30.50 92 THR D CA 1
ATOM 6976 C C . THR D 1 113 ? 33.371 -17.840 -49.668 1.00 32.76 92 THR D C 1
ATOM 6977 O O . THR D 1 113 ? 33.937 -18.935 -49.650 1.00 35.42 92 THR D O 1
ATOM 6981 N N . GLN D 1 114 ? 33.993 -16.691 -49.400 1.00 34.20 93 GLN D N 1
ATOM 6982 C CA . GLN D 1 114 ? 35.412 -16.635 -48.996 1.00 36.16 93 GLN D CA 1
ATOM 6983 C C . GLN D 1 114 ? 35.709 -17.301 -47.660 1.00 35.13 93 GLN D C 1
ATOM 6984 O O . GLN D 1 114 ? 36.668 -18.049 -47.545 1.00 36.28 93 GLN D O 1
ATOM 6990 N N . LEU D 1 115 ? 34.902 -17.000 -46.644 1.00 31.42 94 LEU D N 1
ATOM 6991 C CA . LEU D 1 115 ? 35.226 -17.397 -45.271 1.00 30.36 94 LEU D CA 1
ATOM 6992 C C . LEU D 1 115 ? 34.518 -18.678 -44.786 1.00 30.02 94 LEU D C 1
ATOM 6993 O O . LEU D 1 115 ? 34.936 -19.264 -43.795 1.00 31.40 94 LEU D O 1
ATOM 6998 N N . GLY D 1 116 ? 33.455 -19.094 -45.469 1.00 27.14 95 GLY D N 1
ATOM 6999 C CA . GLY D 1 116 ? 32.831 -20.391 -45.219 1.00 27.73 95 GLY D CA 1
ATOM 7000 C C . GLY D 1 116 ? 31.691 -20.457 -44.207 1.00 26.36 95 GLY D C 1
ATOM 7001 O O . GLY D 1 116 ? 31.113 -21.519 -44.010 1.00 26.69 95 GLY D O 1
ATOM 7002 N N . ARG D 1 117 ? 31.361 -19.341 -43.568 1.00 24.23 96 ARG D N 1
ATOM 7003 C CA . ARG D 1 117 ? 30.297 -19.347 -42.569 1.00 23.52 96 ARG D CA 1
ATOM 7004 C C . ARG D 1 117 ? 29.968 -17.920 -42.113 1.00 23.08 96 ARG D C 1
ATOM 7005 O O . ARG D 1 117 ? 30.673 -16.955 -42.448 1.00 22.02 96 ARG D O 1
ATOM 7013 N N . LEU D 1 118 ? 28.889 -17.803 -41.338 1.00 21.82 97 LEU D N 1
ATOM 7014 C CA . LEU D 1 118 ? 28.514 -16.523 -40.740 1.00 21.33 97 LEU D CA 1
ATOM 7015 C C . LEU D 1 118 ? 27.875 -16.788 -39.403 1.00 19.57 97 LEU D C 1
ATOM 7016 O O . LEU D 1 118 ? 26.958 -17.608 -39.321 1.00 18.96 97 LEU D O 1
ATOM 7021 N N . ASP D 1 119 ? 28.354 -16.113 -38.359 1.00 18.01 98 ASP D N 1
ATOM 7022 C CA . ASP D 1 119 ? 27.877 -16.421 -37.016 1.00 17.98 98 ASP D CA 1
ATOM 7023 C C . ASP D 1 119 ? 27.285 -15.206 -36.317 1.00 17.10 98 ASP D C 1
ATOM 7024 O O . ASP D 1 119 ? 26.358 -15.341 -35.525 1.00 16.87 98 ASP D O 1
ATOM 7029 N N . ILE D 1 120 ? 27.863 -14.039 -36.588 1.00 16.31 99 ILE D N 1
ATOM 7030 C CA . ILE D 1 120 ? 27.568 -12.805 -35.853 1.00 15.28 99 ILE D CA 1
ATOM 7031 C C . ILE D 1 120 ? 27.290 -11.681 -36.834 1.00 14.95 99 ILE D C 1
ATOM 7032 O O . ILE D 1 120 ? 27.980 -11.537 -37.858 1.00 15.13 99 ILE D O 1
ATOM 7037 N N . VAL D 1 121 ? 26.264 -10.894 -36.543 1.00 15.12 100 VAL D N 1
ATOM 7038 C CA . VAL D 1 121 ? 25.958 -9.707 -37.335 1.00 15.43 100 VAL D CA 1
ATOM 7039 C C . VAL D 1 121 ? 25.899 -8.513 -36.391 1.00 15.16 100 VAL D C 1
ATOM 7040 O O . VAL D 1 121 ? 25.165 -8.555 -35.394 1.00 14.99 100 VAL D O 1
ATOM 7044 N N . LEU D 1 122 ? 26.698 -7.482 -36.678 1.00 15.30 101 LEU D N 1
ATOM 7045 C CA . LEU D 1 122 ? 26.655 -6.227 -35.927 1.00 15.59 101 LEU D CA 1
ATOM 7046 C C . LEU D 1 122 ? 26.141 -5.127 -36.836 1.00 16.97 101 LEU D C 1
ATOM 7047 O O . LEU D 1 122 ? 26.882 -4.636 -37.706 1.00 17.03 101 LEU D O 1
ATOM 7052 N N . ALA D 1 123 ? 24.860 -4.793 -36.680 1.00 16.97 102 ALA D N 1
ATOM 7053 C CA . ALA D 1 123 ? 24.244 -3.754 -37.493 1.00 17.12 102 ALA D CA 1
ATOM 7054 C C . ALA D 1 123 ? 24.478 -2.418 -36.792 1.00 17.75 102 ALA D C 1
ATOM 7055 O O . ALA D 1 123 ? 23.681 -1.988 -35.944 1.00 17.17 102 ALA D O 1
ATOM 7057 N N . ASN D 1 124 ? 25.538 -1.747 -37.234 1.00 17.82 103 ASN D N 1
ATOM 7058 C CA . ASN D 1 124 ? 26.136 -0.606 -36.551 1.00 19.23 103 ASN D CA 1
ATOM 7059 C C . ASN D 1 124 ? 26.117 0.691 -37.394 1.00 19.89 103 ASN D C 1
ATOM 7060 O O . ASN D 1 124 ? 26.011 1.760 -36.819 1.00 21.56 103 ASN D O 1
ATOM 7065 N N . ALA D 1 125 ? 26.173 0.590 -38.727 1.00 19.58 104 ALA D N 1
ATOM 7066 C CA . ALA D 1 125 ? 26.091 1.755 -39.620 1.00 20.09 104 ALA D CA 1
ATOM 7067 C C . ALA D 1 125 ? 24.846 2.604 -39.329 1.00 21.93 104 ALA D C 1
ATOM 7068 O O . ALA D 1 125 ? 23.746 2.060 -39.134 1.00 21.80 104 ALA D O 1
ATOM 7070 N N . ALA D 1 126 ? 25.025 3.923 -39.274 1.00 21.58 105 ALA D N 1
ATOM 7071 C CA . ALA D 1 126 ? 23.921 4.876 -39.004 1.00 22.89 105 ALA D CA 1
ATOM 7072 C C . ALA D 1 126 ? 24.308 6.314 -39.353 1.00 23.84 105 ALA D C 1
ATOM 7073 O O . ALA D 1 126 ? 25.475 6.649 -39.302 1.00 23.72 105 ALA D O 1
ATOM 7075 N N . LEU D 1 127 ? 23.318 7.147 -39.659 1.00 24.78 106 LEU D N 1
ATOM 7076 C CA . LEU D 1 127 ? 23.523 8.586 -39.851 1.00 27.60 106 LEU D CA 1
ATOM 7077 C C . LEU D 1 127 ? 23.025 9.315 -38.620 1.00 26.49 106 LEU D C 1
ATOM 7078 O O . LEU D 1 127 ? 22.045 8.896 -38.006 1.00 25.58 106 LEU D O 1
ATOM 7083 N N . ALA D 1 128 ? 23.703 10.382 -38.229 1.00 26.93 107 ALA D N 1
ATOM 7084 C CA . ALA D 1 128 ? 23.226 11.175 -37.090 1.00 27.39 107 ALA D CA 1
ATOM 7085 C C . ALA D 1 128 ? 22.332 12.296 -37.599 1.00 29.77 107 ALA D C 1
ATOM 7086 O O . ALA D 1 128 ? 22.515 12.773 -38.714 1.00 29.69 107 ALA D O 1
ATOM 7088 N N . SER D 1 129 ? 21.400 12.757 -36.770 1.00 31.54 108 SER D N 1
ATOM 7089 C CA . SER D 1 129 ? 20.498 13.809 -37.218 1.00 34.71 108 SER D CA 1
ATOM 7090 C C . SER D 1 129 ? 21.213 15.153 -37.328 1.00 36.76 108 SER D C 1
ATOM 7091 O O . SER D 1 129 ? 22.030 15.495 -36.473 1.00 38.25 108 SER D O 1
ATOM 7094 N N . GLU D 1 130 ? 20.898 15.886 -38.393 1.00 39.64 109 GLU D N 1
ATOM 7095 C CA . GLU D 1 130 ? 21.351 17.263 -38.594 1.00 41.74 109 GLU D CA 1
ATOM 7096 C C . GLU D 1 130 ? 20.681 18.195 -37.580 1.00 41.39 109 GLU D C 1
ATOM 7097 O O . GLU D 1 130 ? 21.259 19.195 -37.168 1.00 43.43 109 GLU D O 1
ATOM 7099 N N . GLY D 1 131 ? 19.454 17.867 -37.187 1.00 38.30 110 GLY D N 1
ATOM 7100 C CA . GLY D 1 131 ? 18.799 18.572 -36.101 1.00 37.08 110 GLY D CA 1
ATOM 7101 C C . GLY D 1 131 ? 17.838 19.609 -36.623 1.00 35.26 110 GLY D C 1
ATOM 7102 O O . GLY D 1 131 ? 18.260 20.685 -37.025 1.00 40.47 110 GLY D O 1
ATOM 7103 N N . THR D 1 132 ? 16.558 19.261 -36.662 1.00 32.93 111 THR D N 1
ATOM 7104 C CA . THR D 1 132 ? 15.456 20.146 -37.063 1.00 32.28 111 THR D CA 1
ATOM 7105 C C . THR D 1 132 ? 14.242 19.734 -36.253 1.00 30.14 111 THR D C 1
ATOM 7106 O O . THR D 1 132 ? 14.000 18.536 -36.088 1.00 30.15 111 THR D O 1
ATOM 7110 N N . ARG D 1 133 ? 13.480 20.695 -35.733 1.00 28.86 112 ARG D N 1
ATOM 7111 C CA . ARG D 1 133 ? 12.219 20.357 -35.056 1.00 27.05 112 ARG D CA 1
ATOM 7112 C C . ARG D 1 133 ? 11.367 19.538 -36.022 1.00 24.90 112 ARG D C 1
ATOM 7113 O O . ARG D 1 133 ? 11.383 19.784 -37.242 1.00 24.48 112 ARG D O 1
ATOM 7121 N N . LEU D 1 134 ? 10.609 18.581 -35.500 1.00 22.57 113 LEU D N 1
ATOM 7122 C CA . LEU D 1 134 ? 9.827 17.706 -36.383 1.00 21.79 113 LEU D CA 1
ATOM 7123 C C . LEU D 1 134 ? 8.727 18.436 -37.152 1.00 21.62 113 LEU D C 1
ATOM 7124 O O . LEU D 1 134 ? 8.354 17.991 -38.242 1.00 22.94 113 LEU D O 1
ATOM 7129 N N . ASN D 1 135 ? 8.211 19.535 -36.594 1.00 21.66 114 ASN D N 1
ATOM 7130 C CA . ASN D 1 135 ? 7.213 20.367 -37.292 1.00 22.34 114 ASN D CA 1
ATOM 7131 C C . ASN D 1 135 ? 7.826 21.240 -38.403 1.00 22.66 114 ASN D C 1
ATOM 7132 O O . ASN D 1 135 ? 7.110 21.927 -39.120 1.00 21.85 114 ASN D O 1
ATOM 7137 N N . ARG D 1 136 ? 9.144 21.194 -38.548 1.00 22.52 115 ARG D N 1
ATOM 7138 C CA . ARG D 1 136 ? 9.828 22.042 -39.525 1.00 24.27 115 ARG D CA 1
ATOM 7139 C C . ARG D 1 136 ? 10.550 21.205 -40.585 1.00 23.81 115 ARG D C 1
ATOM 7140 O O . ARG D 1 136 ? 10.957 21.713 -41.610 1.00 24.56 115 ARG D O 1
ATOM 7148 N N . MET D 1 137 ? 10.697 19.923 -40.315 1.00 23.14 116 MET D N 1
ATOM 7149 C CA . MET D 1 137 ? 11.530 19.032 -41.093 1.00 23.63 116 MET D CA 1
ATOM 7150 C C . MET D 1 137 ? 10.895 18.719 -42.433 1.00 24.31 116 MET D C 1
ATOM 7151 O O . MET D 1 137 ? 9.672 18.582 -42.555 1.00 23.11 116 MET D O 1
ATOM 7156 N N . ASP D 1 138 ? 11.716 18.582 -43.457 1.00 25.71 117 ASP D N 1
ATOM 7157 C CA . ASP D 1 138 ? 11.120 18.235 -44.724 1.00 27.75 117 ASP D CA 1
ATOM 7158 C C . ASP D 1 138 ? 11.154 16.711 -44.918 1.00 25.84 117 ASP D C 1
ATOM 7159 O O . ASP D 1 138 ? 11.964 16.019 -44.294 1.00 24.33 117 ASP D O 1
ATOM 7164 N N . PRO D 1 139 ? 10.271 16.189 -45.791 1.00 25.69 118 PRO D N 1
ATOM 7165 C CA . PRO D 1 139 ? 10.088 14.737 -45.920 1.00 24.99 118 PRO D CA 1
ATOM 7166 C C . PRO D 1 139 ? 11.360 13.974 -46.330 1.00 24.11 118 PRO D C 1
ATOM 7167 O O . PRO D 1 139 ? 11.570 12.879 -45.848 1.00 23.12 118 PRO D O 1
ATOM 7171 N N . LYS D 1 140 ? 12.223 14.548 -47.168 1.00 24.74 119 LYS D N 1
ATOM 7172 C CA . LYS D 1 140 ? 13.455 13.836 -47.550 1.00 24.69 119 LYS D CA 1
ATOM 7173 C C . LYS D 1 140 ? 14.398 13.640 -46.328 1.00 23.49 119 LYS D C 1
ATOM 7174 O O . LYS D 1 140 ? 15.002 12.573 -46.160 1.00 21.90 119 LYS D O 1
ATOM 7180 N N . THR D 1 141 ? 14.475 14.651 -45.461 1.00 22.66 120 THR D N 1
ATOM 7181 C CA . THR D 1 141 ? 15.311 14.583 -44.256 1.00 23.07 120 THR D CA 1
ATOM 7182 C C . THR D 1 141 ? 14.804 13.498 -43.290 1.00 21.67 120 THR D C 1
ATOM 7183 O O . THR D 1 141 ? 15.586 12.816 -42.625 1.00 19.69 120 THR D O 1
ATOM 7187 N N . TRP D 1 142 ? 13.487 13.367 -43.206 1.00 20.06 121 TRP D N 1
ATOM 7188 C CA . TRP D 1 142 ? 12.903 12.365 -42.344 1.00 19.14 121 TRP D CA 1
ATOM 7189 C C . TRP D 1 142 ? 13.163 11.014 -42.985 1.00 18.84 121 TRP D C 1
ATOM 7190 O O . TRP D 1 142 ? 13.776 10.133 -42.359 1.00 18.14 121 TRP D O 1
ATOM 7201 N N . ARG D 1 143 ? 12.734 10.859 -44.243 1.00 18.84 122 ARG D N 1
ATOM 7202 C CA . ARG D 1 143 ? 12.802 9.576 -44.956 1.00 20.00 122 ARG D CA 1
ATOM 7203 C C . ARG D 1 143 ? 14.198 8.943 -45.065 1.00 20.32 122 ARG D C 1
ATOM 7204 O O . ARG D 1 143 ? 14.339 7.729 -44.861 1.00 20.26 122 ARG D O 1
ATOM 7212 N N . ASP D 1 144 ? 15.219 9.745 -45.373 1.00 22.08 123 ASP D N 1
ATOM 7213 C CA . ASP D 1 144 ? 16.595 9.219 -45.525 1.00 21.63 123 ASP D CA 1
ATOM 7214 C C . ASP D 1 144 ? 17.127 8.648 -44.219 1.00 20.47 123 ASP D C 1
ATOM 7215 O O . ASP D 1 144 ? 17.865 7.665 -44.219 1.00 19.92 123 ASP D O 1
ATOM 7220 N N . MET D 1 145 ? 16.804 9.308 -43.117 1.00 19.83 124 MET D N 1
ATOM 7221 C CA . MET D 1 145 ? 17.238 8.843 -41.781 1.00 19.80 124 MET D CA 1
ATOM 7222 C C . MET D 1 145 ? 16.578 7.501 -41.428 1.00 19.04 124 MET D C 1
ATOM 7223 O O . MET D 1 145 ? 17.242 6.556 -40.969 1.00 18.74 124 MET D O 1
ATOM 7228 N N . ILE D 1 146 ? 15.272 7.419 -41.625 1.00 19.09 125 ILE D N 1
ATOM 7229 C CA . ILE D 1 146 ? 14.576 6.151 -41.433 1.00 18.93 125 ILE D CA 1
ATOM 7230 C C . ILE D 1 146 ? 15.209 5.086 -42.348 1.00 18.26 125 ILE D C 1
ATOM 7231 O O . ILE D 1 146 ? 15.450 3.960 -41.918 1.00 17.07 125 ILE D O 1
ATOM 7236 N N . ASP D 1 147 ? 15.509 5.458 -43.589 1.00 18.73 126 ASP D N 1
ATOM 7237 C CA . ASP D 1 147 ? 16.012 4.481 -44.580 1.00 19.39 126 ASP D CA 1
ATOM 7238 C C . ASP D 1 147 ? 17.370 3.911 -44.175 1.00 18.80 126 ASP D C 1
ATOM 7239 O O . ASP D 1 147 ? 17.616 2.726 -44.343 1.00 19.07 126 ASP D O 1
ATOM 7244 N N . VAL D 1 148 ? 18.261 4.753 -43.667 1.00 18.27 127 VAL D N 1
ATOM 7245 C CA . VAL D 1 148 ? 19.613 4.291 -43.311 1.00 17.23 127 VAL D CA 1
ATOM 7246 C C . VAL D 1 148 ? 19.548 3.502 -42.025 1.00 17.18 127 VAL D C 1
ATOM 7247 O O . VAL D 1 148 ? 20.038 2.352 -41.958 1.00 16.05 127 VAL D O 1
ATOM 7251 N N . ASN D 1 149 ? 18.927 4.119 -41.024 1.00 16.57 128 ASN D N 1
ATOM 7252 C CA . ASN D 1 149 ? 19.031 3.653 -39.654 1.00 16.66 128 ASN D CA 1
ATOM 7253 C C . ASN D 1 149 ? 18.042 2.542 -39.308 1.00 16.79 128 ASN D C 1
ATOM 7254 O O . ASN D 1 149 ? 18.341 1.708 -38.451 1.00 17.58 128 ASN D O 1
ATOM 7259 N N . LEU D 1 150 ? 16.878 2.527 -39.952 1.00 16.01 129 LEU D N 1
ATOM 7260 C CA . LEU D 1 150 ? 15.926 1.452 -39.701 1.00 15.11 129 LEU D CA 1
ATOM 7261 C C . LEU D 1 150 ? 15.891 0.421 -40.825 1.00 14.86 129 LEU D C 1
ATOM 7262 O O . LEU D 1 150 ? 16.160 -0.739 -40.598 1.00 14.59 129 LEU D O 1
ATOM 7267 N N . ASN D 1 151 ? 15.541 0.847 -42.027 1.00 15.68 130 ASN D N 1
ATOM 7268 C CA . ASN D 1 151 ? 15.467 -0.052 -43.177 1.00 15.86 130 ASN D CA 1
ATOM 7269 C C . ASN D 1 151 ? 16.821 -0.710 -43.467 1.00 15.78 130 ASN D C 1
ATOM 7270 O O . ASN D 1 151 ? 16.869 -1.894 -43.797 1.00 15.67 130 ASN D O 1
ATOM 7275 N N . GLY D 1 152 ? 17.909 0.053 -43.331 1.00 15.42 131 GLY D N 1
ATOM 7276 C CA . GLY D 1 152 ? 19.272 -0.463 -43.562 1.00 16.10 131 GLY D CA 1
ATOM 7277 C C . GLY D 1 152 ? 19.670 -1.511 -42.526 1.00 16.40 131 GLY D C 1
ATOM 7278 O O . GLY D 1 152 ? 20.364 -2.464 -42.838 1.00 16.70 131 GLY D O 1
ATOM 7279 N N . ALA D 1 153 ? 19.192 -1.333 -41.304 1.00 15.84 132 ALA D N 1
ATOM 7280 C CA . ALA D 1 153 ? 19.408 -2.310 -40.229 1.00 15.93 132 ALA D CA 1
ATOM 7281 C C . ALA D 1 153 ? 18.658 -3.598 -40.542 1.00 15.09 132 ALA D C 1
ATOM 7282 O O . ALA D 1 153 ? 19.203 -4.686 -40.361 1.00 15.09 132 ALA D O 1
ATOM 7284 N N . TRP D 1 154 ? 17.423 -3.479 -41.012 1.00 14.80 133 TRP D N 1
ATOM 7285 C CA . TRP D 1 154 ? 16.689 -4.673 -41.441 1.00 14.60 133 TRP D CA 1
ATOM 7286 C C . TRP D 1 154 ? 17.380 -5.354 -42.603 1.00 15.14 133 TRP D C 1
ATOM 7287 O O . TRP D 1 154 ? 17.553 -6.573 -42.600 1.00 15.36 133 TRP D O 1
ATOM 7298 N N . ILE D 1 155 ? 17.798 -4.588 -43.613 1.00 15.69 134 ILE D N 1
ATOM 7299 C CA . ILE D 1 155 ? 18.512 -5.176 -44.765 1.00 16.35 134 ILE D CA 1
ATOM 7300 C C . ILE D 1 155 ? 19.757 -5.950 -44.315 1.00 16.63 134 ILE D C 1
ATOM 7301 O O . ILE D 1 155 ? 20.001 -7.051 -44.802 1.00 17.23 134 ILE D O 1
ATOM 7306 N N . THR D 1 156 ? 20.530 -5.347 -43.403 1.00 16.22 135 THR D N 1
ATOM 7307 C CA . THR D 1 156 ? 21.743 -5.948 -42.857 1.00 16.16 135 THR D CA 1
ATOM 7308 C C . THR D 1 156 ? 21.449 -7.346 -42.306 1.00 16.35 135 THR D C 1
ATOM 7309 O O . THR D 1 156 ? 22.166 -8.291 -42.653 1.00 15.90 135 THR D O 1
ATOM 7313 N N . ALA D 1 157 ? 20.424 -7.465 -41.446 1.00 15.94 136 ALA D N 1
ATOM 7314 C CA . ALA D 1 157 ? 20.031 -8.767 -40.880 1.00 16.16 136 ALA D CA 1
ATOM 7315 C C . ALA D 1 157 ? 19.423 -9.687 -41.955 1.00 16.40 136 ALA D C 1
ATOM 7316 O O . ALA D 1 157 ? 19.757 -10.883 -42.040 1.00 16.31 136 ALA D O 1
ATOM 7318 N N . ARG D 1 158 ? 18.542 -9.124 -42.768 1.00 16.08 137 ARG D N 1
ATOM 7319 C CA . ARG D 1 158 ? 17.873 -9.905 -43.785 1.00 17.08 137 ARG D CA 1
ATOM 7320 C C . ARG D 1 158 ? 18.846 -10.658 -44.734 1.00 17.39 137 ARG D C 1
ATOM 7321 O O . ARG D 1 158 ? 18.637 -11.845 -45.029 1.00 16.84 137 ARG D O 1
ATOM 7329 N N . VAL D 1 159 ? 19.917 -9.990 -45.190 1.00 17.50 138 VAL D N 1
ATOM 7330 C CA . VAL D 1 159 ? 20.828 -10.647 -46.146 1.00 18.03 138 VAL D CA 1
ATOM 7331 C C . VAL D 1 159 ? 21.728 -11.660 -45.433 1.00 17.80 138 VAL D C 1
ATOM 7332 O O . VAL D 1 159 ? 22.260 -12.583 -46.057 1.00 18.93 138 VAL D O 1
ATOM 7336 N N . ALA D 1 160 ? 21.886 -11.489 -44.124 1.00 17.15 139 ALA D N 1
ATOM 7337 C CA . ALA D 1 160 ? 22.833 -12.306 -43.368 1.00 17.54 139 ALA D CA 1
ATOM 7338 C C . ALA D 1 160 ? 22.209 -13.554 -42.781 1.00 17.67 139 ALA D C 1
ATOM 7339 O O . ALA D 1 160 ? 22.831 -14.620 -42.758 1.00 18.12 139 ALA D O 1
ATOM 7341 N N . ILE D 1 161 ? 20.960 -13.447 -42.345 1.00 18.02 140 ILE D N 1
ATOM 7342 C CA . ILE D 1 161 ? 20.293 -14.577 -41.650 1.00 18.14 140 ILE D CA 1
ATOM 7343 C C . ILE D 1 161 ? 20.335 -15.906 -42.405 1.00 19.19 140 ILE D C 1
ATOM 7344 O O . ILE D 1 161 ? 20.644 -16.931 -41.797 1.00 19.97 140 ILE D O 1
ATOM 7349 N N . PRO D 1 162 ? 20.048 -15.913 -43.729 1.00 19.76 141 PRO D N 1
ATOM 7350 C CA . PRO D 1 162 ? 20.096 -17.225 -44.360 1.00 19.82 141 PRO D CA 1
ATOM 7351 C C . PRO D 1 162 ? 21.423 -17.939 -44.154 1.00 19.34 141 PRO D C 1
ATOM 7352 O O . PRO D 1 162 ? 21.413 -19.151 -44.030 1.00 18.17 141 PRO D O 1
ATOM 7356 N N . HIS D 1 163 ? 22.529 -17.185 -44.082 1.00 19.17 142 HIS D N 1
ATOM 7357 C CA . HIS D 1 163 ? 23.859 -17.765 -43.929 1.00 19.84 142 HIS D CA 1
ATOM 7358 C C . HIS D 1 163 ? 24.094 -18.260 -42.538 1.00 19.03 142 HIS D C 1
ATOM 7359 O O . HIS D 1 163 ? 24.778 -19.264 -42.359 1.00 18.97 142 HIS D O 1
ATOM 7366 N N . ILE D 1 164 ? 23.547 -17.561 -41.547 1.00 18.51 143 ILE D N 1
ATOM 7367 C CA . ILE D 1 164 ? 23.629 -18.047 -40.171 1.00 18.73 143 ILE D CA 1
ATOM 7368 C C . ILE D 1 164 ? 22.838 -19.375 -40.034 1.00 19.17 143 ILE D C 1
ATOM 7369 O O . ILE D 1 164 ? 23.326 -20.353 -39.444 1.00 19.19 143 ILE D O 1
ATOM 7374 N N . MET D 1 165 ? 21.627 -19.393 -40.593 1.00 19.77 144 MET D N 1
ATOM 7375 C CA . MET D 1 165 ? 20.798 -20.593 -40.555 1.00 22.39 144 MET D CA 1
ATOM 7376 C C . MET D 1 165 ? 21.452 -21.762 -41.272 1.00 21.83 144 MET D C 1
ATOM 7377 O O . MET D 1 165 ? 21.407 -22.886 -40.785 1.00 22.40 144 MET D O 1
ATOM 7382 N N . ALA D 1 166 ? 22.086 -21.490 -42.403 1.00 21.94 145 ALA D N 1
ATOM 7383 C CA . ALA D 1 166 ? 22.736 -22.569 -43.156 1.00 22.98 145 ALA D CA 1
ATOM 7384 C C . ALA D 1 166 ? 23.822 -23.247 -42.328 1.00 23.98 145 ALA D C 1
ATOM 7385 O O . ALA D 1 166 ? 24.078 -24.436 -42.529 1.00 23.95 145 ALA D O 1
ATOM 7387 N N . GLY D 1 167 ? 24.454 -22.504 -41.397 1.00 23.26 146 GLY D N 1
ATOM 7388 C CA . GLY D 1 167 ? 25.529 -23.053 -40.564 1.00 22.11 146 GLY D CA 1
ATOM 7389 C C . GLY D 1 167 ? 25.037 -24.037 -39.514 1.00 22.46 146 GLY D C 1
ATOM 7390 O O . GLY D 1 167 ? 25.816 -24.856 -39.034 1.00 22.87 146 GLY D O 1
ATOM 7391 N N . LYS D 1 168 ? 23.748 -23.951 -39.163 1.00 21.91 147 LYS D N 1
ATOM 7392 C CA . LYS D 1 168 ? 23.099 -24.849 -38.195 1.00 23.11 147 LYS D CA 1
ATOM 7393 C C . LYS D 1 168 ? 23.756 -24.869 -36.797 1.00 23.01 147 LYS D C 1
ATOM 7394 O O . LYS D 1 168 ? 23.668 -25.867 -36.085 1.00 22.63 147 LYS D O 1
ATOM 7400 N N . ARG D 1 169 ? 24.396 -23.766 -36.415 1.00 22.89 148 ARG D N 1
ATOM 7401 C CA . ARG D 1 169 ? 25.093 -23.673 -35.132 1.00 23.30 148 ARG D CA 1
ATOM 7402 C C . ARG D 1 169 ? 24.559 -22.518 -34.290 1.00 21.69 148 ARG D C 1
ATOM 7403 O O . ARG D 1 169 ? 25.187 -22.128 -33.301 1.00 20.43 148 ARG D O 1
ATOM 7411 N N . GLY D 1 170 ? 23.422 -21.950 -34.686 1.00 19.77 149 GLY D N 1
ATOM 7412 C CA . GLY D 1 170 ? 22.913 -20.744 -34.007 1.00 18.25 149 GLY D CA 1
ATOM 7413 C C . GLY D 1 170 ? 23.823 -19.558 -34.342 1.00 18.23 149 GLY D C 1
ATOM 7414 O O . GLY D 1 170 ? 24.693 -19.654 -35.262 1.00 18.77 149 GLY D O 1
ATOM 7415 N N . GLY D 1 171 ? 23.649 -18.455 -33.611 1.00 16.94 150 GLY D N 1
ATOM 7416 C CA . GLY D 1 171 ? 24.456 -17.259 -33.815 1.00 16.49 150 GLY D CA 1
ATOM 7417 C C . GLY D 1 171 ? 23.914 -16.061 -33.046 1.00 16.49 150 GLY D C 1
ATOM 7418 O O . GLY D 1 171 ? 23.045 -16.214 -32.183 1.00 15.45 150 GLY D O 1
ATOM 7419 N N . SER D 1 172 ? 24.419 -14.870 -33.388 1.00 15.94 151 SER D N 1
ATOM 7420 C CA . SER D 1 172 ? 24.122 -13.641 -32.641 1.00 15.95 151 SER D CA 1
ATOM 7421 C C . SER D 1 172 ? 23.944 -12.468 -33.596 1.00 15.72 151 SER D C 1
ATOM 7422 O O . SER D 1 172 ? 24.770 -12.247 -34.512 1.00 16.07 151 SER D O 1
ATOM 7425 N N . ILE D 1 173 ? 22.861 -11.726 -33.398 1.00 14.75 152 ILE D N 1
ATOM 7426 C CA . ILE D 1 173 ? 22.640 -10.457 -34.094 1.00 13.98 152 ILE D CA 1
ATOM 7427 C C . ILE D 1 173 ? 22.551 -9.360 -33.018 1.00 13.66 152 ILE D C 1
ATOM 7428 O O . ILE D 1 173 ? 21.845 -9.488 -31.988 1.00 14.24 152 ILE D O 1
ATOM 7433 N N . VAL D 1 174 ? 23.344 -8.319 -33.188 1.00 13.27 153 VAL D N 1
ATOM 7434 C CA . VAL D 1 174 ? 23.270 -7.168 -32.306 1.00 13.31 153 VAL D CA 1
ATOM 7435 C C . VAL D 1 174 ? 23.013 -5.901 -33.115 1.00 13.54 153 VAL D C 1
ATOM 7436 O O . VAL D 1 174 ? 23.791 -5.527 -34.004 1.00 13.65 153 VAL D O 1
ATOM 7440 N N . PHE D 1 175 ? 21.931 -5.210 -32.806 1.00 14.18 154 PHE D N 1
ATOM 7441 C CA . PHE D 1 175 ? 21.696 -3.920 -33.446 1.00 14.99 154 PHE D CA 1
ATOM 7442 C C . PHE D 1 175 ? 22.227 -2.850 -32.505 1.00 16.49 154 PHE D C 1
ATOM 7443 O O . PHE D 1 175 ? 22.019 -2.932 -31.287 1.00 16.97 154 PHE D O 1
ATOM 7451 N N . THR D 1 176 ? 22.899 -1.836 -33.041 1.00 16.87 155 THR D N 1
ATOM 7452 C CA . THR D 1 176 ? 23.246 -0.701 -32.178 1.00 15.95 155 THR D CA 1
ATOM 7453 C C . THR D 1 176 ? 22.093 0.304 -32.229 1.00 16.53 155 THR D C 1
ATOM 7454 O O . THR D 1 176 ? 21.754 0.850 -33.283 1.00 16.61 155 THR D O 1
ATOM 7458 N N . SER D 1 177 ? 21.487 0.538 -31.077 1.00 16.15 156 SER D N 1
ATOM 7459 C CA . SER D 1 177 ? 20.444 1.521 -30.979 1.00 16.88 156 SER D CA 1
ATOM 7460 C C . SER D 1 177 ? 21.102 2.720 -30.305 1.00 17.37 156 SER D C 1
ATOM 7461 O O . SER D 1 177 ? 22.177 3.119 -30.709 1.00 18.19 156 SER D O 1
ATOM 7464 N N . SER D 1 178 ? 20.494 3.257 -29.260 1.00 17.46 157 SER D N 1
ATOM 7465 C CA . SER D 1 178 ? 20.956 4.492 -28.628 1.00 18.27 157 SER D CA 1
ATOM 7466 C C . SER D 1 178 ? 20.043 4.584 -27.440 1.00 18.55 157 SER D C 1
ATOM 7467 O O . SER D 1 178 ? 18.988 3.946 -27.443 1.00 18.17 157 SER D O 1
ATOM 7470 N N . ILE D 1 179 ? 20.391 5.389 -26.432 1.00 18.79 158 ILE D N 1
ATOM 7471 C CA . ILE D 1 179 ? 19.376 5.729 -25.413 1.00 19.74 158 ILE D CA 1
ATOM 7472 C C . ILE D 1 179 ? 18.160 6.452 -26.049 1.00 19.25 158 ILE D C 1
ATOM 7473 O O . ILE D 1 179 ? 17.048 6.388 -25.519 1.00 19.17 158 ILE D O 1
ATOM 7478 N N . GLY D 1 180 ? 18.387 7.124 -27.184 1.00 18.76 159 GLY D N 1
ATOM 7479 C CA . GLY D 1 180 ? 17.291 7.625 -28.016 1.00 18.77 159 GLY D CA 1
ATOM 7480 C C . GLY D 1 180 ? 16.441 6.560 -28.715 1.00 19.05 159 GLY D C 1
ATOM 7481 O O . GLY D 1 180 ? 15.503 6.909 -29.431 1.00 18.83 159 GLY D O 1
ATOM 7482 N N . GLY D 1 181 ? 16.792 5.280 -28.545 1.00 18.42 160 GLY D N 1
ATOM 7483 C CA . GLY D 1 181 ? 15.907 4.169 -28.877 1.00 18.60 160 GLY D CA 1
ATOM 7484 C C . GLY D 1 181 ? 14.880 3.903 -27.767 1.00 19.94 160 GLY D C 1
ATOM 7485 O O . GLY D 1 181 ? 13.878 3.195 -27.982 1.00 18.87 160 GLY D O 1
ATOM 7486 N N . LEU D 1 182 ? 15.111 4.497 -26.598 1.00 20.04 161 LEU D N 1
ATOM 7487 C CA . LEU D 1 182 ? 14.282 4.258 -25.408 1.00 21.23 161 LEU D CA 1
ATOM 7488 C C . LEU D 1 182 ? 13.684 5.524 -24.817 1.00 23.16 161 LEU D C 1
ATOM 7489 O O . LEU D 1 182 ? 12.838 5.447 -23.914 1.00 21.86 161 LEU D O 1
ATOM 7494 N N . ARG D 1 183 ? 14.127 6.688 -25.301 1.00 21.90 162 ARG D N 1
ATOM 7495 C CA . ARG D 1 183 ? 13.509 7.949 -24.886 1.00 22.80 162 ARG D CA 1
ATOM 7496 C C . ARG D 1 183 ? 13.676 9.015 -25.965 1.00 21.19 162 ARG D C 1
ATOM 7497 O O . ARG D 1 183 ? 14.499 8.864 -26.863 1.00 20.84 162 ARG D O 1
ATOM 7505 N N . GLY D 1 184 ? 12.826 10.036 -25.920 1.00 20.30 163 GLY D N 1
ATOM 7506 C CA . GLY D 1 184 ? 12.814 11.045 -26.972 1.00 19.62 163 GLY D CA 1
ATOM 7507 C C . GLY D 1 184 ? 13.923 12.049 -26.703 1.00 20.26 163 GLY D C 1
ATOM 7508 O O . GLY D 1 184 ? 14.514 12.060 -25.625 1.00 19.95 163 GLY D O 1
ATOM 7509 N N . ALA D 1 185 ? 14.184 12.909 -27.671 1.00 19.85 164 ALA D N 1
ATOM 7510 C CA . ALA D 1 185 ? 15.061 14.052 -27.473 1.00 21.49 164 ALA D CA 1
ATOM 7511 C C . ALA D 1 185 ? 14.653 15.103 -28.499 1.00 22.78 164 ALA D C 1
ATOM 7512 O O . ALA D 1 185 ? 14.377 14.768 -29.662 1.00 22.06 164 ALA D O 1
ATOM 7514 N N . GLU D 1 186 ? 14.633 16.361 -28.073 1.00 22.54 165 GLU D N 1
ATOM 7515 C CA . GLU D 1 186 ? 14.370 17.495 -28.988 1.00 24.19 165 GLU D CA 1
ATOM 7516 C C . GLU D 1 186 ? 15.361 17.571 -30.134 1.00 23.29 165 GLU D C 1
ATOM 7517 O O . GLU D 1 186 ? 16.540 17.251 -29.967 1.00 23.06 165 GLU D O 1
ATOM 7523 N N . ASN D 1 187 ? 14.883 18.010 -31.293 1.00 22.86 166 ASN D N 1
ATOM 7524 C CA . ASN D 1 187 ? 15.748 18.386 -32.431 1.00 23.49 166 ASN D CA 1
ATOM 7525 C C . ASN D 1 187 ? 16.276 17.253 -33.327 1.00 21.94 166 ASN D C 1
ATOM 7526 O O . ASN D 1 187 ? 16.678 17.520 -34.449 1.00 21.87 166 ASN D O 1
ATOM 7531 N N . ILE D 1 188 ? 16.217 16.003 -32.847 1.00 20.66 167 ILE D N 1
ATOM 7532 C CA . ILE D 1 188 ? 16.729 14.820 -33.554 1.00 19.90 167 ILE D CA 1
ATOM 7533 C C . ILE D 1 188 ? 15.662 13.719 -33.742 1.00 19.19 167 ILE D C 1
ATOM 7534 O O . ILE D 1 188 ? 15.978 12.531 -33.778 1.00 18.69 167 ILE D O 1
ATOM 7539 N N . GLY D 1 189 ? 14.398 14.123 -33.881 1.00 18.71 168 GLY D N 1
ATOM 7540 C CA . GLY D 1 189 ? 13.270 13.187 -33.848 1.00 18.15 168 GLY D CA 1
ATOM 7541 C C . GLY D 1 189 ? 13.308 12.099 -34.905 1.00 17.91 168 GLY D C 1
ATOM 7542 O O . GLY D 1 189 ? 12.822 10.978 -34.653 1.00 17.95 168 GLY D O 1
ATOM 7543 N N . ASN D 1 190 ? 13.868 12.403 -36.075 1.00 18.23 169 ASN D N 1
ATOM 7544 C CA . ASN D 1 190 ? 13.993 11.363 -37.122 1.00 18.82 169 ASN D CA 1
ATOM 7545 C C . ASN D 1 190 ? 14.952 10.246 -36.670 1.00 18.86 169 ASN D C 1
ATOM 7546 O O . ASN D 1 190 ? 14.685 9.053 -36.872 1.00 19.20 169 ASN D O 1
ATOM 7551 N N . TYR D 1 191 ? 16.079 10.643 -36.078 1.00 18.39 170 TYR D N 1
ATOM 7552 C CA . TYR D 1 191 ? 17.013 9.686 -35.479 1.00 17.85 170 TYR D CA 1
ATOM 7553 C C . TYR D 1 191 ? 16.296 8.883 -34.350 1.00 16.61 170 TYR D C 1
ATOM 7554 O O . TYR D 1 191 ? 16.412 7.648 -34.280 1.00 16.60 170 TYR D O 1
ATOM 7563 N N . ILE D 1 192 ? 15.572 9.588 -33.474 1.00 15.33 171 ILE D N 1
ATOM 7564 C CA . ILE D 1 192 ? 14.875 8.980 -32.333 1.00 14.49 171 ILE D CA 1
ATOM 7565 C C . ILE D 1 192 ? 13.856 7.942 -32.826 1.00 14.47 171 ILE D C 1
ATOM 7566 O O . ILE D 1 192 ? 13.823 6.837 -32.320 1.00 14.40 171 ILE D O 1
ATOM 7571 N N . ALA D 1 193 ? 13.051 8.300 -33.826 1.00 14.11 172 ALA D N 1
ATOM 7572 C CA . ALA D 1 193 ? 12.067 7.360 -34.390 1.00 14.94 172 ALA D CA 1
ATOM 7573 C C . ALA D 1 193 ? 12.759 6.143 -35.045 1.00 14.52 172 ALA D C 1
ATOM 7574 O O . ALA D 1 193 ? 12.339 5.018 -34.858 1.00 14.58 172 ALA D O 1
ATOM 7576 N N . SER D 1 194 ? 13.826 6.381 -35.791 1.00 15.11 173 SER D N 1
ATOM 7577 C CA . SER D 1 194 ? 14.568 5.284 -36.422 1.00 15.35 173 SER D CA 1
ATOM 7578 C C . SER D 1 194 ? 15.085 4.308 -35.336 1.00 15.29 173 SER D C 1
ATOM 7579 O O . SER D 1 194 ? 14.936 3.088 -35.478 1.00 15.44 173 SER D O 1
ATOM 7582 N N . LYS D 1 195 ? 15.599 4.836 -34.224 1.00 14.80 174 LYS D N 1
ATOM 7583 C CA . LYS D 1 195 ? 16.164 3.988 -33.202 1.00 14.82 174 LYS D CA 1
ATOM 7584 C C . LYS D 1 195 ? 15.073 3.237 -32.449 1.00 15.04 174 LYS D C 1
ATOM 7585 O O . LYS D 1 195 ? 15.243 2.067 -32.173 1.00 14.59 174 LYS D O 1
ATOM 7591 N N . HIS D 1 196 ? 13.944 3.888 -32.140 1.00 15.23 175 HIS D N 1
ATOM 7592 C CA . HIS D 1 196 ? 12.795 3.186 -31.552 1.00 15.38 175 HIS D CA 1
ATOM 7593 C C . HIS D 1 196 ? 12.323 2.065 -32.446 1.00 15.55 175 HIS D C 1
ATOM 7594 O O . HIS D 1 196 ? 11.957 0.998 -31.965 1.00 17.08 175 HIS D O 1
ATOM 7601 N N . GLY D 1 197 ? 12.361 2.275 -33.760 1.00 15.12 176 GLY D N 1
ATOM 7602 C CA . GLY D 1 197 ? 11.920 1.251 -34.711 1.00 14.36 176 GLY D CA 1
ATOM 7603 C C . GLY D 1 197 ? 12.790 -0.002 -34.601 1.00 14.19 176 GLY D C 1
ATOM 7604 O O . GLY D 1 197 ? 12.293 -1.139 -34.809 1.00 13.68 176 GLY D O 1
ATOM 7605 N N . LEU D 1 198 ? 14.076 0.184 -34.304 1.00 13.31 177 LEU D N 1
ATOM 7606 C CA . LEU D 1 198 ? 14.987 -0.964 -34.167 1.00 13.01 177 LEU D CA 1
ATOM 7607 C C . LEU D 1 198 ? 14.579 -1.924 -33.047 1.00 12.50 177 LEU D C 1
ATOM 7608 O O . LEU D 1 198 ? 14.826 -3.139 -33.144 1.00 11.87 177 LEU D O 1
ATOM 7613 N N . HIS D 1 199 ? 13.966 -1.399 -31.983 1.00 11.99 178 HIS D N 1
ATOM 7614 C CA . HIS D 1 199 ? 13.509 -2.273 -30.898 1.00 12.59 178 HIS D CA 1
ATOM 7615 C C . HIS D 1 199 ? 12.383 -3.171 -31.331 1.00 12.81 178 HIS D C 1
ATOM 7616 O O . HIS D 1 199 ? 12.288 -4.318 -30.863 1.00 12.65 178 HIS D O 1
ATOM 7623 N N . GLY D 1 200 ? 11.531 -2.682 -32.241 1.00 12.43 179 GLY D N 1
ATOM 7624 C CA . GLY D 1 200 ? 10.513 -3.534 -32.838 1.00 12.76 179 GLY D CA 1
ATOM 7625 C C . GLY D 1 200 ? 11.123 -4.607 -33.728 1.00 13.12 179 GLY D C 1
ATOM 7626 O O . GLY D 1 200 ? 10.737 -5.769 -33.655 1.00 13.17 179 GLY D O 1
ATOM 7627 N N . LEU D 1 201 ? 12.034 -4.211 -34.621 1.00 13.23 180 LEU D N 1
ATOM 7628 C CA . LEU D 1 201 ? 12.757 -5.148 -35.476 1.00 12.84 180 LEU D CA 1
ATOM 7629 C C . LEU D 1 201 ? 13.483 -6.245 -34.652 1.00 13.57 180 LEU D C 1
ATOM 7630 O O . LEU D 1 201 ? 13.380 -7.453 -34.956 1.00 12.73 180 LEU D O 1
ATOM 7635 N N . MET D 1 202 ? 14.184 -5.810 -33.596 1.00 13.87 181 MET D N 1
ATOM 7636 C CA . MET D 1 202 ? 14.919 -6.690 -32.681 1.00 14.91 181 MET D CA 1
ATOM 7637 C C . MET D 1 202 ? 13.998 -7.727 -32.026 1.00 14.41 181 MET D C 1
ATOM 7638 O O . MET D 1 202 ? 14.310 -8.908 -32.033 1.00 14.86 181 MET D O 1
ATOM 7643 N N . ARG D 1 203 ? 12.863 -7.293 -31.476 1.00 14.70 182 ARG D N 1
ATOM 7644 C CA . ARG D 1 203 ? 11.930 -8.203 -30.802 1.00 15.32 182 ARG D CA 1
ATOM 7645 C C . ARG D 1 203 ? 11.308 -9.215 -31.732 1.00 15.65 182 ARG D C 1
ATOM 7646 O O . ARG D 1 203 ? 11.204 -10.391 -31.375 1.00 15.46 182 ARG D O 1
ATOM 7654 N N . THR D 1 204 ? 10.916 -8.792 -32.935 1.00 14.92 183 THR D N 1
ATOM 7655 C CA . THR D 1 204 ? 10.313 -9.768 -33.874 1.00 14.95 183 THR D CA 1
ATOM 7656 C C . THR D 1 204 ? 11.337 -10.801 -34.303 1.00 14.58 183 THR D C 1
ATOM 7657 O O . THR D 1 204 ? 11.078 -11.989 -34.311 1.00 14.42 183 THR D O 1
ATOM 7661 N N . MET D 1 205 ? 12.511 -10.329 -34.675 1.00 14.36 184 MET D N 1
ATOM 7662 C CA . MET D 1 205 ? 13.539 -11.202 -35.144 1.00 15.02 184 MET D CA 1
ATOM 7663 C C . MET D 1 205 ? 14.002 -12.198 -34.038 1.00 14.15 184 MET D C 1
ATOM 7664 O O . MET D 1 205 ? 14.268 -13.372 -34.305 1.00 13.30 184 MET D O 1
ATOM 7669 N N . ALA D 1 206 ? 14.096 -11.712 -32.809 1.00 12.51 185 ALA D N 1
ATOM 7670 C CA . ALA D 1 206 ? 14.364 -12.581 -31.674 1.00 12.86 185 ALA D CA 1
ATOM 7671 C C . ALA D 1 206 ? 13.303 -13.663 -31.522 1.00 13.26 185 ALA D C 1
ATOM 7672 O O . ALA D 1 206 ? 13.642 -14.805 -31.225 1.00 13.31 185 ALA D O 1
ATOM 7674 N N . LEU D 1 207 ? 12.029 -13.299 -31.684 1.00 13.04 186 LEU D N 1
ATOM 7675 C CA . LEU D 1 207 ? 10.952 -14.289 -31.603 1.00 13.73 186 LEU D CA 1
ATOM 7676 C C . LEU D 1 207 ? 11.034 -15.301 -32.736 1.00 14.20 186 LEU D C 1
ATOM 7677 O O . LEU D 1 207 ? 10.842 -16.498 -32.508 1.00 15.00 186 LEU D O 1
ATOM 7682 N N . GLU D 1 208 ? 11.298 -14.817 -33.956 1.00 13.61 187 GLU D N 1
ATOM 7683 C CA . GLU D 1 208 ? 11.319 -15.674 -35.142 1.00 14.75 187 GLU D CA 1
ATOM 7684 C C . GLU D 1 208 ? 12.541 -16.587 -35.187 1.00 15.42 187 GLU D C 1
ATOM 7685 O O . GLU D 1 208 ? 12.460 -17.675 -35.750 1.00 15.97 187 GLU D O 1
ATOM 7691 N N . LEU D 1 209 ? 13.686 -16.138 -34.650 1.00 14.74 188 LEU D N 1
ATOM 7692 C CA . LEU D 1 209 ? 14.930 -16.891 -34.797 1.00 15.44 188 LEU D CA 1
ATOM 7693 C C . LEU D 1 209 ? 15.342 -17.666 -33.540 1.00 16.62 188 LEU D C 1
ATOM 7694 O O . LEU D 1 209 ? 16.272 -18.507 -33.565 1.00 15.47 188 LEU D O 1
ATOM 7699 N N . GLY D 1 210 ? 14.666 -17.379 -32.429 1.00 16.63 189 GLY D N 1
ATOM 7700 C CA . GLY D 1 210 ? 14.931 -18.126 -31.175 1.00 17.87 189 GLY D CA 1
ATOM 7701 C C . GLY D 1 210 ? 14.956 -19.647 -31.354 1.00 18.34 189 GLY D C 1
ATOM 7702 O O . GLY D 1 210 ? 15.877 -20.308 -30.872 1.00 17.52 189 GLY D O 1
ATOM 7703 N N . PRO D 1 211 ? 13.939 -20.215 -32.033 1.00 18.74 190 PRO D N 1
ATOM 7704 C CA . PRO D 1 211 ? 13.951 -21.654 -32.264 1.00 19.18 190 PRO D CA 1
ATOM 7705 C C . PRO D 1 211 ? 15.183 -22.147 -33.005 1.00 19.69 190 PRO D C 1
ATOM 7706 O O . PRO D 1 211 ? 15.510 -23.311 -32.880 1.00 22.05 190 PRO D O 1
ATOM 7710 N N . ARG D 1 212 ? 15.847 -21.287 -33.780 1.00 18.82 191 ARG D N 1
ATOM 7711 C CA . ARG D 1 212 ? 17.066 -21.662 -34.493 1.00 18.94 191 ARG D CA 1
ATOM 7712 C C . ARG D 1 212 ? 18.330 -21.328 -33.662 1.00 18.19 191 ARG D C 1
ATOM 7713 O O . ARG D 1 212 ? 19.456 -21.380 -34.155 1.00 18.31 191 ARG D O 1
ATOM 7715 N N . ASN D 1 213 ? 18.138 -21.000 -32.388 1.00 17.88 192 ASN D N 1
ATOM 7716 C CA . ASN D 1 213 ? 19.259 -20.650 -31.515 1.00 17.06 192 ASN D CA 1
ATOM 7717 C C . ASN D 1 213 ? 20.104 -19.449 -32.028 1.00 16.15 192 ASN D C 1
ATOM 7718 O O . ASN D 1 213 ? 21.307 -19.335 -31.771 1.00 15.31 192 ASN D O 1
ATOM 7723 N N . ILE D 1 214 ? 19.444 -18.547 -32.751 1.00 15.33 193 ILE D N 1
ATOM 7724 C CA . ILE D 1 214 ? 20.022 -17.260 -33.124 1.00 14.90 193 ILE D CA 1
ATOM 7725 C C . ILE D 1 214 ? 19.460 -16.190 -32.169 1.00 14.51 193 ILE D C 1
ATOM 7726 O O . ILE D 1 214 ? 18.251 -15.914 -32.153 1.00 13.75 193 ILE D O 1
ATOM 7731 N N . ARG D 1 215 ? 20.335 -15.604 -31.364 1.00 14.27 194 ARG D N 1
ATOM 7732 C CA . ARG D 1 215 ? 19.914 -14.611 -30.370 1.00 14.42 194 ARG D CA 1
ATOM 7733 C C . ARG D 1 215 ? 20.036 -13.222 -30.996 1.00 14.07 194 ARG D C 1
ATOM 7734 O O . ARG D 1 215 ? 20.960 -12.941 -31.779 1.00 14.40 194 ARG D O 1
ATOM 7742 N N . VAL D 1 216 ? 19.119 -12.345 -30.638 1.00 13.76 195 VAL D N 1
ATOM 7743 C CA . VAL D 1 216 ? 19.033 -11.032 -31.261 1.00 12.73 195 VAL D CA 1
ATOM 7744 C C . VAL D 1 216 ? 18.830 -10.040 -30.112 1.00 12.69 195 VAL D C 1
ATOM 7745 O O . VAL D 1 216 ? 17.876 -10.153 -29.347 1.00 11.80 195 VAL D O 1
ATOM 7749 N N . ASN D 1 217 ? 19.751 -9.095 -29.992 1.00 12.17 196 ASN D N 1
ATOM 7750 C CA . ASN D 1 217 ? 19.740 -8.124 -28.921 1.00 12.89 196 ASN D CA 1
ATOM 7751 C C . ASN D 1 217 ? 20.096 -6.717 -29.433 1.00 13.35 196 ASN D C 1
ATOM 7752 O O . ASN D 1 217 ? 20.537 -6.544 -30.590 1.00 13.15 196 ASN D O 1
ATOM 7757 N N . ILE D 1 218 ? 19.994 -5.741 -28.536 1.00 13.63 197 ILE D N 1
ATOM 7758 C CA . ILE D 1 218 ? 20.350 -4.373 -28.831 1.00 14.72 197 ILE D CA 1
ATOM 7759 C C . ILE D 1 218 ? 21.296 -3.848 -27.769 1.00 15.58 197 ILE D C 1
ATOM 7760 O O . ILE D 1 218 ? 21.149 -4.189 -26.585 1.00 15.34 197 ILE D O 1
ATOM 7765 N N . VAL D 1 219 ? 22.285 -3.047 -28.182 1.00 15.42 198 VAL D N 1
ATOM 7766 C CA . VAL D 1 219 ? 23.015 -2.221 -27.207 1.00 16.07 198 VAL D CA 1
ATOM 7767 C C . VAL D 1 219 ? 22.634 -0.756 -27.404 1.00 16.67 198 VAL D C 1
ATOM 7768 O O . VAL D 1 219 ? 22.546 -0.297 -28.545 1.00 16.76 198 VAL D O 1
ATOM 7772 N N . CYS D 1 220 ? 22.460 -0.040 -26.293 1.00 16.37 199 CYS D N 1
ATOM 7773 C CA . CYS D 1 220 ? 22.005 1.350 -26.294 1.00 16.71 199 CYS D CA 1
ATOM 7774 C C . CYS D 1 220 ? 23.047 2.244 -25.641 1.00 17.24 199 CYS D C 1
ATOM 7775 O O . CYS D 1 220 ? 22.946 2.520 -24.456 1.00 16.54 199 CYS D O 1
ATOM 7778 N N . PRO D 1 221 ? 24.048 2.721 -26.419 1.00 16.81 200 PRO D N 1
ATOM 7779 C CA . PRO D 1 221 ? 25.023 3.688 -25.894 1.00 17.00 200 PRO D CA 1
ATOM 7780 C C . PRO D 1 221 ? 24.365 5.041 -25.575 1.00 18.13 200 PRO D C 1
ATOM 7781 O O . PRO D 1 221 ? 23.334 5.390 -26.174 1.00 16.91 200 PRO D O 1
ATOM 7785 N N . SER D 1 222 ? 24.934 5.802 -24.643 1.00 18.82 201 SER D N 1
ATOM 7786 C CA . SER D 1 222 ? 24.496 7.190 -24.480 1.00 20.79 201 SER D CA 1
ATOM 7787 C C . SER D 1 222 ? 25.204 8.126 -25.476 1.00 21.96 201 SER D C 1
ATOM 7788 O O . SER D 1 222 ? 24.567 8.661 -26.378 1.00 24.77 201 SER D O 1
ATOM 7791 N N . SER D 1 223 ? 26.491 8.363 -25.254 1.00 22.14 202 SER D N 1
ATOM 7792 C CA . SER D 1 223 ? 27.349 9.171 -26.128 1.00 22.44 202 SER D CA 1
ATOM 7793 C C . SER D 1 223 ? 28.661 8.429 -26.182 1.00 21.29 202 SER D C 1
ATOM 7794 O O . SER D 1 223 ? 29.130 7.954 -25.167 1.00 21.41 202 SER D O 1
ATOM 7797 N N . VAL D 1 224 ? 29.227 8.280 -27.373 1.00 21.05 203 VAL D N 1
ATOM 7798 C CA . VAL D 1 224 ? 30.459 7.507 -27.565 1.00 20.65 203 VAL D CA 1
ATOM 7799 C C . VAL D 1 224 ? 31.492 8.385 -28.256 1.00 21.15 203 VAL D C 1
ATOM 7800 O O . VAL D 1 224 ? 31.160 9.117 -29.191 1.00 21.59 203 VAL D O 1
ATOM 7804 N N . ALA D 1 225 ? 32.734 8.309 -27.798 1.00 21.87 204 ALA D N 1
ATOM 7805 C CA . ALA D 1 225 ? 33.799 9.139 -28.351 1.00 22.71 204 ALA D CA 1
ATOM 7806 C C . ALA D 1 225 ? 34.185 8.643 -29.762 1.00 23.59 204 ALA D C 1
ATOM 7807 O O . ALA D 1 225 ? 35.105 7.835 -29.931 1.00 23.29 204 ALA D O 1
ATOM 7809 N N . THR D 1 226 ? 33.451 9.129 -30.766 1.00 24.31 205 THR D N 1
ATOM 7810 C CA . THR D 1 226 ? 33.718 8.848 -32.185 1.00 25.51 205 THR D CA 1
ATOM 7811 C C . THR D 1 226 ? 33.489 10.147 -32.946 1.00 25.59 205 THR D C 1
ATOM 7812 O O . THR D 1 226 ? 32.963 11.094 -32.362 1.00 27.14 205 THR D O 1
ATOM 7816 N N . PRO D 1 227 ? 33.828 10.184 -34.254 1.00 25.32 206 PRO D N 1
ATOM 7817 C CA . PRO D 1 227 ? 33.570 11.459 -34.962 1.00 26.65 206 PRO D CA 1
ATOM 7818 C C . PRO D 1 227 ? 32.082 11.829 -35.066 1.00 26.38 206 PRO D C 1
ATOM 7819 O O . PRO D 1 227 ? 31.770 12.985 -35.314 1.00 26.91 206 PRO D O 1
ATOM 7823 N N . MET D 1 228 ? 31.177 10.863 -34.880 1.00 26.18 207 MET D N 1
ATOM 7824 C CA . MET D 1 228 ? 29.746 11.164 -34.775 1.00 25.90 207 MET D CA 1
ATOM 7825 C C . MET D 1 228 ? 29.394 12.095 -33.618 1.00 26.81 207 MET D C 1
ATOM 7826 O O . MET D 1 228 ? 28.423 12.845 -33.689 1.00 27.14 207 MET D O 1
ATOM 7831 N N . LEU D 1 229 ? 30.159 12.026 -32.537 1.00 26.82 208 LEU D N 1
ATOM 7832 C CA . LEU D 1 229 ? 29.880 12.854 -31.373 1.00 27.99 208 LEU D CA 1
ATOM 7833 C C . LEU D 1 229 ? 30.816 14.058 -31.300 1.00 28.93 208 LEU D C 1
ATOM 7834 O O . LEU D 1 229 ? 30.387 15.155 -30.960 1.00 28.75 208 LEU D O 1
ATOM 7839 N N . LEU D 1 230 ? 32.097 13.813 -31.574 1.00 31.07 209 LEU D N 1
ATOM 7840 C CA . LEU D 1 230 ? 33.149 14.772 -31.291 1.00 33.19 209 LEU D CA 1
ATOM 7841 C C . LEU D 1 230 ? 33.309 15.722 -32.473 1.00 34.18 209 LEU D C 1
ATOM 7842 O O . LEU D 1 230 ? 34.249 15.608 -33.253 1.00 36.57 209 LEU D O 1
ATOM 7847 N N . ASN D 1 231 ? 32.342 16.625 -32.614 1.00 35.02 210 ASN D N 1
ATOM 7848 C CA . ASN D 1 231 ? 32.345 17.611 -33.707 1.00 38.58 210 ASN D CA 1
ATOM 7849 C C . ASN D 1 231 ? 31.734 18.943 -33.267 1.00 40.10 210 ASN D C 1
ATOM 7850 O O . ASN D 1 231 ? 30.893 18.971 -32.367 1.00 39.91 210 ASN D O 1
ATOM 7855 N N . GLU D 1 232 ? 32.138 20.037 -33.916 1.00 41.68 211 GLU D N 1
ATOM 7856 C CA . GLU D 1 232 ? 31.677 21.380 -33.523 1.00 42.07 211 GLU D CA 1
ATOM 7857 C C . GLU D 1 232 ? 30.148 21.497 -33.556 1.00 42.12 211 GLU D C 1
ATOM 7858 O O . GLU D 1 232 ? 29.563 22.059 -32.623 1.00 43.21 211 GLU D O 1
ATOM 7860 N N . PRO D 1 233 ? 29.486 20.937 -34.596 1.00 42.45 212 PRO D N 1
ATOM 7861 C CA . PRO D 1 233 ? 28.006 20.967 -34.621 1.00 43.35 212 PRO D CA 1
ATOM 7862 C C . PRO D 1 233 ? 27.296 20.377 -33.387 1.00 45.74 212 PRO D C 1
ATOM 7863 O O . PRO D 1 233 ? 26.258 20.910 -32.962 1.00 46.58 212 PRO D O 1
ATOM 7867 N N . THR D 1 234 ? 27.852 19.294 -32.829 1.00 46.15 213 THR D N 1
ATOM 7868 C CA . THR D 1 234 ? 27.334 18.653 -31.599 1.00 44.25 213 THR D CA 1
ATOM 7869 C C . THR D 1 234 ? 27.563 19.513 -30.360 1.00 45.13 213 THR D C 1
ATOM 7870 O O . THR D 1 234 ? 26.647 19.683 -29.547 1.00 46.36 213 THR D O 1
ATOM 7874 N N . TYR D 1 235 ? 28.776 20.044 -30.217 1.00 44.51 214 TYR D N 1
ATOM 7875 C CA . TYR D 1 235 ? 29.083 20.940 -29.107 1.00 48.55 214 TYR D CA 1
ATOM 7876 C C . TYR D 1 235 ? 28.050 22.083 -29.039 1.00 51.21 214 TYR D C 1
ATOM 7877 O O . TYR D 1 235 ? 27.447 22.324 -27.977 1.00 51.02 214 TYR D O 1
ATOM 7886 N N . ARG D 1 236 ? 27.823 22.743 -30.181 1.00 52.36 215 ARG D N 1
ATOM 7887 C CA . ARG D 1 236 ? 26.789 23.777 -30.314 1.00 52.55 215 ARG D CA 1
ATOM 7888 C C . ARG D 1 236 ? 25.402 23.266 -29.901 1.00 52.70 215 ARG D C 1
ATOM 7889 O O . ARG D 1 236 ? 24.647 23.991 -29.242 1.00 54.38 215 ARG D O 1
ATOM 7891 N N . MET D 1 237 ? 25.079 22.020 -30.265 1.00 50.79 216 MET D N 1
ATOM 7892 C CA . MET D 1 237 ? 23.786 21.437 -29.923 1.00 53.56 216 MET D CA 1
ATOM 7893 C C . MET D 1 237 ? 23.666 21.161 -28.420 1.00 57.15 216 MET D C 1
ATOM 7894 O O . MET D 1 237 ? 22.559 20.977 -27.913 1.00 63.00 216 MET D O 1
ATOM 7896 N N . PHE D 1 238 ? 24.794 21.142 -27.709 1.00 57.13 217 PHE D N 1
ATOM 7897 C CA . PHE D 1 238 ? 24.785 20.961 -26.254 1.00 56.69 217 PHE D CA 1
ATOM 7898 C C . PHE D 1 238 ? 24.878 22.279 -25.491 1.00 58.41 217 PHE D C 1
ATOM 7899 O O . PHE D 1 238 ? 24.807 22.286 -24.259 1.00 57.06 217 PHE D O 1
ATOM 7907 N N . ARG D 1 239 ? 25.033 23.385 -26.227 1.00 61.64 218 ARG D N 1
ATOM 7908 C CA . ARG D 1 239 ? 25.151 24.734 -25.635 1.00 62.80 218 ARG D CA 1
ATOM 7909 C C . ARG D 1 239 ? 24.224 25.749 -26.323 1.00 62.46 218 ARG D C 1
ATOM 7910 O O . ARG D 1 239 ? 24.503 26.955 -26.362 1.00 63.98 218 ARG D O 1
ATOM 7918 N N . PRO D 1 245 ? 31.651 27.009 -28.659 1.00 53.27 224 PRO D N 1
ATOM 7919 C CA . PRO D 1 245 ? 31.842 25.956 -27.642 1.00 52.73 224 PRO D CA 1
ATOM 7920 C C . PRO D 1 245 ? 32.959 24.974 -27.991 1.00 51.43 224 PRO D C 1
ATOM 7921 O O . PRO D 1 245 ? 32.925 24.347 -29.053 1.00 52.97 224 PRO D O 1
ATOM 7925 N N . THR D 1 246 ? 33.943 24.858 -27.101 1.00 50.97 225 THR D N 1
ATOM 7926 C CA . THR D 1 246 ? 35.055 23.904 -27.245 1.00 50.60 225 THR D CA 1
ATOM 7927 C C . THR D 1 246 ? 34.609 22.459 -26.893 1.00 50.70 225 THR D C 1
ATOM 7928 O O . THR D 1 246 ? 33.431 22.221 -26.604 1.00 50.03 225 THR D O 1
ATOM 7932 N N . VAL D 1 247 ? 35.529 21.496 -26.918 1.00 49.15 226 VAL D N 1
ATOM 7933 C CA . VAL D 1 247 ? 35.166 20.140 -26.518 1.00 49.10 226 VAL D CA 1
ATOM 7934 C C . VAL D 1 247 ? 34.878 20.078 -25.004 1.00 48.70 226 VAL D C 1
ATOM 7935 O O . VAL D 1 247 ? 34.017 19.292 -24.561 1.00 44.61 226 VAL D O 1
ATOM 7939 N N . GLU D 1 248 ? 35.573 20.938 -24.244 1.00 47.84 227 GLU D N 1
ATOM 7940 C CA . GLU D 1 248 ? 35.438 21.026 -22.783 1.00 48.82 227 GLU D CA 1
ATOM 7941 C C . GLU D 1 248 ? 34.101 21.639 -22.425 1.00 48.82 227 GLU D C 1
ATOM 7942 O O . GLU D 1 248 ? 33.387 21.125 -21.557 1.00 46.14 227 GLU D O 1
ATOM 7948 N N . ASP D 1 249 ? 33.764 22.739 -23.103 1.00 50.04 228 ASP D N 1
ATOM 7949 C CA . ASP D 1 249 ? 32.414 23.308 -23.042 1.00 49.55 228 ASP D CA 1
ATOM 7950 C C . ASP D 1 249 ? 31.375 22.189 -23.175 1.00 45.49 228 ASP D C 1
ATOM 7951 O O . ASP D 1 249 ? 30.412 22.114 -22.404 1.00 44.53 228 ASP D O 1
ATOM 7956 N N . PHE D 1 250 ? 31.590 21.322 -24.163 1.00 43.52 229 PHE D N 1
ATOM 7957 C CA . PHE D 1 250 ? 30.697 20.203 -24.436 1.00 39.53 229 PHE D CA 1
ATOM 7958 C C . PHE D 1 250 ? 30.749 19.179 -23.314 1.00 39.12 229 PHE D C 1
ATOM 7959 O O . PHE D 1 250 ? 29.711 18.682 -22.900 1.00 38.85 229 PHE D O 1
ATOM 7967 N N . GLN D 1 251 ? 31.954 18.872 -22.838 1.00 39.24 230 GLN D N 1
ATOM 7968 C CA . GLN D 1 251 ? 32.153 17.816 -21.847 1.00 38.92 230 GLN D CA 1
ATOM 7969 C C . GLN D 1 251 ? 31.490 18.112 -20.504 1.00 39.91 230 GLN D C 1
ATOM 7970 O O . GLN D 1 251 ? 30.984 17.188 -19.850 1.00 38.50 230 GLN D O 1
ATOM 7976 N N . VAL D 1 252 ? 31.491 19.387 -20.098 1.00 37.97 231 VAL D N 1
ATOM 7977 C CA . VAL D 1 252 ? 30.815 19.810 -18.860 1.00 37.76 231 VAL D CA 1
ATOM 7978 C C . VAL D 1 252 ? 29.287 19.600 -18.965 1.00 37.64 231 VAL D C 1
ATOM 7979 O O . VAL D 1 252 ? 28.663 19.119 -18.002 1.00 38.52 231 VAL D O 1
ATOM 7983 N N . ALA D 1 253 ? 28.692 19.916 -20.127 1.00 35.65 232 ALA D N 1
ATOM 7984 C CA . ALA D 1 253 ? 27.245 19.666 -20.358 1.00 36.10 232 ALA D CA 1
ATOM 7985 C C . ALA D 1 253 ? 26.901 18.178 -20.580 1.00 34.33 232 ALA D C 1
ATOM 7986 O O . ALA D 1 253 ? 25.840 17.706 -20.168 1.00 34.01 232 ALA D O 1
ATOM 7988 N N . SER D 1 254 ? 27.796 17.451 -21.246 1.00 32.46 233 SER D N 1
ATOM 7989 C CA . SER D 1 254 ? 27.633 16.018 -21.416 1.00 31.87 233 SER D CA 1
ATOM 7990 C C . SER D 1 254 ? 27.677 15.250 -20.064 1.00 30.95 233 SER D C 1
ATOM 7991 O O . SER D 1 254 ? 26.874 14.348 -19.841 1.00 30.43 233 SER D O 1
ATOM 7994 N N . ARG D 1 255 ? 28.598 15.628 -19.176 1.00 30.41 234 ARG D N 1
ATOM 7995 C CA . ARG D 1 255 ? 28.708 15.056 -17.812 1.00 33.06 234 ARG D CA 1
ATOM 7996 C C . ARG D 1 255 ? 27.412 15.142 -17.026 1.00 32.52 234 ARG D C 1
ATOM 7997 O O . ARG D 1 255 ? 27.050 14.209 -16.301 1.00 32.76 234 ARG D O 1
ATOM 8005 N N . GLN D 1 256 ? 26.724 16.268 -17.156 1.00 32.20 235 GLN D N 1
ATOM 8006 C CA . GLN D 1 256 ? 25.472 16.462 -16.449 1.00 34.46 235 GLN D CA 1
ATOM 8007 C C . GLN D 1 256 ? 24.367 15.485 -16.889 1.00 33.36 235 GLN D C 1
ATOM 8008 O O . GLN D 1 256 ? 23.450 15.226 -16.124 1.00 32.19 235 GLN D O 1
ATOM 8014 N N . MET D 1 257 ? 24.487 14.925 -18.098 1.00 32.59 236 MET D N 1
ATOM 8015 C CA . MET D 1 257 ? 23.526 13.935 -18.628 1.00 32.47 236 MET D CA 1
ATOM 8016 C C . MET D 1 257 ? 23.777 12.535 -18.064 1.00 29.13 236 MET D C 1
ATOM 8017 O O . MET D 1 257 ? 22.919 11.655 -18.166 1.00 26.79 236 MET D O 1
ATOM 8022 N N . HIS D 1 258 ? 24.972 12.335 -17.518 1.00 25.70 237 HIS D N 1
ATOM 8023 C CA . HIS D 1 258 ? 25.406 11.041 -17.003 1.00 23.39 237 HIS D CA 1
ATOM 8024 C C . HIS D 1 258 ? 25.329 11.004 -15.502 1.00 22.67 237 HIS D C 1
ATOM 8025 O O . HIS D 1 258 ? 25.407 12.048 -14.860 1.00 22.71 237 HIS D O 1
ATOM 8032 N N . VAL D 1 259 ? 25.134 9.806 -14.933 1.00 21.28 238 VAL D N 1
ATOM 8033 C CA . VAL D 1 259 ? 25.080 9.639 -13.480 1.00 21.19 238 VAL D CA 1
ATOM 8034 C C . VAL D 1 259 ? 26.483 9.292 -12.945 1.00 21.53 238 VAL D C 1
ATOM 8035 O O . VAL D 1 259 ? 26.929 9.835 -11.926 1.00 22.88 238 VAL D O 1
ATOM 8039 N N . LEU D 1 260 ? 27.182 8.395 -13.637 1.00 20.16 239 LEU D N 1
ATOM 8040 C CA . LEU D 1 260 ? 28.601 8.176 -13.380 1.00 20.25 239 LEU D CA 1
ATOM 8041 C C . LEU D 1 260 ? 29.353 9.412 -13.872 1.00 21.77 239 LEU D C 1
ATOM 8042 O O . LEU D 1 260 ? 28.885 10.094 -14.809 1.00 21.73 239 LEU D O 1
ATOM 8047 N N . PRO D 1 261 ? 30.505 9.714 -13.252 1.00 22.77 240 PRO D N 1
ATOM 8048 C CA . PRO D 1 261 ? 31.171 10.979 -13.564 1.00 23.41 240 PRO D CA 1
ATOM 8049 C C . PRO D 1 261 ? 31.951 10.933 -14.892 1.00 23.91 240 PRO D C 1
ATOM 8050 O O . PRO D 1 261 ? 33.175 11.039 -14.913 1.00 25.00 240 PRO D O 1
ATOM 8054 N N . ILE D 1 262 ? 31.234 10.784 -15.995 1.00 23.32 241 ILE D N 1
ATOM 8055 C CA . ILE D 1 262 ? 31.838 10.687 -17.326 1.00 23.67 241 ILE D CA 1
ATOM 8056 C C . ILE D 1 262 ? 31.072 11.592 -18.301 1.00 24.15 241 ILE D C 1
ATOM 8057 O O . ILE D 1 262 ? 29.898 11.885 -18.071 1.00 24.68 241 ILE D O 1
ATOM 8062 N N . PRO D 1 263 ? 31.744 12.059 -19.376 1.00 25.23 242 PRO D N 1
ATOM 8063 C CA . PRO D 1 263 ? 31.088 12.796 -20.478 1.00 24.97 242 PRO D CA 1
ATOM 8064 C C . PRO D 1 263 ? 30.512 11.894 -21.584 1.00 24.08 242 PRO D C 1
ATOM 8065 O O . PRO D 1 263 ? 29.621 12.311 -22.322 1.00 23.85 242 PRO D O 1
ATOM 8069 N N . TYR D 1 264 ? 31.022 10.674 -21.700 1.00 22.44 243 TYR D N 1
ATOM 8070 C CA . TYR D 1 264 ? 30.608 9.732 -22.761 1.00 22.48 243 TYR D CA 1
ATOM 8071 C C . TYR D 1 264 ? 31.356 8.452 -22.495 1.00 21.14 243 TYR D C 1
ATOM 8072 O O . TYR D 1 264 ? 32.233 8.429 -21.634 1.00 20.18 243 TYR D O 1
ATOM 8081 N N . VAL D 1 265 ? 31.057 7.407 -23.255 1.00 19.92 244 VAL D N 1
ATOM 8082 C CA . VAL D 1 265 ? 31.821 6.170 -23.146 1.00 19.91 244 VAL D CA 1
ATOM 8083 C C . VAL D 1 265 ? 32.757 6.036 -24.348 1.00 20.49 244 VAL D C 1
ATOM 8084 O O . VAL D 1 265 ? 32.638 6.787 -25.328 1.00 21.01 244 VAL D O 1
ATOM 8088 N N . GLU D 1 266 ? 33.661 5.068 -24.285 1.00 20.82 245 GLU D N 1
ATOM 8089 C CA . GLU D 1 266 ? 34.609 4.828 -25.366 1.00 20.66 245 GLU D CA 1
ATOM 8090 C C . GLU D 1 266 ? 34.066 3.744 -26.292 1.00 19.18 245 GLU D C 1
ATOM 8091 O O . GLU D 1 266 ? 33.245 2.941 -25.862 1.00 16.96 245 GLU D O 1
ATOM 8097 N N . PRO D 1 267 ? 34.501 3.743 -27.582 1.00 18.31 246 PRO D N 1
ATOM 8098 C CA . PRO D 1 267 ? 34.084 2.647 -28.458 1.00 18.22 246 PRO D CA 1
ATOM 8099 C C . PRO D 1 267 ? 34.363 1.282 -27.824 1.00 17.92 246 PRO D C 1
ATOM 8100 O O . PRO D 1 267 ? 33.509 0.404 -27.922 1.00 17.80 246 PRO D O 1
ATOM 8104 N N . ALA D 1 268 ? 35.502 1.114 -27.140 1.00 17.68 247 ALA D N 1
ATOM 8105 C CA . ALA D 1 268 ? 35.773 -0.147 -26.409 1.00 17.51 247 ALA D CA 1
ATOM 8106 C C . ALA D 1 268 ? 34.647 -0.581 -25.441 1.00 17.63 247 ALA D C 1
ATOM 8107 O O . ALA D 1 268 ? 34.374 -1.769 -25.293 1.00 16.82 247 ALA D O 1
ATOM 8109 N N . ASP D 1 269 ? 33.994 0.367 -24.772 1.00 17.05 248 ASP D N 1
ATOM 8110 C CA . ASP D 1 269 ? 32.917 -0.018 -23.868 1.00 17.21 248 ASP D CA 1
ATOM 8111 C C . ASP D 1 269 ? 31.786 -0.699 -24.639 1.00 16.83 248 ASP D C 1
ATOM 8112 O O . ASP D 1 269 ? 31.226 -1.684 -24.159 1.00 16.77 248 ASP D O 1
ATOM 8117 N N . ILE D 1 270 ? 31.463 -0.190 -25.833 1.00 15.81 249 ILE D N 1
ATOM 8118 C CA . ILE D 1 270 ? 30.406 -0.824 -26.626 1.00 15.36 249 ILE D CA 1
ATOM 8119 C C . ILE D 1 270 ? 30.908 -2.174 -27.127 1.00 14.81 249 ILE D C 1
ATOM 8120 O O . ILE D 1 270 ? 30.205 -3.169 -27.025 1.00 13.94 249 ILE D O 1
ATOM 8125 N N . SER D 1 271 ? 32.138 -2.210 -27.646 1.00 15.21 250 SER D N 1
ATOM 8126 C CA . SER D 1 271 ? 32.728 -3.476 -28.134 1.00 15.18 250 SER D CA 1
ATOM 8127 C C . SER D 1 271 ? 32.780 -4.589 -27.057 1.00 15.18 250 SER D C 1
ATOM 8128 O O . SER D 1 271 ? 32.544 -5.769 -27.343 1.00 15.00 250 SER D O 1
ATOM 8131 N N . ASN D 1 272 ? 33.099 -4.206 -25.824 1.00 15.74 251 ASN D N 1
ATOM 8132 C CA . ASN D 1 272 ? 33.145 -5.148 -24.691 1.00 15.78 251 ASN D CA 1
ATOM 8133 C C . ASN D 1 272 ? 31.754 -5.672 -24.305 1.00 14.91 251 ASN D C 1
ATOM 8134 O O . ASN D 1 272 ? 31.611 -6.855 -23.991 1.00 14.66 251 ASN D O 1
ATOM 8139 N N . ALA D 1 273 ? 30.734 -4.812 -24.372 1.00 14.22 252 ALA D N 1
ATOM 8140 C CA . ALA D 1 273 ? 29.341 -5.253 -24.170 1.00 14.05 252 ALA D CA 1
ATOM 8141 C C . ALA D 1 273 ? 28.930 -6.224 -25.273 1.00 13.79 252 ALA D C 1
ATOM 8142 O O . ALA D 1 273 ? 28.307 -7.265 -25.010 1.00 13.56 252 ALA D O 1
ATOM 8144 N N . ILE D 1 274 ? 29.241 -5.875 -26.521 1.00 13.55 253 ILE D N 1
ATOM 8145 C CA . ILE D 1 274 ? 28.958 -6.766 -27.645 1.00 13.64 253 ILE D CA 1
ATOM 8146 C C . ILE D 1 274 ? 29.707 -8.093 -27.535 1.00 14.05 253 ILE D C 1
ATOM 8147 O O . ILE D 1 274 ? 29.127 -9.155 -27.784 1.00 13.89 253 ILE D O 1
ATOM 8152 N N . LEU D 1 275 ? 30.974 -8.032 -27.123 1.00 14.35 254 LEU D N 1
ATOM 8153 C CA . LEU D 1 275 ? 31.763 -9.254 -26.939 1.00 14.45 254 LEU D CA 1
ATOM 8154 C C . LEU D 1 275 ? 31.094 -10.162 -25.897 1.00 14.64 254 LEU D C 1
ATOM 8155 O O . LEU D 1 275 ? 30.953 -11.370 -26.137 1.00 14.05 254 LEU D O 1
ATOM 8160 N N . PHE D 1 276 ? 30.656 -9.579 -24.781 1.00 14.16 255 PHE D N 1
ATOM 8161 C CA . PHE D 1 276 ? 29.894 -10.364 -23.810 1.00 14.12 255 PHE D CA 1
ATOM 8162 C C . PHE D 1 276 ? 28.704 -11.044 -24.514 1.00 14.37 255 PHE D C 1
ATOM 8163 O O . PHE D 1 276 ? 28.555 -12.262 -24.431 1.00 14.73 255 PHE D O 1
ATOM 8171 N N . LEU D 1 277 ? 27.880 -10.264 -25.218 1.00 14.60 256 LEU D N 1
ATOM 8172 C CA . LEU D 1 277 ? 26.628 -10.754 -25.791 1.00 14.37 256 LEU D CA 1
ATOM 8173 C C . LEU D 1 277 ? 26.808 -11.850 -26.815 1.00 14.96 256 LEU D C 1
ATOM 8174 O O . LEU D 1 277 ? 25.944 -12.721 -26.921 1.00 15.89 256 LEU D O 1
ATOM 8179 N N . VAL D 1 278 ? 27.887 -11.792 -27.601 1.00 14.23 257 VAL D N 1
ATOM 8180 C CA . VAL D 1 278 ? 28.141 -12.829 -28.596 1.00 15.29 257 VAL D CA 1
ATOM 8181 C C . VAL D 1 278 ? 28.940 -14.003 -28.037 1.00 15.86 257 VAL D C 1
ATOM 8182 O O . VAL D 1 278 ? 29.109 -14.987 -28.729 1.00 18.14 257 VAL D O 1
ATOM 8186 N N . SER D 1 279 ? 29.431 -13.921 -26.800 1.00 16.25 258 SER D N 1
ATOM 8187 C CA . SER D 1 279 ? 30.185 -15.035 -26.197 1.00 16.60 258 SER D CA 1
ATOM 8188 C C . SER D 1 279 ? 29.284 -16.155 -25.634 1.00 17.82 258 SER D C 1
ATOM 8189 O O . SER D 1 279 ? 28.087 -15.977 -25.461 1.00 17.25 258 SER D O 1
ATOM 8192 N N . ASP D 1 280 ? 29.905 -17.285 -25.295 1.00 19.21 259 ASP D N 1
ATOM 8193 C CA . ASP D 1 280 ? 29.222 -18.412 -24.640 1.00 21.93 259 ASP D CA 1
ATOM 8194 C C . ASP D 1 280 ? 28.592 -18.002 -23.316 1.00 20.87 259 ASP D C 1
ATOM 8195 O O . ASP D 1 280 ? 27.562 -18.537 -22.918 1.00 20.37 259 ASP D O 1
ATOM 8200 N N . ASP D 1 281 ? 29.254 -17.101 -22.607 1.00 21.58 260 ASP D N 1
ATOM 8201 C CA . ASP D 1 281 ? 28.779 -16.614 -21.310 1.00 21.21 260 ASP D CA 1
ATOM 8202 C C . ASP D 1 281 ? 27.395 -15.961 -21.350 1.00 19.31 260 ASP D C 1
ATOM 8203 O O . ASP D 1 281 ? 26.773 -15.768 -20.291 1.00 18.67 260 ASP D O 1
ATOM 8208 N N . ALA D 1 282 ? 26.965 -15.553 -22.541 1.00 17.06 261 ALA D N 1
ATOM 8209 C CA . ALA D 1 282 ? 25.664 -14.902 -22.750 1.00 15.74 261 ALA D CA 1
ATOM 8210 C C . ALA D 1 282 ? 24.718 -15.760 -23.602 1.00 14.88 261 ALA D C 1
ATOM 8211 O O . ALA D 1 282 ? 23.767 -15.232 -24.188 1.00 14.41 261 ALA D O 1
ATOM 8213 N N . ARG D 1 283 ? 25.006 -17.057 -23.675 1.00 14.36 262 ARG D N 1
ATOM 8214 C CA . ARG D 1 283 ? 24.278 -18.007 -24.514 1.00 15.36 262 ARG D CA 1
ATOM 8215 C C . ARG D 1 283 ? 22.747 -17.920 -24.439 1.00 15.43 262 ARG D C 1
ATOM 8216 O O . ARG D 1 283 ? 22.087 -18.220 -25.426 1.00 15.52 262 ARG D O 1
ATOM 8224 N N . TYR D 1 284 ? 22.182 -17.551 -23.285 1.00 14.15 263 TYR D N 1
ATOM 8225 C CA . TYR D 1 284 ? 20.710 -17.537 -23.173 1.00 13.85 263 TYR D CA 1
ATOM 8226 C C . TYR D 1 284 ? 20.073 -16.168 -23.146 1.00 13.27 263 TYR D C 1
ATOM 8227 O O . TYR D 1 284 ? 18.897 -16.030 -22.782 1.00 12.98 263 TYR D O 1
ATOM 8236 N N . ILE D 1 285 ? 20.834 -15.149 -23.540 1.00 12.66 264 ILE D N 1
ATOM 8237 C CA . ILE D 1 285 ? 20.341 -13.787 -23.486 1.00 12.67 264 ILE D CA 1
ATOM 8238 C C . ILE D 1 285 ? 19.835 -13.434 -24.873 1.00 12.54 264 ILE D C 1
ATOM 8239 O O . ILE D 1 285 ? 20.583 -13.480 -25.874 1.00 12.85 264 ILE D O 1
ATOM 8244 N N . THR D 1 286 ? 18.548 -13.113 -24.959 1.00 12.49 265 THR D N 1
ATOM 8245 C CA . THR D 1 286 ? 18.008 -12.683 -26.273 1.00 12.70 265 THR D CA 1
ATOM 8246 C C . THR D 1 286 ? 16.830 -11.796 -26.015 1.00 12.67 265 THR D C 1
ATOM 8247 O O . THR D 1 286 ? 16.146 -11.937 -24.985 1.00 12.24 265 THR D O 1
ATOM 8251 N N . GLY D 1 287 ? 16.597 -10.885 -26.953 1.00 12.24 266 GLY D N 1
ATOM 8252 C CA . GLY D 1 287 ? 15.479 -9.991 -26.830 1.00 13.00 266 GLY D CA 1
ATOM 8253 C C . GLY D 1 287 ? 15.755 -8.792 -25.952 1.00 12.77 266 GLY D C 1
ATOM 8254 O O . GLY D 1 287 ? 14.841 -8.071 -25.621 1.00 13.74 266 GLY D O 1
ATOM 8255 N N . VAL D 1 288 ? 16.999 -8.547 -25.571 1.00 13.56 267 VAL D N 1
ATOM 8256 C CA . VAL D 1 288 ? 17.222 -7.477 -24.561 1.00 14.23 267 VAL D CA 1
ATOM 8257 C C . VAL D 1 288 ? 17.847 -6.228 -25.192 1.00 15.09 267 VAL D C 1
ATOM 8258 O O . VAL D 1 288 ? 18.497 -6.301 -26.249 1.00 14.60 267 VAL D O 1
ATOM 8262 N N . SER D 1 289 ? 17.613 -5.093 -24.550 1.00 15.60 268 SER D N 1
ATOM 8263 C CA . SER D 1 289 ? 18.274 -3.861 -24.922 1.00 17.13 268 SER D CA 1
ATOM 8264 C C . SER D 1 289 ? 19.159 -3.526 -23.726 1.00 17.54 268 SER D C 1
ATOM 8265 O O . SER D 1 289 ? 18.678 -3.243 -22.627 1.00 18.81 268 SER D O 1
ATOM 8268 N N . LEU D 1 290 ? 20.458 -3.571 -23.952 1.00 17.27 269 LEU D N 1
ATOM 8269 C CA . LEU D 1 290 ? 21.425 -3.286 -22.918 1.00 17.82 269 LEU D CA 1
ATOM 8270 C C . LEU D 1 290 ? 21.965 -1.833 -23.018 1.00 17.31 269 LEU D C 1
ATOM 8271 O O . LEU D 1 290 ? 22.718 -1.533 -23.930 1.00 17.37 269 LEU D O 1
ATOM 8276 N N . PRO D 1 291 ? 21.569 -0.926 -22.078 1.00 16.86 270 PRO D N 1
ATOM 8277 C CA . PRO D 1 291 ? 22.166 0.413 -22.098 1.00 16.56 270 PRO D CA 1
ATOM 8278 C C . PRO D 1 291 ? 23.590 0.340 -21.597 1.00 16.16 270 PRO D C 1
ATOM 8279 O O . PRO D 1 291 ? 23.866 -0.395 -20.624 1.00 17.26 270 PRO D O 1
ATOM 8283 N N . VAL D 1 292 ? 24.480 1.052 -22.276 1.00 15.03 271 VAL D N 1
ATOM 8284 C CA . VAL D 1 292 ? 25.855 1.283 -21.837 1.00 15.41 271 VAL D CA 1
ATOM 8285 C C . VAL D 1 292 ? 25.976 2.806 -21.832 1.00 15.87 271 VAL D C 1
ATOM 8286 O O . VAL D 1 292 ? 26.438 3.407 -22.800 1.00 16.13 271 VAL D O 1
ATOM 8290 N N . ASP D 1 293 ? 25.513 3.425 -20.751 1.00 16.52 272 ASP D N 1
ATOM 8291 C CA . ASP D 1 293 ? 25.122 4.822 -20.807 1.00 17.36 272 ASP D CA 1
ATOM 8292 C C . ASP D 1 293 ? 25.503 5.592 -19.557 1.00 16.92 272 ASP D C 1
ATOM 8293 O O . ASP D 1 293 ? 25.010 6.687 -19.347 1.00 16.65 272 ASP D O 1
ATOM 8298 N N . GLY D 1 294 ? 26.353 5.017 -18.708 1.00 15.80 273 GLY D N 1
ATOM 8299 C CA . GLY D 1 294 ? 26.758 5.710 -17.479 1.00 15.68 273 GLY D CA 1
ATOM 8300 C C . GLY D 1 294 ? 25.590 6.202 -16.653 1.00 15.84 273 GLY D C 1
ATOM 8301 O O . GLY D 1 294 ? 25.713 7.196 -15.900 1.00 15.51 273 GLY D O 1
ATOM 8302 N N . GLY D 1 295 ? 24.445 5.530 -16.794 1.00 15.10 274 GLY D N 1
ATOM 8303 C CA . GLY D 1 295 ? 23.273 5.891 -15.999 1.00 16.06 274 GLY D CA 1
ATOM 8304 C C . GLY D 1 295 ? 22.410 7.001 -16.600 1.00 16.73 274 GLY D C 1
ATOM 8305 O O . GLY D 1 295 ? 21.448 7.438 -15.966 1.00 17.66 274 GLY D O 1
ATOM 8306 N N . ALA D 1 296 ? 22.694 7.429 -17.828 1.00 16.79 275 ALA D N 1
ATOM 8307 C CA . ALA D 1 296 ? 21.911 8.539 -18.430 1.00 17.60 275 ALA D CA 1
ATOM 8308 C C . ALA D 1 296 ? 20.390 8.296 -18.391 1.00 17.86 275 ALA D C 1
ATOM 8309 O O . ALA D 1 296 ? 19.614 9.210 -18.136 1.00 18.45 275 ALA D O 1
ATOM 8311 N N . LEU D 1 297 ? 19.969 7.054 -18.633 1.00 18.66 276 LEU D N 1
ATOM 8312 C CA . LEU D 1 297 ? 18.537 6.726 -18.653 1.00 19.82 276 LEU D CA 1
ATOM 8313 C C . LEU D 1 297 ? 17.847 6.879 -17.316 1.00 21.05 276 LEU D C 1
ATOM 8314 O O . LEU D 1 297 ? 16.603 6.883 -17.252 1.00 20.04 276 LEU D O 1
ATOM 8319 N N . LEU D 1 298 ? 18.641 7.021 -16.248 1.00 20.06 277 LEU D N 1
ATOM 8320 C CA . LEU D 1 298 ? 18.066 7.129 -14.907 1.00 20.69 277 LEU D CA 1
ATOM 8321 C C . LEU D 1 298 ? 17.457 8.496 -14.656 1.00 22.41 277 LEU D C 1
ATOM 8322 O O . LEU D 1 298 ? 16.618 8.664 -13.762 1.00 20.42 277 LEU D O 1
ATOM 8327 N N . LYS D 1 299 ? 17.880 9.486 -15.432 1.00 24.31 278 LYS D N 1
ATOM 8328 C CA . LYS D 1 299 ? 17.337 10.810 -15.211 1.00 28.94 278 LYS D CA 1
ATOM 8329 C C . LYS D 1 299 ? 16.782 11.493 -16.466 1.00 31.79 278 LYS D C 1
ATOM 8330 O O . LYS D 1 299 ? 17.095 11.148 -17.598 1.00 32.60 278 LYS D O 1
#

Solvent-accessible surface area: 37665 Å² total; per-residue (Å²): 158,86,23,81,1,85,39,54,4,0,0,0,1,12,0,0,58,19,32,0,49,14,0,0,36,14,1,2,140,40,5,0,11,0,2,0,1,12,23,6,131,94,22,120,78,37,94,34,98,33,9,65,68,116,39,9,51,62,0,32,168,57,0,94,91,65,65,55,132,14,54,36,41,107,12,31,9,57,68,25,108,36,0,63,60,15,0,58,77,0,20,106,92,14,59,61,4,5,3,0,0,8,20,28,24,17,32,18,75,28,45,79,0,26,62,1,81,24,113,50,0,68,37,9,0,31,8,3,0,8,0,10,1,1,1,0,33,3,0,0,58,41,2,65,87,19,95,131,8,8,5,1,2,0,10,3,11,24,6,2,60,53,7,35,78,41,35,0,0,31,1,0,0,8,8,0,2,6,0,0,0,63,0,0,0,13,3,4,0,88,142,62,1,21,0,3,0,0,0,6,19,16,10,22,13,62,66,19,63,20,66,75,22,20,108,74,58,35,118,102,70,159,104,2,67,48,106,42,0,40,79,17,1,102,124,97,7,9,2,68,20,15,39,0,70,24,50,6,0,2,35,0,1,15,12,2,3,2,101,42,1,87,43,2,2,15,5,27,2,14,2,1,0,0,2,56,10,97,142,24,72,1,86,52,53,4,0,0,0,1,12,0,0,64,20,30,1,52,13,1,0,35,14,1,2,148,42,5,0,17,0,2,0,1,13,24,8,122,92,20,90,73,34,84,60,96,33,9,64,68,118,44,9,57,49,0,31,146,51,0,97,85,70,56,77,130,13,41,37,44,109,12,32,8,57,69,26,102,34,0,64,59,12,0,57,68,0,21,112,91,15,61,60,3,6,2,0,1,7,20,30,27,22,43,21,100,35,48,69,0,19,171,1,90,32,131,53,0,66,41,10,0,30,8,3,0,9,0,10,1,0,1,0,34,4,0,0,59,43,1,80,70,22,181,134,8,8,4,0,1,1,11,3,11,23,6,2,63,54,5,36,83,60,53,0,2,32,1,0,0,7,7,0,2,8,0,0,1,73,0,0,0,12,10,6,0,89,43,55,1,20,0,1,0,0,0,7,20,17,10,19,14,66,75,18,61,15,72,70,25,20,106,79,63,43,112,105,67,151,107,0,66,46,106,40,0,38,80,16,0,110,118,93,8,11,1,74,17,14,34,0,70,24,50,5,0,2,36,0,1,10,13,2,2,3,102,52,1,87,43,2,2,16,6,31,2,16,2,2,0,0,1,52,12,93,155,74,20,83,0,80,41,52,1,0,0,0,1,12,0,0,64,20,33,0,48,12,1,0,35,8,1,2,144,43,4,0,9,0,2,0,2,13,23,7,119,91,16,127,79,41,100,66,103,32,10,66,67,117,41,9,56,53,0,34,136,42,0,97,79,69,64,59,132,13,45,35,45,105,14,29,7,57,68,26,109,33,0,60,62,14,0,60,73,0,21,115,96,12,63,65,5,6,2,0,1,7,21,30,22,20,48,18,78,29,41,81,0,17,177,2,68,31,124,46,0,68,40,11,0,30,8,3,0,8,0,9,1,1,1,0,37,2,0,0,55,44,1,48,75,24,187,137,6,9,3,0,1,0,10,3,12,25,7,3,62,44,8,36,72,46,41,0,0,33,2,0,0,7,8,0,3,6,0,0,1,67,0,1,0,13,6,3,0,88,136,56,1,18,0,1,0,0,0,7,19,14,10,19,15,66,74,18,62,16,58,61,24,23,112,77,57,41,115,102,66,102,114,2,68,49,106,40,0,38,83,12,1,99,131,93,8,9,2,67,18,18,37,0,70,24,49,4,0,1,37,0,1,23,12,1,2,1,101,38,2,88,41,0,2,14,6,28,1,13,2,1,0,0,1,55,11,96,146,25,82,1,96,43,58,4,0,0,0,1,13,0,0,70,21,31,0,50,14,1,0,35,18,1,2,159,47,4,0,19,0,2,0,0,12,24,7,122,94,26,97,85,41,98,62,101,33,8,67,60,115,45,8,58,80,0,34,54,56,0,94,92,63,59,64,120,14,37,37,44,105,11,30,10,59,70,26,104,32,0,64,62,13,0,61,72,0,21,113,86,24,60,59,4,6,3,0,1,7,21,31,24,24,49,22,92,36,46,71,0,33,177,2,67,30,133,47,0,66,42,12,0,31,9,3,0,9,0,10,0,0,1,0,32,4,0,0,56,40,1,89,79,24,188,133,9,10,5,0,2,0,11,3,12,22,7,2,61,60,6,35,84,63,54,0,0,31,1,0,0,7,7,0,2,7,0,0,2,70,0,0,0,17,8,6,0,94,43,67,1,24,0,4,0,0,0,8,21,17,10,20,13,64,80,20,66,14,69,70,24,26,58,88,69,150,88,82,49,98,54,0,40,85,16,0,105,115,86,7,9,1,74,16,15,30,0,71,25,49,5,0,1,39,0,1,16,14,3,3,3,107,49,1,91,44,3,1,15,6,31,1,14,2,2,0,0,0,56,11,98

Nearest PDB structures (foldseek):
  3t7c-assembly1_B  TM=1.004E+00  e=1.772E-59  Mycobacterium avium 104
  5ej2-assembly1_A  TM=9.926E-01  e=2.538E-44  Mycobacterium avium 104
  3uve-assembly1_D  TM=9.787E-01  e=1.916E-42  Mycobacterium avium 104
  3oec-assembly1_D  TM=9.828E-01  e=5.657E-38  Mycolicibacterium thermoresistibile
  3pxx-assembly1_A  TM=9.304E-01  e=5.057E-32  Mycobacterium avium 104

Organism: Mycobacterium avium (strain 104) (NCBI:txid243243)

CATH classification: 3.40.50.720

InterPro domains:
  IPR002347 Short-chain dehydrogenase/reductase SDR [PF13561] (14-274)
  IPR002347 Short-chain dehydrogenase/reductase SDR [PR00080] (95-106)
  IPR002347 Short-chain dehydrogenase/reductase SDR [PR00080] (150-158)
  IPR002347 Short-chain dehydrogenase/reductase SDR [PR00080] (170-189)
  IPR002347 Short-chain dehydrogenase/reductase SDR [PR00081] (9-26)
  IPR002347 Short-chain dehydrogenase/reductase SDR [PR00081] (95-106)
  IPR002347 Short-chain dehydrogenase/reductase SDR [PR00081] (144-160)
  IPR002347 Short-chain dehydrogenase/reductase SDR [PR00081] (170-189)
  IPR002347 Short-chain dehydrogenase/reductase SDR [PR00081] (191-208)
  IPR002347 Short-chain dehydrogenase/reductase SDR [PR00081] (239-259)
  IPR023985 Mycofactocin-dependent oxidoreductase [TIGR03971] (5-277)
  IPR036291 NAD(P)-binding domain superfamily [SSF51735] (6-276)

Radius of gyration: 28.69 Å; Cα contacts (8 Å, |Δi|>4): 2823; chains: 4; bounding box: 76×65×69 Å

B-factor: mean 21.33, std 8.22, range [10.07, 63.98]

Sequence (1105 aa):
MAGKVEGKVAFITGAARGQGRSHAITLAREGADIIAIDVCKQLDGVKLPMSTPDDLAETVRRQVEALGRRIIASQVDVRDFDAMQAAVDDDGVTQLGRLDIVLANAALASEGTRLNRMDDPKTWRDMIDVNLNGAWITARVAIPHIMAGKRRGGSIVFTSSIGGLRGAENIGNYIASKHGLHGLMRTMALELGPRNNIRRVNIVCPSSVATPMLLNEPTYRMFRPDLENPTVEDFQVASRQMHVLPIPYVEPADISNAILFLVSDDARYITGVSLPVDGGALLKAGKVEGKVAFITGAARGQGRSHAITLARREGADIIAIDVCKQLDGVKLPMSTPDDLAETVRQVEALGRRIIASQVDVRDFDAMQQAAVDDGVTQLGRLDIVLANAALASEGTRLNRMDDPKTWRDMIDVNLNGAWITARVAIPHIMAGKRGGSIVFTSSIGGLRGAENIGNYIASKHGLHGLMRTMALELGPRNNIRRVNIVCPSSVATPMLLNEPTYRMFRPDLENPTVEDFQVASRQMHVLPIPYVEPADISNAILFLVSDDARYITGVSLPVDGGALLKMAGKVEGKVAFITGAARGQGRSHAITLARREGADIIAIDVCKQLDGVKLPMSTPDDLAETVRQVEALGRRIIASQVDVRDFDAMQAAVVDDGVTQLGRLDIVLANAALASEGTRLNRMDPKTWRDMIDVNLNGAWITARVAIPHIMAGKRGGSIVFTSSIGGLRGAENIGNYIASKHGLHGLMRTMALELGPRNNIRRVNIVCPSSVATPMLLNEPTYRMFRPDLENPTVEDFQVASRQMHVLPIPYVEPADISNAILFLVSDDARYITGVSLPVDGGALLKAGKVEGKVAFITGAARGQGRSHAITLARREGADIIAIDVCKQLDGVKLPMSTPDDLAETVRQVEALGRRIIASQVDVRDFDAMQAAVDDGVTQLGRLDIVLANAALASEGTRLNRMDPKTWRDMIDVNLNGAWITARVAIPHIMAGKRGGSIVFTSSIGGLRGAENIGNYIASKHGLHGLMRTMALELGPRNIRVNIVCPSSVATPMLLNEPTYRMFRPTVEDFQVASRQMHVLPIPYVEPADISNAILFLVSDDARYITGVSLPVDGGALLK

Secondary structure (DSSP, 8-state):
---TTTT-EEEEESTTSHHHHHHHHHHHHTT-EEEEEE--S--TT--SPPP-HHHHHHHHHHHHHTT--EEEEE--TT-HHHHHHHHHHHHHHHS---EEEE----------TTT--HHHHHHHHIIIIIHHHHHHHHHHHHHHHTTS-EEEEEE--GGGTS--TT-HHHHHHHHHHHHHHHHHHHHHGGGTEEEEEEEES-BSSTTTSSHHHHHHH-TTSSS--HHHHHHHHHHHSSSS-S-B-HHHHHHHHHHHHSGGGTT--S-EEEESTTGGG-/--TTTT-EEEEESTTSHHHHHHHHHHHHTT-EEEEEE--S--TT--SPPP-HHHHHHHHHHHHHTT--EEEEE--TT-HHHHHHHHHHHHHHHS---EEEE---PPP----TTT--HHHHHHHHIIIIIHHHHHHHHHHHHHHHHTS-EEEEEE--GGGTS--TT-HHHHHHHHHHHHHHHHHHHHHGGGTEEEEEEEES-BSSTTTSSHHHHHHH-TTSSS--HHHHHHHHHHH-SSS-S-B-HHHHHHHHHHHHSGGGTT--S-EEEESTTGGG-/---TTTT-EEEEESTTSHHHHHHHHHHHHTT-EEEEEE--SPPTT--SPPP-HHHHHHHHHHHHHTT--EEEEE--TT-HHHHHHHHHHHHHHHS---EEEE---PPP----TTT--HHHHHHHHIIIIIHHHHHHHHHHHHHHHHTS-EEEEEE--GGGTS--TT-HHHHHHHHHHHHHHHHHHHHHGGGTEEEEEEEES-BSSTTTSSHHHHHHH-TTSSS--HHHHHHHHHHH-SSS-S-B-HHHHHHHHHHHHSGGGTT--S-EEEESTTGGG-/--TTTT-EEEEESTTSHHHHHHHHHHHHTT-EEEEEE--S--TT--SPPP-HHHHHHHHHHHHHTT--EEEEE--TT-HHHHHHHHHHHHHHHS---EEEE---PPP----TTT--HHHHHHHHIIIIIHHHHHHHHHHHHHHHHTS-EEEEEE--GGGTS--TT-HHHHHHHHHHHHHHHHHHHHHGGGTEEEEEEEES-BSSTTTSSHHHHHHT---HHHHHHHHHHH-SSS-S-B-HHHHHHHHHHHHSGGGTT--S-EEEESTTGGG-

Foldseek 3Di:
DAFQQALAEEEFELCLFFLNLLLLLLVLLRHYEYEYEYQQDDDPPAPFDGHHPVSNVVSQVSSVVSVHHYHYYNDQLLDLVVLLVSQVVVCVVSVAHAEYEAEDAGFQPFDAPVPDDVVSLVVRLSRLAVSSVSRCVSRVVRNLVVLPAHEYEYEAAVLLVDPDHRGVSNSVSRVNVLVVQQVVCVVCVVSLHAGEYEHFYAEPTSSQQDQVNQCVQCVVDDGGHVVSQQVSLLVLAPQRGNGHYSNLVSVVVSCCGGPVNSPDHSYYHYPYNRNNVD/DFQQALAEEEFEQCLFFLNLLLLLLVLLRHYAYLYEYQQDDDPPADFDGHHPVSNVVSQVSSVVSVHHYHYDRDQLLDLVRLLVSLVVVCVVSVAHAEYEAEDADFQLFDAPVGDDVCSLVVRLSRLAVSSLSRCVSNVVRQLVVLPAHEYEYEAAVLLVDPDHRGVSNSVSRVNVLVVQQVVCVVCVVSQHAGEYEHFYAEPTSSQQDQSNQCVLCVVDDRGHVVSQQVSQLVLADARGSGHYSNLVSVVVSCCGGPVNSPDHSYYHYPYNCSNVD/DQFLQALAEEEFELCLFFLNLLLLLLVLLRHYEYLYEYQQDDDPPADFDGHHPVSQVVSQVSSVVSVHHYHYDRDQLLDLVRLLVSLVVVCVVSVAHAEYEAEDAAFQLFDAPVPDDPVSLVVRLSRLAVSSVSRCVSRVVRNLVVLPAHEYEYEAAVLLVDPDHRRVSNSVSRVNVLVVQQVVCVVCVVSLHAGEYEHFHAEPTSNCQDQSNQCVQPVVDDRGHVVNQQVSQCVLAPANGNGHYSNLVSVVVSCCGGPVNSPDHSYYHYPYNHSNVD/DFQQALAEEEFEPCLFFLNLVLLLLVLLRHYAYQYEYQQDDDPPADDDDHHVVSNVVSQVSSVVSVHHYHYDNDQLLPLVRLLVSLVVVCVVSVAHAEYEAEDAGFQLFDFPVGDDPVSLVVRLSRLAVSSVSSCVSRVVRNLVVLPAHEYEYEAAVLLVDPDHRGRSSSVSRVNVLVVQQVVQVVCVVSLHAGEYEHFHAEPTPSQQDPSNLVVQPHDVVSQQVSLLVLAPARGSGHYSNLVSVVVSCCGGPVNSPDHSYYHYPYNCSNVD